Protein 8BIX (pdb70)

Structure (mmCIF, N/CA/C/O backbone):
data_8BIX
#
_entry.id   8BIX
#
_cell.length_a   158.427
_cell.length_b   158.427
_cell.length_c   93.828
_cell.angle_alpha   90.00
_cell.angle_beta   90.00
_cell.angle_gamma   120.00
#
_symmetry.space_group_name_H-M   'P 3 2 1'
#
loop_
_entity.id
_entity.type
_entity.pdbx_description
1 polymer 'Cystathionine beta-lyase, putative'
2 non-polymer "PYRIDOXAL-5'-PHOSPHATE"
3 non-polymer '2-AMINO-4-MERCAPTO-BUTYRIC ACID'
4 water water
#
loop_
_atom_site.group_PDB
_atom_site.id
_atom_site.type_symbol
_atom_site.label_atom_id
_atom_site.label_alt_id
_atom_site.label_comp_id
_atom_site.label_asym_id
_atom_site.label_entity_id
_atom_site.label_seq_id
_atom_site.pdbx_PDB_ins_code
_atom_site.Cartn_x
_atom_site.Cartn_y
_atom_site.Cartn_z
_atom_site.occupancy
_atom_site.B_iso_or_equiv
_atom_site.auth_seq_id
_atom_site.auth_comp_id
_atom_site.auth_asym_id
_atom_site.auth_atom_id
_atom_site.pdbx_PDB_model_num
ATOM 1 N N . VAL A 1 22 ? 71.607 -82.692 -0.660 1.00 64.06 22 VAL C N 1
ATOM 2 C CA . VAL A 1 22 ? 70.243 -82.170 -0.667 1.00 64.70 22 VAL C CA 1
ATOM 3 C C . VAL A 1 22 ? 69.914 -81.335 -1.922 1.00 62.14 22 VAL C C 1
ATOM 4 O O . VAL A 1 22 ? 70.812 -80.836 -2.654 1.00 41.92 22 VAL C O 1
ATOM 8 N N . LYS A 1 23 ? 68.604 -81.140 -2.102 1.00 46.43 23 LYS C N 1
ATOM 9 C CA . LYS A 1 23 ? 67.936 -81.078 -3.398 1.00 50.93 23 LYS C CA 1
ATOM 10 C C . LYS A 1 23 ? 67.015 -79.857 -3.383 1.00 42.08 23 LYS C C 1
ATOM 11 O O . LYS A 1 23 ? 66.629 -79.381 -2.313 1.00 40.99 23 LYS C O 1
ATOM 17 N N . ALA A 1 24 ? 66.640 -79.358 -4.569 1.00 33.48 24 ALA C N 1
ATOM 18 C CA . ALA A 1 24 ? 65.547 -78.385 -4.689 1.00 35.69 24 ALA C CA 1
ATOM 19 C C . ALA A 1 24 ? 64.384 -78.736 -3.755 1.00 34.61 24 ALA C C 1
ATOM 20 O O . ALA A 1 24 ? 64.004 -79.900 -3.626 1.00 34.85 24 ALA C O 1
ATOM 22 N N . GLY A 1 25 ? 63.833 -77.718 -3.080 1.00 30.27 25 GLY C N 1
ATOM 23 C CA . GLY A 1 25 ? 62.727 -77.904 -2.152 1.00 30.79 25 GLY C CA 1
ATOM 24 C C . GLY A 1 25 ? 63.118 -78.190 -0.720 1.00 30.79 25 GLY C C 1
ATOM 25 O O . GLY A 1 25 ? 62.238 -78.207 0.152 1.00 33.49 25 GLY C O 1
ATOM 26 N N . ASP A 1 26 ? 64.399 -78.441 -0.438 1.00 29.15 26 ASP C N 1
ATOM 27 C CA . ASP A 1 26 ? 64.888 -78.639 0.922 1.00 33.01 26 ASP C CA 1
ATOM 28 C C . ASP A 1 26 ? 65.614 -77.388 1.378 1.00 25.68 26 ASP C C 1
ATOM 29 O O . ASP A 1 26 ? 66.353 -76.796 0.588 1.00 25.95 26 ASP C O 1
ATOM 34 N N . TRP A 1 27 ? 65.468 -77.038 2.659 1.00 24.76 27 TRP C N 1
ATOM 35 C CA . TRP A 1 27 ? 66.444 -76.168 3.323 1.00 23.02 27 TRP C CA 1
ATOM 36 C C . TRP A 1 27 ? 67.754 -76.933 3.500 1.00 26.49 27 TRP C C 1
ATOM 37 O O . TRP A 1 27 ? 67.749 -78.140 3.709 1.00 31.05 27 TRP C O 1
ATOM 48 N N . LEU A 1 28 ? 68.883 -76.236 3.460 1.00 27.21 28 LEU C N 1
ATOM 49 C CA . LEU A 1 28 ? 70.128 -76.952 3.778 1.00 29.01 28 LEU C CA 1
ATOM 50 C C . LEU A 1 28 ? 70.158 -77.303 5.268 1.00 26.46 28 LEU C C 1
ATOM 51 O O . LEU A 1 28 ? 69.960 -76.415 6.123 1.00 26.64 28 LEU C O 1
ATOM 56 N N . PRO A 1 29 ? 70.424 -78.567 5.627 1.00 28.14 29 PRO C N 1
ATOM 57 C CA . PRO A 1 29 ? 70.451 -78.938 7.047 1.00 27.97 29 PRO C CA 1
ATOM 58 C C . PRO A 1 29 ? 71.581 -78.225 7.770 1.00 27.02 29 PRO C C 1
ATOM 59 O O . PRO A 1 29 ? 72.666 -78.045 7.207 1.00 28.36 29 PRO C O 1
ATOM 63 N N . GLY A 1 30 ? 71.305 -77.801 9.014 1.00 26.78 30 GLY C N 1
ATOM 64 C CA . GLY A 1 30 ? 72.287 -77.133 9.857 1.00 24.05 30 GLY C CA 1
ATOM 65 C C . GLY A 1 30 ? 72.336 -75.628 9.699 1.00 23.86 30 GLY C C 1
ATOM 66 O O . GLY A 1 30 ? 73.090 -74.966 10.420 1.00 30.13 30 GLY C O 1
ATOM 67 N N . PHE A 1 31 ? 71.541 -75.052 8.803 1.00 26.34 31 PHE C N 1
ATOM 68 C CA . PHE A 1 31 ? 71.507 -73.610 8.638 1.00 26.10 31 PHE C CA 1
ATOM 69 C C . PHE A 1 31 ? 70.192 -73.063 9.162 1.00 27.15 31 PHE C C 1
ATOM 70 O O . PHE A 1 31 ? 69.172 -73.751 9.126 1.00 34.24 31 PHE C O 1
ATOM 78 N N . THR A 1 32 ? 70.237 -71.863 9.665 1.00 25.30 32 THR C N 1
ATOM 79 C CA . THR A 1 32 ? 69.025 -71.160 10.097 1.00 26.90 32 THR C CA 1
ATOM 80 C C . THR A 1 32 ? 68.808 -69.991 9.163 1.00 27.25 32 THR C C 1
ATOM 81 O O . THR A 1 32 ? 69.714 -69.164 9.014 1.00 26.08 32 THR C O 1
ATOM 85 N N . PRO A 1 33 ? 67.633 -69.866 8.539 1.00 26.94 33 PRO C N 1
ATOM 86 C CA . PRO A 1 33 ? 67.378 -68.694 7.687 1.00 26.75 33 PRO C CA 1
ATOM 87 C C . PRO A 1 33 ? 67.502 -67.408 8.467 1.00 24.59 33 PRO C C 1
ATOM 88 O O . PRO A 1 33 ? 67.214 -67.344 9.667 1.00 24.96 33 PRO C O 1
ATOM 92 N N . ARG A 1 34 ? 67.949 -66.364 7.767 1.00 20.71 34 ARG C N 1
ATOM 93 C CA . ARG A 1 34 ? 68.057 -65.047 8.357 1.00 18.76 34 ARG C CA 1
ATOM 94 C C . ARG A 1 34 ? 66.670 -64.386 8.459 1.00 20.22 34 ARG C C 1
ATOM 95 O O . ARG A 1 34 ? 65.677 -64.851 7.879 1.00 21.73 34 ARG C O 1
ATOM 103 N N . GLU A 1 35 ? 66.631 -63.275 9.184 1.00 24.54 35 GLU C N 1
ATOM 104 C CA . GLU A 1 35 ? 65.376 -62.668 9.644 1.00 23.27 35 GLU C CA 1
ATOM 105 C C . GLU A 1 35 ? 64.339 -62.462 8.523 1.00 27.03 35 GLU C C 1
ATOM 106 O O . GLU A 1 35 ? 63.196 -62.959 8.598 1.00 22.37 35 GLU C O 1
ATOM 112 N N . GLU A 1 36 ? 64.706 -61.718 7.470 1.00 21.51 36 GLU C N 1
ATOM 113 C CA . GLU A 1 36 ? 63.710 -61.419 6.424 1.00 18.69 36 GLU C CA 1
ATOM 114 C C . GLU A 1 36 ? 63.220 -62.671 5.693 1.00 20.66 36 GLU C C 1
ATOM 115 O O . GLU A 1 36 ? 62.067 -62.730 5.195 1.00 21.40 36 GLU C O 1
ATOM 121 N N . THR A 1 37 ? 64.079 -63.685 5.590 1.00 18.02 37 THR C N 1
ATOM 122 C CA . THR A 1 37 ? 63.694 -64.916 4.943 1.00 17.82 37 THR C CA 1
ATOM 123 C C . THR A 1 37 ? 62.579 -65.599 5.720 1.00 17.70 37 THR C C 1
ATOM 124 O O . THR A 1 37 ? 61.664 -66.192 5.110 1.00 20.01 37 THR C O 1
ATOM 128 N N . VAL A 1 38 ? 62.656 -65.533 7.051 1.00 20.69 38 VAL C N 1
ATOM 129 C CA . VAL A 1 38 ? 61.617 -66.138 7.914 1.00 19.05 38 VAL C CA 1
ATOM 130 C C . VAL A 1 38 ? 60.275 -65.439 7.712 1.00 20.59 38 VAL C C 1
ATOM 131 O O . VAL A 1 38 ? 59.210 -66.095 7.704 1.00 20.48 38 VAL C O 1
ATOM 135 N N . TYR A 1 39 ? 60.280 -64.112 7.540 1.00 18.43 39 TYR C N 1
ATOM 136 C CA . TYR A 1 39 ? 58.995 -63.457 7.254 1.00 17.26 39 TYR C CA 1
ATOM 137 C C . TYR A 1 39 ? 58.389 -63.951 5.945 1.00 19.31 39 TYR C C 1
ATOM 138 O O . TYR A 1 39 ? 57.150 -64.066 5.827 1.00 20.85 39 TYR C O 1
ATOM 147 N N . VAL A 1 40 ? 59.233 -64.212 4.936 1.00 17.64 40 VAL C N 1
ATOM 148 C CA . VAL A 1 40 ? 58.687 -64.661 3.655 1.00 18.72 40 VAL C CA 1
ATOM 149 C C . VAL A 1 40 ? 58.233 -66.105 3.708 1.00 18.03 40 VAL C C 1
ATOM 150 O O . VAL A 1 40 ? 57.150 -66.441 3.173 1.00 20.73 40 VAL C O 1
ATOM 154 N N . HIS A 1 41 ? 59.018 -66.991 4.373 1.00 17.67 41 HIS C N 1
ATOM 155 C CA . HIS A 1 41 ? 58.868 -68.444 4.218 1.00 18.57 41 HIS C CA 1
ATOM 156 C C . HIS A 1 41 ? 58.563 -69.217 5.486 1.00 26.10 41 HIS C C 1
ATOM 157 O O . HIS A 1 41 ? 58.308 -70.428 5.397 1.00 27.45 41 HIS C O 1
ATOM 164 N N . GLY A 1 42 ? 58.713 -68.614 6.647 1.00 25.27 42 GLY C N 1
ATOM 165 C CA . GLY A 1 42 ? 58.497 -69.352 7.890 1.00 28.45 42 GLY C CA 1
ATOM 166 C C . GLY A 1 42 ? 57.105 -69.958 7.955 1.00 25.14 42 GLY C C 1
ATOM 167 O O . GLY A 1 42 ? 56.130 -69.456 7.373 1.00 29.44 42 GLY C O 1
ATOM 168 N N . GLY A 1 43 ? 57.042 -71.150 8.554 1.00 33.07 43 GLY C N 1
ATOM 169 C CA . GLY A 1 43 ? 55.798 -71.908 8.676 1.00 40.73 43 GLY C CA 1
ATOM 170 C C . GLY A 1 43 ? 55.189 -72.463 7.396 1.00 46.39 43 GLY C C 1
ATOM 171 O O . GLY A 1 43 ? 54.105 -73.063 7.448 1.00 40.10 43 GLY C O 1
ATOM 172 N N . VAL A 1 44 ? 55.800 -72.291 6.232 1.00 29.71 44 VAL C N 1
ATOM 173 C CA . VAL A 1 44 ? 55.116 -72.688 5.016 1.00 29.93 44 VAL C CA 1
ATOM 174 C C . VAL A 1 44 ? 56.114 -73.413 4.139 1.00 28.91 44 VAL C C 1
ATOM 175 O O . VAL A 1 44 ? 57.279 -73.027 4.065 1.00 33.70 44 VAL C O 1
ATOM 179 N N . GLU A 1 45 ? 55.682 -74.496 3.537 1.00 25.48 45 GLU C N 1
ATOM 180 C CA . GLU A 1 45 ? 56.421 -75.136 2.463 1.00 23.14 45 GLU C CA 1
ATOM 181 C C . GLU A 1 45 ? 55.414 -75.337 1.349 1.00 25.33 45 GLU C C 1
ATOM 182 O O . GLU A 1 45 ? 54.210 -75.229 1.590 1.00 28.59 45 GLU C O 1
ATOM 188 N N . PRO A 1 46 ? 55.874 -75.561 0.124 1.00 26.62 46 PRO C N 1
ATOM 189 C CA . PRO A 1 46 ? 54.926 -75.842 -0.979 1.00 26.36 46 PRO C CA 1
ATOM 190 C C . PRO A 1 46 ? 53.974 -76.971 -0.589 1.00 29.34 46 PRO C C 1
ATOM 191 O O . PRO A 1 46 ? 54.361 -77.917 0.099 1.00 27.16 46 PRO C O 1
ATOM 195 N N . ASP A 1 47 ? 52.702 -76.843 -0.985 1.00 27.59 47 ASP C N 1
ATOM 196 C CA . ASP A 1 47 ? 51.735 -77.924 -0.751 1.00 24.63 47 ASP C CA 1
ATOM 197 C C . ASP A 1 47 ? 52.306 -79.271 -1.214 1.00 24.61 47 ASP C C 1
ATOM 198 O O . ASP A 1 47 ? 52.688 -79.413 -2.391 1.00 23.77 47 ASP C O 1
ATOM 203 N N . PRO A 1 48 ? 52.374 -80.280 -0.338 1.00 24.45 48 PRO C N 1
ATOM 204 C CA . PRO A 1 48 ? 52.893 -81.600 -0.784 1.00 24.79 48 PRO C CA 1
ATOM 205 C C . PRO A 1 48 ? 52.108 -82.236 -1.924 1.00 24.63 48 PRO C C 1
ATOM 206 O O . PRO A 1 48 ? 52.674 -82.947 -2.782 1.00 26.23 48 PRO C O 1
ATOM 210 N N . LEU A 1 49 ? 50.789 -82.011 -1.967 1.00 23.87 49 LEU C N 1
ATOM 211 C CA . LEU A 1 49 ? 49.986 -82.700 -2.956 1.00 24.60 49 LEU C CA 1
ATOM 212 C C . LEU A 1 49 ? 50.204 -82.132 -4.357 1.00 25.88 49 LEU C C 1
ATOM 213 O O . LEU A 1 49 ? 50.301 -82.886 -5.328 1.00 26.33 49 LEU C O 1
ATOM 218 N N . THR A 1 50 ? 50.269 -80.779 -4.492 1.00 21.72 50 THR C N 1
ATOM 219 C CA . THR A 1 50 ? 50.263 -80.130 -5.799 1.00 21.31 50 THR C CA 1
ATOM 220 C C . THR A 1 50 ? 51.508 -79.304 -6.080 1.00 21.54 50 THR C C 1
ATOM 221 O O . THR A 1 50 ? 51.681 -78.859 -7.232 1.00 21.16 50 THR C O 1
ATOM 225 N N . GLY A 1 51 ? 52.318 -79.045 -5.052 1.00 21.34 51 GLY C N 1
ATOM 226 C CA . GLY A 1 51 ? 53.405 -78.071 -5.123 1.00 22.11 51 GLY C CA 1
ATOM 227 C C . GLY A 1 51 ? 52.994 -76.613 -5.004 1.00 22.13 51 GLY C C 1
ATOM 228 O O . GLY A 1 51 ? 53.853 -75.735 -5.132 1.00 19.15 51 GLY C O 1
ATOM 229 N N . ALA A 1 52 ? 51.726 -76.302 -4.742 1.00 19.90 52 ALA C N 1
ATOM 230 C CA . ALA A 1 52 ? 51.313 -74.893 -4.653 1.00 20.19 52 ALA C CA 1
ATOM 231 C C . ALA A 1 52 ? 52.258 -74.117 -3.737 1.00 19.92 52 ALA C C 1
ATOM 232 O O . ALA A 1 52 ? 52.504 -74.518 -2.601 1.00 19.27 52 ALA C O 1
ATOM 234 N N . ILE A 1 53 ? 52.769 -72.980 -4.239 1.00 19.39 53 ILE C N 1
ATOM 235 C CA . ILE A 1 53 ? 53.800 -72.258 -3.474 1.00 18.10 53 ILE C CA 1
ATOM 236 C C . ILE A 1 53 ? 53.233 -71.610 -2.219 1.00 20.80 53 ILE C C 1
ATOM 237 O O . ILE A 1 53 ? 53.940 -71.459 -1.219 1.00 22.13 53 ILE C O 1
ATOM 242 N N . LEU A 1 54 ? 51.895 -71.210 -2.227 1.00 17.43 54 LEU C N 1
ATOM 243 C CA . LEU A 1 54 ? 51.190 -70.783 -1.020 1.00 17.24 54 LEU C CA 1
ATOM 244 C C . LEU A 1 54 ? 50.343 -71.947 -0.496 1.00 25.67 54 LEU C C 1
ATOM 245 O O . LEU A 1 54 ? 49.778 -72.690 -1.292 1.00 29.22 54 LEU C O 1
ATOM 250 N N . PRO A 1 55 ? 50.187 -72.028 0.811 1.00 45.72 55 PRO C N 1
ATOM 251 C CA . PRO A 1 55 ? 49.239 -72.995 1.387 1.00 62.75 55 PRO C CA 1
ATOM 252 C C . PRO A 1 55 ? 47.823 -72.713 0.906 1.00 24.54 55 PRO C C 1
ATOM 253 O O . PRO A 1 55 ? 47.409 -71.552 0.926 1.00 28.39 55 PRO C O 1
ATOM 257 N N . PRO A 1 56 ? 47.057 -73.736 0.501 1.00 34.18 56 PRO C N 1
ATOM 258 C CA . PRO A 1 56 ? 45.654 -73.472 0.164 1.00 27.37 56 PRO C CA 1
ATOM 259 C C . PRO A 1 56 ? 44.874 -73.103 1.417 1.00 21.22 56 PRO C C 1
ATOM 260 O O . PRO A 1 56 ? 45.292 -73.323 2.559 1.00 23.01 56 PRO C O 1
ATOM 264 N N . ILE A 1 57 ? 43.713 -72.491 1.167 1.00 17.46 57 ILE C N 1
ATOM 265 C CA . ILE A 1 57 ? 42.838 -72.038 2.229 1.00 15.22 57 ILE C CA 1
ATOM 266 C C . ILE A 1 57 ? 41.922 -73.191 2.578 1.00 17.96 57 ILE C C 1
ATOM 267 O O . ILE A 1 57 ? 41.146 -73.626 1.725 1.00 18.87 57 ILE C O 1
ATOM 272 N N . TYR A 1 58 ? 42.011 -73.670 3.812 1.00 17.25 58 TYR C N 1
ATOM 273 C CA . TYR A 1 58 ? 41.166 -74.792 4.225 1.00 17.17 58 TYR C CA 1
ATOM 274 C C . TYR A 1 58 ? 39.863 -74.201 4.753 1.00 18.10 58 TYR C C 1
ATOM 275 O O . TYR A 1 58 ? 39.617 -74.069 5.969 1.00 17.48 58 TYR C O 1
ATOM 284 N N . GLN A 1 59 ? 39.020 -73.789 3.806 1.00 18.21 59 GLN C N 1
ATOM 285 C CA . GLN A 1 59 ? 37.739 -73.173 4.142 1.00 15.47 59 GLN C CA 1
ATOM 286 C C . GLN A 1 59 ? 36.753 -74.318 4.323 1.00 19.57 59 GLN C C 1
ATOM 287 O O . GLN A 1 59 ? 35.989 -74.667 3.421 1.00 21.10 59 GLN C O 1
ATOM 293 N N . ASN A 1 60 ? 36.830 -74.955 5.484 1.00 17.30 60 ASN C N 1
ATOM 294 C CA . ASN A 1 60 ? 36.081 -76.185 5.708 1.00 19.40 60 ASN C CA 1
ATOM 295 C C . ASN A 1 60 ? 36.061 -76.466 7.189 1.00 19.79 60 ASN C C 1
ATOM 296 O O . ASN A 1 60 ? 37.026 -76.169 7.895 1.00 20.50 60 ASN C O 1
ATOM 301 N N . THR A 1 61 ? 34.900 -76.965 7.650 1.00 16.96 61 THR C N 1
ATOM 302 C CA . THR A 1 61 ? 34.659 -77.184 9.067 1.00 18.51 61 THR C CA 1
ATOM 303 C C . THR A 1 61 ? 35.236 -78.480 9.584 1.00 18.19 61 THR C C 1
ATOM 304 O O . THR A 1 61 ? 35.768 -78.518 10.693 1.00 20.55 61 THR C O 1
ATOM 308 N N . THR A 1 62 ? 35.092 -79.577 8.836 1.00 17.02 62 THR C N 1
ATOM 309 C CA . THR A 1 62 ? 35.367 -80.893 9.393 1.00 17.92 62 THR C CA 1
ATOM 310 C C . THR A 1 62 ? 36.237 -81.730 8.468 1.00 18.88 62 THR C C 1
ATOM 311 O O . THR A 1 62 ? 36.409 -81.454 7.266 1.00 21.03 62 THR C O 1
ATOM 315 N N . PHE A 1 63 ? 36.864 -82.746 9.055 1.00 16.64 63 PHE C N 1
ATOM 316 C CA . PHE A 1 63 ? 37.895 -83.508 8.353 1.00 17.96 63 PHE C CA 1
ATOM 317 C C . PHE A 1 63 ? 37.567 -84.987 8.486 1.00 18.53 63 PHE C C 1
ATOM 318 O O . PHE A 1 63 ? 37.322 -85.469 9.598 1.00 19.96 63 PHE C O 1
ATOM 326 N N . VAL A 1 64 ? 37.589 -85.686 7.355 1.00 19.04 64 VAL C N 1
ATOM 327 C CA . VAL A 1 64 ? 37.178 -87.086 7.323 1.00 20.22 64 VAL C CA 1
ATOM 328 C C . VAL A 1 64 ? 38.305 -87.920 7.904 1.00 24.13 64 VAL C C 1
ATOM 329 O O . VAL A 1 64 ? 39.494 -87.693 7.601 1.00 23.43 64 VAL C O 1
ATOM 333 N N . GLN A 1 65 ? 37.920 -88.943 8.664 1.00 20.87 65 GLN C N 1
ATOM 334 C CA . GLN A 1 65 ? 38.846 -89.849 9.335 1.00 20.70 65 GLN C CA 1
ATOM 335 C C . GLN A 1 65 ? 38.901 -91.188 8.602 1.00 27.35 65 GLN C C 1
ATOM 336 O O . GLN A 1 65 ? 37.898 -91.663 8.048 1.00 26.12 65 GLN C O 1
ATOM 342 N N . GLU A 1 66 ? 40.089 -91.801 8.582 1.00 26.14 66 GLU C N 1
ATOM 343 C CA . GLU A 1 66 ? 40.243 -93.025 7.796 1.00 28.67 66 GLU C CA 1
ATOM 344 C C . GLU A 1 66 ? 39.556 -94.227 8.448 1.00 25.57 66 GLU C C 1
ATOM 345 O O . GLU A 1 66 ? 39.068 -95.113 7.743 1.00 33.02 66 GLU C O 1
ATOM 351 N N . SER A 1 67 ? 39.485 -94.255 9.763 1.00 33.03 67 SER C N 1
ATOM 352 C CA . SER A 1 67 ? 38.888 -95.366 10.486 1.00 40.45 67 SER C CA 1
ATOM 353 C C . SER A 1 67 ? 38.705 -94.876 11.904 1.00 44.96 67 SER C C 1
ATOM 354 O O . SER A 1 67 ? 39.287 -93.865 12.295 1.00 37.14 67 SER C O 1
ATOM 357 N N . VAL A 1 68 ? 37.890 -95.599 12.674 1.00 37.29 68 VAL C N 1
ATOM 358 C CA . VAL A 1 68 ? 37.726 -95.272 14.083 1.00 45.33 68 VAL C CA 1
ATOM 359 C C . VAL A 1 68 ? 39.069 -95.374 14.791 1.00 47.30 68 VAL C C 1
ATOM 360 O O . VAL A 1 68 ? 39.359 -94.589 15.703 1.00 52.59 68 VAL C O 1
ATOM 364 N N . GLU A 1 69 ? 39.922 -96.305 14.343 1.00 49.96 69 GLU C N 1
ATOM 365 C CA . GLU A 1 69 ? 41.240 -96.512 14.939 1.00 59.55 69 GLU C CA 1
ATOM 366 C C . GLU A 1 69 ? 42.193 -95.385 14.579 1.00 63.14 69 GLU C C 1
ATOM 367 O O . GLU A 1 69 ? 42.855 -94.821 15.459 1.00 57.42 69 GLU C O 1
ATOM 373 N N . ASN A 1 70 ? 42.310 -95.080 13.280 1.00 51.60 70 ASN C N 1
ATOM 374 C CA . ASN A 1 70 ? 43.217 -94.053 12.781 1.00 42.79 70 ASN C CA 1
ATOM 375 C C . ASN A 1 70 ? 42.693 -92.642 12.995 1.00 40.63 70 ASN C C 1
ATOM 376 O O . ASN A 1 70 ? 43.038 -91.730 12.235 1.00 44.38 70 ASN C O 1
ATOM 381 N N . TYR A 1 71 ? 41.878 -92.449 14.020 1.00 35.36 71 TYR C N 1
ATOM 382 C CA . TYR A 1 71 ? 41.341 -91.134 14.325 1.00 38.24 71 TYR C CA 1
ATOM 383 C C . TYR A 1 71 ? 42.496 -90.166 14.527 1.00 44.85 71 TYR C C 1
ATOM 384 O O . TYR A 1 71 ? 43.467 -90.507 15.204 1.00 38.13 71 TYR C O 1
ATOM 393 N N . LEU A 1 72 ? 42.413 -88.980 13.909 1.00 31.50 72 LEU C N 1
ATOM 394 C CA . LEU A 1 72 ? 43.416 -87.912 14.017 1.00 32.42 72 LEU C CA 1
ATOM 395 C C . LEU A 1 72 ? 44.758 -88.290 13.402 1.00 34.86 72 LEU C C 1
ATOM 396 O O . LEU A 1 72 ? 45.754 -87.572 13.589 1.00 32.29 72 LEU C O 1
ATOM 401 N N . SER A 1 73 ? 44.818 -89.383 12.642 1.00 31.18 73 SER C N 1
ATOM 402 C CA . SER A 1 73 ? 46.077 -89.769 12.027 1.00 32.69 73 SER C CA 1
ATOM 403 C C . SER A 1 73 ? 46.593 -88.724 11.044 1.00 42.05 73 SER C C 1
ATOM 404 O O . SER A 1 73 ? 47.806 -88.641 10.859 1.00 32.80 73 SER C O 1
ATOM 407 N N . LYS A 1 74 ? 45.732 -87.888 10.443 1.00 27.23 74 LYS C N 1
ATOM 408 C CA . LYS A 1 74 ? 46.221 -86.834 9.555 1.00 25.27 74 LYS C CA 1
ATOM 409 C C . LYS A 1 74 ? 46.268 -85.465 10.237 1.00 24.95 74 LYS C C 1
ATOM 410 O O . LYS A 1 74 ? 46.525 -84.455 9.560 1.00 29.68 74 LYS C O 1
ATOM 416 N N . GLY A 1 75 ? 46.029 -85.418 11.529 1.00 24.28 75 GLY C N 1
ATOM 417 C CA . GLY A 1 75 ? 46.284 -84.243 12.343 1.00 25.58 75 GLY C CA 1
ATOM 418 C C . GLY A 1 75 ? 45.109 -83.338 12.619 1.00 23.79 75 GLY C C 1
ATOM 419 O O . GLY A 1 75 ? 45.258 -82.398 13.405 1.00 25.32 75 GLY C O 1
ATOM 420 N N . PHE A 1 76 ? 43.962 -83.548 11.971 1.00 21.37 76 PHE C N 1
ATOM 421 C CA . PHE A 1 76 ? 42.873 -82.572 12.061 1.00 18.65 76 PHE C CA 1
ATOM 422 C C . PHE A 1 76 ? 41.547 -83.299 12.249 1.00 19.85 76 PHE C C 1
ATOM 423 O O . PHE A 1 76 ? 41.358 -84.440 11.777 1.00 23.10 76 PHE C O 1
ATOM 431 N N . SER A 1 77 ? 40.636 -82.609 12.916 1.00 20.21 77 SER C N 1
ATOM 432 C CA . SER A 1 77 ? 39.301 -83.181 13.098 1.00 20.95 77 SER C CA 1
ATOM 433 C C . SER A 1 77 ? 38.223 -82.127 12.924 1.00 18.32 77 SER C C 1
ATOM 434 O O . SER A 1 77 ? 37.179 -82.422 12.342 1.00 20.64 77 SER C O 1
ATOM 437 N N . TYR A 1 78 ? 38.444 -80.911 13.429 1.00 18.50 78 TYR C N 1
ATOM 438 C CA . TYR A 1 78 ? 37.383 -79.917 13.438 1.00 16.57 78 TYR C CA 1
ATOM 439 C C . TYR A 1 78 ? 37.999 -78.524 13.554 1.00 16.80 78 TYR C C 1
ATOM 440 O O . TYR A 1 78 ? 38.878 -78.305 14.408 1.00 17.54 78 TYR C O 1
ATOM 449 N N . SER A 1 79 ? 37.569 -77.581 12.696 1.00 15.92 79 SER C N 1
ATOM 450 C CA . SER A 1 79 ? 38.365 -76.336 12.607 1.00 15.27 79 SER C CA 1
ATOM 451 C C . SER A 1 79 ? 38.247 -75.392 13.800 1.00 16.80 79 SER C C 1
ATOM 452 O O . SER A 1 79 ? 39.069 -74.470 13.880 1.00 18.63 79 SER C O 1
ATOM 455 N N . ARG A 1 80 ? 37.313 -75.582 14.736 1.00 16.70 80 ARG C N 1
ATOM 456 C CA . ARG A 1 80 ? 37.359 -74.780 15.965 1.00 15.97 80 ARG C CA 1
ATOM 457 C C . ARG A 1 80 ? 38.576 -75.153 16.804 1.00 17.34 80 ARG C C 1
ATOM 458 O O . ARG A 1 80 ? 39.100 -74.311 17.555 1.00 19.93 80 ARG C O 1
ATOM 466 N N . THR A 1 81 ? 39.010 -76.417 16.706 1.00 16.95 81 THR C N 1
ATOM 467 C CA . THR A 1 81 ? 40.142 -76.930 17.492 1.00 17.90 81 THR C CA 1
ATOM 468 C C . THR A 1 81 ? 41.473 -76.589 16.833 1.00 19.64 81 THR C C 1
ATOM 469 O O . THR A 1 81 ? 42.400 -76.078 17.487 1.00 19.61 81 THR C O 1
ATOM 473 N N . SER A 1 82 ? 41.584 -76.887 15.538 1.00 17.90 82 SER C N 1
ATOM 474 C CA . SER A 1 82 ? 42.764 -76.520 14.778 1.00 17.66 82 SER C CA 1
ATOM 475 C C . SER A 1 82 ? 42.392 -76.602 13.306 1.00 20.22 82 SER C C 1
ATOM 476 O O . SER A 1 82 ? 41.568 -77.427 12.919 1.00 18.46 82 SER C O 1
ATOM 479 N N . ASN A 1 83 ? 43.057 -75.808 12.476 1.00 18.08 83 ASN C N 1
ATOM 480 C CA . ASN A 1 83 ? 42.800 -75.813 11.030 1.00 16.41 83 ASN C CA 1
ATOM 481 C C . ASN A 1 83 ? 44.168 -75.696 10.340 1.00 16.51 83 ASN C C 1
ATOM 482 O O . ASN A 1 83 ? 45.059 -75.006 10.873 1.00 18.60 83 ASN C O 1
ATOM 487 N N . PRO A 1 84 ? 44.380 -76.356 9.192 1.00 17.27 84 PRO C N 1
ATOM 488 C CA . PRO A 1 84 ? 45.737 -76.385 8.593 1.00 18.92 84 PRO C CA 1
ATOM 489 C C . PRO A 1 84 ? 46.275 -75.009 8.199 1.00 19.61 84 PRO C C 1
ATOM 490 O O . PRO A 1 84 ? 47.494 -74.752 8.336 1.00 18.91 84 PRO C O 1
ATOM 494 N N . THR A 1 85 ? 45.410 -74.136 7.667 1.00 17.56 85 THR C N 1
ATOM 495 C CA . THR A 1 85 ? 45.890 -72.791 7.271 1.00 16.72 85 THR C CA 1
ATOM 496 C C . THR A 1 85 ? 46.291 -72.000 8.502 1.00 17.52 85 THR C C 1
ATOM 497 O O . THR A 1 85 ? 47.354 -71.339 8.547 1.00 17.36 85 THR C O 1
ATOM 501 N N . VAL A 1 86 ? 45.463 -72.108 9.553 1.00 17.26 86 VAL C N 1
ATOM 502 C CA . VAL A 1 86 ? 45.772 -71.423 10.800 1.00 18.39 86 VAL C CA 1
ATOM 503 C C . VAL A 1 86 ? 47.069 -71.962 11.388 1.00 18.58 86 VAL C C 1
ATOM 504 O O . VAL A 1 86 ? 47.914 -71.188 11.860 1.00 19.33 86 VAL C O 1
ATOM 508 N N . LEU A 1 87 ? 47.252 -73.288 11.371 1.00 18.08 87 LEU C N 1
ATOM 509 C CA . LEU A 1 87 ? 48.465 -73.873 11.927 1.00 20.68 87 LEU C CA 1
ATOM 510 C C . LEU A 1 87 ? 49.692 -73.405 11.152 1.00 20.70 87 LEU C C 1
ATOM 511 O O . LEU A 1 87 ? 50.749 -73.175 11.763 1.00 19.94 87 LEU C O 1
ATOM 516 N N . SER A 1 88 ? 49.589 -73.238 9.818 1.00 17.85 88 SER C N 1
ATOM 517 C CA . SER A 1 88 ? 50.763 -72.706 9.076 1.00 16.94 88 SER C CA 1
ATOM 518 C C . SER A 1 88 ? 51.131 -71.309 9.567 1.00 18.86 88 SER C C 1
ATOM 519 O O . SER A 1 88 ? 52.330 -70.988 9.761 1.00 20.23 88 SER C O 1
ATOM 522 N N . LEU A 1 89 ? 50.114 -70.454 9.766 1.00 17.63 89 LEU C N 1
ATOM 523 C CA . LEU A 1 89 ? 50.411 -69.129 10.299 1.00 17.95 89 LEU C CA 1
ATOM 524 C C . LEU A 1 89 ? 51.019 -69.212 11.698 1.00 18.56 89 LEU C C 1
ATOM 525 O O . LEU A 1 89 ? 51.919 -68.425 12.047 1.00 20.01 89 LEU C O 1
ATOM 530 N N . GLU A 1 90 ? 50.503 -70.114 12.534 1.00 16.97 90 GLU C N 1
ATOM 531 C CA . GLU A 1 90 ? 51.012 -70.236 13.902 1.00 18.20 90 GLU C CA 1
ATOM 532 C C . GLU A 1 90 ? 52.480 -70.635 13.893 1.00 17.91 90 GLU C C 1
ATOM 533 O O . GLU A 1 90 ? 53.273 -70.136 14.708 1.00 19.66 90 GLU C O 1
ATOM 539 N N . LYS A 1 91 ? 52.849 -71.526 12.979 1.00 19.04 91 LYS C N 1
ATOM 540 C CA . LYS A 1 91 ? 54.264 -71.927 12.903 1.00 21.19 91 LYS C CA 1
ATOM 541 C C . LYS A 1 91 ? 55.137 -70.756 12.476 1.00 21.70 91 LYS C C 1
ATOM 542 O O . LYS A 1 91 ? 56.241 -70.548 13.041 1.00 21.83 91 LYS C O 1
ATOM 548 N N . LYS A 1 92 ? 54.644 -69.952 11.514 1.00 18.99 92 LYS C N 1
ATOM 549 C CA . LYS A 1 92 ? 55.387 -68.768 11.100 1.00 17.76 92 LYS C CA 1
ATOM 550 C C . LYS A 1 92 ? 55.561 -67.798 12.269 1.00 22.18 92 LYS C C 1
ATOM 551 O O . LYS A 1 92 ? 56.657 -67.249 12.508 1.00 18.82 92 LYS C O 1
ATOM 557 N N . ILE A 1 93 ? 54.478 -67.540 12.984 1.00 18.33 93 ILE C N 1
ATOM 558 C CA . ILE A 1 93 ? 54.523 -66.543 14.055 1.00 18.17 93 ILE C CA 1
ATOM 559 C C . ILE A 1 93 ? 55.448 -67.029 15.163 1.00 18.44 93 ILE C C 1
ATOM 560 O O . ILE A 1 93 ? 56.216 -66.233 15.731 1.00 18.89 93 ILE C O 1
ATOM 565 N N . ALA A 1 94 ? 55.398 -68.314 15.487 1.00 17.31 94 ALA C N 1
ATOM 566 C CA . ALA A 1 94 ? 56.295 -68.817 16.533 1.00 21.50 94 ALA C CA 1
ATOM 567 C C . ALA A 1 94 ? 57.754 -68.645 16.118 1.00 23.00 94 ALA C C 1
ATOM 568 O O . ALA A 1 94 ? 58.607 -68.307 16.958 1.00 22.18 94 ALA C O 1
ATOM 570 N N . GLU A 1 95 ? 58.049 -68.851 14.833 1.00 20.17 95 GLU C N 1
ATOM 571 C CA . GLU A 1 95 ? 59.424 -68.649 14.350 1.00 22.66 95 GLU C CA 1
ATOM 572 C C . GLU A 1 95 ? 59.839 -67.192 14.427 1.00 24.34 95 GLU C C 1
ATOM 573 O O . GLU A 1 95 ? 60.950 -66.866 14.882 1.00 22.97 95 GLU C O 1
ATOM 579 N N . ILE A 1 96 ? 58.977 -66.291 13.965 1.00 21.45 96 ILE C N 1
ATOM 580 C CA . ILE A 1 96 ? 59.319 -64.879 13.957 1.00 18.19 96 ILE C CA 1
ATOM 581 C C . ILE A 1 96 ? 59.524 -64.352 15.374 1.00 22.95 96 ILE C C 1
ATOM 582 O O . ILE A 1 96 ? 60.384 -63.476 15.612 1.00 24.51 96 ILE C O 1
ATOM 587 N N . GLU A 1 97 ? 58.712 -64.827 16.332 1.00 19.03 97 GLU C N 1
ATOM 588 C CA . GLU A 1 97 ? 58.795 -64.276 17.699 1.00 18.56 97 GLU C CA 1
ATOM 589 C C . GLU A 1 97 ? 59.766 -65.039 18.573 1.00 20.26 97 GLU C C 1
ATOM 590 O O . GLU A 1 97 ? 60.075 -64.570 19.685 1.00 24.38 97 GLU C O 1
ATOM 596 N N . GLY A 1 98 ? 60.241 -66.190 18.119 1.00 21.49 98 GLY C N 1
ATOM 597 C CA . GLY A 1 98 ? 61.219 -66.941 18.905 1.00 21.89 98 GLY C CA 1
ATOM 598 C C . GLY A 1 98 ? 60.586 -67.771 20.001 1.00 26.84 98 GLY C C 1
ATOM 599 O O . GLY A 1 98 ? 61.120 -67.848 21.128 1.00 25.17 98 GLY C O 1
ATOM 600 N N . GLY A 1 99 ? 59.432 -68.382 19.731 1.00 21.77 99 GLY C N 1
ATOM 601 C CA . GLY A 1 99 ? 58.722 -69.135 20.739 1.00 21.07 99 GLY C CA 1
ATOM 602 C C . GLY A 1 99 ? 58.605 -70.602 20.407 1.00 24.91 99 GLY C C 1
ATOM 603 O O . GLY A 1 99 ? 58.925 -71.050 19.301 1.00 26.12 99 GLY C O 1
ATOM 604 N N . PHE A 1 100 ? 58.137 -71.355 21.406 1.00 21.69 100 PHE C N 1
ATOM 605 C CA . PHE A 1 100 ? 57.910 -72.778 21.209 1.00 23.30 100 PHE C CA 1
ATOM 606 C C . PHE A 1 100 ? 56.748 -72.991 20.241 1.00 21.78 100 PHE C C 1
ATOM 607 O O . PHE A 1 100 ? 56.810 -73.834 19.334 1.00 23.50 100 PHE C O 1
ATOM 615 N N . GLY A 1 101 ? 55.683 -72.247 20.451 1.00 23.85 101 GLY C N 1
ATOM 616 C CA . GLY A 1 101 ? 54.498 -72.405 19.618 1.00 21.54 101 GLY C CA 1
ATOM 617 C C . GLY A 1 101 ? 53.635 -71.184 19.749 1.00 20.31 101 GLY C C 1
ATOM 618 O O . GLY A 1 101 ? 53.817 -70.337 20.625 1.00 22.60 101 GLY C O 1
ATOM 619 N N . ALA A 1 102 ? 52.668 -71.083 18.834 1.00 18.99 102 ALA C N 1
ATOM 620 C CA . ALA A 1 102 ? 51.768 -69.944 18.855 1.00 17.11 102 ALA C CA 1
ATOM 621 C C . ALA A 1 102 ? 50.348 -70.463 18.654 1.00 18.69 102 ALA C C 1
ATOM 622 O O . ALA A 1 102 ? 50.158 -71.522 18.033 1.00 19.48 102 ALA C O 1
ATOM 624 N N . CYS A 1 103 ? 49.381 -69.738 19.221 1.00 20.15 103 CYS C N 1
ATOM 625 C CA . CYS A 1 103 ? 47.959 -69.934 18.928 1.00 19.12 103 CYS C CA 1
ATOM 626 C C . CYS A 1 103 ? 47.394 -68.647 18.356 1.00 15.75 103 CYS C C 1
ATOM 627 O O . CYS A 1 103 ? 47.623 -67.554 18.897 1.00 18.02 103 CYS C O 1
ATOM 630 N N . CYS A 1 104 ? 46.565 -68.770 17.314 1.00 19.07 104 CYS C N 1
ATOM 631 C CA . CYS A 1 104 ? 45.957 -67.608 16.668 1.00 17.69 104 CYS C CA 1
ATOM 632 C C . CYS A 1 104 ? 44.457 -67.528 16.975 1.00 17.27 104 CYS C C 1
ATOM 633 O O . CYS A 1 104 ? 43.760 -68.557 17.069 1.00 18.07 104 CYS C O 1
ATOM 636 N N . PHE A 1 105 ? 43.991 -66.298 17.125 1.00 17.29 105 PHE C N 1
ATOM 637 C CA . PHE A 1 105 ? 42.680 -65.952 17.654 1.00 16.33 105 PHE C CA 1
ATOM 638 C C . PHE A 1 105 ? 41.941 -65.012 16.695 1.00 16.73 105 PHE C C 1
ATOM 639 O O . PHE A 1 105 ? 42.532 -64.310 15.859 1.00 17.35 105 PHE C O 1
ATOM 647 N N . ALA A 1 106 ? 40.624 -64.887 16.930 1.00 14.49 106 ALA C N 1
ATOM 648 C CA . ALA A 1 106 ? 39.809 -64.014 16.094 1.00 17.60 106 ALA C CA 1
ATOM 649 C C . ALA A 1 106 ? 40.220 -62.535 16.168 1.00 17.18 106 ALA C C 1
ATOM 650 O O . ALA A 1 106 ? 40.053 -61.782 15.182 1.00 18.67 106 ALA C O 1
ATOM 652 N N . THR A 1 107 ? 40.744 -62.092 17.325 1.00 17.08 107 THR C N 1
ATOM 653 C CA . THR A 1 107 ? 41.161 -60.721 17.548 1.00 15.23 107 THR C CA 1
ATOM 654 C C . THR A 1 107 ? 42.278 -60.711 18.588 1.00 15.40 107 THR C C 1
ATOM 655 O O . THR A 1 107 ? 42.505 -61.691 19.318 1.00 17.37 107 THR C O 1
ATOM 659 N N . GLY A 1 108 ? 42.936 -59.536 18.687 1.00 17.35 108 GLY C N 1
ATOM 660 C CA . GLY A 1 108 ? 43.907 -59.351 19.761 1.00 17.93 108 GLY C CA 1
ATOM 661 C C . GLY A 1 108 ? 43.259 -59.398 21.140 1.00 18.08 108 GLY C C 1
ATOM 662 O O . GLY A 1 108 ? 43.847 -59.954 22.079 1.00 18.32 108 GLY C O 1
ATOM 663 N N . MET A 1 109 ? 42.052 -58.846 21.264 1.00 18.51 109 MET C N 1
ATOM 664 C CA . MET A 1 109 ? 41.366 -58.935 22.559 1.00 17.12 109 MET C CA 1
ATOM 665 C C . MET A 1 109 ? 41.075 -60.376 22.921 1.00 17.95 109 MET C C 1
ATOM 666 O O . MET A 1 109 ? 41.122 -60.747 24.102 1.00 19.54 109 MET C O 1
ATOM 671 N N . ALA A 1 110 ? 40.730 -61.214 21.937 1.00 16.60 110 ALA C N 1
ATOM 672 C CA . ALA A 1 110 ? 40.486 -62.632 22.276 1.00 16.21 110 ALA C CA 1
ATOM 673 C C . ALA A 1 110 ? 41.754 -63.310 22.795 1.00 18.50 110 ALA C C 1
ATOM 674 O O . ALA A 1 110 ? 41.702 -64.129 23.724 1.00 19.07 110 ALA C O 1
ATOM 676 N N . ALA A 1 111 ? 42.903 -62.965 22.215 1.00 16.02 111 ALA C N 1
ATOM 677 C CA . ALA A 1 111 ? 44.181 -63.495 22.716 1.00 16.12 111 ALA C CA 1
ATOM 678 C C . ALA A 1 111 ? 44.420 -63.070 24.175 1.00 20.08 111 ALA C C 1
ATOM 679 O O . ALA A 1 111 ? 44.778 -63.900 25.039 1.00 19.46 111 ALA C O 1
ATOM 681 N N . THR A 1 112 ? 44.192 -61.784 24.458 1.00 19.22 112 THR C N 1
ATOM 682 C CA . THR A 1 112 ? 44.401 -61.239 25.810 1.00 18.45 112 THR C CA 1
ATOM 683 C C . THR A 1 112 ? 43.457 -61.884 26.813 1.00 20.56 112 THR C C 1
ATOM 684 O O . THR A 1 112 ? 43.864 -62.299 27.915 1.00 21.20 112 THR C O 1
ATOM 688 N N . VAL A 1 113 ? 42.183 -61.966 26.442 1.00 20.30 113 VAL C N 1
ATOM 689 C CA . VAL A 1 113 ? 41.176 -62.552 27.333 1.00 24.25 113 VAL C CA 1
ATOM 690 C C . VAL A 1 113 ? 41.443 -64.031 27.571 1.00 25.16 113 VAL C C 1
ATOM 691 O O . VAL A 1 113 ? 41.188 -64.541 28.681 1.00 21.47 113 VAL C O 1
ATOM 695 N N . THR A 1 114 ? 42.031 -64.747 26.598 1.00 19.82 114 THR C N 1
ATOM 696 C CA . THR A 1 114 ? 42.377 -66.147 26.834 1.00 18.42 114 THR C CA 1
ATOM 697 C C . THR A 1 114 ? 43.514 -66.272 27.852 1.00 22.64 114 THR C C 1
ATOM 698 O O . THR A 1 114 ? 43.514 -67.195 28.671 1.00 22.17 114 THR C O 1
ATOM 702 N N . ILE A 1 115 ? 44.479 -65.341 27.818 1.00 21.64 115 ILE C N 1
ATOM 703 C CA . ILE A 1 115 ? 45.512 -65.342 28.870 1.00 19.26 115 ILE C CA 1
ATOM 704 C C . ILE A 1 115 ? 44.865 -65.148 30.243 1.00 18.11 115 ILE C C 1
ATOM 705 O O . ILE A 1 115 ? 45.157 -65.901 31.196 1.00 22.13 115 ILE C O 1
ATOM 710 N N . PHE A 1 116 ? 44.016 -64.123 30.375 1.00 18.70 116 PHE C N 1
ATOM 711 C CA . PHE A 1 116 ? 43.381 -63.865 31.684 1.00 21.60 116 PHE C CA 1
ATOM 712 C C . PHE A 1 116 ? 42.508 -65.058 32.105 1.00 24.82 116 PHE C C 1
ATOM 713 O O . PHE A 1 116 ? 42.470 -65.441 33.284 1.00 22.25 116 PHE C O 1
ATOM 721 N N . SER A 1 117 ? 41.830 -65.684 31.151 1.00 20.25 117 SER C N 1
ATOM 722 C CA . SER A 1 117 ? 40.969 -66.825 31.469 1.00 19.72 117 SER C CA 1
ATOM 723 C C . SER A 1 117 ? 41.758 -68.054 31.903 1.00 22.95 117 SER C C 1
ATOM 724 O O . SER A 1 117 ? 41.315 -68.802 32.789 1.00 24.41 117 SER C O 1
ATOM 727 N N . ALA A 1 118 ? 42.920 -68.299 31.301 1.00 20.10 118 ALA C N 1
ATOM 728 C CA . ALA A 1 118 ? 43.701 -69.503 31.545 1.00 20.72 118 ALA C CA 1
ATOM 729 C C . ALA A 1 118 ? 44.508 -69.405 32.814 1.00 26.15 118 ALA C C 1
ATOM 730 O O . ALA A 1 118 ? 44.689 -70.418 33.513 1.00 25.38 118 ALA C O 1
ATOM 732 N N . PHE A 1 119 ? 45.026 -68.213 33.102 1.00 22.01 119 PHE C N 1
ATOM 733 C CA . PHE A 1 119 ? 46.062 -68.141 34.124 1.00 26.57 119 PHE C CA 1
ATOM 734 C C . PHE A 1 119 ? 45.640 -67.457 35.402 1.00 26.84 119 PHE C C 1
ATOM 735 O O . PHE A 1 119 ? 46.476 -67.354 36.313 1.00 29.21 119 PHE C O 1
ATOM 743 N N . LEU A 1 120 ? 44.372 -67.069 35.546 1.00 21.75 120 LEU C N 1
ATOM 744 C CA . LEU A 1 120 ? 43.905 -66.388 36.760 1.00 25.14 120 LEU C CA 1
ATOM 745 C C . LEU A 1 120 ? 42.666 -67.110 37.280 1.00 27.93 120 LEU C C 1
ATOM 746 O O . LEU A 1 120 ? 41.816 -67.576 36.511 1.00 27.99 120 LEU C O 1
ATOM 751 N N . ALA A 1 121 ? 42.551 -67.189 38.600 1.00 23.70 121 ALA C N 1
ATOM 752 C CA . ALA A 1 121 ? 41.401 -67.793 39.256 1.00 23.24 121 ALA C CA 1
ATOM 753 C C . ALA A 1 121 ? 41.034 -66.936 40.465 1.00 25.43 121 ALA C C 1
ATOM 754 O O . ALA A 1 121 ? 41.846 -66.089 40.859 1.00 27.77 121 ALA C O 1
ATOM 756 N N . PRO A 1 122 ? 39.861 -67.127 41.086 1.00 26.39 122 PRO C N 1
ATOM 757 C CA . PRO A 1 122 ? 39.461 -66.264 42.214 1.00 25.56 122 PRO C CA 1
ATOM 758 C C . PRO A 1 122 ? 40.519 -66.255 43.306 1.00 21.69 122 PRO C C 1
ATOM 759 O O . PRO A 1 122 ? 41.112 -67.291 43.640 1.00 25.79 122 PRO C O 1
ATOM 763 N N . GLY A 1 123 ? 40.782 -65.047 43.817 1.00 29.62 123 GLY C N 1
ATOM 764 C CA . GLY A 1 123 ? 41.819 -64.845 44.812 1.00 28.00 123 GLY C CA 1
ATOM 765 C C . GLY A 1 123 ? 43.161 -64.472 44.223 1.00 35.78 123 GLY C C 1
ATOM 766 O O . GLY A 1 123 ? 44.047 -64.005 44.958 1.00 30.03 123 GLY C O 1
ATOM 767 N N . ASP A 1 124 ? 43.345 -64.656 42.919 1.00 26.36 124 ASP C N 1
ATOM 768 C CA . ASP A 1 124 ? 44.632 -64.321 42.331 1.00 24.15 124 ASP C CA 1
ATOM 769 C C . ASP A 1 124 ? 44.736 -62.812 42.106 1.00 24.28 124 ASP C C 1
ATOM 770 O O . ASP A 1 124 ? 43.743 -62.058 42.065 1.00 27.14 124 ASP C O 1
ATOM 775 N N . HIS A 1 125 ? 45.976 -62.396 41.929 1.00 26.28 125 HIS C N 1
ATOM 776 C CA . HIS A 1 125 ? 46.351 -61.011 41.679 1.00 24.03 125 HIS C CA 1
ATOM 777 C C . HIS A 1 125 ? 47.083 -60.884 40.346 1.00 20.36 125 HIS C C 1
ATOM 778 O O . HIS A 1 125 ? 47.863 -61.758 39.966 1.00 23.90 125 HIS C O 1
ATOM 785 N N . CYS A 1 126 ? 46.853 -59.770 39.664 1.00 23.16 126 CYS C N 1
ATOM 786 C CA . CYS A 1 126 ? 47.513 -59.563 38.375 1.00 25.12 126 CYS C CA 1
ATOM 787 C C . CYS A 1 126 ? 47.962 -58.110 38.308 1.00 20.32 126 CYS C C 1
ATOM 788 O O . CYS A 1 126 ? 47.161 -57.215 38.579 1.00 24.50 126 CYS C O 1
ATOM 791 N N . LEU A 1 127 ? 49.237 -57.883 37.944 1.00 22.39 127 LEU C N 1
ATOM 792 C CA . LEU A 1 127 ? 49.760 -56.526 37.771 1.00 25.50 127 LEU C CA 1
ATOM 793 C C . LEU A 1 127 ? 49.701 -56.172 36.301 1.00 23.97 127 LEU C C 1
ATOM 794 O O . LEU A 1 127 ? 50.215 -56.936 35.485 1.00 27.02 127 LEU C O 1
ATOM 799 N N . VAL A 1 128 ? 49.087 -55.035 35.986 1.00 23.42 128 VAL C N 1
ATOM 800 C CA . VAL A 1 128 ? 48.935 -54.580 34.615 1.00 24.21 128 VAL C CA 1
ATOM 801 C C . VAL A 1 128 ? 49.506 -53.169 34.499 1.00 34.42 128 VAL C C 1
ATOM 802 O O . VAL A 1 128 ? 49.346 -52.335 35.394 1.00 25.81 128 VAL C O 1
ATOM 806 N N . THR A 1 129 ? 50.222 -52.918 33.411 1.00 33.08 129 THR C N 1
ATOM 807 C CA . THR A 1 129 ? 50.736 -51.573 33.196 1.00 33.82 129 THR C CA 1
ATOM 808 C C . THR A 1 129 ? 49.575 -50.582 33.166 1.00 31.20 129 THR C C 1
ATOM 809 O O . THR A 1 129 ? 48.518 -50.867 32.605 1.00 37.59 129 THR C O 1
ATOM 813 N N . ASN A 1 130 ? 49.735 -49.419 33.858 1.00 32.32 130 ASN C N 1
ATOM 814 C CA . ASN A 1 130 ? 48.591 -48.531 34.024 1.00 31.96 130 ASN C CA 1
ATOM 815 C C . ASN A 1 130 ? 48.293 -47.736 32.766 1.00 44.68 130 ASN C C 1
ATOM 816 O O . ASN A 1 130 ? 47.195 -47.189 32.643 1.00 43.35 130 ASN C O 1
ATOM 821 N N . CYS A 1 131 ? 49.240 -47.675 31.833 1.00 45.85 131 CYS C N 1
ATOM 822 C CA . CYS A 1 131 ? 48.995 -47.153 30.491 1.00 54.28 131 CYS C CA 1
ATOM 823 C C . CYS A 1 131 ? 48.816 -48.279 29.488 1.00 45.91 131 CYS C C 1
ATOM 824 O O . CYS A 1 131 ? 49.346 -48.207 28.384 1.00 51.40 131 CYS C O 1
ATOM 827 N N . SER A 1 132 ? 48.088 -49.337 29.861 1.00 62.77 132 SER C N 1
ATOM 828 C CA . SER A 1 132 ? 47.730 -50.394 28.917 1.00 49.60 132 SER C CA 1
ATOM 829 C C . SER A 1 132 ? 46.842 -49.826 27.805 1.00 51.15 132 SER C C 1
ATOM 830 O O . SER A 1 132 ? 46.238 -48.754 27.939 1.00 63.21 132 SER C O 1
ATOM 833 N N . TYR A 1 133 ? 46.789 -50.546 26.681 1.00 48.45 133 TYR C N 1
ATOM 834 C CA . TYR A 1 133 ? 45.706 -50.349 25.726 1.00 42.90 133 TYR C CA 1
ATOM 835 C C . TYR A 1 133 ? 44.373 -50.389 26.471 1.00 45.60 133 TYR C C 1
ATOM 836 O O . TYR A 1 133 ? 44.166 -51.237 27.352 1.00 42.30 133 TYR C O 1
ATOM 845 N N . GLY A 1 134 ? 43.475 -49.461 26.118 1.00 45.72 134 GLY C N 1
ATOM 846 C CA . GLY A 1 134 ? 42.221 -49.316 26.856 1.00 54.69 134 GLY C CA 1
ATOM 847 C C . GLY A 1 134 ? 41.404 -50.593 26.937 1.00 46.59 134 GLY C C 1
ATOM 848 O O . GLY A 1 134 ? 40.742 -50.861 27.953 1.00 41.11 134 GLY C O 1
ATOM 849 N N . GLY A 1 135 ? 41.437 -51.409 25.884 1.00 43.10 135 GLY C N 1
ATOM 850 C CA . GLY A 1 135 ? 40.689 -52.656 25.926 1.00 37.11 135 GLY C CA 1
ATOM 851 C C . GLY A 1 135 ? 41.202 -53.632 26.965 1.00 37.01 135 GLY C C 1
ATOM 852 O O . GLY A 1 135 ? 40.412 -54.324 27.615 1.00 43.70 135 GLY C O 1
ATOM 853 N N . THR A 1 136 ? 42.533 -53.752 27.102 1.00 37.38 136 THR C N 1
ATOM 854 C CA . THR A 1 136 ? 43.076 -54.609 28.153 1.00 37.76 136 THR C CA 1
ATOM 855 C C . THR A 1 136 ? 42.581 -54.144 29.527 1.00 46.11 136 THR C C 1
ATOM 856 O O . THR A 1 136 ? 42.018 -54.926 30.317 1.00 44.85 136 THR C O 1
ATOM 860 N N . ASN A 1 137 ? 42.736 -52.842 29.786 1.00 37.88 137 ASN C N 1
ATOM 861 C CA . ASN A 1 137 ? 42.281 -52.191 31.018 1.00 46.35 137 ASN C CA 1
ATOM 862 C C . ASN A 1 137 ? 40.792 -52.496 31.303 1.00 52.81 137 ASN C C 1
ATOM 863 O O . ASN A 1 137 ? 40.452 -52.951 32.403 1.00 45.92 137 ASN C O 1
ATOM 868 N N . ARG A 1 138 ? 39.901 -52.324 30.306 1.00 38.17 138 ARG C N 1
ATOM 869 C CA . ARG A 1 138 ? 38.440 -52.544 30.516 1.00 33.16 138 ARG C CA 1
ATOM 870 C C . ARG A 1 138 ? 37.985 -54.015 30.575 1.00 50.27 138 ARG C C 1
ATOM 871 O O . ARG A 1 138 ? 36.934 -54.320 31.161 1.00 49.53 138 ARG C O 1
ATOM 879 N N . CYS A 1 139 ? 38.676 -54.939 29.919 1.00 36.23 139 CYS C N 1
ATOM 880 C CA . CYS A 1 139 ? 38.340 -56.341 30.134 1.00 28.06 139 CYS C CA 1
ATOM 881 C C . CYS A 1 139 ? 38.758 -56.775 31.539 1.00 31.15 139 CYS C C 1
ATOM 882 O O . CYS A 1 139 ? 38.103 -57.615 32.172 1.00 27.43 139 CYS C O 1
ATOM 885 N N . ALA A 1 140 ? 39.826 -56.174 32.068 1.00 29.23 140 ALA C N 1
ATOM 886 C CA . ALA A 1 140 ? 40.216 -56.492 33.436 1.00 32.80 140 ALA C CA 1
ATOM 887 C C . ALA A 1 140 ? 39.209 -55.910 34.416 1.00 33.23 140 ALA C C 1
ATOM 888 O O . ALA A 1 140 ? 38.644 -56.629 35.267 1.00 34.48 140 ALA C O 1
ATOM 890 N N . ARG A 1 141 ? 38.953 -54.603 34.276 1.00 49.51 141 ARG C N 1
ATOM 891 C CA . ARG A 1 141 ? 38.306 -53.816 35.323 1.00 57.33 141 ARG C CA 1
ATOM 892 C C . ARG A 1 141 ? 36.824 -54.110 35.394 1.00 54.56 141 ARG C C 1
ATOM 893 O O . ARG A 1 141 ? 36.253 -54.220 36.480 1.00 54.85 141 ARG C O 1
ATOM 901 N N . LEU A 1 142 ? 36.166 -54.139 34.255 1.00 39.61 142 LEU C N 1
ATOM 902 C CA . LEU A 1 142 ? 34.803 -54.613 34.249 1.00 54.97 142 LEU C CA 1
ATOM 903 C C . LEU A 1 142 ? 34.887 -56.099 34.565 1.00 61.06 142 LEU C C 1
ATOM 904 O O . LEU A 1 142 ? 34.705 -56.530 35.715 1.00 46.16 142 LEU C O 1
ATOM 906 N N . HIS A 1 143 ? 35.321 -56.874 33.584 1.00 27.71 143 HIS C N 1
ATOM 907 C CA . HIS A 1 143 ? 34.793 -58.230 33.504 1.00 27.75 143 HIS C CA 1
ATOM 908 C C . HIS A 1 143 ? 35.473 -59.199 34.466 1.00 28.50 143 HIS C C 1
ATOM 909 O O . HIS A 1 143 ? 34.804 -59.828 35.299 1.00 26.83 143 HIS C O 1
ATOM 916 N N . PHE A 1 144 ? 36.791 -59.392 34.348 1.00 24.26 144 PHE C N 1
ATOM 917 C CA . PHE A 1 144 ? 37.399 -60.438 35.152 1.00 24.19 144 PHE C CA 1
ATOM 918 C C . PHE A 1 144 ? 37.378 -60.104 36.647 1.00 23.92 144 PHE C C 1
ATOM 919 O O . PHE A 1 144 ? 37.470 -61.016 37.473 1.00 25.41 144 PHE C O 1
ATOM 927 N N . SER A 1 145 ? 37.250 -58.834 36.992 1.00 27.20 145 SER C N 1
ATOM 928 C CA . SER A 1 145 ? 37.221 -58.500 38.410 1.00 28.01 145 SER C CA 1
ATOM 929 C C . SER A 1 145 ? 35.994 -59.089 39.088 1.00 29.36 145 SER C C 1
ATOM 930 O O . SER A 1 145 ? 36.022 -59.299 40.307 1.00 30.84 145 SER C O 1
ATOM 933 N N . LYS A 1 146 ? 34.941 -59.394 38.331 1.00 28.71 146 LYS C N 1
ATOM 934 C CA . LYS A 1 146 ? 33.770 -59.984 38.971 1.00 27.39 146 LYS C CA 1
ATOM 935 C C . LYS A 1 146 ? 34.041 -61.399 39.483 1.00 29.58 146 LYS C C 1
ATOM 936 O O . LYS A 1 146 ? 33.257 -61.909 40.296 1.00 31.83 146 LYS C O 1
ATOM 942 N N . TYR A 1 147 ? 35.131 -62.036 39.072 1.00 25.87 147 TYR C N 1
ATOM 943 C CA . TYR A 1 147 ? 35.501 -63.354 39.557 1.00 26.54 147 TYR C CA 1
ATOM 944 C C . TYR A 1 147 ? 36.417 -63.280 40.777 1.00 25.27 147 TYR C C 1
ATOM 945 O O . TYR A 1 147 ? 37.083 -64.270 41.092 1.00 27.02 147 TYR C O 1
ATOM 954 N N . ASN A 1 148 ? 36.460 -62.130 41.446 1.00 26.41 148 ASN C N 1
ATOM 955 C CA . ASN A 1 148 ? 37.309 -61.912 42.631 1.00 29.08 148 ASN C CA 1
ATOM 956 C C . ASN A 1 148 ? 38.788 -62.080 42.289 1.00 28.65 148 ASN C C 1
ATOM 957 O O . ASN A 1 148 ? 39.578 -62.655 43.042 1.00 27.40 148 ASN C O 1
ATOM 962 N N . ILE A 1 149 ? 39.142 -61.621 41.109 1.00 26.00 149 ILE C N 1
ATOM 963 C CA . ILE A 1 149 ? 40.529 -61.498 40.680 1.00 26.57 149 ILE C CA 1
ATOM 964 C C . ILE A 1 149 ? 40.910 -60.037 40.870 1.00 24.81 149 ILE C C 1
ATOM 965 O O . ILE A 1 149 ? 40.139 -59.140 40.494 1.00 25.56 149 ILE C O 1
ATOM 970 N N . ASP A 1 150 ? 42.070 -59.793 41.507 1.00 26.62 150 ASP C N 1
ATOM 971 C CA . ASP A 1 150 ? 42.522 -58.446 41.850 1.00 27.06 150 ASP C CA 1
ATOM 972 C C . ASP A 1 150 ? 43.519 -57.942 40.808 1.00 24.57 150 ASP C C 1
ATOM 973 O O . ASP A 1 150 ? 44.652 -58.425 40.751 1.00 27.05 150 ASP C O 1
ATOM 978 N N . PHE A 1 151 ? 43.085 -56.988 40.001 1.00 25.06 151 PHE C N 1
ATOM 979 C CA . PHE A 1 151 ? 43.966 -56.321 39.045 1.00 25.98 151 PHE C CA 1
ATOM 980 C C . PHE A 1 151 ? 44.485 -55.036 39.657 1.00 27.75 151 PHE C C 1
ATOM 981 O O . PHE A 1 151 ? 43.704 -54.242 40.186 1.00 32.11 151 PHE C O 1
ATOM 989 N N . GLU A 1 152 ? 45.792 -54.828 39.560 1.00 24.43 152 GLU C N 1
ATOM 990 C CA . GLU A 1 152 ? 46.438 -53.626 40.080 1.00 26.05 152 GLU C CA 1
ATOM 991 C C . GLU A 1 152 ? 47.219 -52.963 38.963 1.00 26.93 152 GLU C C 1
ATOM 992 O O . GLU A 1 152 ? 48.053 -53.610 38.327 1.00 26.08 152 GLU C O 1
ATOM 998 N N . PHE A 1 153 ? 46.943 -51.696 38.733 1.00 27.60 153 PHE C N 1
ATOM 999 C CA . PHE A 1 153 ? 47.521 -50.941 37.625 1.00 26.42 153 PHE C CA 1
ATOM 1000 C C . PHE A 1 153 ? 48.658 -50.089 38.159 1.00 32.28 153 PHE C C 1
ATOM 1001 O O . PHE A 1 153 ? 48.448 -49.275 39.057 1.00 33.26 153 PHE C O 1
ATOM 1009 N N . ILE A 1 154 ? 49.860 -50.277 37.621 1.00 29.88 154 ILE C N 1
ATOM 1010 C CA . ILE A 1 154 ? 51.043 -49.600 38.141 1.00 29.54 154 ILE C CA 1
ATOM 1011 C C . ILE A 1 154 ? 51.899 -49.102 36.987 1.00 34.42 154 ILE C C 1
ATOM 1012 O O . ILE A 1 154 ? 51.702 -49.462 35.824 1.00 29.26 154 ILE C O 1
ATOM 1017 N N . ASP A 1 155 ? 52.892 -48.276 37.338 1.00 31.27 155 ASP C N 1
ATOM 1018 C CA . ASP A 1 155 ? 53.777 -47.643 36.358 1.00 28.43 155 ASP C CA 1
ATOM 1019 C C . ASP A 1 155 ? 54.968 -48.567 36.096 1.00 30.76 155 ASP C C 1
ATOM 1020 O O . ASP A 1 155 ? 55.840 -48.749 36.953 1.00 34.21 155 ASP C O 1
ATOM 1025 N N . PHE A 1 156 ? 54.983 -49.204 34.914 1.00 26.32 156 PHE C N 1
ATOM 1026 C CA . PHE A 1 156 ? 56.029 -50.145 34.568 1.00 25.38 156 PHE C CA 1
ATOM 1027 C C . PHE A 1 156 ? 57.335 -49.470 34.104 1.00 26.26 156 PHE C C 1
ATOM 1028 O O . PHE A 1 156 ? 58.293 -50.177 33.785 1.00 30.90 156 PHE C O 1
ATOM 1036 N N . ARG A 1 157 ? 57.399 -48.141 34.056 1.00 25.98 157 ARG C N 1
ATOM 1037 C CA . ARG A 1 157 ? 58.641 -47.517 33.619 1.00 27.84 157 ARG C CA 1
ATOM 1038 C C . ARG A 1 157 ? 59.786 -47.761 34.591 1.00 38.49 157 ARG C C 1
ATOM 1039 O O . ARG A 1 157 ? 60.950 -47.642 34.197 1.00 35.04 157 ARG C O 1
ATOM 1047 N N . ASP A 1 158 ? 59.491 -48.092 35.849 1.00 31.99 158 ASP C N 1
ATOM 1048 C CA . ASP A 1 158 ? 60.537 -48.487 36.789 1.00 30.73 158 ASP C CA 1
ATOM 1049 C C . ASP A 1 158 ? 60.322 -49.934 37.191 1.00 26.43 158 ASP C C 1
ATOM 1050 O O . ASP A 1 158 ? 59.316 -50.236 37.860 1.00 34.19 158 ASP C O 1
ATOM 1055 N N . PRO A 1 159 ? 61.219 -50.851 36.848 1.00 32.93 159 PRO C N 1
ATOM 1056 C CA . PRO A 1 159 ? 60.973 -52.260 37.190 1.00 33.70 159 PRO C CA 1
ATOM 1057 C C . PRO A 1 159 ? 60.829 -52.496 38.685 1.00 35.45 159 PRO C C 1
ATOM 1058 O O . PRO A 1 159 ? 60.163 -53.459 39.094 1.00 30.78 159 PRO C O 1
ATOM 1062 N N . THR A 1 160 ? 61.419 -51.635 39.523 1.00 36.20 160 THR C N 1
ATOM 1063 C CA . THR A 1 160 ? 61.276 -51.886 40.951 1.00 34.48 160 THR C CA 1
ATOM 1064 C C . THR A 1 160 ? 59.835 -51.691 41.420 1.00 35.17 160 THR C C 1
ATOM 1065 O O . THR A 1 160 ? 59.441 -52.299 42.418 1.00 36.58 160 THR C O 1
ATOM 1069 N N . ASN A 1 161 ? 59.021 -50.900 40.712 1.00 31.99 161 ASN C N 1
ATOM 1070 C CA . ASN A 1 161 ? 57.594 -50.859 41.022 1.00 32.49 161 ASN C CA 1
ATOM 1071 C C . ASN A 1 161 ? 56.971 -52.240 40.874 1.00 31.65 161 ASN C C 1
ATOM 1072 O O . ASN A 1 161 ? 56.121 -52.642 41.684 1.00 32.11 161 ASN C O 1
ATOM 1077 N N . VAL A 1 162 ? 57.370 -52.976 39.830 1.00 31.68 162 VAL C N 1
ATOM 1078 C CA . VAL A 1 162 ? 56.841 -54.329 39.661 1.00 25.68 162 VAL C CA 1
ATOM 1079 C C . VAL A 1 162 ? 57.294 -55.211 40.801 1.00 31.04 162 VAL C C 1
ATOM 1080 O O . VAL A 1 162 ? 56.489 -55.926 41.420 1.00 30.91 162 VAL C O 1
ATOM 1084 N N . GLU A 1 163 ? 58.596 -55.162 41.105 1.00 32.32 163 GLU C N 1
ATOM 1085 C CA . GLU A 1 163 ? 59.138 -55.999 42.165 1.00 32.02 163 GLU C CA 1
ATOM 1086 C C . GLU A 1 163 ? 58.427 -55.749 43.491 1.00 32.02 163 GLU C C 1
ATOM 1087 O O . GLU A 1 163 ? 58.104 -56.697 44.214 1.00 32.13 163 GLU C O 1
ATOM 1093 N N . LYS A 1 164 ? 58.136 -54.483 43.805 1.00 32.71 164 LYS C N 1
ATOM 1094 C CA . LYS A 1 164 ? 57.535 -54.141 45.086 1.00 32.91 164 LYS C CA 1
ATOM 1095 C C . LYS A 1 164 ? 56.068 -54.498 45.162 1.00 36.80 164 LYS C C 1
ATOM 1096 O O . LYS A 1 164 ? 55.543 -54.613 46.274 1.00 33.45 164 LYS C O 1
ATOM 1102 N N . ALA A 1 165 ? 55.384 -54.640 44.014 1.00 27.35 165 ALA C N 1
ATOM 1103 C CA . ALA A 1 165 ? 53.934 -54.818 44.028 1.00 28.48 165 ALA C CA 1
ATOM 1104 C C . ALA A 1 165 ? 53.511 -56.276 43.876 1.00 26.86 165 ALA C C 1
ATOM 1105 O O . ALA A 1 165 ? 52.316 -56.577 44.008 1.00 27.82 165 ALA C O 1
ATOM 1107 N N . ILE A 1 166 ? 54.454 -57.173 43.644 1.00 27.83 166 ILE C N 1
ATOM 1108 C CA . ILE A 1 166 ? 54.139 -58.594 43.529 1.00 26.34 166 ILE C CA 1
ATOM 1109 C C . ILE A 1 166 ? 53.743 -59.120 44.904 1.00 35.37 166 ILE C C 1
ATOM 1110 O O . ILE A 1 166 ? 54.357 -58.774 45.922 1.00 33.80 166 ILE C O 1
ATOM 1115 N N . ARG A 1 167 ? 52.672 -59.887 44.949 1.00 28.22 167 ARG C N 1
ATOM 1116 C CA . ARG A 1 167 ? 52.127 -60.489 46.166 1.00 28.35 167 ARG C CA 1
ATOM 1117 C C . ARG A 1 167 ? 52.287 -61.989 46.081 1.00 28.94 167 ARG C C 1
ATOM 1118 O O . ARG A 1 167 ? 52.564 -62.539 45.007 1.00 29.02 167 ARG C O 1
ATOM 1126 N N . PRO A 1 168 ? 52.087 -62.713 47.188 1.00 30.16 168 PRO C N 1
ATOM 1127 C CA . PRO A 1 168 ? 52.023 -64.170 47.071 1.00 28.21 168 PRO C CA 1
ATOM 1128 C C . PRO A 1 168 ? 50.940 -64.629 46.107 1.00 26.91 168 PRO C C 1
ATOM 1129 O O . PRO A 1 168 ? 51.065 -65.723 45.547 1.00 31.68 168 PRO C O 1
ATOM 1133 N N . GLN A 1 169 ? 49.890 -63.832 45.923 1.00 23.60 169 GLN C N 1
ATOM 1134 C CA . GLN A 1 169 ? 48.778 -64.230 45.064 1.00 25.22 169 GLN C CA 1
ATOM 1135 C C . GLN A 1 169 ? 49.027 -63.822 43.610 1.00 27.79 169 GLN C C 1
ATOM 1136 O O . GLN A 1 169 ? 48.178 -64.115 42.760 1.00 27.22 169 GLN C O 1
ATOM 1142 N N . THR A 1 170 ? 50.149 -63.135 43.313 1.00 25.37 170 THR C N 1
ATOM 1143 C CA . THR A 1 170 ? 50.359 -62.658 41.931 1.00 26.24 170 THR C CA 1
ATOM 1144 C C . THR A 1 170 ? 50.683 -63.827 41.009 1.00 26.08 170 THR C C 1
ATOM 1145 O O . THR A 1 170 ? 51.610 -64.594 41.266 1.00 26.30 170 THR C O 1
ATOM 1149 N N . LYS A 1 171 ? 49.896 -63.976 39.931 1.00 25.24 171 LYS C N 1
ATOM 1150 C CA . LYS A 1 171 ? 50.119 -65.045 38.957 1.00 27.41 171 LYS C CA 1
ATOM 1151 C C . LYS A 1 171 ? 50.599 -64.522 37.607 1.00 21.02 171 LYS C C 1
ATOM 1152 O O . LYS A 1 171 ? 51.315 -65.246 36.891 1.00 27.10 171 LYS C O 1
ATOM 1158 N N . VAL A 1 172 ? 50.270 -63.275 37.298 1.00 22.74 172 VAL C N 1
ATOM 1159 C CA . VAL A 1 172 ? 50.572 -62.682 35.984 1.00 23.79 172 VAL C CA 1
ATOM 1160 C C . VAL A 1 172 ? 51.026 -61.246 36.187 1.00 23.47 172 VAL C C 1
ATOM 1161 O O . VAL A 1 172 ? 50.362 -60.480 36.892 1.00 24.31 172 VAL C O 1
ATOM 1165 N N . VAL A 1 173 ? 52.127 -60.878 35.522 1.00 21.70 173 VAL C N 1
ATOM 1166 C CA . VAL A 1 173 ? 52.575 -59.507 35.311 1.00 19.60 173 VAL C CA 1
ATOM 1167 C C . VAL A 1 173 ? 52.427 -59.248 33.817 1.00 19.11 173 VAL C C 1
ATOM 1168 O O . VAL A 1 173 ? 53.026 -59.981 33.022 1.00 24.01 173 VAL C O 1
ATOM 1172 N N . PHE A 1 174 ? 51.626 -58.245 33.460 1.00 20.82 174 PHE C N 1
ATOM 1173 C CA . PHE A 1 174 ? 51.228 -58.005 32.064 1.00 24.17 174 PHE C CA 1
ATOM 1174 C C . PHE A 1 174 ? 51.781 -56.645 31.641 1.00 21.96 174 PHE C C 1
ATOM 1175 O O . PHE A 1 174 ? 51.216 -55.606 31.990 1.00 23.84 174 PHE C O 1
ATOM 1183 N N . SER A 1 175 ? 52.872 -56.661 30.870 1.00 23.23 175 SER C N 1
ATOM 1184 C CA . SER A 1 175 ? 53.499 -55.446 30.369 1.00 22.88 175 SER C CA 1
ATOM 1185 C C . SER A 1 175 ? 53.056 -55.170 28.930 1.00 23.14 175 SER C C 1
ATOM 1186 O O . SER A 1 175 ? 52.511 -56.037 28.261 1.00 23.86 175 SER C O 1
ATOM 1189 N N . GLU A 1 176 ? 53.331 -53.955 28.474 1.00 25.16 176 GLU C N 1
ATOM 1190 C CA . GLU A 1 176 ? 53.052 -53.503 27.115 1.00 22.29 176 GLU C CA 1
ATOM 1191 C C . GLU A 1 176 ? 54.192 -52.560 26.774 1.00 29.90 176 GLU C C 1
ATOM 1192 O O . GLU A 1 176 ? 54.528 -51.694 27.590 1.00 27.79 176 GLU C O 1
ATOM 1198 N N . SER A 1 177 ? 54.796 -52.723 25.621 1.00 26.04 177 SER C N 1
ATOM 1199 C CA . SER A 1 177 ? 55.894 -51.798 25.311 1.00 21.96 177 SER C CA 1
ATOM 1200 C C . SER A 1 177 ? 56.114 -51.726 23.808 1.00 24.62 177 SER C C 1
ATOM 1201 O O . SER A 1 177 ? 56.201 -52.780 23.177 1.00 27.04 177 SER C O 1
ATOM 1204 N N . PRO A 1 178 ? 56.148 -50.533 23.202 1.00 26.15 178 PRO C N 1
ATOM 1205 C CA . PRO A 1 178 ? 55.686 -49.258 23.742 1.00 24.35 178 PRO C CA 1
ATOM 1206 C C . PRO A 1 178 ? 54.210 -49.345 24.136 1.00 27.33 178 PRO C C 1
ATOM 1207 O O . PRO A 1 178 ? 53.440 -50.165 23.563 1.00 25.91 178 PRO C O 1
ATOM 1211 N N . CYS A 1 179 ? 53.823 -48.513 25.098 1.00 26.07 179 CYS C N 1
ATOM 1212 C CA . CYS A 1 179 ? 52.435 -48.463 25.576 1.00 26.39 179 CYS C CA 1
ATOM 1213 C C . CYS A 1 179 ? 51.506 -47.711 24.630 1.00 28.93 179 CYS C C 1
ATOM 1214 O O . CYS A 1 179 ? 51.869 -46.696 24.031 1.00 26.13 179 CYS C O 1
ATOM 1217 N N . ASN A 1 180 ? 50.260 -48.179 24.573 1.00 29.11 180 ASN C N 1
ATOM 1218 C CA . ASN A 1 180 ? 49.185 -47.494 23.851 1.00 33.24 180 ASN C CA 1
ATOM 1219 C C . ASN A 1 180 ? 48.444 -46.543 24.786 1.00 45.12 180 ASN C C 1
ATOM 1220 O O . ASN A 1 180 ? 47.783 -47.023 25.721 1.00 47.66 180 ASN C O 1
ATOM 1225 N N . PRO A 1 181 ? 48.444 -45.198 24.545 1.00 33.94 181 PRO C N 1
ATOM 1226 C CA . PRO A 1 181 ? 48.955 -44.379 23.434 1.00 35.47 181 PRO C CA 1
ATOM 1227 C C . PRO A 1 181 ? 50.187 -43.542 23.747 1.00 34.58 181 PRO C C 1
ATOM 1228 O O . PRO A 1 181 ? 50.705 -42.889 22.838 1.00 32.20 181 PRO C O 1
ATOM 1232 N N . THR A 1 182 ? 50.658 -43.589 25.000 1.00 32.24 182 THR C N 1
ATOM 1233 C CA . THR A 1 182 ? 51.715 -42.699 25.493 1.00 31.42 182 THR C CA 1
ATOM 1234 C C . THR A 1 182 ? 53.117 -43.055 25.008 1.00 28.33 182 THR C C 1
ATOM 1235 O O . THR A 1 182 ? 54.036 -42.230 25.134 1.00 28.40 182 THR C O 1
ATOM 1239 N N . LEU A 1 183 ? 53.328 -44.280 24.505 1.00 26.46 183 LEU C N 1
ATOM 1240 C CA . LEU A 1 183 ? 54.609 -44.800 24.035 1.00 24.01 183 LEU C CA 1
ATOM 1241 C C . LEU A 1 183 ? 55.646 -44.926 25.156 1.00 26.68 183 LEU C C 1
ATOM 1242 O O . LEU A 1 183 ? 56.849 -44.992 24.892 1.00 28.28 183 LEU C O 1
ATOM 1247 N N . TYR A 1 184 ? 55.205 -44.997 26.421 1.00 27.25 184 TYR C N 1
ATOM 1248 C CA . TYR A 1 184 ? 56.129 -45.388 27.473 1.00 28.94 184 TYR C CA 1
ATOM 1249 C C . TYR A 1 184 ? 56.715 -46.763 27.180 1.00 29.60 184 TYR C C 1
ATOM 1250 O O . TYR A 1 184 ? 56.031 -47.663 26.667 1.00 28.77 184 TYR C O 1
ATOM 1259 N N . LEU A 1 185 ? 57.977 -46.953 27.570 1.00 25.59 185 LEU C N 1
ATOM 1260 C CA . LEU A 1 185 ? 58.649 -48.237 27.453 1.00 25.01 185 LEU C CA 1
ATOM 1261 C C . LEU A 1 185 ? 58.669 -48.950 28.794 1.00 30.61 185 LEU C C 1
ATOM 1262 O O . LEU A 1 185 ? 58.685 -48.329 29.864 1.00 30.30 185 LEU C O 1
ATOM 1267 N N . ALA A 1 186 ? 58.688 -50.267 28.730 1.00 24.82 186 ALA C N 1
ATOM 1268 C CA . ALA A 1 186 ? 58.916 -51.119 29.876 1.00 24.79 186 ALA C CA 1
ATOM 1269 C C . ALA A 1 186 ? 60.181 -51.891 29.608 1.00 29.58 186 ALA C C 1
ATOM 1270 O O . ALA A 1 186 ? 60.376 -52.392 28.502 1.00 25.78 186 ALA C O 1
ATOM 1272 N N . ASP A 1 187 ? 61.029 -52.037 30.632 1.00 26.78 187 ASP C N 1
ATOM 1273 C CA . ASP A 1 187 ? 62.289 -52.754 30.450 1.00 26.70 187 ASP C CA 1
ATOM 1274 C C . ASP A 1 187 ? 62.042 -54.260 30.547 1.00 27.46 187 ASP C C 1
ATOM 1275 O O . ASP A 1 187 ? 61.976 -54.851 31.629 1.00 26.19 187 ASP C O 1
ATOM 1280 N N . ILE A 1 188 ? 61.812 -54.898 29.388 1.00 25.87 188 ILE C N 1
ATOM 1281 C CA . ILE A 1 188 ? 61.311 -56.268 29.385 1.00 25.10 188 ILE C CA 1
ATOM 1282 C C . ILE A 1 188 ? 62.307 -57.237 30.013 1.00 26.32 188 ILE C C 1
ATOM 1283 O O . ILE A 1 188 ? 61.924 -58.141 30.767 1.00 26.98 188 ILE C O 1
ATOM 1288 N N . GLU A 1 189 ? 63.605 -57.074 29.722 1.00 25.20 189 GLU C N 1
ATOM 1289 C CA . GLU A 1 189 ? 64.607 -57.939 30.330 1.00 28.15 189 GLU C CA 1
ATOM 1290 C C . GLU A 1 189 ? 64.624 -57.813 31.858 1.00 28.27 189 GLU C C 1
ATOM 1291 O O . GLU A 1 189 ? 64.668 -58.826 32.573 1.00 29.35 189 GLU C O 1
ATOM 1297 N N . ALA A 1 190 ? 64.558 -56.589 32.379 1.00 27.54 190 ALA C N 1
ATOM 1298 C CA . ALA A 1 190 ? 64.616 -56.436 33.838 1.00 31.30 190 ALA C CA 1
ATOM 1299 C C . ALA A 1 190 ? 63.369 -57.002 34.502 1.00 28.02 190 ALA C C 1
ATOM 1300 O O . ALA A 1 190 ? 63.444 -57.660 35.556 1.00 32.93 190 ALA C O 1
ATOM 1302 N N . ILE A 1 191 ? 62.206 -56.725 33.912 1.00 26.30 191 ILE C N 1
ATOM 1303 C CA . ILE A 1 191 ? 60.957 -57.228 34.473 1.00 28.77 191 ILE C CA 1
ATOM 1304 C C . ILE A 1 191 ? 60.943 -58.753 34.425 1.00 26.84 191 ILE C C 1
ATOM 1305 O O . ILE A 1 191 ? 60.470 -59.419 35.361 1.00 28.34 191 ILE C O 1
ATOM 1310 N N . SER A 1 192 ? 61.436 -59.345 33.331 1.00 26.15 192 SER C N 1
ATOM 1311 C CA . SER A 1 192 ? 61.517 -60.797 33.283 1.00 26.01 192 SER C CA 1
ATOM 1312 C C . SER A 1 192 ? 62.397 -61.339 34.412 1.00 29.93 192 SER C C 1
ATOM 1313 O O . SER A 1 192 ? 62.076 -62.371 35.009 1.00 32.72 192 SER C O 1
ATOM 1316 N N . GLN A 1 193 ? 63.538 -60.694 34.673 1.00 32.21 193 GLN C N 1
ATOM 1317 C CA . GLN A 1 193 ? 64.384 -61.170 35.778 1.00 30.92 193 GLN C CA 1
ATOM 1318 C C . GLN A 1 193 ? 63.620 -61.168 37.101 1.00 29.74 193 GLN C C 1
ATOM 1319 O O . GLN A 1 193 ? 63.662 -62.151 37.862 1.00 33.44 193 GLN C O 1
ATOM 1325 N N . ILE A 1 194 ? 62.903 -60.080 37.376 1.00 28.57 194 ILE C N 1
ATOM 1326 C CA . ILE A 1 194 ? 62.057 -60.020 38.569 1.00 24.22 194 ILE C CA 1
ATOM 1327 C C . ILE A 1 194 ? 61.033 -61.159 38.565 1.00 38.11 194 ILE C C 1
ATOM 1328 O O . ILE A 1 194 ? 60.847 -61.864 39.561 1.00 32.85 194 ILE C O 1
ATOM 1333 N N . CYS A 1 195 ? 60.369 -61.373 37.435 1.00 30.37 195 CYS C N 1
ATOM 1334 C CA . CYS A 1 195 ? 59.278 -62.338 37.414 1.00 31.21 195 CYS C CA 1
ATOM 1335 C C . CYS A 1 195 ? 59.811 -63.755 37.580 1.00 28.72 195 CYS C C 1
ATOM 1336 O O . CYS A 1 195 ? 59.172 -64.587 38.232 1.00 32.26 195 CYS C O 1
ATOM 1339 N N . LYS A 1 196 ? 60.990 -64.035 37.026 1.00 29.39 196 LYS C N 1
ATOM 1340 C CA . LYS A 1 196 ? 61.639 -65.330 37.170 1.00 29.03 196 LYS C CA 1
ATOM 1341 C C . LYS A 1 196 ? 61.964 -65.579 38.638 1.00 36.24 196 LYS C C 1
ATOM 1342 O O . LYS A 1 196 ? 61.730 -66.677 39.152 1.00 34.68 196 LYS C O 1
ATOM 1348 N N . GLU A 1 197 ? 62.477 -64.556 39.330 1.00 38.41 197 GLU C N 1
ATOM 1349 C CA . GLU A 1 197 ? 62.804 -64.737 40.754 1.00 37.83 197 GLU C CA 1
ATOM 1350 C C . GLU A 1 197 ? 61.564 -65.061 41.584 1.00 37.61 197 GLU C C 1
ATOM 1351 O O . GLU A 1 197 ? 61.612 -65.911 42.486 1.00 40.90 197 GLU C O 1
ATOM 1357 N N . LYS A 1 198 ? 60.444 -64.405 41.304 1.00 33.50 198 LYS C N 1
ATOM 1358 C CA . LYS A 1 198 ? 59.231 -64.574 42.083 1.00 34.86 198 LYS C CA 1
ATOM 1359 C C . LYS A 1 198 ? 58.351 -65.695 41.555 1.00 35.83 198 LYS C C 1
ATOM 1360 O O . LYS A 1 198 ? 57.269 -65.922 42.105 1.00 40.31 198 LYS C O 1
ATOM 1366 N N . LYS A 1 199 ? 58.790 -66.378 40.497 1.00 32.24 199 LYS C N 1
ATOM 1367 C CA . LYS A 1 199 ? 58.020 -67.418 39.810 1.00 33.12 199 LYS C CA 1
ATOM 1368 C C . LYS A 1 199 ? 56.606 -66.940 39.470 1.00 36.03 199 LYS C C 1
ATOM 1369 O O . LYS A 1 199 ? 55.595 -67.541 39.844 1.00 36.87 199 LYS C O 1
ATOM 1375 N N . VAL A 1 200 ? 56.552 -65.822 38.729 1.00 30.11 200 VAL C N 1
ATOM 1376 C CA . VAL A 1 200 ? 55.320 -65.233 38.223 1.00 28.45 200 VAL C CA 1
ATOM 1377 C C . VAL A 1 200 ? 55.424 -65.211 36.694 1.00 27.95 200 VAL C C 1
ATOM 1378 O O . VAL A 1 200 ? 56.518 -65.076 36.131 1.00 27.86 200 VAL C O 1
ATOM 1382 N N . LEU A 1 201 ? 54.290 -65.407 36.022 1.00 24.46 201 LEU C N 1
ATOM 1383 C CA . LEU A 1 201 ? 54.285 -65.344 34.562 1.00 25.32 201 LEU C CA 1
ATOM 1384 C C . LEU A 1 201 ? 54.403 -63.912 34.089 1.00 21.62 201 LEU C C 1
ATOM 1385 O O . LEU A 1 201 ? 53.619 -63.059 34.498 1.00 25.58 201 LEU C O 1
ATOM 1390 N N . HIS A 1 202 ? 55.363 -63.647 33.165 1.00 21.05 202 HIS C N 1
ATOM 1391 C CA . HIS A 1 202 ? 55.494 -62.332 32.543 1.00 22.24 202 HIS C CA 1
ATOM 1392 C C . HIS A 1 202 ? 54.920 -62.433 31.124 1.00 21.08 202 HIS C C 1
ATOM 1393 O O . HIS A 1 202 ? 55.445 -63.175 30.286 1.00 21.27 202 HIS C O 1
ATOM 1400 N N . VAL A 1 203 ? 53.833 -61.718 30.902 1.00 21.31 203 VAL C N 1
ATOM 1401 C CA . VAL A 1 203 ? 53.135 -61.657 29.608 1.00 22.15 203 VAL C CA 1
ATOM 1402 C C . VAL A 1 203 ? 53.415 -60.280 29.054 1.00 20.33 203 VAL C C 1
ATOM 1403 O O . VAL A 1 203 ? 53.198 -59.292 29.752 1.00 21.12 203 VAL C O 1
ATOM 1407 N N . CYS A 1 204 ? 53.865 -60.185 27.794 1.00 19.50 204 CYS C N 1
ATOM 1408 C CA . CYS A 1 204 ? 54.144 -58.882 27.201 1.00 21.87 204 CYS C CA 1
ATOM 1409 C C . CYS A 1 204 ? 53.356 -58.684 25.905 1.00 19.78 204 CYS C C 1
ATOM 1410 O O . CYS A 1 204 ? 53.428 -59.536 25.003 1.00 20.81 204 CYS C O 1
ATOM 1413 N N . ASP A 1 205 ? 52.602 -57.588 25.850 1.00 20.14 205 ASP C N 1
ATOM 1414 C CA . ASP A 1 205 ? 51.900 -57.148 24.629 1.00 20.10 205 ASP C CA 1
ATOM 1415 C C . ASP A 1 205 ? 52.833 -56.228 23.847 1.00 20.48 205 ASP C C 1
ATOM 1416 O O . ASP A 1 205 ? 53.003 -55.047 24.179 1.00 21.48 205 ASP C O 1
ATOM 1421 N N . SER A 1 206 ? 53.458 -56.778 22.806 1.00 20.73 206 SER C N 1
ATOM 1422 C CA . SER A 1 206 ? 54.403 -56.029 21.996 1.00 19.07 206 SER C CA 1
ATOM 1423 C C . SER A 1 206 ? 53.815 -55.647 20.626 1.00 20.91 206 SER C C 1
ATOM 1424 O O . SER A 1 206 ? 54.571 -55.473 19.645 1.00 20.53 206 SER C O 1
ATOM 1427 N N . THR A 1 207 ? 52.491 -55.481 20.557 1.00 19.28 207 THR C N 1
ATOM 1428 C CA . THR A 1 207 ? 51.820 -55.051 19.325 1.00 18.93 207 THR C CA 1
ATOM 1429 C C . THR A 1 207 ? 52.473 -53.818 18.700 1.00 18.92 207 THR C C 1
ATOM 1430 O O . THR A 1 207 ? 52.671 -53.754 17.471 1.00 19.51 207 THR C O 1
ATOM 1434 N N . PHE A 1 208 ? 52.719 -52.763 19.512 1.00 18.81 208 PHE C N 1
ATOM 1435 C CA . PHE A 1 208 ? 53.263 -51.536 18.927 1.00 19.14 208 PHE C CA 1
ATOM 1436 C C . PHE A 1 208 ? 54.705 -51.685 18.446 1.00 20.49 208 PHE C C 1
ATOM 1437 O O . PHE A 1 208 ? 55.146 -50.862 17.637 1.00 23.74 208 PHE C O 1
ATOM 1445 N N . ALA A 1 209 ? 55.461 -52.631 18.996 1.00 19.39 209 ALA C N 1
ATOM 1446 C CA . ALA A 1 209 ? 56.859 -52.786 18.608 1.00 20.81 209 ALA C CA 1
ATOM 1447 C C . ALA A 1 209 ? 57.004 -53.557 17.310 1.00 21.56 209 ALA C C 1
ATOM 1448 O O . ALA A 1 209 ? 57.812 -53.180 16.454 1.00 22.41 209 ALA C O 1
ATOM 1450 N N . THR A 1 210 ? 56.237 -54.674 17.179 1.00 19.16 210 THR C N 1
ATOM 1451 C CA . THR A 1 210 ? 56.443 -55.756 16.211 1.00 17.32 210 THR C CA 1
ATOM 1452 C C . THR A 1 210 ? 57.703 -56.523 16.544 1.00 19.95 210 THR C C 1
ATOM 1453 O O . THR A 1 210 ? 58.638 -55.940 17.143 1.00 21.07 210 THR C O 1
ATOM 1457 N N . PRO A 1 211 ? 57.804 -57.784 16.110 1.00 17.52 211 PRO C N 1
ATOM 1458 C CA . PRO A 1 211 ? 59.007 -58.574 16.386 1.00 17.99 211 PRO C CA 1
ATOM 1459 C C . PRO A 1 211 ? 60.214 -58.089 15.598 1.00 20.80 211 PRO C C 1
ATOM 1460 O O . PRO A 1 211 ? 61.340 -58.454 15.943 1.00 20.94 211 PRO C O 1
ATOM 1464 N N . TYR A 1 212 ? 60.010 -57.203 14.620 1.00 18.84 212 TYR C N 1
ATOM 1465 C CA . TYR A 1 212 ? 61.134 -56.681 13.868 1.00 18.63 212 TYR C CA 1
ATOM 1466 C C . TYR A 1 212 ? 61.899 -55.661 14.700 1.00 19.37 212 TYR C C 1
ATOM 1467 O O . TYR A 1 212 ? 63.098 -55.458 14.465 1.00 21.82 212 TYR C O 1
ATOM 1476 N N . MET A 1 213 ? 61.228 -55.038 15.660 1.00 20.53 213 MET C N 1
ATOM 1477 C CA . MET A 1 213 ? 61.872 -54.094 16.575 1.00 20.00 213 MET C CA 1
ATOM 1478 C C . MET A 1 213 ? 62.143 -54.693 17.956 1.00 26.84 213 MET C C 1
ATOM 1479 O O . MET A 1 213 ? 63.162 -54.380 18.573 1.00 21.18 213 MET C O 1
ATOM 1484 N N . MET A 1 214 ? 61.275 -55.548 18.490 1.00 19.94 214 MET C N 1
ATOM 1485 C CA . MET A 1 214 ? 61.518 -56.075 19.843 1.00 20.96 214 MET C CA 1
ATOM 1486 C C . MET A 1 214 ? 60.819 -57.427 19.967 1.00 22.73 214 MET C C 1
ATOM 1487 O O . MET A 1 214 ? 59.613 -57.525 19.709 1.00 21.70 214 MET C O 1
ATOM 1492 N N . ARG A 1 215 ? 61.574 -58.457 20.331 1.00 20.17 215 ARG C N 1
ATOM 1493 C CA . ARG A 1 215 ? 61.022 -59.780 20.613 1.00 19.60 215 ARG C CA 1
ATOM 1494 C C . ARG A 1 215 ? 61.039 -60.074 22.117 1.00 23.23 215 ARG C C 1
ATOM 1495 O O . ARG A 1 215 ? 62.095 -60.458 22.658 1.00 22.30 215 ARG C O 1
ATOM 1503 N N . PRO A 1 216 ? 59.921 -59.926 22.840 1.00 21.35 216 PRO C N 1
ATOM 1504 C CA . PRO A 1 216 ? 59.983 -60.109 24.312 1.00 19.35 216 PRO C CA 1
ATOM 1505 C C . PRO A 1 216 ? 60.418 -61.493 24.710 1.00 22.28 216 PRO C C 1
ATOM 1506 O O . PRO A 1 216 ? 61.037 -61.642 25.777 1.00 23.70 216 PRO C O 1
ATOM 1510 N N . LEU A 1 217 ? 60.148 -62.532 23.908 1.00 21.00 217 LEU C N 1
ATOM 1511 C CA . LEU A 1 217 ? 60.599 -63.868 24.300 1.00 20.96 217 LEU C CA 1
ATOM 1512 C C . LEU A 1 217 ? 62.111 -63.939 24.336 1.00 22.08 217 LEU C C 1
ATOM 1513 O O . LEU A 1 217 ? 62.656 -64.679 25.154 1.00 26.26 217 LEU C O 1
ATOM 1518 N N . ASP A 1 218 ? 62.794 -63.197 23.448 1.00 21.74 218 ASP C N 1
ATOM 1519 C CA . ASP A 1 218 ? 64.268 -63.121 23.506 1.00 24.27 218 ASP C CA 1
ATOM 1520 C C . ASP A 1 218 ? 64.748 -62.444 24.781 1.00 25.60 218 ASP C C 1
ATOM 1521 O O . ASP A 1 218 ? 65.906 -62.655 25.186 1.00 31.42 218 ASP C O 1
ATOM 1526 N N . LEU A 1 219 ? 63.930 -61.586 25.368 1.00 25.37 219 LEU C N 1
ATOM 1527 C CA . LEU A 1 219 ? 64.291 -60.831 26.566 1.00 23.72 219 LEU C CA 1
ATOM 1528 C C . LEU A 1 219 ? 63.730 -61.455 27.838 1.00 29.57 219 LEU C C 1
ATOM 1529 O O . LEU A 1 219 ? 63.748 -60.805 28.884 1.00 35.56 219 LEU C O 1
ATOM 1534 N N . GLY A 1 220 ? 63.237 -62.694 27.767 1.00 26.23 220 GLY C N 1
ATOM 1535 C CA . GLY A 1 220 ? 62.884 -63.478 28.934 1.00 23.58 220 GLY C CA 1
ATOM 1536 C C . GLY A 1 220 ? 61.411 -63.517 29.269 1.00 27.59 220 GLY C C 1
ATOM 1537 O O . GLY A 1 220 ? 61.042 -64.139 30.279 1.00 26.18 220 GLY C O 1
ATOM 1538 N N . ALA A 1 221 ? 60.557 -62.879 28.461 1.00 23.93 221 ALA C N 1
ATOM 1539 C CA . ALA A 1 221 ? 59.131 -62.960 28.760 1.00 23.10 221 ALA C CA 1
ATOM 1540 C C . ALA A 1 221 ? 58.668 -64.406 28.624 1.00 18.98 221 ALA C C 1
ATOM 1541 O O . ALA A 1 221 ? 59.205 -65.192 27.839 1.00 24.43 221 ALA C O 1
ATOM 1543 N N . ASP A 1 222 ? 57.596 -64.769 29.364 1.00 20.49 222 ASP C N 1
ATOM 1544 C CA . ASP A 1 222 ? 57.086 -66.129 29.241 1.00 22.40 222 ASP C CA 1
ATOM 1545 C C . ASP A 1 222 ? 56.055 -66.265 28.128 1.00 19.56 222 ASP C C 1
ATOM 1546 O O . ASP A 1 222 ? 55.933 -67.342 27.542 1.00 22.57 222 ASP C O 1
ATOM 1551 N N . ILE A 1 223 ? 55.343 -65.186 27.859 1.00 19.45 223 ILE C N 1
ATOM 1552 C CA . ILE A 1 223 ? 54.279 -65.206 26.841 1.00 20.20 223 ILE C CA 1
ATOM 1553 C C . ILE A 1 223 ? 54.314 -63.872 26.121 1.00 21.43 223 ILE C C 1
ATOM 1554 O O . ILE A 1 223 ? 54.499 -62.829 26.762 1.00 20.26 223 ILE C O 1
ATOM 1559 N N . VAL A 1 224 ? 54.022 -63.870 24.813 1.00 19.33 224 VAL C N 1
ATOM 1560 C CA . VAL A 1 224 ? 53.813 -62.639 24.057 1.00 18.96 224 VAL C CA 1
ATOM 1561 C C . VAL A 1 224 ? 52.387 -62.629 23.535 1.00 19.15 224 VAL C C 1
ATOM 1562 O O . VAL A 1 224 ? 51.913 -63.657 23.030 1.00 20.53 224 VAL C O 1
ATOM 1566 N N . VAL A 1 225 ? 51.715 -61.501 23.690 1.00 18.07 225 VAL C N 1
ATOM 1567 C CA . VAL A 1 225 ? 50.424 -61.261 23.052 1.00 18.30 225 VAL C CA 1
ATOM 1568 C C . VAL A 1 225 ? 50.602 -60.279 21.906 1.00 20.53 225 VAL C C 1
ATOM 1569 O O . VAL A 1 225 ? 51.287 -59.246 22.037 1.00 19.35 225 VAL C O 1
ATOM 1573 N N . GLN A 1 226 ? 50.000 -60.610 20.755 1.00 17.36 226 GLN C N 1
ATOM 1574 C CA . GLN A 1 226 ? 49.960 -59.689 19.623 1.00 18.16 226 GLN C CA 1
ATOM 1575 C C . GLN A 1 226 ? 48.542 -59.457 19.126 1.00 17.06 226 GLN C C 1
ATOM 1576 O O . GLN A 1 226 ? 47.774 -60.402 18.974 1.00 18.67 226 GLN C O 1
ATOM 1582 N N . SER A 1 227 ? 48.207 -58.210 18.854 1.00 17.31 227 SER C N 1
ATOM 1583 C CA . SER A 1 227 ? 47.092 -57.922 17.963 1.00 16.77 227 SER C CA 1
ATOM 1584 C C . SER A 1 227 ? 47.651 -57.988 16.544 1.00 17.28 227 SER C C 1
ATOM 1585 O O . SER A 1 227 ? 48.316 -57.033 16.103 1.00 18.91 227 SER C O 1
ATOM 1588 N N . THR A 1 228 ? 47.332 -59.076 15.820 1.00 18.42 228 THR C N 1
ATOM 1589 C CA . THR A 1 228 ? 47.825 -59.171 14.434 1.00 16.6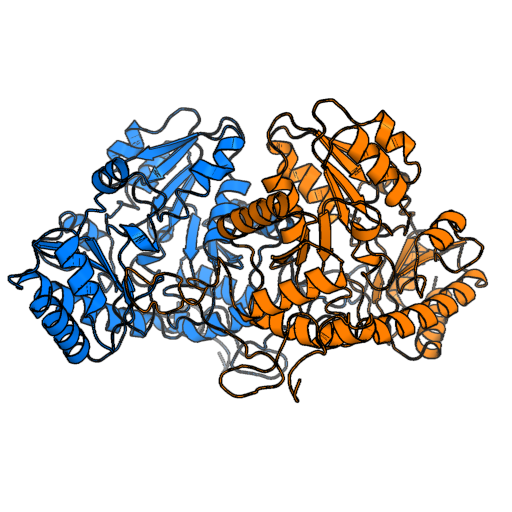2 228 THR C CA 1
ATOM 1590 C C . THR A 1 228 ? 47.071 -58.227 13.512 1.00 18.67 228 THR C C 1
ATOM 1591 O O . THR A 1 228 ? 47.556 -57.937 12.408 1.00 19.53 228 THR C O 1
ATOM 1595 N N . THR A 1 229 ? 45.937 -57.703 13.971 1.00 16.15 229 THR C N 1
ATOM 1596 C CA . THR A 1 229 ? 45.184 -56.667 13.268 1.00 16.90 229 THR C CA 1
ATOM 1597 C C . THR A 1 229 ? 46.083 -55.519 12.806 1.00 19.26 229 THR C C 1
ATOM 1598 O O . THR A 1 229 ? 45.868 -54.919 11.744 1.00 20.29 229 THR C O 1
ATOM 1602 N N . LYS A 1 230 ? 47.057 -55.158 13.642 1.00 15.88 230 LYS C N 1
ATOM 1603 C CA . LYS A 1 230 ? 47.725 -53.867 13.487 1.00 16.27 230 LYS C CA 1
ATOM 1604 C C . LYS A 1 230 ? 48.876 -53.939 12.485 1.00 19.37 230 LYS C C 1
ATOM 1605 O O . LYS A 1 230 ? 48.671 -53.629 11.316 1.00 22.82 230 LYS C O 1
ATOM 1611 N N . TYR A 1 231 ? 50.066 -54.368 12.893 1.00 17.82 231 TYR C N 1
ATOM 1612 C CA . TYR A 1 231 ? 51.206 -54.421 11.968 1.00 16.83 231 TYR C CA 1
ATOM 1613 C C . TYR A 1 231 ? 51.349 -55.743 11.234 1.00 17.38 231 TYR C C 1
ATOM 1614 O O . TYR A 1 231 ? 51.839 -55.753 10.102 1.00 17.99 231 TYR C O 1
ATOM 1623 N N . TYR A 1 232 ? 51.014 -56.892 11.859 1.00 16.34 232 TYR C N 1
ATOM 1624 C CA . TYR A 1 232 ? 51.202 -58.139 11.138 1.00 16.32 232 TYR C CA 1
ATOM 1625 C C . TYR A 1 232 ? 50.375 -58.093 9.863 1.00 19.06 232 TYR C C 1
ATOM 1626 O O . TYR A 1 232 ? 50.830 -58.548 8.797 1.00 19.79 232 TYR C O 1
ATOM 1635 N N . ASP A 1 233 ? 49.110 -57.653 10.006 1.00 17.85 233 ASP C N 1
ATOM 1636 C CA . ASP A 1 233 ? 48.253 -57.365 8.850 1.00 16.22 233 ASP C CA 1
ATOM 1637 C C . ASP A 1 233 ? 48.779 -56.122 8.144 1.00 19.14 233 ASP C C 1
ATOM 1638 O O . ASP A 1 233 ? 49.235 -56.209 6.998 1.00 22.98 233 ASP C O 1
ATOM 1643 N N . GLY A 1 234 ? 48.721 -54.962 8.794 1.00 18.24 234 GLY C N 1
ATOM 1644 C CA . GLY A 1 234 ? 49.339 -53.789 8.188 1.00 20.01 234 GLY C CA 1
ATOM 1645 C C . GLY A 1 234 ? 48.565 -53.211 7.021 1.00 20.63 234 GLY C C 1
ATOM 1646 O O . GLY A 1 234 ? 49.046 -52.288 6.361 1.00 19.54 234 GLY C O 1
ATOM 1647 N N . HIS A 1 235 ? 47.377 -53.741 6.721 1.00 18.13 235 HIS C N 1
ATOM 1648 C CA . HIS A 1 235 ? 46.662 -53.293 5.524 1.00 19.27 235 HIS C CA 1
ATOM 1649 C C . HIS A 1 235 ? 45.204 -52.939 5.835 1.00 19.16 235 HIS C C 1
ATOM 1650 O O . HIS A 1 235 ? 44.418 -52.670 4.898 1.00 19.47 235 HIS C O 1
ATOM 1657 N N . ASN A 1 236 ? 44.850 -52.834 7.108 1.00 18.64 236 ASN C N 1
ATOM 1658 C CA . ASN A 1 236 ? 43.481 -52.545 7.550 1.00 20.38 236 ASN C CA 1
ATOM 1659 C C . ASN A 1 236 ? 42.477 -53.580 7.034 1.00 22.26 236 ASN C C 1
ATOM 1660 O O . ASN A 1 236 ? 41.307 -53.261 6.848 1.00 21.53 236 ASN C O 1
ATOM 1665 N N . CYS A 1 237 ? 42.934 -54.805 6.785 1.00 18.06 237 CYS C N 1
ATOM 1666 C CA . CYS A 1 237 ? 42.141 -55.860 6.151 1.00 17.75 237 CYS C CA 1
ATOM 1667 C C . CYS A 1 237 ? 41.475 -56.795 7.161 1.00 21.56 237 CYS C C 1
ATOM 1668 O O . CYS A 1 237 ? 40.242 -56.925 7.128 1.00 23.72 237 CYS C O 1
ATOM 1671 N N . THR A 1 238 ? 42.223 -57.384 8.112 1.00 17.43 238 THR C N 1
ATOM 1672 C CA . THR A 1 238 ? 41.684 -58.412 8.992 1.00 17.55 238 THR C CA 1
ATOM 1673 C C . THR A 1 238 ? 41.768 -57.971 10.433 1.00 23.38 238 THR C C 1
ATOM 1674 O O . THR A 1 238 ? 42.562 -57.110 10.785 1.00 28.60 238 THR C O 1
ATOM 1678 N N . LEU A 1 239 ? 40.972 -58.615 11.269 1.00 18.29 239 LEU C N 1
ATOM 1679 C CA . LEU A 1 239 ? 41.191 -58.645 12.714 1.00 17.20 239 LEU C CA 1
ATOM 1680 C C . LEU A 1 239 ? 41.953 -59.921 13.047 1.00 17.83 239 LEU C C 1
ATOM 1681 O O . LEU A 1 239 ? 41.705 -60.973 12.437 1.00 18.61 239 LEU C O 1
ATOM 1686 N N . GLY A 1 240 ? 42.771 -59.891 14.089 1.00 16.51 240 GLY C N 1
ATOM 1687 C CA . GLY A 1 240 ? 43.350 -61.150 14.541 1.00 16.87 240 GLY C CA 1
ATOM 1688 C C . GLY A 1 240 ? 44.227 -60.946 15.770 1.00 17.13 240 GLY C C 1
ATOM 1689 O O . GLY A 1 240 ? 44.659 -59.818 16.092 1.00 17.70 240 GLY C O 1
ATOM 1690 N N . GLY A 1 241 ? 44.476 -62.068 16.445 1.00 16.82 241 GLY C N 1
ATOM 1691 C CA . GLY A 1 241 ? 45.334 -62.078 17.622 1.00 18.03 241 GLY C CA 1
ATOM 1692 C C . GLY A 1 241 ? 46.251 -63.288 17.612 1.00 17.40 241 GLY C C 1
ATOM 1693 O O . GLY A 1 241 ? 45.994 -64.321 16.955 1.00 16.32 241 GLY C O 1
ATOM 1694 N N . ALA A 1 242 ? 47.328 -63.177 18.412 1.00 16.49 242 ALA C N 1
ATOM 1695 C CA . ALA A 1 242 ? 48.189 -64.344 18.589 1.00 16.09 242 ALA C CA 1
ATOM 1696 C C . ALA A 1 242 ? 48.761 -64.357 19.998 1.00 16.93 242 ALA C C 1
ATOM 1697 O O . ALA A 1 242 ? 49.017 -63.310 20.586 1.00 18.98 242 ALA C O 1
ATOM 1699 N N . VAL A 1 243 ? 48.931 -65.564 20.509 1.00 17.67 243 VAL C N 1
ATOM 1700 C CA . VAL A 1 243 ? 49.595 -65.807 21.792 1.00 19.47 243 VAL C CA 1
ATOM 1701 C C . VAL A 1 243 ? 50.794 -66.677 21.459 1.00 20.59 243 VAL C C 1
ATOM 1702 O O . VAL A 1 243 ? 50.619 -67.787 20.926 1.00 18.17 243 VAL C O 1
ATOM 1706 N N . ILE A 1 244 ? 52.012 -66.192 21.759 1.00 19.03 244 ILE C N 1
ATOM 1707 C CA . ILE A 1 244 ? 53.216 -66.976 21.496 1.00 17.96 244 ILE C CA 1
ATOM 1708 C C . ILE A 1 244 ? 53.804 -67.374 22.847 1.00 18.03 244 ILE C C 1
ATOM 1709 O O . ILE A 1 244 ? 54.054 -66.500 23.696 1.00 20.57 244 ILE C O 1
ATOM 1714 N N . SER A 1 245 ? 53.912 -68.678 23.056 1.00 19.59 245 SER C N 1
ATOM 1715 C CA . SER A 1 245 ? 54.328 -69.274 24.333 1.00 20.11 245 SER C CA 1
ATOM 1716 C C . SER A 1 245 ? 55.800 -69.682 24.309 1.00 22.18 245 SER C C 1
ATOM 1717 O O . SER A 1 245 ? 56.290 -70.276 23.334 1.00 23.21 245 SER C O 1
ATOM 1720 N N . SER A 1 246 ? 56.473 -69.418 25.438 1.00 21.95 246 SER C N 1
ATOM 1721 C CA . SER A 1 246 ? 57.876 -69.814 25.599 1.00 22.50 246 SER C CA 1
ATOM 1722 C C . SER A 1 246 ? 58.054 -71.321 25.789 1.00 28.24 246 SER C C 1
ATOM 1723 O O . SER A 1 246 ? 59.138 -71.845 25.511 1.00 27.44 246 SER C O 1
ATOM 1726 N N . THR A 1 247 ? 57.054 -72.039 26.299 1.00 23.42 247 THR C N 1
ATOM 1727 C CA . THR A 1 247 ? 57.204 -73.466 26.576 1.00 27.54 247 THR C CA 1
ATOM 1728 C C . THR A 1 247 ? 56.004 -74.271 26.089 1.00 27.57 247 THR C C 1
ATOM 1729 O O . THR A 1 247 ? 54.904 -73.729 25.914 1.00 25.41 247 THR C O 1
ATOM 1733 N N . LYS A 1 248 ? 56.235 -75.586 25.965 1.00 27.43 248 LYS C N 1
ATOM 1734 C CA . LYS A 1 248 ? 55.157 -76.531 25.636 1.00 24.59 248 LYS C CA 1
ATOM 1735 C C . LYS A 1 248 ? 54.038 -76.513 26.673 1.00 28.97 248 LYS C C 1
ATOM 1736 O O . LYS A 1 248 ? 52.862 -76.573 26.309 1.00 27.04 248 LYS C O 1
ATOM 1742 N N . GLU A 1 249 ? 54.372 -76.463 27.964 1.00 27.06 249 GLU C N 1
ATOM 1743 C CA . GLU A 1 249 ? 53.348 -76.466 29.008 1.00 24.26 249 GLU C CA 1
ATOM 1744 C C . GLU A 1 249 ? 52.421 -75.256 28.901 1.00 26.53 249 GLU C C 1
ATOM 1745 O O . GLU A 1 249 ? 51.180 -75.384 28.964 1.00 28.27 249 GLU C O 1
ATOM 1751 N N . ILE A 1 250 ? 52.993 -74.072 28.657 1.00 24.47 250 ILE C N 1
ATOM 1752 C CA . ILE A 1 250 ? 52.150 -72.883 28.495 1.00 25.22 250 ILE C CA 1
ATOM 1753 C C . ILE A 1 250 ? 51.335 -72.995 27.205 1.00 21.39 250 ILE C C 1
ATOM 1754 O O . ILE A 1 250 ? 50.133 -72.678 27.188 1.00 22.35 250 ILE C O 1
ATOM 1759 N N . HIS A 1 251 ? 51.995 -73.415 26.114 1.00 20.27 251 HIS C N 1
ATOM 1760 C CA . HIS A 1 251 ? 51.315 -73.505 24.830 1.00 23.79 251 HIS C CA 1
ATOM 1761 C C . HIS A 1 251 ? 50.103 -74.423 24.935 1.00 24.99 251 HIS C C 1
ATOM 1762 O O . HIS A 1 251 ? 49.020 -74.119 24.407 1.00 21.66 251 HIS C O 1
ATOM 1769 N N . ASP A 1 252 ? 50.292 -75.591 25.545 1.00 22.76 252 ASP C N 1
ATOM 1770 C CA . ASP A 1 252 ? 49.201 -76.568 25.631 1.00 26.69 252 ASP C CA 1
ATOM 1771 C C . ASP A 1 252 ? 48.024 -76.027 26.440 1.00 24.57 252 ASP C C 1
ATOM 1772 O O . ASP A 1 252 ? 46.850 -76.300 26.097 1.00 23.37 252 ASP C O 1
ATOM 1777 N N . LYS A 1 253 ? 48.305 -75.223 27.471 1.00 21.09 253 LYS C N 1
ATOM 1778 C CA . LYS A 1 253 ? 47.229 -74.613 28.251 1.00 22.45 253 LYS C CA 1
ATOM 1779 C C . LYS A 1 253 ? 46.433 -73.607 27.412 1.00 24.46 253 LYS C C 1
ATOM 1780 O O . LYS A 1 253 ? 45.189 -73.567 27.481 1.00 22.89 253 LYS C O 1
ATOM 1786 N N . VAL A 1 254 ? 47.145 -72.786 26.627 1.00 21.03 254 VAL C N 1
ATOM 1787 C CA . VAL A 1 254 ? 46.481 -71.819 25.754 1.00 20.07 254 VAL C CA 1
ATOM 1788 C C . VAL A 1 254 ? 45.649 -72.550 24.691 1.00 19.61 254 VAL C C 1
ATOM 1789 O O . VAL A 1 254 ? 44.484 -72.171 24.420 1.00 19.85 254 VAL C O 1
ATOM 1793 N N . PHE A 1 255 ? 46.236 -73.558 24.039 1.00 21.10 255 PHE C N 1
ATOM 1794 C CA . PHE A 1 255 ? 45.534 -74.284 22.962 1.00 18.21 255 PHE C CA 1
ATOM 1795 C C . PHE A 1 255 ? 44.249 -74.938 23.485 1.00 22.67 255 PHE C C 1
ATOM 1796 O O . PHE A 1 255 ? 43.166 -74.845 22.850 1.00 21.95 255 PHE C O 1
ATOM 1804 N N . PHE A 1 256 ? 44.348 -75.584 24.661 1.00 23.28 256 PHE C N 1
ATOM 1805 C CA . PHE A 1 256 ? 43.167 -76.232 25.226 1.00 24.41 256 PHE C CA 1
ATOM 1806 C C . PHE A 1 256 ? 42.049 -75.221 25.464 1.00 22.99 256 PHE C C 1
ATOM 1807 O O . PHE A 1 256 ? 40.865 -75.458 25.100 1.00 23.02 256 PHE C O 1
ATOM 1815 N N . LEU A 1 257 ? 42.386 -74.074 26.067 1.00 20.84 257 LEU C N 1
ATOM 1816 C CA . LEU A 1 257 ? 41.328 -73.135 26.386 1.00 23.13 257 LEU C CA 1
ATOM 1817 C C . LEU A 1 257 ? 40.789 -72.461 25.135 1.00 23.35 257 LEU C C 1
ATOM 1818 O O . LEU A 1 257 ? 39.617 -72.095 25.105 1.00 23.31 257 LEU C O 1
ATOM 1823 N N . ARG A 1 258 ? 41.624 -72.256 24.119 1.00 18.42 258 ARG C N 1
ATOM 1824 C CA . ARG A 1 258 ? 41.084 -71.693 22.881 1.00 18.74 258 ARG C CA 1
ATOM 1825 C C . ARG A 1 258 ? 39.956 -72.568 22.341 1.00 18.89 258 ARG C C 1
ATOM 1826 O O . ARG A 1 258 ? 38.979 -72.043 21.785 1.00 18.83 258 ARG C O 1
ATOM 1834 N N . ASN A 1 259 ? 40.132 -73.880 22.397 1.00 20.14 259 ASN C N 1
ATOM 1835 C CA . ASN A 1 259 ? 39.095 -74.774 21.857 1.00 21.82 259 ASN C CA 1
ATOM 1836 C C . ASN A 1 259 ? 37.813 -74.629 22.663 1.00 21.64 259 ASN C C 1
ATOM 1837 O O . ASN A 1 259 ? 36.699 -74.680 22.117 1.00 23.64 259 ASN C O 1
ATOM 1842 N N . VAL A 1 260 ? 37.962 -74.476 23.975 1.00 21.36 260 VAL C N 1
ATOM 1843 C CA . VAL A 1 260 ? 36.810 -74.263 24.847 1.00 22.76 260 VAL C CA 1
ATOM 1844 C C . VAL A 1 260 ? 36.129 -72.913 24.606 1.00 24.07 260 VAL C C 1
ATOM 1845 O O . VAL A 1 260 ? 34.886 -72.815 24.594 1.00 25.17 260 VAL C O 1
ATOM 1849 N N . MET A 1 261 ? 36.903 -71.836 24.444 1.00 18.69 261 MET C N 1
ATOM 1850 C CA . MET A 1 261 ? 36.297 -70.524 24.299 1.00 19.13 261 MET C CA 1
ATOM 1851 C C . MET A 1 261 ? 35.804 -70.260 22.868 1.00 18.78 261 MET C C 1
ATOM 1852 O O . MET A 1 261 ? 35.099 -69.266 22.648 1.00 20.24 261 MET C O 1
ATOM 1857 N N . GLY A 1 262 ? 36.203 -71.096 21.925 1.00 17.86 262 GLY C N 1
ATOM 1858 C CA . GLY A 1 262 ? 35.705 -70.968 20.557 1.00 18.20 262 GLY C CA 1
ATOM 1859 C C . GLY A 1 262 ? 36.134 -69.692 19.852 1.00 18.34 262 GLY C C 1
ATOM 1860 O O . GLY A 1 262 ? 35.387 -69.120 19.013 1.00 17.42 262 GLY C O 1
ATOM 1861 N N . ASN A 1 263 ? 37.354 -69.214 20.146 1.00 18.13 263 ASN C N 1
ATOM 1862 C CA . ASN A 1 263 ? 37.785 -67.914 19.622 1.00 16.47 263 ASN C CA 1
ATOM 1863 C C . ASN A 1 263 ? 38.994 -68.044 18.694 1.00 16.61 263 ASN C C 1
ATOM 1864 O O . ASN A 1 263 ? 39.734 -67.061 18.502 1.00 17.40 263 ASN C O 1
ATOM 1869 N N . ILE A 1 264 ? 39.150 -69.208 18.052 1.00 16.00 264 ILE C N 1
ATOM 1870 C CA . ILE A 1 264 ? 40.224 -69.389 17.055 1.00 17.52 264 ILE C CA 1
ATOM 1871 C C . ILE A 1 264 ? 40.044 -68.421 15.864 1.00 18.06 264 ILE C C 1
ATOM 1872 O O . ILE A 1 264 ? 38.937 -67.980 15.524 1.00 17.57 264 ILE C O 1
ATOM 1877 N N . MET A 1 265 ? 41.177 -68.077 15.233 1.00 15.40 265 MET C N 1
ATOM 1878 C CA . MET A 1 265 ? 41.203 -67.398 13.942 1.00 16.57 265 MET C CA 1
ATOM 1879 C C . MET A 1 265 ? 40.606 -68.276 12.832 1.00 17.15 265 MET C C 1
ATOM 1880 O O . MET A 1 265 ? 40.706 -69.492 12.867 1.00 16.86 265 MET C O 1
ATOM 1885 N N . SER A 1 266 ? 39.997 -67.622 11.833 1.00 17.37 266 SER C N 1
ATOM 1886 C CA . SER A 1 266 ? 39.499 -68.361 10.659 1.00 17.04 266 SER C CA 1
ATOM 1887 C C . SER A 1 266 ? 40.600 -68.611 9.636 1.00 19.73 266 SER C C 1
ATOM 1888 O O . SER A 1 266 ? 41.597 -67.900 9.569 1.00 16.51 266 SER C O 1
ATOM 1891 N N . ALA A 1 267 ? 40.387 -69.637 8.810 1.00 16.97 267 ALA C N 1
ATOM 1892 C CA . ALA A 1 267 ? 41.367 -69.931 7.763 1.00 17.55 267 ALA C CA 1
ATOM 1893 C C . ALA A 1 267 ? 41.555 -68.759 6.796 1.00 17.54 267 ALA C C 1
ATOM 1894 O O . ALA A 1 267 ? 42.670 -68.537 6.292 1.00 16.72 267 ALA C O 1
ATOM 1896 N N . GLN A 1 268 ? 40.463 -68.046 6.460 1.00 16.61 268 GLN C N 1
ATOM 1897 C CA . GLN A 1 268 ? 40.618 -66.958 5.481 1.00 17.10 268 GLN C CA 1
ATOM 1898 C C . GLN A 1 268 ? 41.438 -65.819 6.083 1.00 16.21 268 GLN C C 1
ATOM 1899 O O . GLN A 1 268 ? 42.306 -65.241 5.402 1.00 17.48 268 GLN C O 1
ATOM 1905 N N . THR A 1 269 ? 41.225 -65.529 7.365 1.00 17.12 269 THR C N 1
ATOM 1906 C CA . THR A 1 269 ? 42.053 -64.504 8.016 1.00 16.14 269 THR C CA 1
ATOM 1907 C C . THR A 1 269 ? 43.499 -64.951 8.070 1.00 16.44 269 THR C C 1
ATOM 1908 O O . THR A 1 269 ? 44.428 -64.146 7.819 1.00 17.52 269 THR C O 1
ATOM 1912 N N . ALA A 1 270 ? 43.716 -66.233 8.390 1.00 16.49 270 ALA C N 1
ATOM 1913 C CA . ALA A 1 270 ? 45.093 -66.726 8.466 1.00 16.60 270 ALA C CA 1
ATOM 1914 C C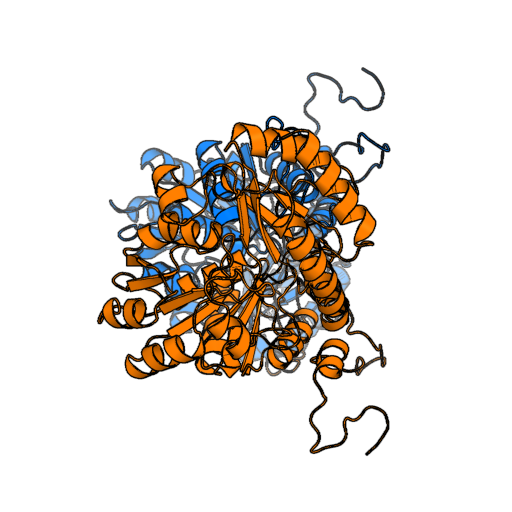 . ALA A 1 270 ? 45.766 -66.617 7.099 1.00 17.88 270 ALA C C 1
ATOM 1915 O O . ALA A 1 270 ? 46.962 -66.319 7.023 1.00 18.37 270 ALA C O 1
ATOM 1917 N N . PHE A 1 271 ? 45.021 -66.874 6.007 1.00 15.41 271 PHE C N 1
ATOM 1918 C CA . PHE A 1 271 ? 45.635 -66.722 4.675 1.00 17.55 271 PHE C CA 1
ATOM 1919 C C . PHE A 1 271 ? 46.041 -65.280 4.400 1.00 18.96 271 PHE C C 1
ATOM 1920 O O . PHE A 1 271 ? 47.171 -65.030 3.911 1.00 18.67 271 PHE C O 1
ATOM 1928 N N . TYR A 1 272 ? 45.142 -64.323 4.694 1.00 17.71 272 TYR C N 1
ATOM 1929 C CA . TYR A 1 272 ? 45.495 -62.908 4.515 1.00 17.27 272 TYR C CA 1
ATOM 1930 C C . TYR A 1 272 ? 46.766 -62.585 5.312 1.00 21.57 272 TYR C C 1
ATOM 1931 O O . TYR A 1 272 ? 47.672 -61.906 4.814 1.00 19.94 272 TYR C O 1
ATOM 1940 N N . THR A 1 273 ? 46.843 -63.046 6.563 1.00 18.32 273 THR C N 1
ATOM 1941 C CA . THR A 1 273 ? 47.977 -62.655 7.403 1.00 18.23 273 THR C CA 1
ATOM 1942 C C . THR A 1 273 ? 49.263 -63.367 7.000 1.00 21.09 273 THR C C 1
ATOM 1943 O O . THR A 1 273 ? 50.363 -62.819 7.132 1.00 21.71 273 THR C O 1
ATOM 1947 N N . LEU A 1 274 ? 49.159 -64.613 6.513 1.00 18.18 274 LEU C N 1
ATOM 1948 C CA . LEU A 1 274 ? 50.314 -65.262 5.916 1.00 21.38 274 LEU C CA 1
ATOM 1949 C C . LEU A 1 274 ? 50.870 -64.424 4.777 1.00 22.35 274 LEU C C 1
ATOM 1950 O O . LEU A 1 274 ? 52.108 -64.346 4.622 1.00 25.32 274 LEU C O 1
ATOM 1955 N N . LEU A 1 275 ? 49.990 -63.808 3.986 1.00 18.19 275 LEU C N 1
ATOM 1956 C CA . LEU A 1 275 ? 50.431 -62.967 2.849 1.00 19.19 275 LEU C CA 1
ATOM 1957 C C . LEU A 1 275 ? 51.054 -61.651 3.366 1.00 23.00 275 LEU C C 1
ATOM 1958 O O . LEU A 1 275 ? 52.163 -61.266 2.962 1.00 20.95 275 LEU C O 1
ATOM 1963 N N . THR A 1 276 ? 50.353 -60.948 4.265 1.00 17.02 276 THR C N 1
ATOM 1964 C CA . THR A 1 276 ? 50.807 -59.605 4.656 1.00 18.21 276 THR C CA 1
ATOM 1965 C C . THR A 1 276 ? 52.065 -59.659 5.509 1.00 17.17 276 THR C C 1
ATOM 1966 O O . THR A 1 276 ? 52.887 -58.709 5.458 1.00 18.19 276 THR C O 1
ATOM 1970 N N . LEU A 1 277 ? 52.292 -60.741 6.260 1.00 17.28 277 LEU C N 1
ATOM 1971 C CA . LEU A 1 277 ? 53.477 -60.790 7.094 1.00 17.10 277 LEU C CA 1
ATOM 1972 C C . LEU A 1 277 ? 54.746 -60.779 6.260 1.00 17.18 277 LEU C C 1
ATOM 1973 O O . LEU A 1 277 ? 55.817 -60.397 6.766 1.00 18.81 277 LEU C O 1
ATOM 1978 N N A LYS A 1 278 ? 54.648 -61.264 5.004 0.54 18.18 278 LYS C N 1
ATOM 1979 N N B LYS A 1 278 ? 54.684 -61.248 5.009 0.46 18.22 278 LYS C N 1
ATOM 1980 C CA A LYS A 1 278 ? 55.808 -61.320 4.105 0.54 19.08 278 LYS C CA 1
ATOM 1981 C CA B LYS A 1 278 ? 55.925 -61.324 4.234 0.46 18.70 278 LYS C CA 1
ATOM 1982 C C A LYS A 1 278 ? 56.516 -59.974 4.008 0.54 19.40 278 LYS C C 1
ATOM 1983 C C B LYS A 1 278 ? 56.547 -59.950 3.998 0.46 19.41 278 LYS C C 1
ATOM 1984 O O A LYS A 1 278 ? 57.760 -59.923 3.940 0.54 19.83 278 LYS C O 1
ATOM 1985 O O B LYS A 1 278 ? 57.773 -59.861 3.810 0.46 19.72 278 LYS C O 1
ATOM 1996 N N . THR A 1 279 ? 55.744 -58.874 4.018 1.00 16.53 279 THR C N 1
ATOM 1997 C CA . THR A 1 279 ? 56.288 -57.526 3.837 1.00 15.23 279 THR C CA 1
ATOM 1998 C C . THR A 1 279 ? 56.441 -56.762 5.153 1.00 17.17 279 THR C C 1
ATOM 1999 O O . THR A 1 279 ? 56.711 -55.556 5.092 1.00 17.68 279 THR C O 1
ATOM 2003 N N . LEU A 1 280 ? 56.264 -57.394 6.329 1.00 17.03 280 LEU C N 1
ATOM 2004 C CA . LEU A 1 280 ? 56.367 -56.602 7.564 1.00 16.65 280 LEU C CA 1
ATOM 2005 C C . LEU A 1 280 ? 57.725 -55.881 7.665 1.00 16.94 280 LEU C C 1
ATOM 2006 O O . LEU A 1 280 ? 57.732 -54.668 7.966 1.00 16.56 280 LEU C O 1
ATOM 2011 N N . PRO A 1 281 ? 58.869 -56.529 7.441 1.00 17.85 281 PRO C N 1
ATOM 2012 C CA . PRO A 1 281 ? 60.141 -55.760 7.553 1.00 17.72 281 PRO C CA 1
ATOM 2013 C C . PRO A 1 281 ? 60.184 -54.542 6.659 1.00 18.51 281 PRO C C 1
ATOM 2014 O O . PRO A 1 281 ? 60.514 -53.431 7.161 1.00 18.17 281 PRO C O 1
ATOM 2018 N N . ILE A 1 282 ? 59.844 -54.669 5.356 1.00 17.40 282 ILE C N 1
ATOM 2019 C CA . ILE A 1 282 ? 59.979 -53.476 4.500 1.00 17.07 282 ILE C CA 1
ATOM 2020 C C . ILE A 1 282 ? 58.890 -52.418 4.797 1.00 16.28 282 ILE C C 1
ATOM 2021 O O . ILE A 1 282 ? 59.111 -51.207 4.662 1.00 17.63 282 ILE C O 1
ATOM 2026 N N . ARG A 1 283 ? 57.706 -52.854 5.269 1.00 16.85 283 ARG C N 1
ATOM 2027 C CA . ARG A 1 283 ? 56.718 -51.880 5.690 1.00 15.41 283 ARG C CA 1
ATOM 2028 C C . ARG A 1 283 ? 57.187 -51.108 6.917 1.00 15.61 283 ARG C C 1
ATOM 2029 O O . ARG A 1 283 ? 57.098 -49.872 6.947 1.00 18.26 283 ARG C O 1
ATOM 2037 N N . VAL A 1 284 ? 57.623 -51.832 7.952 1.00 16.56 284 VAL C N 1
ATOM 2038 C CA . VAL A 1 284 ? 58.026 -51.171 9.195 1.00 16.17 284 VAL C CA 1
ATOM 2039 C C . VAL A 1 284 ? 59.239 -50.274 8.961 1.00 18.29 284 VAL C C 1
ATOM 2040 O O . VAL A 1 284 ? 59.324 -49.192 9.541 1.00 19.12 284 VAL C O 1
ATOM 2044 N N . GLU A 1 285 ? 60.169 -50.684 8.095 1.00 17.63 285 GLU C N 1
ATOM 2045 C CA . GLU A 1 285 ? 61.292 -49.781 7.753 1.00 18.46 285 GLU C CA 1
ATOM 2046 C C . GLU A 1 285 ? 60.794 -48.477 7.140 1.00 18.80 285 GLU C C 1
ATOM 2047 O O . GLU A 1 285 ? 61.259 -47.371 7.508 1.00 19.33 285 GLU C O 1
ATOM 2053 N N . LYS A 1 286 ? 59.835 -48.556 6.205 1.00 16.16 286 LYS C N 1
ATOM 2054 C CA . LYS A 1 286 ? 59.344 -47.340 5.580 1.00 18.17 286 LYS C CA 1
ATOM 2055 C C . LYS A 1 286 ? 58.539 -46.484 6.567 1.00 1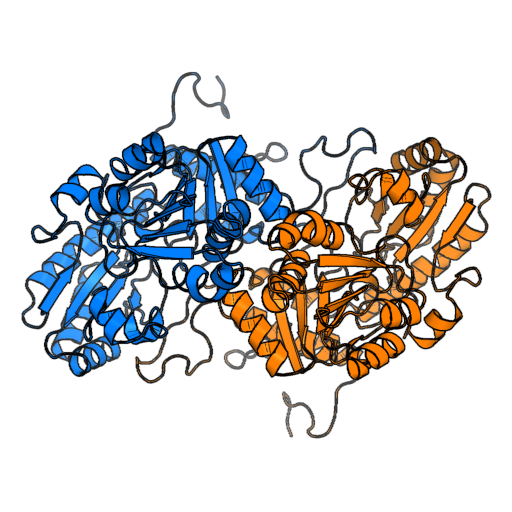8.80 286 LYS C C 1
ATOM 2056 O O . LYS A 1 286 ? 58.687 -45.248 6.607 1.00 17.92 286 LYS C O 1
ATOM 2062 N N . GLN A 1 287 ? 57.628 -47.119 7.330 1.00 18.15 287 GLN C N 1
ATOM 2063 C CA . GLN A 1 287 ? 56.842 -46.393 8.334 1.00 16.14 287 GLN C CA 1
ATOM 2064 C C . GLN A 1 287 ? 57.752 -45.692 9.336 1.00 15.98 287 GLN C C 1
ATOM 2065 O O . GLN A 1 287 ? 57.496 -44.539 9.697 1.00 19.19 287 GLN C O 1
ATOM 2071 N N . SER A 1 288 ? 58.815 -46.367 9.752 1.00 18.95 288 SER C N 1
ATOM 2072 C CA . SER A 1 288 ? 59.691 -45.812 10.788 1.00 18.40 288 SER C CA 1
ATOM 2073 C C . SER A 1 288 ? 60.528 -44.668 10.217 1.00 20.15 288 SER C C 1
ATOM 2074 O O . SER A 1 288 ? 60.798 -43.677 10.931 1.00 20.31 288 SER C O 1
ATOM 2077 N N . ALA A 1 289 ? 60.986 -44.797 8.956 1.00 19.94 289 ALA C N 1
ATOM 2078 C CA . ALA A 1 289 ? 61.709 -43.669 8.357 1.00 22.84 289 ALA C CA 1
ATOM 2079 C C . ALA A 1 289 ? 60.811 -42.451 8.242 1.00 22.12 289 ALA C C 1
ATOM 2080 O O . ALA A 1 289 ? 61.211 -41.308 8.548 1.00 21.68 289 ALA C O 1
ATOM 2082 N N . ASN A 1 290 ? 59.554 -42.669 7.807 1.00 17.58 290 ASN C N 1
ATOM 2083 C CA . ASN A 1 290 ? 58.593 -41.580 7.735 1.00 16.18 290 ASN C CA 1
ATOM 2084 C C . ASN A 1 290 ? 58.337 -40.982 9.131 1.00 18.86 290 ASN C C 1
ATOM 2085 O O . ASN A 1 290 ? 58.206 -39.757 9.272 1.00 21.10 290 ASN C O 1
ATOM 2090 N N . ALA A 1 291 ? 58.187 -41.848 10.161 1.00 17.69 291 ALA C N 1
ATOM 2091 C CA . ALA A 1 291 ? 57.853 -41.388 11.511 1.00 18.60 291 ALA C CA 1
ATOM 2092 C C . ALA A 1 291 ? 58.979 -40.529 12.066 1.00 19.76 291 ALA C C 1
ATOM 2093 O O . ALA A 1 291 ? 58.713 -39.502 12.688 1.00 21.42 291 ALA C O 1
ATOM 2095 N N . GLN A 1 292 ? 60.224 -40.941 11.852 1.00 18.93 292 GLN C N 1
ATOM 2096 C CA . GLN A 1 292 ? 61.372 -40.133 12.311 1.00 21.04 292 GLN C CA 1
ATOM 2097 C C . GLN A 1 292 ? 61.303 -38.736 11.722 1.00 22.11 292 GLN C C 1
ATOM 2098 O O . GLN A 1 292 ? 61.469 -37.725 12.438 1.00 22.26 292 GLN C O 1
ATOM 2104 N N . LYS A 1 293 ? 61.037 -38.646 10.417 1.00 20.42 293 LYS C N 1
ATOM 2105 C CA . LYS A 1 293 ? 60.967 -37.321 9.777 1.00 19.04 293 LYS C CA 1
ATOM 2106 C C . LYS A 1 293 ? 59.803 -36.495 10.309 1.00 20.85 293 LYS C C 1
ATOM 2107 O O . LYS A 1 293 ? 59.926 -35.273 10.521 1.00 22.60 293 LYS C O 1
ATOM 2113 N N . ILE A 1 294 ? 58.633 -37.128 10.485 1.00 20.29 294 ILE C N 1
ATOM 2114 C CA . ILE A 1 294 ? 57.479 -36.394 11.001 1.00 19.45 294 ILE C CA 1
ATOM 2115 C C . ILE A 1 294 ? 57.751 -35.923 12.423 1.00 21.92 294 ILE C C 1
ATOM 2116 O O . ILE A 1 294 ? 57.373 -34.804 12.795 1.00 22.87 294 ILE C O 1
ATOM 2121 N N . ALA A 1 295 ? 58.365 -36.786 13.253 1.00 18.39 295 ALA C N 1
ATOM 2122 C CA . ALA A 1 295 ? 58.658 -36.407 14.645 1.00 20.67 295 ALA C CA 1
ATOM 2123 C C . ALA A 1 295 ? 59.601 -35.221 14.678 1.00 26.12 295 ALA C C 1
ATOM 2124 O O . ALA A 1 295 ? 59.418 -34.299 15.488 1.00 22.80 295 ALA C O 1
ATOM 2126 N N . GLU A 1 296 ? 60.618 -35.236 13.821 1.00 23.36 296 GLU C N 1
ATOM 2127 C CA . GLU A 1 296 ? 61.534 -34.079 13.764 1.00 24.73 296 GLU C CA 1
ATOM 2128 C C . GLU A 1 296 ? 60.810 -32.809 13.319 1.00 28.75 296 GLU C C 1
ATOM 2129 O O . GLU A 1 296 ? 61.038 -31.717 13.875 1.00 24.24 296 GLU C O 1
ATOM 2135 N N . PHE A 1 297 ? 59.941 -32.915 12.313 1.00 21.23 297 PHE C N 1
ATOM 2136 C CA . PHE A 1 297 ? 59.152 -31.765 11.885 1.00 20.43 297 PHE C CA 1
ATOM 2137 C C . PHE A 1 297 ? 58.297 -31.232 13.024 1.00 26.75 297 PHE C C 1
ATOM 2138 O O . PHE A 1 297 ? 58.233 -30.012 13.261 1.00 24.10 297 PHE C O 1
ATOM 2146 N N . LEU A 1 298 ? 57.606 -32.130 13.732 1.00 22.07 298 LEU C N 1
ATOM 2147 C CA . LEU A 1 298 ? 56.702 -31.675 14.781 1.00 23.09 298 LEU C CA 1
ATOM 2148 C C . LEU A 1 298 ? 57.478 -31.051 15.937 1.00 21.69 298 LEU C C 1
ATOM 2149 O O . LEU A 1 298 ? 56.974 -30.112 16.574 1.00 25.27 298 LEU C O 1
ATOM 2154 N N . SER A 1 299 ? 58.691 -31.528 16.180 1.00 23.86 299 SER C N 1
ATOM 2155 C CA . SER A 1 299 ? 59.470 -31.026 17.321 1.00 24.87 299 SER C CA 1
ATOM 2156 C C . SER A 1 299 ? 59.936 -29.595 17.108 1.00 30.55 299 SER C C 1
ATOM 2157 O O . SER A 1 299 ? 60.353 -28.955 18.083 1.00 31.19 299 SER C O 1
ATOM 2160 N N . LYS A 1 300 ? 59.825 -29.067 15.889 1.00 24.96 300 LYS C N 1
ATOM 2161 C CA . LYS A 1 300 ? 60.197 -27.677 15.602 1.00 27.07 300 LYS C CA 1
ATOM 2162 C C . LYS A 1 300 ? 59.000 -26.764 15.359 1.00 29.93 300 LYS C C 1
ATOM 2163 O O . LYS A 1 300 ? 59.182 -25.555 15.147 1.00 28.69 300 LYS C O 1
ATOM 2169 N N . HIS A 1 301 ? 57.772 -27.289 15.413 1.00 25.18 301 HIS C N 1
ATOM 2170 C CA . HIS A 1 301 ? 56.606 -26.531 15.020 1.00 27.14 301 HIS C CA 1
ATOM 2171 C C . HIS A 1 301 ? 56.077 -25.765 16.226 1.00 27.14 301 HIS C C 1
ATOM 2172 O O . HIS A 1 301 ? 55.917 -26.340 17.298 1.00 26.99 301 HIS C O 1
ATOM 2179 N N . HIS A 1 302 ? 55.790 -24.475 16.036 1.00 29.04 302 HIS C N 1
ATOM 2180 C CA . HIS A 1 302 ? 55.473 -23.622 17.185 1.00 30.36 302 HIS C CA 1
ATOM 2181 C C . HIS A 1 302 ? 54.104 -23.904 17.802 1.00 36.23 302 HIS C C 1
ATOM 2182 O O . HIS A 1 302 ? 53.850 -23.449 18.930 1.00 36.01 302 HIS C O 1
ATOM 2189 N N . LYS A 1 303 ? 53.200 -24.601 17.093 1.00 26.06 303 LYS C N 1
ATOM 2190 C CA . LYS A 1 303 ? 51.886 -24.958 17.621 1.00 28.12 303 LYS C CA 1
ATOM 2191 C C . LYS A 1 303 ? 51.910 -26.249 18.439 1.00 27.91 303 LYS C C 1
ATOM 2192 O O . LYS A 1 303 ? 50.872 -26.630 18.992 1.00 30.64 303 LYS C O 1
ATOM 2198 N N . VAL A 1 304 ? 53.055 -26.927 18.510 1.00 27.09 304 VAL C N 1
ATOM 2199 C CA . VAL A 1 304 ? 53.193 -28.241 19.114 1.00 28.59 304 VAL C CA 1
ATOM 2200 C C . VAL A 1 304 ? 53.933 -28.096 20.429 1.00 30.38 304 VAL C C 1
ATOM 2201 O O . VAL A 1 304 ? 55.062 -27.594 20.461 1.00 30.88 304 VAL C O 1
ATOM 2205 N N . GLU A 1 305 ? 53.326 -28.610 21.501 1.00 33.49 305 GLU C N 1
ATOM 2206 C CA . GLU A 1 305 ? 53.862 -28.439 22.847 1.00 31.70 305 GLU C CA 1
ATOM 2207 C C . GLU A 1 305 ? 54.903 -29.501 23.160 1.00 37.61 305 GLU C C 1
ATOM 2208 O O . GLU A 1 305 ? 55.959 -29.193 23.727 1.00 37.41 305 GLU C O 1
ATOM 2214 N N . HIS A 1 306 ? 54.646 -30.758 22.779 1.00 30.72 306 HIS C N 1
ATOM 2215 C CA . HIS A 1 306 ? 55.554 -31.858 23.088 1.00 28.40 306 HIS C CA 1
ATOM 2216 C C . HIS A 1 306 ? 55.395 -32.881 21.962 1.00 27.26 306 HIS C C 1
ATOM 2217 O O . HIS A 1 306 ? 54.295 -33.034 21.426 1.00 32.71 306 HIS C O 1
ATOM 2224 N N . VAL A 1 307 ? 56.480 -33.581 21.655 1.00 27.43 307 VAL C N 1
ATOM 2225 C CA . VAL A 1 307 ? 56.487 -34.687 20.685 1.00 25.40 307 VAL C CA 1
ATOM 2226 C C . VAL A 1 307 ? 57.086 -35.911 21.356 1.00 25.07 307 VAL C C 1
ATOM 2227 O O . VAL A 1 307 ? 58.130 -35.828 22.017 1.00 25.80 307 VAL C O 1
ATOM 2231 N N . ILE A 1 308 ? 56.439 -37.080 21.178 1.00 21.91 308 ILE C N 1
ATOM 2232 C CA . ILE A 1 308 ? 56.879 -38.323 21.783 1.00 22.50 308 ILE C CA 1
ATOM 2233 C C . ILE A 1 308 ? 57.219 -39.277 20.645 1.00 28.70 308 ILE C C 1
ATOM 2234 O O . ILE A 1 308 ? 56.313 -39.705 19.913 1.00 24.34 308 ILE C O 1
ATOM 2239 N N . TYR A 1 309 ? 58.499 -39.589 20.487 1.00 23.96 309 TYR C N 1
ATOM 2240 C CA . TYR A 1 309 ? 58.959 -40.597 19.495 1.00 21.18 309 TYR C CA 1
ATOM 2241 C C . TYR A 1 309 ? 60.281 -41.175 19.967 1.00 26.29 309 TYR C C 1
ATOM 2242 O O . TYR A 1 309 ? 61.207 -40.397 20.294 1.00 26.30 309 TYR C O 1
ATOM 2251 N N . PRO A 1 310 ? 60.426 -42.500 20.039 1.00 26.04 310 PRO C N 1
ATOM 2252 C CA . PRO A 1 310 ? 61.649 -43.055 20.639 1.00 26.35 310 PRO C CA 1
ATOM 2253 C C . PRO A 1 310 ? 62.916 -42.682 19.898 1.00 30.00 310 PRO C C 1
ATOM 2254 O O . PRO A 1 310 ? 64.004 -42.818 20.467 1.00 31.24 310 PRO C O 1
ATOM 2258 N N . GLY A 1 311 ? 62.817 -42.205 18.651 1.00 28.21 311 GLY C N 1
ATOM 2259 C CA . GLY A 1 311 ? 63.978 -41.861 17.857 1.00 26.11 311 GLY C CA 1
ATOM 2260 C C . GLY A 1 311 ? 64.448 -40.415 17.923 1.00 27.51 311 GLY C C 1
ATOM 2261 O O . GLY A 1 311 ? 65.437 -40.090 17.254 1.00 29.95 311 GLY C O 1
ATOM 2262 N N . ILE A 1 312 ? 63.801 -39.541 18.693 1.00 27.65 312 ILE C N 1
ATOM 2263 C CA . ILE A 1 312 ? 64.268 -38.150 18.775 1.00 26.71 312 ILE C CA 1
ATOM 2264 C C . ILE A 1 312 ? 64.897 -37.909 20.142 1.00 31.12 312 ILE C C 1
ATOM 2265 O O . ILE A 1 312 ? 64.569 -38.603 21.115 1.00 28.82 312 ILE C O 1
ATOM 2270 N N . PRO A 1 313 ? 65.820 -36.953 20.254 1.00 31.39 313 PRO C N 1
ATOM 2271 C CA . PRO A 1 313 ? 66.601 -36.840 21.500 1.00 33.97 313 PRO C CA 1
ATOM 2272 C C . PRO A 1 313 ? 65.778 -36.430 22.718 1.00 32.65 313 PRO C C 1
ATOM 2273 O O . PRO A 1 313 ? 66.203 -36.730 23.838 1.00 36.73 313 PRO C O 1
ATOM 2277 N N . SER A 1 314 ? 64.611 -35.802 22.555 1.00 29.51 314 SER C N 1
ATOM 2278 C CA . SER A 1 314 ? 63.730 -35.478 23.680 1.00 28.10 314 SER C CA 1
ATOM 2279 C C . SER A 1 314 ? 63.037 -36.684 24.301 1.00 29.49 314 SER C C 1
ATOM 2280 O O . SER A 1 314 ? 62.312 -36.498 25.286 1.00 33.16 314 SER C O 1
ATOM 2283 N N . PHE A 1 315 ? 63.174 -37.884 23.741 1.00 27.77 315 PHE C N 1
ATOM 2284 C CA . PHE A 1 315 ? 62.416 -39.020 24.281 1.00 29.15 315 PHE C CA 1
ATOM 2285 C C . PHE A 1 315 ? 62.875 -39.319 25.712 1.00 26.53 315 PHE C C 1
ATOM 2286 O O . PHE A 1 315 ? 64.072 -39.525 25.936 1.00 28.05 315 PHE C O 1
ATOM 2294 N N . PRO A 1 316 ? 61.960 -39.373 26.686 1.00 29.10 316 PRO C N 1
ATOM 2295 C CA . PRO A 1 316 ? 62.403 -39.519 28.088 1.00 33.73 316 PRO C CA 1
ATOM 2296 C C . PRO A 1 316 ? 63.110 -40.823 28.368 1.00 38.88 316 PRO C C 1
ATOM 2297 O O . PRO A 1 316 ? 64.020 -40.871 29.207 1.00 36.80 316 PRO C O 1
ATOM 2301 N N . GLN A 1 317 ? 62.743 -41.909 27.698 1.00 27.62 317 GLN C N 1
ATOM 2302 C CA . GLN A 1 317 ? 63.434 -43.176 27.905 1.00 27.09 317 GLN C CA 1
ATOM 2303 C C . GLN A 1 317 ? 64.397 -43.512 26.767 1.00 35.41 317 GLN C C 1
ATOM 2304 O O . GLN A 1 317 ? 64.482 -44.665 26.311 1.00 27.17 317 GLN C O 1
ATOM 2310 N N . LYS A 1 318 ? 65.182 -42.530 26.306 1.00 31.55 318 LYS C N 1
ATOM 2311 C CA . LYS A 1 318 ? 66.052 -42.783 25.157 1.00 33.40 318 LYS C CA 1
ATOM 2312 C C . LYS A 1 318 ? 67.085 -43.865 25.462 1.00 30.10 318 LYS C C 1
ATOM 2313 O O . LYS A 1 318 ? 67.416 -44.680 24.591 1.00 32.78 318 LYS C O 1
ATOM 2319 N N . GLU A 1 319 ? 67.572 -43.956 26.712 1.00 30.23 319 GLU C N 1
ATOM 2320 C CA . GLU A 1 319 ? 68.541 -45.007 27.016 1.00 27.68 319 GLU C CA 1
ATOM 2321 C C . GLU A 1 319 ? 67.953 -46.419 26.856 1.00 28.47 319 GLU C C 1
ATOM 2322 O O . GLU A 1 319 ? 68.593 -47.317 26.279 1.00 31.92 319 GLU C O 1
ATOM 2325 N N . LEU A 1 320 ? 66.741 -46.627 27.352 1.00 29.55 320 LEU C N 1
ATOM 2326 C CA . LEU A 1 320 ? 66.112 -47.938 27.197 1.00 28.75 320 LEU C CA 1
ATOM 2327 C C . LEU A 1 320 ? 65.753 -48.199 25.733 1.00 24.47 320 LEU C C 1
ATOM 2328 O O . LEU A 1 320 ? 65.871 -49.329 25.274 1.00 28.46 320 LEU C O 1
ATOM 2333 N N . ALA A 1 321 ? 65.345 -47.168 25.004 1.00 26.09 321 ALA C N 1
ATOM 2334 C CA . ALA A 1 321 ? 65.018 -47.353 23.581 1.00 23.98 321 ALA C CA 1
ATOM 2335 C C . ALA A 1 321 ? 66.232 -47.817 22.821 1.00 32.33 321 ALA C C 1
ATOM 2336 O O . ALA A 1 321 ? 66.146 -48.693 21.952 1.00 27.09 321 ALA C O 1
ATOM 2338 N N . LEU A 1 322 ? 67.406 -47.251 23.146 1.00 31.10 322 LEU C N 1
ATOM 2339 C CA . LEU A 1 322 ? 68.593 -47.712 22.444 1.00 26.57 322 LEU C CA 1
ATOM 2340 C C . LEU A 1 322 ? 68.959 -49.132 22.826 1.00 27.50 322 LEU C C 1
ATOM 2341 O O . LEU A 1 322 ? 69.473 -49.873 21.985 1.00 33.24 322 LEU C O 1
ATOM 2346 N N . LYS A 1 323 ? 68.664 -49.556 24.065 1.00 27.63 323 LYS C N 1
ATOM 2347 C CA . LYS A 1 323 ? 68.983 -50.927 24.473 1.00 29.96 323 LYS C CA 1
ATOM 2348 C C . LYS A 1 323 ? 68.001 -51.952 23.896 1.00 27.80 323 LYS C C 1
ATOM 2349 O O . LYS A 1 323 ? 68.391 -53.068 23.553 1.00 30.21 323 LYS C O 1
ATOM 2355 N N . GLN A 1 324 ? 66.730 -51.581 23.802 1.00 25.18 324 GLN C N 1
ATOM 2356 C CA . GLN A 1 324 ? 65.675 -52.563 23.594 1.00 24.91 324 GLN C CA 1
ATOM 2357 C C . GLN A 1 324 ? 65.134 -52.575 22.170 1.00 25.79 324 GLN C C 1
ATOM 2358 O O . GLN A 1 324 ? 64.478 -53.550 21.789 1.00 28.54 324 GLN C O 1
ATOM 2364 N N . HIS A 1 325 ? 65.388 -51.541 21.383 1.00 24.33 325 HIS C N 1
ATOM 2365 C CA . HIS A 1 325 ? 64.841 -51.453 20.027 1.00 24.12 325 HIS C CA 1
ATOM 2366 C C . HIS A 1 325 ? 65.881 -51.896 19.009 1.00 30.79 325 HIS C C 1
ATOM 2367 O O . HIS A 1 325 ? 67.021 -51.411 19.029 1.00 28.20 325 HIS C O 1
ATOM 2374 N N . LYS A 1 326 ? 65.509 -52.840 18.141 1.00 21.63 326 LYS C N 1
ATOM 2375 C CA . LYS A 1 326 ? 66.336 -53.255 17.012 1.00 23.82 326 LYS C CA 1
ATOM 2376 C C . LYS A 1 326 ? 65.828 -52.619 15.727 1.00 26.75 326 LYS C C 1
ATOM 2377 O O . LYS A 1 326 ? 64.622 -52.428 15.551 1.00 24.06 326 LYS C O 1
ATOM 2383 N N . ASN A 1 327 ? 66.776 -52.301 14.815 1.00 23.63 327 ASN C N 1
ATOM 2384 C CA . ASN A 1 327 ? 66.486 -51.855 13.438 1.00 23.07 327 ASN C CA 1
ATOM 2385 C C . ASN A 1 327 ? 65.898 -50.453 13.299 1.00 29.51 327 ASN C C 1
ATOM 2386 O O . ASN A 1 327 ? 66.369 -49.667 12.479 1.00 28.82 327 ASN C O 1
ATOM 2391 N N . VAL A 1 328 ? 64.838 -50.129 14.051 1.00 24.40 328 VAL C N 1
ATOM 2392 C CA . VAL A 1 328 ? 64.005 -48.962 13.839 1.00 21.62 328 VAL C CA 1
ATOM 2393 C C . VAL A 1 328 ? 63.507 -48.494 15.203 1.00 20.66 328 VAL C C 1
ATOM 2394 O O . VAL A 1 328 ? 63.721 -49.169 16.220 1.00 24.25 328 VAL C O 1
ATOM 2398 N N . HIS A 1 329 ? 62.831 -47.340 15.243 1.00 20.08 329 HIS C N 1
ATOM 2399 C CA . HIS A 1 329 ? 62.089 -46.936 16.434 1.00 22.69 329 HIS C CA 1
ATOM 2400 C C . HIS A 1 329 ? 60.582 -46.942 16.230 1.00 22.83 329 HIS C C 1
ATOM 2401 O O . HIS A 1 329 ? 59.854 -46.417 17.081 1.00 23.51 329 HIS C O 1
ATOM 2408 N N . GLY A 1 330 ? 60.097 -47.507 15.118 1.00 22.95 330 GLY C N 1
ATOM 2409 C CA . GLY A 1 330 ? 58.673 -47.805 15.000 1.00 22.48 330 GLY C CA 1
ATOM 2410 C C . GLY A 1 330 ? 57.876 -46.763 14.221 1.00 20.17 330 GLY C C 1
ATOM 2411 O O . GLY A 1 330 ? 58.330 -45.643 13.937 1.00 20.92 330 GLY C O 1
ATOM 2412 N N . GLY A 1 331 ? 56.624 -47.175 13.860 1.00 21.61 331 GLY C N 1
ATOM 2413 C CA . GLY A 1 331 ? 55.753 -46.269 13.131 1.00 18.48 331 GLY C CA 1
ATOM 2414 C C . GLY A 1 331 ? 54.827 -45.400 13.962 1.00 17.37 331 GLY C C 1
ATOM 2415 O O . GLY A 1 331 ? 54.042 -44.624 13.394 1.00 20.71 331 GLY C O 1
ATOM 2416 N N . MET A 1 332 ? 54.878 -45.528 15.296 1.00 20.78 332 MET C N 1
ATOM 2417 C CA . MET A 1 332 ? 53.942 -44.816 16.155 1.00 17.78 332 MET C CA 1
ATOM 2418 C C . MET A 1 332 ? 54.619 -43.608 16.787 1.00 19.41 332 MET C C 1
ATOM 2419 O O . MET A 1 332 ? 55.781 -43.695 17.182 1.00 20.56 332 MET C O 1
ATOM 2424 N N . LEU A 1 333 ? 53.890 -42.510 16.852 1.00 19.93 333 LEU C N 1
ATOM 2425 C CA . LEU A 1 333 ? 54.375 -41.328 17.578 1.00 23.07 333 LEU C CA 1
ATOM 2426 C C . LEU A 1 333 ? 53.180 -40.630 18.207 1.00 25.77 333 LEU C C 1
ATOM 2427 O O . LEU A 1 333 ? 52.014 -40.947 17.927 1.00 22.90 333 LEU C O 1
ATOM 2432 N N . ALA A 1 334 ? 53.458 -39.664 19.097 1.00 22.70 334 ALA C N 1
ATOM 2433 C CA . ALA A 1 334 ? 52.363 -38.907 19.664 1.00 24.96 334 ALA C CA 1
ATOM 2434 C C . ALA A 1 334 ? 52.829 -37.464 19.830 1.00 25.18 334 ALA C C 1
ATOM 2435 O O . ALA A 1 334 ? 54.029 -37.187 19.814 1.00 25.23 334 ALA C O 1
ATOM 2437 N N . PHE A 1 335 ? 51.862 -36.565 19.916 1.00 24.30 335 PHE C N 1
ATOM 2438 C CA . PHE A 1 335 ? 52.221 -35.167 20.227 1.00 25.60 335 PHE C CA 1
ATOM 2439 C C . PHE A 1 335 ? 51.059 -34.463 20.899 1.00 28.00 335 PHE C C 1
ATOM 2440 O O . PHE A 1 335 ? 49.917 -34.908 20.842 1.00 27.76 335 PHE C O 1
ATOM 2448 N N . GLU A 1 336 ? 51.359 -33.322 21.528 1.00 28.24 336 GLU C N 1
ATOM 2449 C CA . GLU A 1 336 ? 50.350 -32.499 22.184 1.00 30.89 336 GLU C CA 1
ATOM 2450 C C . GLU A 1 336 ? 50.298 -31.154 21.485 1.00 30.53 336 GLU C C 1
ATOM 2451 O O . GLU A 1 336 ? 51.345 -30.539 21.255 1.00 31.74 336 GLU C O 1
ATOM 2457 N N . VAL A 1 337 ? 49.108 -30.742 21.077 1.00 28.83 337 VAL C N 1
ATOM 2458 C CA . VAL A 1 337 ? 48.917 -29.460 20.408 1.00 28.68 337 VAL C CA 1
ATOM 2459 C C . VAL A 1 337 ? 48.718 -28.399 21.484 1.00 39.85 337 VAL C C 1
ATOM 2460 O O . VAL A 1 337 ? 48.027 -28.646 22.478 1.00 34.60 337 VAL C O 1
ATOM 2464 N N . LYS A 1 338 ? 49.343 -27.233 21.318 1.00 33.48 338 LYS C N 1
ATOM 2465 C CA . LYS A 1 338 ? 49.126 -26.142 22.282 1.00 40.71 338 LYS C CA 1
ATOM 2466 C C . LYS A 1 338 ? 47.682 -25.653 22.223 1.00 38.96 338 LYS C C 1
ATOM 2467 O O . LYS A 1 338 ? 47.080 -25.555 21.148 1.00 36.13 338 LYS C O 1
ATOM 2473 N N . GLY A 1 339 ? 47.115 -25.342 23.387 1.00 41.33 339 GLY C N 1
ATOM 2474 C CA . GLY A 1 339 ? 45.745 -24.879 23.437 1.00 41.48 339 GLY C CA 1
ATOM 2475 C C . GLY A 1 339 ? 44.725 -25.920 23.827 1.00 43.60 339 GLY C C 1
ATOM 2476 O O . GLY A 1 339 ? 43.520 -25.684 23.651 1.00 48.22 339 GLY C O 1
ATOM 2477 N N . GLY A 1 340 ? 45.166 -27.079 24.299 1.00 47.02 340 GLY C N 1
ATOM 2478 C CA . GLY A 1 340 ? 44.285 -28.063 24.902 1.00 50.63 340 GLY C CA 1
ATOM 2479 C C . GLY A 1 340 ? 43.264 -28.672 23.957 1.00 53.93 340 GLY C C 1
ATOM 2480 O O . GLY A 1 340 ? 43.465 -28.797 22.741 1.00 45.19 340 GLY C O 1
ATOM 2481 N N . THR A 1 341 ? 42.124 -29.025 24.545 1.00 46.04 341 THR C N 1
ATOM 2482 C CA . THR A 1 341 ? 41.159 -29.871 23.864 1.00 52.62 341 THR C CA 1
ATOM 2483 C C . THR A 1 341 ? 40.578 -29.200 22.632 1.00 45.88 341 THR C C 1
ATOM 2484 O O . THR A 1 341 ? 40.414 -29.844 21.590 1.00 40.81 341 THR C O 1
ATOM 2488 N N . GLU A 1 342 ? 40.226 -27.920 22.740 1.00 35.34 342 GLU C N 1
ATOM 2489 C CA . GLU A 1 342 ? 39.615 -27.234 21.612 1.00 37.55 342 GLU C CA 1
ATOM 2490 C C . GLU A 1 342 ? 40.573 -27.197 20.425 1.00 36.87 342 GLU C C 1
ATOM 2491 O O . GLU A 1 342 ? 40.157 -27.398 19.275 1.00 39.54 342 GLU C O 1
ATOM 2493 N N . ALA A 1 343 ? 41.854 -26.937 20.698 1.00 40.53 343 ALA C N 1
ATOM 2494 C CA . ALA A 1 343 ? 42.858 -26.885 19.639 1.00 37.03 343 ALA C CA 1
ATOM 2495 C C . ALA A 1 343 ? 43.061 -28.253 19.012 1.00 41.18 343 ALA C C 1
ATOM 2496 O O . ALA A 1 343 ? 43.154 -28.371 17.780 1.00 36.68 343 ALA C O 1
ATOM 2498 N N . GLY A 1 344 ? 43.113 -29.299 19.848 1.00 39.05 344 GLY C N 1
ATOM 2499 C CA . GLY A 1 344 ? 43.211 -30.649 19.321 1.00 43.84 344 GLY C CA 1
ATOM 2500 C C . GLY A 1 344 ? 42.055 -30.995 18.410 1.00 45.35 344 GLY C C 1
ATOM 2501 O O . GLY A 1 344 ? 42.241 -31.615 17.355 1.00 43.16 344 GLY C O 1
ATOM 2502 N N . ILE A 1 345 ? 40.847 -30.578 18.785 1.00 38.97 345 ILE C N 1
ATOM 2503 C CA . ILE A 1 345 ? 39.681 -30.896 17.975 1.00 33.30 345 ILE C CA 1
ATOM 2504 C C . ILE A 1 345 ? 39.706 -30.134 16.652 1.00 38.50 345 ILE C C 1
ATOM 2505 O O . ILE A 1 345 ? 39.376 -30.689 15.597 1.00 36.05 345 ILE C O 1
ATOM 2510 N N . ARG A 1 346 ? 40.060 -28.843 16.677 1.00 31.63 346 ARG C N 1
ATOM 2511 C CA . ARG A 1 346 ? 40.151 -28.100 15.425 1.00 33.01 346 ARG C CA 1
ATOM 2512 C C . ARG A 1 346 ? 41.162 -28.761 14.482 1.00 28.86 346 ARG C C 1
ATOM 2513 O O . ARG A 1 346 ? 40.929 -28.897 13.260 1.00 35.36 346 ARG C O 1
ATOM 2521 N N . MET A 1 347 ? 42.285 -29.187 15.056 1.00 31.79 347 MET C N 1
ATOM 2522 C CA . MET A 1 347 ? 43.320 -29.853 14.271 1.00 33.84 347 MET C CA 1
ATOM 2523 C C . MET A 1 347 ? 42.787 -31.141 13.638 1.00 34.29 347 MET C C 1
ATOM 2524 O O . MET A 1 347 ? 42.843 -31.313 12.411 1.00 31.69 347 MET C O 1
ATOM 2529 N N . MET A 1 348 ? 42.211 -32.034 14.462 1.00 36.14 348 MET C N 1
ATOM 2530 C CA . MET A 1 348 ? 41.668 -33.296 13.953 1.00 31.70 348 MET C CA 1
ATOM 2531 C C . MET A 1 348 ? 40.629 -33.070 12.874 1.00 34.93 348 MET C C 1
ATOM 2532 O O . MET A 1 348 ? 40.638 -33.753 11.840 1.00 34.37 348 MET C O 1
ATOM 2537 N N . ASN A 1 349 ? 39.732 -32.105 13.077 1.00 30.12 349 ASN C N 1
ATOM 2538 C CA . ASN A 1 349 ? 38.686 -31.872 12.107 1.00 27.24 349 ASN C CA 1
ATOM 2539 C C . ASN A 1 349 ? 39.222 -31.355 10.794 1.00 28.20 349 ASN C C 1
ATOM 2540 O O . ASN A 1 349 ? 38.475 -31.341 9.800 1.00 31.83 349 ASN C O 1
ATOM 2545 N N . HIS A 1 350 ? 40.484 -30.883 10.773 1.00 27.55 350 HIS C N 1
ATOM 2546 C CA . HIS A 1 350 ? 41.057 -30.356 9.541 1.00 30.24 350 HIS C CA 1
ATOM 2547 C C . HIS A 1 350 ? 42.286 -31.127 9.066 1.00 26.99 350 HIS C C 1
ATOM 2548 O O . HIS A 1 350 ? 43.091 -30.583 8.296 1.00 30.99 350 HIS C O 1
ATOM 2555 N N . VAL A 1 351 ? 42.462 -32.373 9.485 1.00 26.65 351 VAL C N 1
ATOM 2556 C CA . VAL A 1 351 ? 43.626 -33.088 8.951 1.00 24.69 351 VAL C CA 1
ATOM 2557 C C . VAL A 1 351 ? 43.230 -33.654 7.588 1.00 26.23 351 VAL C C 1
ATOM 2558 O O . VAL A 1 351 ? 42.282 -34.451 7.489 1.00 27.14 351 VAL C O 1
ATOM 2562 N N . PRO A 1 352 ? 43.887 -33.260 6.504 1.00 23.41 352 PRO C N 1
ATOM 2563 C CA . PRO A 1 352 ? 43.423 -33.636 5.166 1.00 22.73 352 PRO C CA 1
ATOM 2564 C C . PRO A 1 352 ? 43.944 -35.010 4.762 1.00 21.10 352 PRO C C 1
ATOM 2565 O O . PRO A 1 352 ? 44.874 -35.556 5.364 1.00 21.12 352 PRO C O 1
ATOM 2569 N N . ARG A 1 353 ? 43.332 -35.536 3.694 1.00 23.05 353 ARG C N 1
ATOM 2570 C CA . ARG A 1 353 ? 43.922 -36.715 3.053 1.00 21.55 353 ARG C CA 1
ATOM 2571 C C . ARG A 1 353 ? 45.348 -36.345 2.646 1.00 21.95 353 ARG C C 1
ATOM 2572 O O . ARG A 1 353 ? 45.600 -35.209 2.222 1.00 23.01 353 ARG C O 1
ATOM 2580 N N . PRO A 1 354 ? 46.304 -37.281 2.695 1.00 21.07 354 PRO C N 1
ATOM 2581 C CA . PRO A 1 354 ? 46.078 -38.738 2.779 1.00 21.26 354 PRO C CA 1
ATOM 2582 C C . PRO A 1 354 ? 45.833 -39.288 4.178 1.00 22.04 354 PRO C C 1
ATOM 2583 O O . PRO A 1 354 ? 45.633 -40.513 4.300 1.00 24.12 354 PRO C O 1
ATOM 2587 N N . TRP A 1 355 ? 45.832 -38.454 5.235 1.00 18.51 355 TRP C N 1
ATOM 2588 C CA . TRP A 1 355 ? 45.534 -38.950 6.571 1.00 18.67 355 TRP C CA 1
ATOM 2589 C C . TRP A 1 355 ? 44.100 -39.474 6.668 1.00 18.91 355 TRP C C 1
ATOM 2590 O O . TRP A 1 355 ? 43.181 -38.966 6.010 1.00 20.71 355 TRP C O 1
ATOM 2601 N N . SER A 1 356 ? 43.918 -40.458 7.535 1.00 19.69 356 SER C N 1
ATOM 2602 C CA . SER A 1 356 ? 42.578 -40.926 7.885 1.00 20.58 356 SER C CA 1
ATOM 2603 C C . SER A 1 356 ? 42.321 -40.699 9.365 1.00 18.99 356 SER C C 1
ATOM 2604 O O . SER A 1 356 ? 43.153 -41.061 10.212 1.00 20.99 356 SER C O 1
ATOM 2607 N N . LEU A 1 357 ? 41.141 -40.144 9.664 1.00 21.46 357 LEU C N 1
ATOM 2608 C CA . LEU A 1 357 ? 40.712 -39.862 11.031 1.00 22.49 357 LEU C CA 1
ATOM 2609 C C . LEU A 1 357 ? 39.903 -41.074 11.516 1.00 21.19 357 LEU C C 1
ATOM 2610 O O . LEU A 1 357 ? 38.747 -41.243 11.118 1.00 24.52 357 LEU C O 1
ATOM 2615 N N . CYS A 1 358 ? 40.516 -41.917 12.346 1.00 21.97 358 CYS C N 1
ATOM 2616 C CA . CYS A 1 358 ? 39.879 -43.184 12.737 1.00 21.75 358 CYS C CA 1
ATOM 2617 C C . CYS A 1 358 ? 40.674 -43.867 13.826 1.00 24.73 358 CYS C C 1
ATOM 2618 O O . CYS A 1 358 ? 41.756 -43.429 14.207 1.00 26.94 358 CYS C O 1
ATOM 2621 N N . GLU A 1 359 ? 40.090 -44.944 14.365 1.00 23.17 359 GLU C N 1
ATOM 2622 C CA . GLU A 1 359 ? 40.775 -45.836 15.280 1.00 23.58 359 GLU C CA 1
ATOM 2623 C C . GLU A 1 359 ? 41.717 -46.750 14.496 1.00 21.05 359 GLU C C 1
ATOM 2624 O O . GLU A 1 359 ? 41.758 -46.726 13.260 1.00 25.18 359 GLU C O 1
ATOM 2630 N N . SER A 1 360 ? 42.450 -47.560 15.247 1.00 22.33 360 SER C N 1
ATOM 2631 C CA . SER A 1 360 ? 43.412 -48.567 14.800 1.00 20.78 360 SER C CA 1
ATOM 2632 C C . SER A 1 360 ? 44.727 -47.895 14.411 1.00 20.48 360 SER C C 1
ATOM 2633 O O . SER A 1 360 ? 44.857 -46.664 14.520 1.00 24.18 360 SER C O 1
ATOM 2636 N N . LEU A 1 361 ? 45.685 -48.695 13.996 1.00 21.67 361 LEU C N 1
ATOM 2637 C CA . LEU A 1 361 ? 47.069 -48.262 13.812 1.00 20.22 361 LEU C CA 1
ATOM 2638 C C . LEU A 1 361 ? 47.794 -49.403 13.093 1.00 23.63 361 LEU C C 1
ATOM 2639 O O . LEU A 1 361 ? 47.270 -50.522 12.965 1.00 21.03 361 LEU C O 1
ATOM 2644 N N . GLY A 1 362 ? 49.023 -49.128 12.641 1.00 18.57 362 GLY C N 1
ATOM 2645 C CA . GLY A 1 362 ? 49.908 -50.156 12.099 1.00 17.99 362 GLY C CA 1
ATOM 2646 C C . GLY A 1 362 ? 49.855 -50.300 10.581 1.00 18.06 362 GLY C C 1
ATOM 2647 O O . GLY A 1 362 ? 50.597 -51.111 10.030 1.00 21.35 362 GLY C O 1
ATOM 2648 N N . ALA A 1 363 ? 48.963 -49.580 9.929 1.00 19.45 363 ALA C N 1
ATOM 2649 C CA . ALA A 1 363 ? 48.631 -49.848 8.536 1.00 17.94 363 ALA C CA 1
ATOM 2650 C C . ALA A 1 363 ? 49.468 -49.027 7.548 1.00 20.20 363 ALA C C 1
ATOM 2651 O O . ALA A 1 363 ? 50.043 -47.971 7.871 1.00 19.41 363 ALA C O 1
ATOM 2653 N N . CYS A 1 364 ? 49.404 -49.455 6.286 1.00 16.98 364 CYS C N 1
ATOM 2654 C CA . CYS A 1 364 ? 49.974 -48.703 5.167 1.00 18.62 364 CYS C CA 1
ATOM 2655 C C . CYS A 1 364 ? 49.377 -47.312 5.067 1.00 18.99 364 CYS C C 1
ATOM 2656 O O . CYS A 1 364 ? 50.039 -46.381 4.595 1.00 18.15 364 CYS C O 1
ATOM 2659 N N . GLU A 1 365 ? 48.084 -47.170 5.405 1.00 17.36 365 GLU C N 1
ATOM 2660 C CA . GLU A 1 365 ? 47.365 -45.892 5.417 1.00 15.32 365 GLU C CA 1
ATOM 2661 C C . GLU A 1 365 ? 47.635 -45.195 6.757 1.00 18.16 365 GLU C C 1
ATOM 2662 O O . GLU A 1 365 ? 47.363 -45.767 7.827 1.00 18.55 365 GLU C O 1
ATOM 2668 N N . SER A 1 366 ? 48.135 -43.962 6.706 1.00 16.83 366 SER C N 1
ATOM 2669 C CA . SER A 1 366 ? 48.427 -43.205 7.922 1.00 19.71 366 SER C CA 1
ATOM 2670 C C . SER A 1 366 ? 47.137 -42.827 8.649 1.00 20.71 366 SER C C 1
ATOM 2671 O O . SER A 1 366 ? 46.160 -42.428 8.027 1.00 19.13 366 SER C O 1
ATOM 2674 N N . ILE A 1 367 ? 47.157 -42.971 9.982 1.00 18.25 367 ILE C N 1
ATOM 2675 C CA . ILE A 1 367 ? 45.961 -42.800 10.799 1.00 18.77 367 ILE C CA 1
ATOM 2676 C C . ILE A 1 367 ? 46.268 -41.803 11.897 1.00 19.65 367 ILE C C 1
ATOM 2677 O O . ILE A 1 367 ? 47.342 -41.856 12.501 1.00 21.11 367 ILE C O 1
ATOM 2682 N N . ILE A 1 368 ? 45.309 -40.949 12.220 1.00 21.13 368 ILE C N 1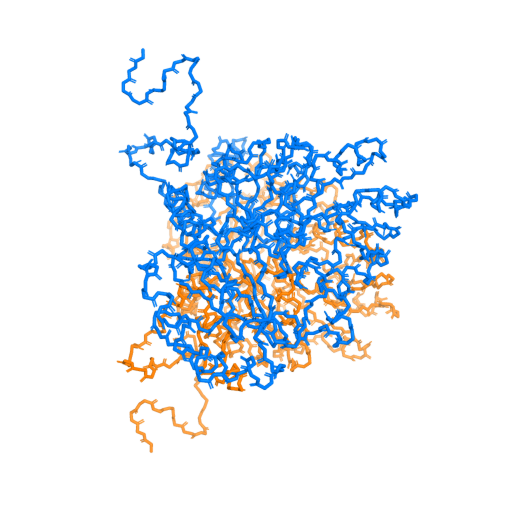
ATOM 2683 C CA . ILE A 1 368 ? 45.510 -40.045 13.347 1.00 20.61 368 ILE C CA 1
ATOM 2684 C C . ILE A 1 368 ? 44.262 -40.098 14.236 1.00 24.17 368 ILE C C 1
ATOM 2685 O O . ILE A 1 368 ? 43.134 -40.248 13.748 1.00 23.15 368 ILE C O 1
ATOM 2690 N N . THR A 1 369 ? 44.473 -40.029 15.552 1.00 28.06 369 THR C N 1
ATOM 2691 C CA . THR A 1 369 ? 43.306 -39.899 16.414 1.00 41.14 369 THR C CA 1
ATOM 2692 C C . THR A 1 369 ? 43.662 -39.150 17.691 1.00 40.40 369 THR C C 1
ATOM 2693 O O . THR A 1 369 ? 44.830 -38.949 18.009 1.00 38.15 369 THR C O 1
ATOM 2697 N N . CYS A 1 370 ? 42.621 -38.710 18.409 1.00 53.42 370 CYS C N 1
ATOM 2698 C CA . CYS A 1 370 ? 42.795 -38.047 19.699 1.00 54.75 370 CYS C CA 1
ATOM 2699 C C . CYS A 1 370 ? 42.228 -38.956 20.779 1.00 51.03 370 CYS C C 1
ATOM 2700 O O . CYS A 1 370 ? 41.003 -39.041 20.932 1.00 70.52 370 CYS C O 1
ATOM 2703 N N . PRO A 1 371 ? 43.075 -39.666 21.530 1.00 60.82 371 PRO C N 1
ATOM 2704 C CA . PRO A 1 371 ? 42.573 -40.710 22.441 1.00 67.68 371 PRO C CA 1
ATOM 2705 C C . PRO A 1 371 ? 41.652 -40.204 23.530 1.00 76.99 371 PRO C C 1
ATOM 2706 O O . PRO A 1 371 ? 40.881 -41.001 24.076 1.00 79.94 371 PRO C O 1
ATOM 2710 N N . ALA A 1 372 ? 41.719 -38.921 23.888 1.00 78.30 372 ALA C N 1
ATOM 2711 C CA . ALA A 1 372 ? 40.856 -38.422 24.953 1.00 87.08 372 ALA C CA 1
ATOM 2712 C C . ALA A 1 372 ? 39.399 -38.429 24.523 1.00 91.57 372 ALA C C 1
ATOM 2713 O O . ALA A 1 372 ? 38.503 -38.613 25.356 1.00 88.29 372 ALA C O 1
ATOM 2715 N N . VAL A 1 373 ? 39.150 -38.263 23.227 1.00 88.12 373 VAL C N 1
ATOM 2716 C CA . VAL A 1 373 ? 37.792 -38.151 22.712 1.00 97.56 373 VAL C CA 1
ATOM 2717 C C . VAL A 1 373 ? 37.290 -39.462 22.102 1.00 94.25 373 VAL C C 1
ATOM 2718 O O . VAL A 1 373 ? 36.076 -39.608 21.877 1.00 95.89 373 VAL C O 1
ATOM 2722 N N . PHE A 1 374 ? 38.169 -40.438 21.878 1.00 96.46 374 PHE C N 1
ATOM 2723 C CA . PHE A 1 374 ? 37.760 -41.680 21.229 1.00 97.17 374 PHE C CA 1
ATOM 2724 C C . PHE A 1 374 ? 38.204 -42.922 22.005 1.00 100.57 374 PHE C C 1
ATOM 2725 O O . PHE A 1 374 ? 37.403 -43.494 22.752 1.00 103.54 374 PHE C O 1
ATOM 2733 N N . THR A 1 375 ? 39.471 -43.341 21.846 1.00 95.90 375 THR C N 1
ATOM 2734 C CA . THR A 1 375 ? 39.918 -44.636 22.374 1.00 97.11 375 THR C CA 1
ATOM 2735 C C . THR A 1 375 ? 39.874 -44.676 23.903 1.00 98.39 375 THR C C 1
ATOM 2736 O O . THR A 1 375 ? 39.373 -45.639 24.497 1.00 95.06 375 THR C O 1
ATOM 2740 N N . HIS A 1 376 ? 40.413 -43.648 24.562 1.00 95.59 376 HIS C N 1
ATOM 2741 C CA . HIS A 1 376 ? 40.410 -43.603 26.020 1.00 90.33 376 HIS C CA 1
ATOM 2742 C C . HIS A 1 376 ? 39.486 -42.504 26.544 1.00 99.58 376 HIS C C 1
ATOM 2743 O O . HIS A 1 376 ? 39.849 -41.786 27.483 1.00 103.88 376 HIS C O 1
ATOM 2750 N N . ALA A 1 377 ? 38.296 -42.354 25.944 1.00 103.80 377 ALA C N 1
ATOM 2751 C CA . ALA A 1 377 ? 37.256 -41.469 26.465 1.00 102.92 377 ALA C CA 1
ATOM 2752 C C . ALA A 1 377 ? 36.382 -42.147 27.517 1.00 102.57 377 ALA C C 1
ATOM 2753 O O . ALA A 1 377 ? 35.586 -41.466 28.178 1.00 96.79 377 ALA C O 1
ATOM 2755 N N . ASN A 1 378 ? 36.510 -43.469 27.668 1.00 100.63 378 ASN C N 1
ATOM 2756 C CA . ASN A 1 378 ? 35.937 -44.245 28.761 1.00 93.20 378 ASN C CA 1
ATOM 2757 C C . ASN A 1 378 ? 36.714 -44.089 30.066 1.00 96.53 378 ASN C C 1
ATOM 2758 O O . ASN A 1 378 ? 36.285 -44.638 31.089 1.00 95.86 378 ASN C O 1
ATOM 2763 N N . MET A 1 379 ? 37.835 -43.359 30.052 1.00 89.63 379 MET C N 1
ATOM 2764 C CA . MET A 1 379 ? 38.652 -43.102 31.235 1.00 82.68 379 MET C CA 1
ATOM 2765 C C . MET A 1 379 ? 38.375 -41.696 31.763 1.00 85.89 379 MET C C 1
ATOM 2766 O O . MET A 1 379 ? 38.379 -40.729 30.991 1.00 82.56 379 MET C O 1
ATOM 2771 N N . LEU A 1 380 ? 38.138 -41.593 33.080 1.00 85.30 380 LEU C N 1
ATOM 2772 C CA . LEU A 1 380 ? 37.885 -40.309 33.736 1.00 77.70 380 LEU C CA 1
ATOM 2773 C C . LEU A 1 380 ? 38.990 -39.305 33.430 1.00 74.89 380 LEU C C 1
ATOM 2774 O O . LEU A 1 380 ? 40.177 -39.633 33.527 1.00 73.67 380 LEU C O 1
ATOM 2779 N N . ARG A 1 381 ? 38.595 -38.068 33.084 1.00 67.64 381 ARG C N 1
ATOM 2780 C CA . ARG A 1 381 ? 39.586 -37.054 32.715 1.00 72.66 381 ARG C CA 1
ATOM 2781 C C . ARG A 1 381 ? 40.685 -36.939 33.760 1.00 66.27 381 ARG C C 1
ATOM 2782 O O . ARG A 1 381 ? 41.867 -36.809 33.414 1.00 66.63 381 ARG C O 1
ATOM 2790 N N . GLU A 1 382 ? 40.316 -36.991 35.045 1.00 57.17 382 GLU C N 1
ATOM 2791 C CA . GLU A 1 382 ? 41.329 -36.989 36.094 1.00 66.33 382 GLU C CA 1
ATOM 2792 C C . GLU A 1 382 ? 42.271 -38.186 35.947 1.00 66.40 382 GLU C C 1
ATOM 2793 O O . GLU A 1 382 ? 43.496 -38.043 36.061 1.00 62.49 382 GLU C O 1
ATOM 2795 N N . ASP A 1 383 ? 41.723 -39.367 35.630 1.00 64.43 383 ASP C N 1
ATOM 2796 C CA . ASP A 1 383 ? 42.560 -40.557 35.445 1.00 70.41 383 ASP C CA 1
ATOM 2797 C C . ASP A 1 383 ? 43.295 -40.528 34.105 1.00 74.78 383 ASP C C 1
ATOM 2798 O O . ASP A 1 383 ? 44.446 -40.987 34.009 1.00 75.92 383 ASP C O 1
ATOM 2803 N N . ARG A 1 384 ? 42.631 -40.016 33.058 1.00 70.25 384 ARG C N 1
ATOM 2804 C CA . ARG A 1 384 ? 43.297 -39.735 31.787 1.00 68.39 384 ARG C CA 1
ATOM 2805 C C . ARG A 1 384 ? 44.594 -38.972 32.010 1.00 70.37 384 ARG C C 1
ATOM 2806 O O . ARG A 1 384 ? 45.660 -39.384 31.542 1.00 70.20 384 ARG C O 1
ATOM 2814 N N . LEU A 1 385 ? 44.518 -37.849 32.736 1.00 63.05 385 LEU C N 1
ATOM 2815 C CA . LEU A 1 385 ? 45.719 -37.076 33.047 1.00 71.56 385 LEU C CA 1
ATOM 2816 C C . LEU A 1 385 ? 46.669 -37.850 33.955 1.00 71.91 385 LEU C C 1
ATOM 2817 O O . LEU A 1 385 ? 47.892 -37.705 33.837 1.00 69.85 385 LEU C O 1
ATOM 2822 N N . LYS A 1 386 ? 46.132 -38.667 34.868 1.00 76.58 386 LYS C N 1
ATOM 2823 C CA . LYS A 1 386 ? 46.996 -39.488 35.713 1.00 78.37 386 LYS C CA 1
ATOM 2824 C C . LYS A 1 386 ? 47.880 -40.412 34.880 1.00 81.32 386 LYS C C 1
ATOM 2825 O O . LYS A 1 386 ? 49.008 -40.721 35.284 1.00 80.54 386 LYS C O 1
ATOM 2827 N N . VAL A 1 387 ? 47.401 -40.847 33.712 1.00 79.13 387 VAL C N 1
ATOM 2828 C CA . VAL A 1 387 ? 48.163 -41.761 32.861 1.00 81.27 387 VAL C CA 1
ATOM 2829 C C . VAL A 1 387 ? 48.828 -41.054 31.671 1.00 77.70 387 VAL C C 1
ATOM 2830 O O . VAL A 1 387 ? 49.387 -41.720 30.795 1.00 77.38 387 VAL C O 1
ATOM 2834 N N . GLY A 1 388 ? 48.798 -39.724 31.624 1.00 76.05 388 GLY C N 1
ATOM 2835 C CA . GLY A 1 388 ? 49.537 -39.001 30.606 1.00 63.83 388 GLY C CA 1
ATOM 2836 C C . GLY A 1 388 ? 48.784 -38.675 29.333 1.00 55.69 388 GLY C C 1
ATOM 2837 O O . GLY A 1 388 ? 49.367 -38.049 28.443 1.00 62.01 388 GLY C O 1
ATOM 2838 N N . ILE A 1 389 ? 47.521 -39.085 29.203 1.00 52.97 389 ILE C N 1
ATOM 2839 C CA . ILE A 1 389 ? 46.721 -38.690 28.047 1.00 51.01 389 ILE C CA 1
ATOM 2840 C C . ILE A 1 389 ? 46.203 -37.276 28.286 1.00 59.14 389 ILE C C 1
ATOM 2841 O O . ILE A 1 389 ? 45.081 -37.078 28.773 1.00 56.33 389 ILE C O 1
ATOM 2846 N N . THR A 1 390 ? 47.034 -36.287 27.969 1.00 52.91 390 THR C N 1
ATOM 2847 C CA . THR A 1 390 ? 46.680 -34.899 28.203 1.00 53.46 390 THR C CA 1
ATOM 2848 C C . THR A 1 390 ? 45.587 -34.456 27.231 1.00 48.56 390 THR C C 1
ATOM 2849 O O . THR A 1 390 ? 45.218 -35.173 26.292 1.00 45.79 390 THR C O 1
ATOM 2853 N N . ASP A 1 391 ? 45.064 -33.245 27.472 1.00 44.25 391 ASP C N 1
ATOM 2854 C CA . ASP A 1 391 ? 43.887 -32.776 26.737 1.00 56.06 391 ASP C CA 1
ATOM 2855 C C . ASP A 1 391 ? 44.174 -32.645 25.243 1.00 58.84 391 ASP C C 1
ATOM 2856 O O . ASP A 1 391 ? 43.327 -32.983 24.404 1.00 56.92 391 ASP C O 1
ATOM 2861 N N . GLY A 1 392 ? 45.364 -32.166 24.890 1.00 45.86 392 GLY C N 1
ATOM 2862 C CA . GLY A 1 392 ? 45.667 -31.967 23.484 1.00 52.00 392 GLY C CA 1
ATOM 2863 C C . GLY A 1 392 ? 46.474 -33.090 22.860 1.00 44.18 392 GLY C C 1
ATOM 2864 O O . GLY A 1 392 ? 47.162 -32.855 21.862 1.00 40.37 392 GLY C O 1
ATOM 2865 N N . PHE A 1 393 ? 46.393 -34.304 23.426 1.00 32.47 393 PHE C N 1
ATOM 2866 C CA . PHE A 1 393 ? 47.258 -35.417 23.038 1.00 33.49 393 PHE C CA 1
ATOM 2867 C C . PHE A 1 393 ? 46.716 -36.140 21.791 1.00 42.98 393 PHE C C 1
ATOM 2868 O O . PHE A 1 393 ? 45.528 -36.455 21.691 1.00 36.44 393 PHE C O 1
ATOM 2876 N N . ILE A 1 394 ? 47.597 -36.417 20.842 1.00 30.09 394 ILE C N 1
ATOM 2877 C CA . ILE A 1 394 ? 47.221 -36.933 19.525 1.00 30.68 394 ILE C CA 1
ATOM 2878 C C . ILE A 1 394 ? 48.091 -38.156 19.297 1.00 28.44 394 ILE C C 1
ATOM 2879 O O . ILE A 1 394 ? 49.306 -38.056 19.424 1.00 25.32 394 ILE C O 1
ATOM 2884 N N . ARG A 1 395 ? 47.482 -39.309 18.989 1.00 26.82 395 ARG C N 1
ATOM 2885 C CA . ARG A 1 395 ? 48.232 -40.515 18.656 1.00 25.89 395 ARG C CA 1
ATOM 2886 C C . ARG A 1 395 ? 48.306 -40.635 17.141 1.00 22.87 395 ARG C C 1
ATOM 2887 O O . ARG A 1 395 ? 47.290 -40.518 16.442 1.00 24.33 395 ARG C O 1
ATOM 2895 N N . VAL A 1 396 ? 49.513 -40.851 16.620 1.00 20.66 396 VAL C N 1
ATOM 2896 C CA . VAL A 1 396 ? 49.732 -40.851 15.184 1.00 22.10 396 VAL C CA 1
ATOM 2897 C C . VAL A 1 396 ? 50.308 -42.209 14.782 1.00 19.31 396 VAL C C 1
ATOM 2898 O O . VAL A 1 396 ? 51.318 -42.673 15.333 1.00 20.33 396 VAL C O 1
ATOM 2902 N N . SER A 1 397 ? 49.632 -42.877 13.815 1.00 17.96 397 SER C N 1
ATOM 2903 C CA . SER A 1 397 ? 50.161 -44.127 13.253 1.00 18.38 397 SER C CA 1
ATOM 2904 C C . SER A 1 397 ? 50.638 -43.802 11.830 1.00 17.44 397 SER C C 1
ATOM 2905 O O . SER A 1 397 ? 49.841 -43.444 10.941 1.00 18.92 397 SER C O 1
ATOM 2908 N N . VAL A 1 398 ? 51.954 -43.900 11.599 1.00 17.77 398 VAL C N 1
ATOM 2909 C CA . VAL A 1 398 ? 52.519 -43.453 10.331 1.00 18.57 398 VAL C CA 1
ATOM 2910 C C . VAL A 1 398 ? 52.477 -44.613 9.342 1.00 15.28 398 VAL C C 1
ATOM 2911 O O . VAL A 1 398 ? 52.943 -45.724 9.655 1.00 18.71 398 VAL C O 1
ATOM 2915 N N . GLY A 1 399 ? 51.945 -44.326 8.152 1.00 17.54 399 GLY C N 1
ATOM 2916 C CA . GLY A 1 399 ? 51.904 -45.272 7.042 1.00 16.59 399 GLY C CA 1
ATOM 2917 C C . GLY A 1 399 ? 53.054 -45.099 6.066 1.00 18.83 399 GLY C C 1
ATOM 2918 O O . GLY A 1 399 ? 54.127 -44.572 6.412 1.00 19.06 399 GLY C O 1
ATOM 2919 N N . ILE A 1 400 ? 52.863 -45.639 4.851 1.00 16.97 400 ILE C N 1
ATOM 2920 C CA . ILE A 1 400 ? 53.936 -45.717 3.845 1.00 17.46 400 ILE C CA 1
ATOM 2921 C C . ILE A 1 400 ? 53.731 -44.742 2.677 1.00 19.13 400 ILE C C 1
ATOM 2922 O O . ILE A 1 400 ? 54.412 -44.868 1.638 1.00 20.46 400 ILE C O 1
ATOM 2927 N N . GLU A 1 401 ? 52.852 -43.743 2.812 1.00 16.90 401 GLU C N 1
ATOM 2928 C CA . GLU A 1 401 ? 52.739 -42.676 1.842 1.00 17.61 401 GLU C CA 1
ATOM 2929 C C . GLU A 1 401 ? 54.026 -41.857 1.762 1.00 17.10 401 GLU C C 1
ATOM 2930 O O . GLU A 1 401 ? 54.960 -41.990 2.574 1.00 20.40 401 GLU C O 1
ATOM 2936 N N . ASP A 1 402 ? 54.051 -40.979 0.762 1.00 19.77 402 ASP C N 1
ATOM 2937 C CA . ASP A 1 402 ? 55.165 -40.038 0.678 1.00 19.03 402 ASP C CA 1
ATOM 2938 C C . ASP A 1 402 ? 55.133 -39.104 1.894 1.00 18.54 402 ASP C C 1
ATOM 2939 O O . ASP A 1 402 ? 54.097 -38.511 2.196 1.00 20.93 402 ASP C O 1
ATOM 2944 N N . VAL A 1 403 ? 56.278 -38.994 2.571 1.00 19.19 403 VAL C N 1
ATOM 2945 C CA . VAL A 1 403 ? 56.311 -38.239 3.829 1.00 19.39 403 VAL C CA 1
ATOM 2946 C C . VAL A 1 403 ? 55.981 -36.767 3.608 1.00 19.86 403 VAL C C 1
ATOM 2947 O O . VAL A 1 403 ? 55.507 -36.084 4.541 1.00 20.42 403 VAL C O 1
ATOM 2951 N N . ASN A 1 404 ? 56.225 -36.240 2.413 1.00 20.03 404 ASN C N 1
ATOM 2952 C CA . ASN A 1 404 ? 55.907 -34.814 2.202 1.00 20.45 404 ASN C CA 1
ATOM 2953 C C . ASN A 1 404 ? 54.414 -34.564 2.177 1.00 22.88 404 ASN C C 1
ATOM 2954 O O . ASN A 1 404 ? 53.958 -33.505 2.606 1.00 21.53 404 ASN C O 1
ATOM 2959 N N . ASP A 1 405 ? 53.620 -35.511 1.661 1.00 20.06 405 ASP C N 1
ATOM 2960 C CA . ASP A 1 405 ? 52.176 -35.372 1.769 1.00 20.21 405 ASP C CA 1
ATOM 2961 C C . ASP A 1 405 ? 51.724 -35.419 3.225 1.00 21.27 405 ASP C C 1
ATOM 2962 O O . ASP A 1 405 ? 50.819 -34.674 3.631 1.00 22.25 405 ASP C O 1
ATOM 2967 N N . LEU A 1 406 ? 52.312 -36.330 4.010 1.00 19.03 406 LEU C N 1
ATOM 2968 C CA . LEU A 1 406 ? 51.934 -36.481 5.416 1.00 17.26 406 LEU C CA 1
ATOM 2969 C C . LEU A 1 406 ? 52.278 -35.214 6.205 1.00 19.68 406 LEU C C 1
ATOM 2970 O O . LEU A 1 406 ? 51.461 -34.704 6.976 1.00 21.72 406 LEU C O 1
ATOM 2975 N N . ILE A 1 407 ? 53.487 -34.686 5.973 1.00 19.10 407 ILE C N 1
ATOM 2976 C CA . ILE A 1 407 ? 53.915 -33.472 6.686 1.00 18.69 407 ILE C CA 1
ATOM 2977 C C . ILE A 1 407 ? 53.126 -32.257 6.220 1.00 20.40 407 ILE C C 1
ATOM 2978 O O . ILE A 1 407 ? 52.673 -31.469 7.068 1.00 22.31 407 ILE C O 1
ATOM 2983 N N . ASP A 1 408 ? 52.909 -32.082 4.898 1.00 19.93 408 ASP C N 1
ATOM 2984 C CA . ASP A 1 408 ? 52.090 -30.971 4.436 1.00 20.33 408 ASP C CA 1
ATOM 2985 C C . ASP A 1 408 ? 50.697 -31.037 5.056 1.00 23.58 408 ASP C C 1
ATOM 2986 O O . ASP A 1 408 ? 50.140 -30.007 5.469 1.00 23.27 408 ASP C O 1
ATOM 2991 N N . GLY A 1 409 ? 50.129 -32.242 5.177 1.00 22.94 409 GLY C N 1
ATOM 2992 C CA . GLY A 1 409 ? 48.793 -32.331 5.763 1.00 21.43 409 GLY C CA 1
ATOM 2993 C C . GLY A 1 409 ? 48.778 -31.953 7.238 1.00 20.40 409 GLY C C 1
ATOM 2994 O O . GLY A 1 409 ? 47.848 -31.256 7.713 1.00 23.55 409 GLY C O 1
ATOM 2995 N N . LEU A 1 410 ? 49.765 -32.437 8.003 1.00 20.61 410 LEU C N 1
ATOM 2996 C CA . LEU A 1 410 ? 49.839 -32.038 9.411 1.00 20.46 410 LEU C CA 1
ATOM 2997 C C . LEU A 1 410 ? 50.040 -30.535 9.539 1.00 22.44 410 LEU C C 1
ATOM 2998 O O . LEU A 1 410 ? 49.454 -29.900 10.428 1.00 24.94 410 LEU C O 1
ATOM 3003 N N . ASP A 1 411 ? 50.895 -29.963 8.687 1.00 21.97 411 ASP C N 1
ATOM 3004 C CA . ASP A 1 411 ? 51.137 -28.521 8.772 1.00 23.22 411 ASP C CA 1
ATOM 3005 C C . ASP A 1 411 ? 49.865 -27.727 8.504 1.00 24.52 411 ASP C C 1
ATOM 3006 O O . ASP A 1 411 ? 49.582 -26.733 9.199 1.00 25.17 411 ASP C O 1
ATOM 3011 N N . TYR A 1 412 ? 49.068 -28.152 7.509 1.00 22.95 412 TYR C N 1
ATOM 3012 C CA . TYR A 1 412 ? 47.790 -27.506 7.253 1.00 24.20 412 TYR C CA 1
ATOM 3013 C C . TYR A 1 412 ? 46.870 -27.628 8.459 1.00 25.84 412 TYR C C 1
ATOM 3014 O O . TYR A 1 412 ? 46.224 -26.641 8.871 1.00 28.24 412 TYR C O 1
ATOM 3023 N N . ALA A 1 413 ? 46.727 -28.858 8.991 1.00 21.77 413 ALA C N 1
ATOM 3024 C CA . ALA A 1 413 ? 45.853 -29.046 10.160 1.00 24.00 413 ALA C CA 1
ATOM 3025 C C . ALA A 1 413 ? 46.291 -28.169 11.339 1.00 28.67 413 ALA C C 1
ATOM 3026 O O . ALA A 1 413 ? 45.446 -27.580 12.040 1.00 28.04 413 ALA C O 1
ATOM 3028 N N . LEU A 1 414 ? 47.603 -28.099 11.596 1.00 23.79 414 LEU C N 1
ATOM 3029 C CA . LEU A 1 414 ? 48.097 -27.303 12.725 1.00 26.01 414 LEU C CA 1
ATOM 3030 C C . LEU A 1 414 ? 47.810 -25.820 12.522 1.00 28.37 414 LEU C C 1
ATOM 3031 O O . LEU A 1 414 ? 47.677 -25.080 13.516 1.00 31.84 414 LEU C O 1
ATOM 3036 N N . SER A 1 415 ? 47.703 -25.364 11.257 1.00 25.63 415 SER C N 1
ATOM 3037 C CA . SER A 1 415 ? 47.372 -23.955 11.014 1.00 31.29 415 SER C CA 1
ATOM 3038 C C . SER A 1 415 ? 45.948 -23.609 11.444 1.00 38.71 415 SER C C 1
ATOM 3039 O O . SER A 1 415 ? 45.629 -22.424 11.587 1.00 35.11 415 SER C O 1
ATOM 3042 N N . LYS A 1 416 ? 45.088 -24.606 11.654 1.00 33.47 416 LYS C N 1
ATOM 3043 C CA . LYS A 1 416 ? 43.716 -24.407 12.126 1.00 35.93 416 LYS C CA 1
ATOM 3044 C C . LYS A 1 416 ? 43.578 -24.550 13.636 1.00 36.33 416 LYS C C 1
ATOM 3045 O O . LYS A 1 416 ? 42.544 -24.157 14.190 1.00 47.36 416 LYS C O 1
ATOM 3051 N N . ALA A 1 417 ? 44.580 -25.093 14.313 1.00 34.42 417 ALA C N 1
ATOM 3052 C CA . ALA A 1 417 ? 44.581 -25.231 15.764 1.00 41.49 417 ALA C CA 1
ATOM 3053 C C . ALA A 1 417 ? 44.701 -23.868 16.487 1.00 49.39 417 ALA C C 1
ATOM 3054 O O . ALA A 1 417 ? 45.464 -22.979 16.063 1.00 43.48 417 ALA C O 1
ATOM 3056 N N . VAL B 1 22 ? 3.619 -47.043 -3.764 1.00 52.28 22 VAL A N 1
ATOM 3057 C CA . VAL B 1 22 ? 4.604 -48.121 -3.679 1.00 37.31 22 VAL A CA 1
ATOM 3058 C C . VAL B 1 22 ? 5.278 -48.366 -5.022 1.00 34.42 22 VAL A C 1
ATOM 3059 O O . VAL B 1 22 ? 4.624 -48.649 -6.017 1.00 37.21 22 VAL A O 1
ATOM 3063 N N . LYS B 1 23 ? 6.601 -48.312 -5.031 1.00 30.96 23 LYS A N 1
ATOM 3064 C CA . LYS B 1 23 ? 7.366 -48.437 -6.257 1.00 34.26 23 LYS A CA 1
ATOM 3065 C C . LYS B 1 23 ? 8.359 -49.592 -6.106 1.00 32.13 23 LYS A C 1
ATOM 3066 O O . LYS B 1 23 ? 8.530 -50.140 -5.019 1.00 29.94 23 LYS A O 1
ATOM 3068 N N . ALA B 1 24 ? 8.961 -50.000 -7.228 1.00 28.97 24 ALA A N 1
ATOM 3069 C CA . ALA B 1 24 ? 10.054 -50.976 -7.195 1.00 26.84 24 ALA A CA 1
ATOM 3070 C C . ALA B 1 24 ? 11.030 -50.636 -6.079 1.00 28.29 24 ALA A C 1
ATOM 3071 O O . ALA B 1 24 ? 11.338 -49.463 -5.841 1.00 33.00 24 ALA A O 1
ATOM 3073 N N . GLY B 1 25 ? 11.517 -51.663 -5.380 1.00 27.42 25 GLY A N 1
ATOM 3074 C CA . GLY B 1 25 ? 12.384 -51.440 -4.222 1.00 29.25 25 GLY A CA 1
ATOM 3075 C C . GLY B 1 25 ? 11.685 -51.302 -2.880 1.00 26.99 25 GLY A C 1
ATOM 3076 O O . GLY B 1 25 ? 12.353 -51.349 -1.842 1.00 29.80 25 GLY A O 1
ATOM 3077 N N . ASP B 1 26 ? 10.362 -51.158 -2.853 1.00 26.49 26 ASP A N 1
ATOM 3078 C CA . ASP B 1 26 ? 9.592 -51.041 -1.620 1.00 25.61 26 ASP A CA 1
ATOM 3079 C C . ASP B 1 26 ? 8.824 -52.331 -1.372 1.00 25.91 26 ASP A C 1
ATOM 3080 O O . ASP B 1 26 ? 8.375 -52.972 -2.325 1.00 25.64 26 ASP A O 1
ATOM 3085 N N . TRP B 1 27 ? 8.665 -52.679 -0.097 1.00 27.24 27 TRP A N 1
ATOM 3086 C CA . TRP B 1 27 ? 7.705 -53.726 0.295 1.00 25.41 27 TRP A CA 1
ATOM 3087 C C . TRP B 1 27 ? 6.307 -53.134 0.308 1.00 26.60 27 TRP A C 1
ATOM 3088 O O . TRP B 1 27 ? 6.129 -51.941 0.549 1.00 28.71 27 TRP A O 1
ATOM 3099 N N . LEU B 1 28 ? 5.307 -53.978 0.075 1.00 25.58 28 LEU A N 1
ATOM 3100 C CA . LEU B 1 28 ? 3.924 -53.520 0.276 1.00 30.71 28 LEU A CA 1
ATOM 3101 C C . LEU B 1 28 ? 3.671 -53.171 1.744 1.00 31.39 28 LEU A C 1
ATOM 3102 O O . LEU B 1 28 ? 3.925 -53.997 2.643 1.00 26.40 28 LEU A O 1
ATOM 3107 N N . PRO B 1 29 ? 3.111 -51.991 2.032 1.00 30.23 29 PRO A N 1
ATOM 3108 C CA . PRO B 1 29 ? 2.889 -51.598 3.426 1.00 28.49 29 PRO A CA 1
ATOM 3109 C C . PRO B 1 29 ? 1.809 -52.449 4.069 1.00 26.77 29 PRO A C 1
ATOM 3110 O O . PRO B 1 29 ? 0.842 -52.847 3.416 1.00 31.09 29 PRO A O 1
ATOM 3114 N N . GLY B 1 30 ? 2.018 -52.762 5.343 1.00 29.24 30 GLY A N 1
ATOM 3115 C CA . GLY B 1 30 ? 1.065 -53.535 6.109 1.00 31.93 30 GLY A CA 1
ATOM 3116 C C . GLY B 1 30 ? 1.010 -55.020 5.813 1.00 30.88 30 GLY A C 1
ATOM 3117 O O . GLY B 1 30 ? 0.092 -55.687 6.305 1.00 35.73 30 GLY A O 1
ATOM 3118 N N . PHE B 1 31 ? 1.937 -55.551 5.020 1.00 26.55 31 PHE A N 1
ATOM 3119 C CA . PHE B 1 31 ? 2.061 -56.989 4.761 1.00 25.05 31 PHE A CA 1
ATOM 3120 C C . PHE B 1 31 ? 3.281 -57.521 5.497 1.00 30.25 31 PHE A C 1
ATOM 3121 O O . PHE B 1 31 ? 4.372 -56.960 5.352 1.00 32.68 31 PHE A O 1
ATOM 3129 N N . THR B 1 32 ? 3.112 -58.583 6.284 1.00 23.86 32 THR A N 1
ATOM 3130 C CA . THR B 1 32 ? 4.282 -59.333 6.805 1.00 21.32 32 THR A CA 1
ATOM 3131 C C . THR B 1 32 ? 4.742 -60.333 5.751 1.00 26.61 32 THR A C 1
ATOM 3132 O O . THR B 1 32 ? 3.964 -61.214 5.376 1.00 23.28 32 THR A O 1
ATOM 3136 N N . PRO B 1 33 ? 5.976 -60.257 5.247 1.00 24.39 33 PRO A N 1
ATOM 3137 C CA . PRO B 1 33 ? 6.416 -61.287 4.295 1.00 23.63 33 PRO A CA 1
ATOM 3138 C C . PRO B 1 33 ? 6.355 -62.662 4.930 1.00 23.57 33 PRO A C 1
ATOM 3139 O O . PRO B 1 33 ? 6.507 -62.823 6.156 1.00 24.03 33 PRO A O 1
ATOM 3143 N N . ARG B 1 34 ? 6.071 -63.648 4.081 1.00 20.33 34 ARG A N 1
ATOM 3144 C CA . ARG B 1 34 ? 5.961 -65.032 4.521 1.00 20.93 34 ARG A CA 1
ATOM 3145 C C . ARG B 1 34 ? 7.360 -65.582 4.827 1.00 22.39 34 ARG A C 1
ATOM 3146 O O . ARG B 1 34 ? 8.396 -65.016 4.432 1.00 21.32 34 ARG A O 1
ATOM 3154 N N . GLU B 1 35 ? 7.369 -66.727 5.503 1.00 19.80 35 GLU A N 1
ATOM 3155 C CA . GLU B 1 35 ? 8.588 -67.258 6.116 1.00 20.95 35 GLU A CA 1
ATOM 3156 C C . GLU B 1 35 ? 9.730 -67.489 5.104 1.00 20.53 35 GLU A C 1
ATOM 3157 O O . GLU B 1 35 ? 10.890 -67.089 5.357 1.00 21.41 35 GLU A O 1
ATOM 3163 N N . GLU B 1 36 ? 9.468 -68.214 3.990 1.00 19.13 36 GLU A N 1
ATOM 3164 C CA . GLU B 1 36 ? 10.583 -68.478 3.048 1.00 19.01 36 GLU A CA 1
ATOM 3165 C C . GLU B 1 36 ? 11.118 -67.184 2.425 1.00 18.93 36 GLU A C 1
ATOM 3166 O O . GLU B 1 36 ? 12.314 -67.086 2.082 1.00 20.93 36 GLU A O 1
ATOM 3172 N N . THR B 1 37 ? 10.258 -66.173 2.279 1.00 18.89 37 THR A N 1
ATOM 3173 C CA . THR B 1 37 ? 10.727 -64.892 1.778 1.00 17.57 37 THR A CA 1
ATOM 3174 C C . THR B 1 37 ? 11.732 -64.276 2.742 1.00 19.56 37 THR A C 1
ATOM 3175 O O . THR B 1 37 ? 12.692 -63.651 2.306 1.00 19.91 37 THR A O 1
ATOM 3179 N N . VAL B 1 38 ? 11.492 -64.416 4.049 1.00 18.92 38 VAL A N 1
ATOM 3180 C CA . VAL B 1 38 ? 12.413 -63.869 5.056 1.00 18.36 38 VAL A CA 1
ATOM 3181 C C . VAL B 1 38 ? 13.760 -64.587 5.014 1.00 17.26 38 VAL A C 1
ATOM 3182 O O . VAL B 1 38 ? 14.828 -63.950 5.119 1.00 19.46 38 VAL A O 1
ATOM 3186 N N . TYR B 1 39 ? 13.759 -65.906 4.780 1.00 17.79 39 TYR A N 1
ATOM 3187 C CA . TYR B 1 39 ? 15.074 -66.549 4.632 1.00 18.38 39 TYR A CA 1
ATOM 3188 C C . TYR B 1 39 ? 15.842 -65.989 3.437 1.00 20.23 39 TYR A C 1
ATOM 3189 O O . TYR B 1 39 ? 17.081 -65.842 3.490 1.00 21.38 39 TYR A O 1
ATOM 3198 N N . VAL B 1 40 ? 15.135 -65.684 2.340 1.00 17.12 40 VAL A N 1
ATOM 3199 C CA . VAL B 1 40 ? 15.869 -65.160 1.175 1.00 18.80 40 VAL A CA 1
ATOM 3200 C C . VAL B 1 40 ? 16.302 -63.700 1.371 1.00 20.32 40 VAL A C 1
ATOM 3201 O O . VAL B 1 40 ? 17.442 -63.315 1.002 1.00 20.76 40 VAL A O 1
ATOM 3205 N N . HIS B 1 41 ? 15.414 -62.863 1.942 1.00 17.79 41 HIS A N 1
ATOM 3206 C CA . HIS B 1 41 ? 15.611 -61.406 1.908 1.00 20.60 41 HIS A CA 1
ATOM 3207 C C . HIS B 1 41 ? 15.837 -60.765 3.265 1.00 24.85 41 HIS A C 1
ATOM 3208 O O . HIS B 1 41 ? 16.146 -59.559 3.315 1.00 30.08 41 HIS A O 1
ATOM 3215 N N . GLY B 1 42 ? 15.667 -61.500 4.357 1.00 26.55 42 GLY A N 1
ATOM 3216 C CA . GLY B 1 42 ? 15.754 -60.885 5.678 1.00 27.57 42 GLY A CA 1
ATOM 3217 C C . GLY B 1 42 ? 17.110 -60.227 5.898 1.00 26.66 42 GLY A C 1
ATOM 3218 O O . GLY B 1 42 ? 18.155 -60.739 5.477 1.00 28.27 42 GLY A O 1
ATOM 3219 N N . GLY B 1 43 ? 17.061 -59.040 6.508 1.00 35.67 43 GLY A N 1
ATOM 3220 C CA . GLY B 1 43 ? 18.198 -58.203 6.817 1.00 36.32 43 GLY A CA 1
ATOM 3221 C C . GLY B 1 43 ? 18.930 -57.582 5.651 1.00 48.62 43 GLY A C 1
ATOM 3222 O O . GLY B 1 43 ? 19.952 -56.922 5.882 1.00 36.50 43 GLY A O 1
ATOM 3223 N N . VAL B 1 44 ? 18.488 -57.765 4.402 1.00 28.07 44 VAL A N 1
ATOM 3224 C CA . VAL B 1 44 ? 19.308 -57.336 3.290 1.00 27.01 44 VAL A CA 1
ATOM 3225 C C . VAL B 1 44 ? 18.403 -56.588 2.327 1.00 29.39 44 VAL A C 1
ATOM 3226 O O . VAL B 1 44 ? 17.376 -57.123 1.914 1.00 33.07 44 VAL A O 1
ATOM 3230 N N . GLU B 1 45 ? 18.756 -55.356 2.007 1.00 24.83 45 GLU A N 1
ATOM 3231 C CA . GLU B 1 45 ? 18.182 -54.701 0.853 1.00 22.66 45 GLU A CA 1
ATOM 3232 C C . GLU B 1 45 ? 19.335 -54.478 -0.142 1.00 25.09 45 GLU A C 1
ATOM 3233 O O . GLU B 1 45 ? 20.514 -54.558 0.236 1.00 27.97 45 GLU A O 1
ATOM 3239 N N . PRO B 1 46 ? 19.030 -54.133 -1.389 1.00 27.81 46 PRO A N 1
ATOM 3240 C CA . PRO B 1 46 ? 20.115 -53.800 -2.338 1.00 27.21 46 PRO A CA 1
ATOM 3241 C C . PRO B 1 46 ? 20.955 -52.673 -1.770 1.00 25.98 46 PRO A C 1
ATOM 3242 O O . PRO B 1 46 ? 20.466 -51.795 -1.052 1.00 26.69 46 PRO A O 1
ATOM 3246 N N . ASP B 1 47 ? 22.249 -52.738 -2.056 1.00 23.96 47 ASP A N 1
ATOM 3247 C CA . ASP B 1 47 ? 23.176 -51.714 -1.589 1.00 22.95 47 ASP A CA 1
ATOM 3248 C C . ASP B 1 47 ? 22.683 -50.331 -2.012 1.00 24.47 47 ASP A C 1
ATOM 3249 O O . ASP B 1 47 ? 22.449 -50.109 -3.210 1.00 24.88 47 ASP A O 1
ATOM 3254 N N . PRO B 1 48 ? 22.528 -49.380 -1.081 1.00 23.74 48 PRO A N 1
ATOM 3255 C CA . PRO B 1 48 ? 22.089 -48.032 -1.490 1.00 26.94 48 PRO A CA 1
ATOM 3256 C C . PRO B 1 48 ? 23.032 -47.347 -2.479 1.00 26.60 48 PRO A C 1
ATOM 3257 O O . PRO B 1 48 ? 22.583 -46.569 -3.329 1.00 28.11 48 PRO A O 1
ATOM 3261 N N . LEU B 1 49 ? 24.338 -47.591 -2.388 1.00 24.61 49 LEU A N 1
ATOM 3262 C CA . LEU B 1 49 ? 25.269 -46.858 -3.250 1.00 23.50 49 LEU A CA 1
ATOM 3263 C C . LEU B 1 49 ? 25.216 -47.338 -4.708 1.00 27.27 49 LEU A C 1
ATOM 3264 O O . LEU B 1 49 ? 25.275 -46.530 -5.633 1.00 26.80 49 LEU A O 1
ATOM 3269 N N . THR B 1 50 ? 25.150 -48.662 -4.943 1.00 24.77 50 THR A N 1
ATOM 3270 C CA . THR B 1 50 ? 25.293 -49.240 -6.281 1.00 25.44 50 THR A CA 1
ATOM 3271 C C . THR B 1 50 ? 24.096 -50.046 -6.763 1.00 23.54 50 THR A C 1
ATOM 3272 O O . THR B 1 50 ? 24.044 -50.384 -7.955 1.00 24.07 50 THR A O 1
ATOM 3276 N N . GLY B 1 51 ? 23.166 -50.396 -5.868 1.00 22.64 51 GLY A N 1
ATOM 3277 C CA . GLY B 1 51 ? 22.101 -51.326 -6.198 1.00 22.08 51 GLY A CA 1
ATOM 3278 C C . GLY B 1 51 ? 22.491 -52.786 -6.124 1.00 23.15 51 GLY A C 1
ATOM 3279 O O . GLY B 1 51 ? 21.664 -53.649 -6.447 1.00 22.21 51 GLY A O 1
ATOM 3280 N N . ALA B 1 52 ? 23.738 -53.104 -5.734 1.00 20.49 52 ALA A N 1
ATOM 3281 C CA . ALA B 1 52 ? 24.135 -54.519 -5.647 1.00 21.02 52 ALA A CA 1
ATOM 3282 C C . ALA B 1 52 ? 23.080 -55.356 -4.911 1.00 18.37 52 ALA A C 1
ATOM 3283 O O . ALA B 1 52 ? 22.669 -55.034 -3.800 1.00 19.54 52 ALA A O 1
ATOM 3285 N N . ILE B 1 53 ? 22.737 -56.515 -5.488 1.00 19.58 53 ILE A N 1
ATOM 3286 C CA . ILE B 1 53 ? 21.612 -57.257 -4.919 1.00 20.33 53 ILE A CA 1
ATOM 3287 C C . ILE B 1 53 ? 22.017 -57.994 -3.646 1.00 21.50 53 ILE A C 1
ATOM 3288 O O . ILE B 1 53 ? 21.190 -58.187 -2.735 1.00 21.24 53 ILE A O 1
ATOM 3293 N N . LEU B 1 54 ? 23.324 -58.338 -3.503 1.00 19.99 54 LEU A N 1
ATOM 3294 C CA . LEU B 1 54 ? 23.842 -58.936 -2.270 1.00 19.46 54 LEU A CA 1
ATOM 3295 C C . LEU B 1 54 ? 24.555 -57.950 -1.394 1.00 31.22 54 LEU A C 1
ATOM 3296 O O . LEU B 1 54 ? 25.026 -56.942 -1.872 1.00 30.84 54 LEU A O 1
ATOM 3301 N N . PRO B 1 55 ? 24.725 -58.254 -0.107 1.00 39.31 55 PRO A N 1
ATOM 3302 C CA . PRO B 1 55 ? 25.564 -57.390 0.748 1.00 53.75 55 PRO A CA 1
ATOM 3303 C C . PRO B 1 55 ? 27.027 -57.413 0.319 1.00 22.87 55 PRO A C 1
ATOM 3304 O O . PRO B 1 55 ? 27.670 -58.468 0.398 1.00 29.61 55 PRO A O 1
ATOM 3308 N N . PRO B 1 56 ? 27.600 -56.255 -0.021 1.00 34.87 56 PRO A N 1
ATOM 3309 C CA . PRO B 1 56 ? 29.073 -56.144 -0.163 1.00 26.36 56 PRO A CA 1
ATOM 3310 C C . PRO B 1 56 ? 29.797 -56.604 1.101 1.00 24.78 56 PRO A C 1
ATOM 3311 O O . PRO B 1 56 ? 29.298 -56.437 2.217 1.00 25.44 56 PRO A O 1
ATOM 3315 N N . ILE B 1 57 ? 30.970 -57.239 0.917 1.00 19.50 57 ILE A N 1
ATOM 3316 C CA . ILE B 1 57 ? 31.728 -57.785 2.039 1.00 16.15 57 ILE A CA 1
ATOM 3317 C C . ILE B 1 57 ? 32.618 -56.668 2.570 1.00 18.73 57 ILE A C 1
ATOM 3318 O O . ILE B 1 57 ? 33.508 -56.184 1.843 1.00 18.98 57 ILE A O 1
ATOM 3323 N N . TYR B 1 58 ? 32.393 -56.253 3.813 1.00 19.94 58 TYR A N 1
ATOM 3324 C CA . TYR B 1 58 ? 33.205 -55.176 4.414 1.00 18.86 58 TYR A CA 1
ATOM 3325 C C . TYR B 1 58 ? 34.442 -55.792 5.065 1.00 16.64 58 TYR A C 1
ATOM 3326 O O . TYR B 1 58 ? 34.525 -56.011 6.268 1.00 18.71 58 TYR A O 1
ATOM 3335 N N . GLN B 1 59 ? 35.398 -56.175 4.213 1.00 17.84 59 GLN A N 1
ATOM 3336 C CA . GLN B 1 59 ? 36.646 -56.808 4.627 1.00 16.11 59 GLN A CA 1
ATOM 3337 C C . GLN B 1 59 ? 37.606 -55.687 5.023 1.00 19.26 59 GLN A C 1
ATOM 3338 O O . GLN B 1 59 ? 38.497 -55.313 4.275 1.00 22.61 59 GLN A O 1
ATOM 3344 N N . ASN B 1 60 ? 37.387 -55.126 6.198 1.00 17.52 60 ASN A N 1
ATOM 3345 C CA . ASN B 1 60 ? 38.121 -53.929 6.590 1.00 20.18 60 ASN A CA 1
ATOM 3346 C C . ASN B 1 60 ? 38.008 -53.774 8.102 1.00 21.02 60 ASN A C 1
ATOM 3347 O O . ASN B 1 60 ? 36.960 -54.074 8.686 1.00 20.27 60 ASN A O 1
ATOM 3352 N N . THR B 1 61 ? 39.090 -53.275 8.710 1.00 17.73 61 THR A N 1
ATOM 3353 C CA . THR B 1 61 ? 39.245 -53.167 10.156 1.00 18.09 61 THR A CA 1
ATOM 3354 C C . THR B 1 61 ? 38.558 -51.916 10.706 1.00 20.38 61 THR A C 1
ATOM 3355 O O . THR B 1 61 ? 37.856 -51.969 11.711 1.00 20.50 61 THR A O 1
ATOM 3359 N N . THR B 1 62 ? 38.784 -50.771 10.074 1.00 18.94 62 THR A N 1
ATOM 3360 C CA . THR B 1 62 ? 38.452 -49.506 10.713 1.00 18.07 62 THR A CA 1
ATOM 3361 C C . THR B 1 62 ? 37.673 -48.606 9.759 1.00 17.55 62 THR A C 1
ATOM 3362 O O . THR B 1 62 ? 37.701 -48.766 8.533 1.00 20.43 62 THR A O 1
ATOM 3366 N N . PHE B 1 63 ? 36.958 -47.630 10.345 1.00 17.90 63 PHE A N 1
ATOM 3367 C CA . PHE B 1 63 ? 36.019 -46.792 9.611 1.00 17.03 63 PHE A CA 1
ATOM 3368 C C . PHE B 1 63 ? 36.330 -45.328 9.873 1.00 17.79 63 PHE A C 1
ATOM 3369 O O . PHE B 1 63 ? 36.454 -44.933 11.027 1.00 20.91 63 PHE A O 1
ATOM 3377 N N . VAL B 1 64 ? 36.462 -44.576 8.823 1.00 19.38 64 VAL A N 1
ATOM 3378 C CA . VAL B 1 64 ? 36.868 -43.171 8.949 1.00 21.23 64 VAL A CA 1
ATOM 3379 C C . VAL B 1 64 ? 35.680 -42.363 9.452 1.00 27.38 64 VAL A C 1
ATOM 3380 O O . VAL B 1 64 ? 34.525 -42.590 9.035 1.00 25.94 64 VAL A O 1
ATOM 3384 N N . GLN B 1 65 ? 35.975 -41.420 10.352 1.00 23.87 65 GLN A N 1
ATOM 3385 C CA . GLN B 1 65 ? 34.985 -40.517 10.954 1.00 25.27 65 GLN A CA 1
ATOM 3386 C C . GLN B 1 65 ? 35.009 -39.134 10.291 1.00 28.88 65 GLN A C 1
ATOM 3387 O O . GLN B 1 65 ? 36.058 -38.661 9.836 1.00 28.43 65 GLN A O 1
ATOM 3393 N N . GLU B 1 66 ? 33.828 -38.508 10.177 1.00 27.54 66 GLU A N 1
ATOM 3394 C CA . GLU B 1 66 ? 33.717 -37.234 9.465 1.00 32.16 66 GLU A CA 1
ATOM 3395 C C . GLU B 1 66 ? 34.368 -36.106 10.260 1.00 30.40 66 GLU A C 1
ATOM 3396 O O . GLU B 1 66 ? 34.948 -35.171 9.679 1.00 31.21 66 GLU A O 1
ATOM 3402 N N . SER B 1 67 ? 34.257 -36.167 11.574 1.00 30.45 67 SER A N 1
ATOM 3403 C CA . SER B 1 67 ? 34.741 -35.121 12.472 1.00 32.42 67 SER A CA 1
ATOM 3404 C C . SER B 1 67 ? 34.671 -35.692 13.870 1.00 45.29 67 SER A C 1
ATOM 3405 O O . SER B 1 67 ? 34.082 -36.756 14.099 1.00 39.24 67 SER A O 1
ATOM 3408 N N . VAL B 1 68 ? 35.284 -34.975 14.810 1.00 40.08 68 VAL A N 1
ATOM 3409 C CA . VAL B 1 68 ? 35.243 -35.401 16.202 1.00 48.24 68 VAL A CA 1
ATOM 3410 C C . VAL B 1 68 ? 33.806 -35.400 16.704 1.00 48.86 68 VAL A C 1
ATOM 3411 O O . VAL B 1 68 ? 33.370 -36.328 17.394 1.00 60.61 68 VAL A O 1
ATOM 3415 N N . GLU B 1 69 ? 33.030 -34.390 16.309 1.00 47.21 69 GLU A N 1
ATOM 3416 C CA . GLU B 1 69 ? 31.666 -34.254 16.804 1.00 58.68 69 GLU A CA 1
ATOM 3417 C C . GLU B 1 69 ? 30.739 -35.305 16.199 1.00 58.17 69 GLU A C 1
ATOM 3418 O O . GLU B 1 69 ? 29.841 -35.808 16.882 1.00 62.32 69 GLU A O 1
ATOM 3424 N N . ASN B 1 70 ? 30.940 -35.650 14.926 1.00 46.55 70 ASN A N 1
ATOM 3425 C CA . ASN B 1 70 ? 30.124 -36.622 14.211 1.00 41.82 70 ASN A CA 1
ATOM 3426 C C . ASN B 1 70 ? 30.654 -38.037 14.323 1.00 38.59 70 ASN A C 1
ATOM 3427 O O . ASN B 1 70 ? 30.354 -38.865 13.450 1.00 39.78 70 ASN A O 1
ATOM 3432 N N . TYR B 1 71 ? 31.445 -38.315 15.353 1.00 36.30 71 TYR A N 1
ATOM 3433 C CA . TYR B 1 71 ? 31.884 -39.665 15.653 1.00 36.87 71 TYR A CA 1
ATOM 3434 C C . TYR B 1 71 ? 30.693 -40.613 15.655 1.00 48.64 71 TYR A C 1
ATOM 3435 O O . TYR B 1 71 ? 29.666 -40.330 16.282 1.00 38.60 71 TYR A O 1
ATOM 3444 N N . LEU B 1 72 ? 30.817 -41.712 14.902 1.00 33.65 72 LEU A N 1
ATOM 3445 C CA . LEU B 1 72 ? 29.845 -42.805 14.814 1.00 31.41 72 LEU A CA 1
ATOM 3446 C C . LEU B 1 72 ? 28.577 -42.410 14.072 1.00 39.48 72 LEU A C 1
ATOM 3447 O O . LEU B 1 72 ? 27.615 -43.181 14.056 1.00 35.33 72 LEU A O 1
ATOM 3452 N N . SER B 1 73 ? 28.565 -41.251 13.415 1.00 32.47 73 SER A N 1
ATOM 3453 C CA . SER B 1 73 ? 27.388 -40.820 12.666 1.00 38.86 73 SER A CA 1
ATOM 3454 C C . SER B 1 73 ? 27.021 -41.765 11.533 1.00 42.66 73 SER A C 1
ATOM 3455 O O . SER B 1 73 ? 25.848 -41.814 11.149 1.00 38.33 73 SER A O 1
ATOM 3458 N N . LYS B 1 74 ? 27.972 -42.542 10.998 1.00 32.51 74 LYS A N 1
ATOM 3459 C CA . LYS B 1 74 ? 27.637 -43.537 9.986 1.00 29.35 74 LYS A CA 1
ATOM 3460 C C . LYS B 1 74 ? 27.518 -44.947 10.555 1.00 26.91 74 LYS A C 1
ATOM 3461 O O . LYS B 1 74 ? 27.364 -45.900 9.772 1.00 31.57 74 LYS A O 1
ATOM 3467 N N . GLY B 1 75 ? 27.611 -45.105 11.870 1.00 25.11 75 GLY A N 1
ATOM 3468 C CA . GLY B 1 75 ? 27.239 -46.342 12.536 1.00 27.44 75 GLY A CA 1
ATOM 3469 C C . GLY B 1 75 ? 28.363 -47.282 12.898 1.00 28.97 75 GLY A C 1
ATOM 3470 O O . GLY B 1 75 ? 28.109 -48.276 13.603 1.00 27.71 75 GLY A O 1
ATOM 3471 N N . PHE B 1 76 ? 29.590 -47.017 12.437 1.00 21.94 76 PHE A N 1
ATOM 3472 C CA . PHE B 1 76 ? 30.672 -47.975 12.590 1.00 20.18 76 PHE A CA 1
ATOM 3473 C C . PHE B 1 76 ? 31.963 -47.255 12.943 1.00 23.93 76 PHE A C 1
ATOM 3474 O O . PHE B 1 76 ? 32.211 -46.127 12.510 1.00 24.84 76 PHE A O 1
ATOM 3482 N N . SER B 1 77 ? 32.799 -47.957 13.682 1.00 20.34 77 SER A N 1
ATOM 3483 C CA . SER B 1 77 ? 34.089 -47.429 14.095 1.00 19.43 77 SER A CA 1
ATOM 3484 C C . SER B 1 77 ? 35.199 -48.482 13.988 1.00 20.35 77 SER A C 1
ATOM 3485 O O . SER B 1 77 ? 36.293 -48.189 13.500 1.00 20.67 77 SER A O 1
ATOM 3488 N N . TYR B 1 78 ? 34.910 -49.722 14.371 1.00 18.98 78 TYR A N 1
ATOM 3489 C CA . TYR B 1 78 ? 35.965 -50.735 14.408 1.00 19.53 78 TYR A CA 1
ATOM 3490 C C . TYR B 1 78 ? 35.337 -52.122 14.345 1.00 18.91 78 TYR A C 1
ATOM 3491 O O . TYR B 1 78 ? 34.372 -52.379 15.073 1.00 18.28 78 TYR A O 1
ATOM 3500 N N . SER B 1 79 ? 35.848 -52.996 13.462 1.00 17.08 79 SER A N 1
ATOM 3501 C CA . SER B 1 79 ? 35.116 -54.266 13.188 1.00 16.95 79 SER A CA 1
ATOM 3502 C C . SER B 1 79 ? 35.096 -55.260 14.358 1.00 19.20 79 SER A C 1
ATOM 3503 O O . SER B 1 79 ? 34.278 -56.203 14.327 1.00 18.92 79 SER A O 1
ATOM 3506 N N . ARG B 1 80 ? 35.946 -55.124 15.405 1.00 17.69 80 ARG A N 1
ATOM 3507 C CA . ARG B 1 80 ? 35.778 -56.018 16.554 1.00 18.13 80 ARG A CA 1
ATOM 3508 C C . ARG B 1 80 ? 34.461 -55.703 17.266 1.00 18.86 80 ARG A C 1
ATOM 3509 O O . ARG B 1 80 ? 33.846 -56.580 17.913 1.00 19.95 80 ARG A O 1
ATOM 3517 N N . THR B 1 81 ? 34.021 -54.445 17.183 1.00 17.91 81 THR A N 1
ATOM 3518 C CA . THR B 1 81 ? 32.833 -53.980 17.889 1.00 16.70 81 THR A CA 1
ATOM 3519 C C . THR B 1 81 ? 31.563 -54.264 17.069 1.00 19.32 81 THR A C 1
ATOM 3520 O O . THR B 1 81 ? 30.577 -54.798 17.585 1.00 21.41 81 THR A O 1
ATOM 3524 N N . SER B 1 82 ? 31.580 -53.920 15.777 1.00 17.75 82 SER A N 1
ATOM 3525 C CA . SER B 1 82 ? 30.474 -54.205 14.867 1.00 20.45 82 SER A CA 1
ATOM 3526 C C . SER B 1 82 ? 30.989 -53.989 13.447 1.00 19.25 82 SER A C 1
ATOM 3527 O O . SER B 1 82 ? 31.909 -53.195 13.218 1.00 19.71 82 SER A O 1
ATOM 3530 N N . ASN B 1 83 ? 30.385 -54.688 12.503 1.00 18.37 83 ASN A N 1
ATOM 3531 C CA . ASN B 1 83 ? 30.828 -54.604 11.110 1.00 16.64 83 ASN A CA 1
ATOM 3532 C C . ASN B 1 83 ? 29.562 -54.662 10.266 1.00 17.65 83 ASN A C 1
ATOM 3533 O O . ASN B 1 83 ? 28.591 -55.357 10.650 1.00 18.94 83 ASN A O 1
ATOM 3538 N N . PRO B 1 84 ? 29.499 -53.943 9.142 1.00 16.54 84 PRO A N 1
ATOM 3539 C CA . PRO B 1 84 ? 28.210 -53.856 8.408 1.00 18.88 84 PRO A CA 1
ATOM 3540 C C . PRO B 1 84 ? 27.723 -55.186 7.858 1.00 17.48 84 PRO A C 1
ATOM 3541 O O . PRO B 1 84 ? 26.502 -55.440 7.819 1.00 19.28 84 PRO A O 1
ATOM 3545 N N . THR B 1 85 ? 28.640 -56.033 7.370 1.00 16.25 85 THR A N 1
ATOM 3546 C CA . THR B 1 85 ? 28.192 -57.317 6.826 1.00 18.02 85 THR A CA 1
ATOM 3547 C C . THR B 1 85 ? 27.663 -58.190 7.954 1.00 20.63 85 THR A C 1
ATOM 3548 O O . THR B 1 85 ? 26.617 -58.850 7.821 1.00 18.88 85 THR A O 1
ATOM 3552 N N . VAL B 1 86 ? 28.393 -58.194 9.083 1.00 17.59 86 VAL A N 1
ATOM 3553 C CA . VAL B 1 86 ? 27.955 -58.969 10.237 1.00 18.27 86 VAL A CA 1
ATOM 3554 C C . VAL B 1 86 ? 26.605 -58.463 10.716 1.00 20.70 86 VAL A C 1
ATOM 3555 O O . VAL B 1 86 ? 25.721 -59.256 11.063 1.00 19.39 86 VAL A O 1
ATOM 3559 N N . LEU B 1 87 ? 26.424 -57.137 10.756 1.00 17.39 87 LEU A N 1
ATOM 3560 C CA . LEU B 1 87 ? 25.155 -56.584 11.223 1.00 19.97 87 LEU A CA 1
ATOM 3561 C C . LEU B 1 87 ? 23.996 -56.984 10.303 1.00 20.76 87 LEU A C 1
ATOM 3562 O O . LEU B 1 87 ? 22.897 -57.280 10.801 1.00 20.90 87 LEU A O 1
ATOM 3567 N N . SER B 1 88 ? 24.220 -57.045 8.967 1.00 20.17 88 SER A N 1
ATOM 3568 C CA . SER B 1 88 ? 23.155 -57.517 8.062 1.00 17.27 88 SER A CA 1
ATOM 3569 C C . SER B 1 88 ? 22.729 -58.952 8.404 1.00 18.38 88 SER A C 1
ATOM 3570 O O . SER B 1 88 ? 21.525 -59.256 8.511 1.00 19.26 88 SER A O 1
ATOM 3573 N N . LEU B 1 89 ? 23.717 -59.812 8.693 1.00 18.12 89 LEU A N 1
ATOM 3574 C CA . LEU B 1 89 ? 23.356 -61.176 9.093 1.00 18.74 89 LEU A CA 1
ATOM 3575 C C . LEU B 1 89 ? 22.616 -61.194 10.435 1.00 19.39 89 LEU A C 1
ATOM 3576 O O . LEU B 1 89 ? 21.656 -61.963 10.608 1.00 19.97 89 LEU A O 1
ATOM 3581 N N . GLU B 1 90 ? 23.045 -60.372 11.401 1.00 17.49 90 GLU A N 1
ATOM 3582 C CA . GLU B 1 90 ? 22.389 -60.324 12.712 1.00 17.58 90 GLU A CA 1
ATOM 3583 C C . GLU B 1 90 ? 20.935 -59.916 12.566 1.00 19.80 90 GLU A C 1
ATOM 3584 O O . GLU B 1 90 ? 20.055 -60.476 13.237 1.00 18.59 90 GLU A O 1
ATOM 3590 N N . LYS B 1 91 ? 20.665 -58.920 11.738 1.00 18.93 91 LYS A N 1
ATOM 3591 C CA . LYS B 1 91 ? 19.259 -58.524 11.556 1.00 20.69 91 LYS A CA 1
ATOM 3592 C C . LYS B 1 91 ? 18.451 -59.679 10.954 1.00 21.29 91 LYS A C 1
ATOM 3593 O O . LYS B 1 91 ? 17.316 -59.953 11.396 1.00 24.64 91 LYS A O 1
ATOM 3599 N N . LYS B 1 92 ? 19.038 -60.398 9.997 1.00 17.80 92 LYS A N 1
ATOM 3600 C CA . LYS B 1 92 ? 18.329 -61.531 9.388 1.00 19.00 92 LYS A CA 1
ATOM 3601 C C . LYS B 1 92 ? 18.061 -62.639 10.415 1.00 22.09 92 LYS A C 1
ATOM 3602 O O . LYS B 1 92 ? 16.961 -63.201 10.476 1.00 19.56 92 LYS A O 1
ATOM 3608 N N . ILE B 1 93 ? 19.072 -62.969 11.228 1.00 17.95 93 ILE A N 1
ATOM 3609 C CA . ILE B 1 93 ? 18.913 -64.022 12.218 1.00 17.82 93 ILE A CA 1
ATOM 3610 C C . ILE B 1 93 ? 17.869 -63.630 13.262 1.00 19.74 93 ILE A C 1
ATOM 3611 O O . ILE B 1 93 ? 17.039 -64.455 13.666 1.00 19.12 93 ILE A O 1
ATOM 3616 N N . ALA B 1 94 ? 17.901 -62.383 13.736 1.00 17.74 94 ALA A N 1
ATOM 3617 C CA . ALA B 1 94 ? 16.881 -61.952 14.707 1.00 18.34 94 ALA A CA 1
ATOM 3618 C C . ALA B 1 94 ? 15.470 -62.069 14.105 1.00 21.93 94 ALA A C 1
ATOM 3619 O O . ALA B 1 94 ? 14.519 -62.475 14.801 1.00 21.87 94 ALA A O 1
ATOM 3621 N N . GLU B 1 95 ? 15.322 -61.735 12.819 1.00 20.61 95 GLU A N 1
ATOM 3622 C CA . GLU B 1 95 ? 14.003 -61.878 12.174 1.00 21.75 95 GLU A CA 1
ATOM 3623 C C . GLU B 1 95 ? 13.569 -63.325 12.109 1.00 22.91 95 GLU A C 1
ATOM 3624 O O . GLU B 1 95 ? 12.414 -63.670 12.436 1.00 24.75 95 GLU A O 1
ATOM 3630 N N . ILE B 1 96 ? 14.460 -64.195 11.665 1.00 18.66 96 ILE A N 1
ATOM 3631 C CA . ILE B 1 96 ? 14.112 -65.606 11.509 1.00 18.73 96 ILE A CA 1
ATOM 3632 C C . ILE B 1 96 ? 13.792 -66.259 12.861 1.00 24.86 96 ILE A C 1
ATOM 3633 O O . ILE B 1 96 ? 12.881 -67.096 12.960 1.00 25.03 96 ILE A O 1
ATOM 3638 N N . GLU B 1 97 ? 14.555 -65.933 13.919 1.00 19.39 97 GLU A N 1
ATOM 3639 C CA . GLU B 1 97 ? 14.347 -66.566 15.218 1.00 18.99 97 GLU A CA 1
ATOM 3640 C C . GLU B 1 97 ? 13.275 -65.866 16.038 1.00 18.46 97 GLU A C 1
ATOM 3641 O O . GLU B 1 97 ? 12.864 -66.404 17.068 1.00 22.14 97 GLU A O 1
ATOM 3647 N N . GLY B 1 98 ? 12.828 -64.684 15.620 1.00 20.34 98 GLY A N 1
ATOM 3648 C CA . GLY B 1 98 ? 11.787 -63.990 16.393 1.00 21.33 98 GLY A CA 1
ATOM 3649 C C . GLY B 1 98 ? 12.306 -63.265 17.611 1.00 28.04 98 GLY A C 1
ATOM 3650 O O . GLY B 1 98 ? 11.649 -63.263 18.656 1.00 27.03 98 GLY A O 1
ATOM 3651 N N . GLY B 1 99 ? 13.486 -62.650 17.521 1.00 23.37 99 GLY A N 1
ATOM 3652 C CA . GLY B 1 99 ? 14.085 -61.978 18.656 1.00 22.20 99 GLY A CA 1
ATOM 3653 C C . GLY B 1 99 ? 14.176 -60.479 18.432 1.00 23.15 99 GLY A C 1
ATOM 3654 O O . GLY B 1 99 ? 14.025 -59.966 17.318 1.00 24.25 99 GLY A O 1
ATOM 3655 N N . PHE B 1 100 ? 14.483 -59.781 19.540 1.00 23.14 100 PHE A N 1
ATOM 3656 C CA . PHE B 1 100 ? 14.769 -58.359 19.474 1.00 24.44 100 PHE A CA 1
ATOM 3657 C C . PHE B 1 100 ? 16.019 -58.082 18.650 1.00 27.31 100 PHE A C 1
ATOM 3658 O O . PHE B 1 100 ? 16.043 -57.161 17.813 1.00 26.41 100 PHE A O 1
ATOM 3666 N N . GLY B 1 101 ? 17.072 -58.861 18.885 1.00 23.68 101 GLY A N 1
ATOM 3667 C CA . GLY B 1 101 ? 18.355 -58.588 18.257 1.00 21.23 101 GLY A CA 1
ATOM 3668 C C . GLY B 1 101 ? 19.189 -59.842 18.312 1.00 19.31 101 GLY A C 1
ATOM 3669 O O . GLY B 1 101 ? 18.903 -60.765 19.077 1.00 21.51 101 GLY A O 1
ATOM 3670 N N . ALA B 1 102 ? 20.232 -59.872 17.477 1.00 19.48 102 ALA A N 1
ATOM 3671 C CA . ALA B 1 102 ? 21.150 -61.008 17.506 1.00 18.32 102 ALA A CA 1
ATOM 3672 C C . ALA B 1 102 ? 22.572 -60.482 17.461 1.00 18.29 102 ALA A C 1
ATOM 3673 O O . ALA B 1 102 ? 22.829 -59.369 16.970 1.00 21.24 102 ALA A O 1
ATOM 3675 N N . CYS B 1 103 ? 23.471 -61.263 18.054 1.00 18.53 103 CYS A N 1
ATOM 3676 C CA . CYS B 1 103 ? 24.916 -61.018 17.984 1.00 17.19 103 CYS A CA 1
ATOM 3677 C C . CYS B 1 103 ? 25.566 -62.244 17.373 1.00 19.00 103 CYS A C 1
ATOM 3678 O O . CYS B 1 103 ? 25.314 -63.356 17.833 1.00 19.45 103 CYS A O 1
ATOM 3681 N N . CYS B 1 104 ? 26.454 -62.050 16.382 1.00 18.35 104 CYS A N 1
ATOM 3682 C CA . CYS B 1 104 ? 27.158 -63.165 15.750 1.00 17.72 104 CYS A CA 1
ATOM 3683 C C . CYS B 1 104 ? 28.607 -63.272 16.237 1.00 15.79 104 CYS A C 1
ATOM 3684 O O . CYS B 1 104 ? 29.271 -62.258 16.510 1.00 18.80 104 CYS A O 1
ATOM 3687 N N . PHE B 1 105 ? 29.079 -64.511 16.344 1.00 15.55 105 PHE A N 1
ATOM 3688 C CA . PHE B 1 105 ? 30.331 -64.886 16.989 1.00 16.63 105 PHE A CA 1
ATOM 3689 C C . PHE B 1 105 ? 31.150 -65.766 16.061 1.00 16.34 105 PHE A C 1
ATOM 3690 O O . PHE B 1 105 ? 30.638 -66.382 15.097 1.00 16.99 105 PHE A O 1
ATOM 3698 N N . ALA B 1 106 ? 32.438 -65.902 16.425 1.00 14.34 106 ALA A N 1
ATOM 3699 C CA . ALA B 1 106 ? 33.366 -66.732 15.634 1.00 16.17 106 ALA A CA 1
ATOM 3700 C C . ALA B 1 106 ? 32.956 -68.212 15.559 1.00 16.20 106 ALA A C 1
ATOM 3701 O O . ALA B 1 106 ? 33.264 -68.893 14.557 1.00 18.44 106 ALA A O 1
ATOM 3703 N N . THR B 1 107 ? 32.305 -68.742 16.619 1.00 15.44 107 THR A N 1
ATOM 3704 C CA . THR B 1 107 ? 31.892 -70.137 16.698 1.00 15.57 107 THR A CA 1
ATOM 3705 C C . THR B 1 107 ? 30.650 -70.222 17.601 1.00 14.35 107 THR A C 1
ATOM 3706 O O . THR B 1 107 ? 30.357 -69.306 18.369 1.00 16.23 107 THR A O 1
ATOM 3710 N N . GLY B 1 108 ? 29.998 -71.382 17.556 1.00 16.90 108 GLY A N 1
ATOM 3711 C CA . GLY B 1 108 ? 28.920 -71.650 18.497 1.00 16.56 108 GLY A CA 1
ATOM 3712 C C . GLY B 1 108 ? 29.417 -71.698 19.942 1.00 17.71 108 GLY A C 1
ATOM 3713 O O . GLY B 1 108 ? 28.736 -71.202 20.859 1.00 18.03 108 GLY A O 1
ATOM 3714 N N . MET B 1 109 ? 30.593 -72.298 20.166 1.00 16.21 109 MET A N 1
ATOM 3715 C CA . MET B 1 109 ? 31.150 -72.282 21.528 1.00 17.97 109 MET A CA 1
ATOM 3716 C C . MET B 1 109 ? 31.377 -70.853 22.025 1.00 18.45 109 MET A C 1
ATOM 3717 O O . MET B 1 109 ? 31.136 -70.548 23.209 1.00 19.78 109 MET A O 1
ATOM 3722 N N . ALA B 1 110 ? 31.856 -69.947 21.149 1.00 15.20 110 ALA A N 1
ATOM 3723 C CA . ALA B 1 110 ? 32.028 -68.555 21.599 1.00 16.82 110 ALA A CA 1
ATOM 3724 C C . ALA B 1 110 ? 30.698 -67.932 22.033 1.00 17.72 110 ALA A C 1
ATOM 3725 O O . ALA B 1 110 ? 30.638 -67.160 22.981 1.00 18.48 110 ALA A O 1
ATOM 3727 N N . ALA B 1 111 ? 29.621 -68.200 21.284 1.00 17.47 111 ALA A N 1
ATOM 3728 C CA . ALA B 1 111 ? 28.301 -67.714 21.684 1.00 16.88 111 ALA A CA 1
ATOM 3729 C C . ALA B 1 111 ? 27.905 -68.238 23.072 1.00 18.76 111 ALA A C 1
ATOM 3730 O O . ALA B 1 111 ? 27.534 -67.452 23.971 1.00 19.56 111 ALA A O 1
ATOM 3732 N N . THR B 1 112 ? 28.081 -69.552 23.285 1.00 17.12 112 THR A N 1
ATOM 3733 C CA . THR B 1 112 ? 27.735 -70.191 24.567 1.00 16.81 112 THR A CA 1
ATOM 3734 C C . THR B 1 112 ? 28.555 -69.621 25.719 1.00 21.64 112 THR A C 1
ATOM 3735 O O . THR B 1 112 ? 28.016 -69.259 26.776 1.00 19.27 112 THR A O 1
ATOM 3739 N N . VAL B 1 113 ? 29.874 -69.531 25.519 1.00 19.44 113 VAL A N 1
ATOM 3740 C CA . VAL B 1 113 ? 30.770 -68.986 26.544 1.00 18.80 113 VAL A CA 1
ATOM 3741 C C . VAL B 1 113 ? 30.474 -67.521 26.842 1.00 22.44 113 VAL A C 1
ATOM 3742 O O . VAL B 1 113 ? 30.630 -67.061 27.998 1.00 22.83 113 VAL A O 1
ATOM 3746 N N . THR B 1 114 ? 29.993 -66.744 25.852 1.00 19.31 114 THR A N 1
ATOM 3747 C CA . THR B 1 114 ? 29.671 -65.351 26.162 1.00 18.06 114 THR A CA 1
ATOM 3748 C C . THR B 1 114 ? 28.436 -65.282 27.054 1.00 21.68 114 THR A C 1
ATOM 3749 O O . THR B 1 114 ? 28.345 -64.404 27.940 1.00 20.22 114 THR A O 1
ATOM 3753 N N . ILE B 1 115 ? 27.465 -66.185 26.820 1.00 20.91 115 ILE A N 1
ATOM 3754 C CA . ILE B 1 115 ? 26.300 -66.260 27.730 1.00 19.47 115 ILE A CA 1
ATOM 3755 C C . ILE B 1 115 ? 26.743 -66.577 29.156 1.00 20.37 115 ILE A C 1
ATOM 3756 O O . ILE B 1 115 ? 26.339 -65.882 30.113 1.00 23.32 115 ILE A O 1
ATOM 3761 N N . PHE B 1 116 ? 27.563 -67.636 29.317 1.00 19.68 116 PHE A N 1
ATOM 3762 C CA . PHE B 1 116 ? 28.030 -67.985 30.665 1.00 21.45 116 PHE A CA 1
ATOM 3763 C C . PHE B 1 116 ? 28.844 -66.842 31.275 1.00 24.70 116 PHE A C 1
ATOM 3764 O O . PHE B 1 116 ? 28.775 -66.582 32.488 1.00 23.75 116 PHE A O 1
ATOM 3772 N N . SER B 1 117 ? 29.629 -66.140 30.451 1.00 21.70 117 SER A N 1
ATOM 3773 C CA . SER B 1 117 ? 30.433 -65.018 30.951 1.00 23.59 117 SER A CA 1
ATOM 3774 C C . SER B 1 117 ? 29.585 -63.839 31.408 1.00 23.32 117 SER A C 1
ATOM 3775 O O . SER B 1 117 ? 29.924 -63.161 32.398 1.00 24.75 117 SER A O 1
ATOM 3778 N N . ALA B 1 118 ? 28.493 -63.538 30.695 1.00 20.40 118 ALA A N 1
ATOM 3779 C CA . ALA B 1 118 ? 27.712 -62.368 30.993 1.00 22.01 118 ALA A CA 1
ATOM 3780 C C . ALA B 1 118 ? 26.730 -62.587 32.128 1.00 24.93 118 ALA A C 1
ATOM 3781 O O . ALA B 1 118 ? 26.487 -61.654 32.898 1.00 25.98 118 ALA A O 1
ATOM 3783 N N . PHE B 1 119 ? 26.216 -63.795 32.290 1.00 22.80 119 PHE A N 1
ATOM 3784 C CA . PHE B 1 119 ? 25.046 -63.933 33.152 1.00 26.47 119 PHE A CA 1
ATOM 3785 C C . PHE B 1 119 ? 25.292 -64.777 34.389 1.00 28.93 119 PHE A C 1
ATOM 3786 O O . PHE B 1 119 ? 24.321 -65.060 35.124 1.00 28.45 119 PHE A O 1
ATOM 3794 N N . LEU B 1 120 ? 26.523 -65.216 34.633 1.00 25.79 120 LEU A N 1
ATOM 3795 C CA . LEU B 1 120 ? 26.869 -65.964 35.842 1.00 22.57 120 LEU A CA 1
ATOM 3796 C C . LEU B 1 120 ? 28.037 -65.275 36.539 1.00 31.31 120 LEU A C 1
ATOM 3797 O O . LEU B 1 120 ? 28.891 -64.661 35.898 1.00 25.59 120 LEU A O 1
ATOM 3802 N N . ALA B 1 121 ? 28.048 -65.357 37.867 1.00 27.43 121 ALA A N 1
ATOM 3803 C CA . ALA B 1 121 ? 29.102 -64.789 38.706 1.00 26.60 121 ALA A CA 1
ATOM 3804 C C . ALA B 1 121 ? 29.328 -65.758 39.854 1.00 30.01 121 ALA A C 1
ATOM 3805 O O . ALA B 1 121 ? 28.514 -66.666 40.069 1.00 26.35 121 ALA A O 1
ATOM 3807 N N . PRO B 1 122 ? 30.447 -65.648 40.598 1.00 29.21 122 PRO A N 1
ATOM 3808 C CA . PRO B 1 122 ? 30.699 -66.617 41.674 1.00 25.64 122 PRO A CA 1
ATOM 3809 C C . PRO B 1 122 ? 29.524 -66.698 42.643 1.00 24.45 122 PRO A C 1
ATOM 3810 O O . PRO B 1 122 ? 28.879 -65.690 42.940 1.00 25.65 122 PRO A O 1
ATOM 3814 N N . GLY B 1 123 ? 29.259 -67.924 43.076 1.00 26.87 123 GLY A N 1
ATOM 3815 C CA . GLY B 1 123 ? 28.127 -68.206 43.923 1.00 28.73 123 GLY A CA 1
ATOM 3816 C C . GLY B 1 123 ? 26.874 -68.573 43.175 1.00 37.37 123 GLY A C 1
ATOM 3817 O O . GLY B 1 123 ? 25.939 -69.100 43.798 1.00 28.44 123 GLY A O 1
ATOM 3818 N N . ASP B 1 124 ? 26.831 -68.343 41.855 1.00 29.18 124 ASP A N 1
ATOM 3819 C CA . ASP B 1 124 ? 25.621 -68.652 41.088 1.00 28.59 124 ASP A CA 1
ATOM 3820 C C . ASP B 1 124 ? 25.492 -70.137 40.784 1.00 27.63 124 ASP A C 1
ATOM 3821 O O . ASP B 1 124 ? 26.484 -70.878 40.663 1.00 27.35 124 ASP A O 1
ATOM 3826 N N . HIS B 1 125 ? 24.222 -70.574 40.592 1.00 25.49 125 HIS A N 1
ATOM 3827 C CA . HIS B 1 125 ? 23.860 -71.938 40.237 1.00 27.18 125 HIS A CA 1
ATOM 3828 C C . HIS B 1 125 ? 23.283 -71.903 38.814 1.00 20.75 125 HIS A C 1
ATOM 3829 O O . HIS B 1 125 ? 22.610 -70.941 38.438 1.00 25.95 125 HIS A O 1
ATOM 3836 N N . CYS B 1 126 ? 23.636 -72.916 38.042 1.00 27.43 126 CYS A N 1
ATOM 3837 C CA . CYS B 1 126 ? 23.194 -72.980 36.656 1.00 28.08 126 CYS A CA 1
ATOM 3838 C C . CYS B 1 126 ? 22.753 -74.420 36.412 1.00 24.45 126 CYS A C 1
ATOM 3839 O O . CYS B 1 126 ? 23.519 -75.368 36.623 1.00 25.16 126 CYS A O 1
ATOM 3842 N N . LEU B 1 127 ? 21.500 -74.597 35.938 1.00 27.34 127 LEU A N 1
ATOM 3843 C CA . LEU B 1 127 ? 20.985 -75.916 35.608 1.00 27.74 127 LEU A CA 1
ATOM 3844 C C . LEU B 1 127 ? 21.219 -76.182 34.132 1.00 21.72 127 LEU A C 1
ATOM 3845 O O . LEU B 1 127 ? 20.837 -75.353 33.299 1.00 29.78 127 LEU A O 1
ATOM 3850 N N . VAL B 1 128 ? 21.878 -77.294 33.826 1.00 21.97 128 VAL A N 1
ATOM 3851 C CA . VAL B 1 128 ? 22.212 -77.638 32.454 1.00 25.09 128 VAL A CA 1
ATOM 3852 C C . VAL B 1 128 ? 21.632 -79.004 32.155 1.00 37.03 128 VAL A C 1
ATOM 3853 O O . VAL B 1 128 ? 21.724 -79.937 32.969 1.00 28.13 128 VAL A O 1
ATOM 3857 N N . THR B 1 129 ? 20.997 -79.124 30.992 1.00 34.36 129 THR A N 1
ATOM 3858 C CA . THR B 1 129 ? 20.571 -80.450 30.578 1.00 32.79 129 THR A CA 1
ATOM 3859 C C . THR B 1 129 ? 21.767 -81.401 30.613 1.00 34.98 129 THR A C 1
ATOM 3860 O O . THR B 1 129 ? 22.874 -81.040 30.207 1.00 41.15 129 THR A O 1
ATOM 3864 N N . ASN B 1 130 ? 21.570 -82.605 31.199 1.00 39.92 130 ASN A N 1
ATOM 3865 C CA . ASN B 1 130 ? 22.703 -83.500 31.390 1.00 31.55 130 ASN A CA 1
ATOM 3866 C C . ASN B 1 130 ? 23.148 -84.117 30.088 1.00 57.39 130 ASN A C 1
ATOM 3867 O O . ASN B 1 130 ? 24.243 -84.687 30.025 1.00 48.72 130 ASN A O 1
ATOM 3872 N N . CYS B 1 131 ? 22.323 -83.992 29.052 1.00 41.27 131 CYS A N 1
ATOM 3873 C CA . CYS B 1 131 ? 22.651 -84.437 27.711 1.00 52.46 131 CYS A CA 1
ATOM 3874 C C . CYS B 1 131 ? 22.998 -83.272 26.811 1.00 36.84 131 CYS A C 1
ATOM 3875 O O . CYS B 1 131 ? 22.814 -83.359 25.598 1.00 48.47 131 CYS A O 1
ATOM 3878 N N . SER B 1 132 ? 23.478 -82.164 27.386 1.00 52.49 132 SER A N 1
ATOM 3879 C CA . SER B 1 132 ? 23.976 -81.071 26.556 1.00 39.23 132 SER A CA 1
ATOM 3880 C C . SER B 1 132 ? 25.092 -81.575 25.636 1.00 40.05 132 SER A C 1
ATOM 3881 O O . SER B 1 132 ? 25.736 -82.604 25.883 1.00 52.46 132 SER A O 1
ATOM 3884 N N . TYR B 1 133 ? 25.269 -80.856 24.529 1.00 47.05 133 TYR A N 1
ATOM 3885 C CA . TYR B 1 133 ? 26.477 -80.937 23.714 1.00 50.43 133 TYR A CA 1
ATOM 3886 C C . TYR B 1 133 ? 27.698 -81.030 24.624 1.00 37.90 133 TYR A C 1
ATOM 3887 O O . TYR B 1 133 ? 27.804 -80.278 25.594 1.00 41.39 133 TYR A O 1
ATOM 3896 N N . GLY B 1 134 ? 28.592 -81.984 24.323 1.00 41.55 134 GLY A N 1
ATOM 3897 C CA . GLY B 1 134 ? 29.780 -82.187 25.159 1.00 48.82 134 GLY A CA 1
ATOM 3898 C C . GLY B 1 134 ? 30.632 -80.938 25.356 1.00 46.75 134 GLY A C 1
ATOM 3899 O O . GLY B 1 134 ? 31.248 -80.755 26.419 1.00 40.62 134 GLY A O 1
ATOM 3900 N N . GLY B 1 135 ? 30.678 -80.056 24.350 1.00 52.63 135 GLY A N 1
ATOM 3901 C CA . GLY B 1 135 ? 31.406 -78.804 24.516 1.00 40.67 135 GLY A CA 1
ATOM 3902 C C . GLY B 1 135 ? 30.789 -77.894 25.557 1.00 35.02 135 GLY A C 1
ATOM 3903 O O . GLY B 1 135 ? 31.502 -77.259 26.339 1.00 42.91 135 GLY A O 1
ATOM 3904 N N . THR B 1 136 ? 29.452 -77.765 25.548 1.00 33.47 136 THR A N 1
ATOM 3905 C CA . THR B 1 136 ? 28.796 -76.967 26.581 1.00 39.42 136 THR A CA 1
ATOM 3906 C C . THR B 1 136 ? 29.109 -77.525 27.971 1.00 48.70 136 THR A C 1
ATOM 3907 O O . THR B 1 136 ? 29.553 -76.801 28.888 1.00 39.61 136 THR A O 1
ATOM 3911 N N . ASN B 1 137 ? 28.923 -78.838 28.114 1.00 34.35 137 ASN A N 1
ATOM 3912 C CA . ASN B 1 137 ? 29.227 -79.551 29.357 1.00 42.48 137 ASN A CA 1
ATOM 3913 C C . ASN B 1 137 ? 30.684 -79.298 29.821 1.00 46.74 137 ASN A C 1
ATOM 3914 O O . ASN B 1 137 ? 30.919 -78.981 30.999 1.00 42.81 137 ASN A O 1
ATOM 3919 N N . ARG B 1 138 ? 31.659 -79.354 28.891 1.00 35.14 138 ARG A N 1
ATOM 3920 C CA A ARG B 1 138 ? 33.084 -79.217 29.257 0.53 37.34 138 ARG A CA 1
ATOM 3921 C CA B ARG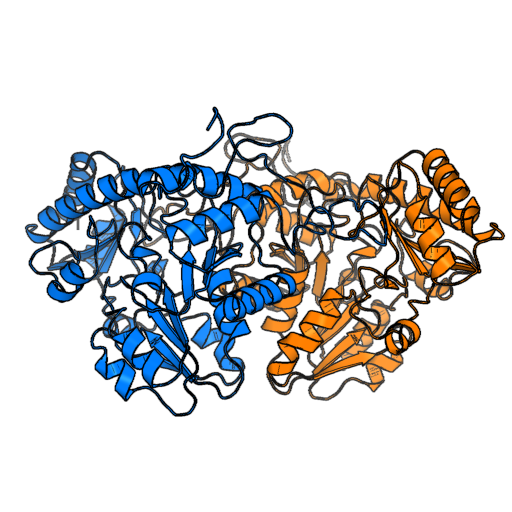 B 1 138 ? 33.077 -79.219 29.276 0.47 37.34 138 ARG A CA 1
ATOM 3922 C C . ARG B 1 138 ? 33.492 -77.779 29.575 1.00 52.06 138 ARG A C 1
ATOM 3923 O O . ARG B 1 138 ? 34.347 -77.547 30.435 1.00 48.97 138 ARG A O 1
ATOM 3938 N N . CYS B 1 139 ? 32.980 -76.793 28.836 1.00 37.76 139 CYS A N 1
ATOM 3939 C CA . CYS B 1 139 ? 33.315 -75.421 29.204 1.00 28.91 139 CYS A CA 1
ATOM 3940 C C . CYS B 1 139 ? 32.738 -75.077 30.580 1.00 33.42 139 CYS A C 1
ATOM 3941 O O . CYS B 1 139 ? 33.276 -74.229 31.309 1.00 27.57 139 CYS A O 1
ATOM 3944 N N . ALA B 1 140 ? 31.631 -75.712 30.958 1.00 28.85 140 ALA A N 1
ATOM 3945 C CA . ALA B 1 140 ? 31.097 -75.419 32.278 1.00 30.95 140 ALA A CA 1
ATOM 3946 C C . ALA B 1 140 ? 31.929 -76.109 33.360 1.00 35.21 140 ALA A C 1
ATOM 3947 O O . ALA B 1 140 ? 32.389 -75.466 34.325 1.00 33.10 140 ALA A O 1
ATOM 3949 N N . ARG B 1 141 ? 32.064 -77.432 33.243 1.00 43.82 141 ARG A N 1
ATOM 3950 C CA . ARG B 1 141 ? 32.734 -78.206 34.286 1.00 48.66 141 ARG A CA 1
ATOM 3951 C C . ARG B 1 141 ? 34.194 -77.795 34.392 1.00 41.40 141 ARG A C 1
ATOM 3952 O O . ARG B 1 141 ? 34.689 -77.478 35.475 1.00 54.18 141 ARG A O 1
ATOM 3960 N N . LEU B 1 142 ? 34.892 -77.813 33.278 1.00 41.41 142 LEU A N 1
ATOM 3961 C CA . LEU B 1 142 ? 36.331 -77.658 33.281 1.00 47.64 142 LEU A CA 1
ATOM 3962 C C . LEU B 1 142 ? 36.780 -76.201 33.310 1.00 48.01 142 LEU A C 1
ATOM 3963 O O . LEU B 1 142 ? 37.959 -75.954 33.586 1.00 51.07 142 LEU A O 1
ATOM 3968 N N . HIS B 1 143 ? 35.909 -75.224 33.026 1.00 28.96 143 HIS A N 1
ATOM 3969 C CA . HIS B 1 143 ? 36.382 -73.840 33.071 1.00 27.81 143 HIS A CA 1
ATOM 3970 C C . HIS B 1 143 ? 35.570 -72.936 33.994 1.00 25.44 143 HIS A C 1
ATOM 3971 O O . HIS B 1 143 ? 36.143 -72.382 34.942 1.00 26.13 143 HIS A O 1
ATOM 3978 N N . PHE B 1 144 ? 34.262 -72.713 33.770 1.00 22.54 144 PHE A N 1
ATOM 3979 C CA . PHE B 1 144 ? 33.582 -71.708 34.557 1.00 23.23 144 PHE A CA 1
ATOM 3980 C C . PHE B 1 144 ? 33.407 -72.140 36.023 1.00 20.89 144 PHE A C 1
ATOM 3981 O O . PHE B 1 144 ? 33.238 -71.271 36.890 1.00 26.74 144 PHE A O 1
ATOM 3989 N N . SER B 1 145 ? 33.489 -73.437 36.289 1.00 27.67 145 SER A N 1
ATOM 3990 C CA . SER B 1 145 ? 33.365 -73.881 37.668 1.00 26.62 145 SER A CA 1
ATOM 3991 C C . SER B 1 145 ? 34.547 -73.416 38.510 1.00 29.94 145 SER A C 1
ATOM 3992 O O . SER B 1 145 ? 34.410 -73.338 39.740 1.00 28.71 145 SER A O 1
ATOM 3995 N N . LYS B 1 146 ? 35.680 -73.058 37.881 1.00 27.50 146 LYS A N 1
ATOM 3996 C CA . LYS B 1 146 ? 36.776 -72.520 38.699 1.00 26.45 146 LYS A CA 1
ATOM 3997 C C . LYS B 1 146 ? 36.451 -71.158 39.285 1.00 29.13 146 LYS A C 1
ATOM 3998 O O . LYS B 1 146 ? 37.154 -70.703 40.202 1.00 29.05 146 LYS A O 1
ATOM 4004 N N . TYR B 1 147 ? 35.400 -70.494 38.808 1.00 24.59 147 TYR A N 1
ATOM 4005 C CA . TYR B 1 147 ? 34.961 -69.243 39.371 1.00 24.55 147 TYR A CA 1
ATOM 4006 C C . TYR B 1 147 ? 33.911 -69.451 40.462 1.00 21.82 147 TYR A C 1
ATOM 4007 O O . TYR B 1 147 ? 33.237 -68.492 40.819 1.00 27.04 147 TYR A O 1
ATOM 4016 N N . ASN B 1 148 ? 33.795 -70.686 40.974 1.00 27.67 148 ASN A N 1
ATOM 4017 C CA . ASN B 1 148 ? 32.827 -71.011 42.033 1.00 31.33 148 ASN A CA 1
ATOM 4018 C C . ASN B 1 148 ? 31.401 -70.817 41.541 1.00 31.81 148 ASN A C 1
ATOM 4019 O O . ASN B 1 148 ? 30.530 -70.319 42.262 1.00 29.52 148 ASN A O 1
ATOM 4024 N N . ILE B 1 149 ? 31.203 -71.103 40.256 1.00 27.22 149 ILE A N 1
ATOM 4025 C CA . ILE B 1 149 ? 29.866 -71.215 39.674 1.00 28.96 149 ILE A CA 1
ATOM 4026 C C . ILE B 1 149 ? 29.511 -72.689 39.707 1.00 23.93 149 ILE A C 1
ATOM 4027 O O . ILE B 1 149 ? 30.335 -73.545 39.374 1.00 27.59 149 ILE A O 1
ATOM 4032 N N . ASP B 1 150 ? 28.288 -73.029 40.194 1.00 27.70 150 ASP A N 1
ATOM 4033 C CA . ASP B 1 150 ? 27.904 -74.432 40.338 1.00 25.68 150 ASP A CA 1
ATOM 4034 C C . ASP B 1 150 ? 26.992 -74.811 39.168 1.00 23.49 150 ASP A C 1
ATOM 4035 O O . ASP B 1 150 ? 25.848 -74.331 39.100 1.00 30.43 150 ASP A O 1
ATOM 4040 N N . PHE B 1 151 ? 27.489 -75.672 38.301 1.00 29.48 151 PHE A N 1
ATOM 4041 C CA . PHE B 1 151 ? 26.700 -76.247 37.218 1.00 30.60 151 PHE A CA 1
ATOM 4042 C C . PHE B 1 151 ? 26.161 -77.595 37.681 1.00 31.78 151 PHE A C 1
ATOM 4043 O O . PHE B 1 151 ? 26.943 -78.517 37.989 1.00 32.25 151 PHE A O 1
ATOM 4051 N N . GLU B 1 152 ? 24.830 -77.736 37.661 1.00 30.07 152 GLU A N 1
ATOM 4052 C CA . GLU B 1 152 ? 24.174 -78.983 38.015 1.00 27.91 152 GLU A CA 1
ATOM 4053 C C . GLU B 1 152 ? 23.547 -79.571 36.764 1.00 27.23 152 GLU A C 1
ATOM 4054 O O . GLU B 1 152 ? 22.774 -78.886 36.106 1.00 31.14 152 GLU A O 1
ATOM 4060 N N . PHE B 1 153 ? 23.909 -80.791 36.448 1.00 30.38 153 PHE A N 1
ATOM 4061 C CA . PHE B 1 153 ? 23.474 -81.480 35.240 1.00 31.32 153 PHE A CA 1
ATOM 4062 C C . PHE B 1 153 ? 22.301 -82.395 35.574 1.00 42.33 153 PHE A C 1
ATOM 4063 O O . PHE B 1 153 ? 22.460 -83.339 36.353 1.00 37.57 153 PHE A O 1
ATOM 4071 N N . ILE B 1 154 ? 21.140 -82.148 34.964 1.00 36.41 154 ILE A N 1
ATOM 4072 C CA . ILE B 1 154 ? 19.920 -82.881 35.308 1.00 35.44 154 ILE A CA 1
ATOM 4073 C C . ILE B 1 154 ? 19.198 -83.314 34.036 1.00 39.98 154 ILE A C 1
ATOM 4074 O O . ILE B 1 154 ? 19.497 -82.859 32.932 1.00 32.56 154 ILE A O 1
ATOM 4079 N N . ASP B 1 155 ? 18.225 -84.203 34.223 1.00 36.76 155 ASP A N 1
ATOM 4080 C CA . ASP B 1 155 ? 17.369 -84.722 33.147 1.00 37.71 155 ASP A CA 1
ATOM 4081 C C . ASP B 1 155 ? 16.270 -83.700 32.832 1.00 29.25 155 ASP A C 1
ATOM 4082 O O . ASP B 1 155 ? 15.358 -83.472 33.634 1.00 35.88 155 ASP A O 1
ATOM 4087 N N . PHE B 1 156 ? 16.343 -83.058 31.639 1.00 29.14 156 PHE A N 1
ATOM 4088 C CA . PHE B 1 156 ? 15.368 -82.050 31.250 1.00 30.24 156 PHE A CA 1
ATOM 4089 C C . PHE B 1 156 ? 14.131 -82.649 30.569 1.00 26.81 156 PHE A C 1
ATOM 4090 O O . PHE B 1 156 ? 13.253 -81.890 30.142 1.00 32.18 156 PHE A O 1
ATOM 4098 N N . ARG B 1 157 ? 14.066 -83.967 30.431 1.00 28.42 157 ARG A N 1
ATOM 4099 C CA . ARG B 1 157 ? 12.923 -84.570 29.731 1.00 27.37 157 ARG A CA 1
ATOM 4100 C C . ARG B 1 157 ? 11.615 -84.340 30.483 1.00 33.59 157 ARG A C 1
ATOM 4101 O O . ARG B 1 157 ? 10.549 -84.265 29.874 1.00 37.77 157 ARG A O 1
ATOM 4109 N N . ASP B 1 158 ? 11.664 -84.188 31.791 1.00 32.72 158 ASP A N 1
ATOM 4110 C CA . ASP B 1 158 ? 10.464 -83.895 32.545 1.00 31.77 158 ASP A CA 1
ATOM 4111 C C . ASP B 1 158 ? 10.573 -82.491 33.119 1.00 31.29 158 ASP A C 1
ATOM 4112 O O . ASP B 1 158 ? 11.470 -82.242 33.938 1.00 35.33 158 ASP A O 1
ATOM 4117 N N . PRO B 1 159 ? 9.728 -81.533 32.728 1.00 26.72 159 PRO A N 1
ATOM 4118 C CA . PRO B 1 159 ? 9.935 -80.160 33.199 1.00 27.60 159 PRO A CA 1
ATOM 4119 C C . PRO B 1 159 ? 9.841 -80.036 34.702 1.00 40.19 159 PRO A C 1
ATOM 4120 O O . PRO B 1 159 ? 10.419 -79.102 35.285 1.00 31.56 159 PRO A O 1
ATOM 4124 N N . THR B 1 160 ? 9.107 -80.946 35.359 1.00 31.11 160 THR A N 1
ATOM 4125 C CA . THR B 1 160 ? 9.036 -80.820 36.808 1.00 38.03 160 THR A CA 1
ATOM 4126 C C . THR B 1 160 ? 10.393 -81.101 37.444 1.00 39.43 160 THR A C 1
ATOM 4127 O O . THR B 1 160 ? 10.676 -80.577 38.525 1.00 39.89 160 THR A O 1
ATOM 4131 N N . ASN B 1 161 ? 11.239 -81.914 36.803 1.00 37.03 161 ASN A N 1
ATOM 4132 C CA . ASN B 1 161 ? 12.625 -82.054 37.262 1.00 38.67 161 ASN A CA 1
ATOM 4133 C C . ASN B 1 161 ? 13.325 -80.699 37.357 1.00 41.51 161 ASN A C 1
ATOM 4134 O O . ASN B 1 161 ? 14.053 -80.419 38.319 1.00 41.72 161 ASN A O 1
ATOM 4139 N N . VAL B 1 162 ? 13.153 -79.854 36.333 1.00 33.87 162 VAL A N 1
ATOM 4140 C CA . VAL B 1 162 ? 13.746 -78.520 36.349 1.00 34.53 162 VAL A CA 1
ATOM 4141 C C . VAL B 1 162 ? 13.147 -77.685 37.457 1.00 42.58 162 VAL A C 1
ATOM 4142 O O . VAL B 1 162 ? 13.853 -76.948 38.160 1.00 36.93 162 VAL A O 1
ATOM 4146 N N . GLU B 1 163 ? 11.828 -77.751 37.617 1.00 33.23 163 GLU A N 1
ATOM 4147 C CA . GLU B 1 163 ? 11.216 -76.961 38.671 1.00 38.01 163 GLU A CA 1
ATOM 4148 C C . GLU B 1 163 ? 11.741 -77.392 40.048 1.00 30.77 163 GLU A C 1
ATOM 4149 O O . GLU B 1 163 ? 12.101 -76.543 40.873 1.00 40.30 163 GLU A O 1
ATOM 4155 N N . LYS B 1 164 ? 11.848 -78.705 40.285 1.00 36.23 164 LYS A N 1
ATOM 4156 C CA . LYS B 1 164 ? 12.272 -79.194 41.596 1.00 38.52 164 LYS A CA 1
ATOM 4157 C C . LYS B 1 164 ? 13.751 -78.922 41.838 1.00 46.97 164 LYS A C 1
ATOM 4158 O O . LYS B 1 164 ? 14.167 -78.764 42.993 1.00 41.08 164 LYS A O 1
ATOM 4164 N N . ALA B 1 165 ? 14.559 -78.875 40.769 1.00 35.83 165 ALA A N 1
ATOM 4165 C CA . ALA B 1 165 ? 16.004 -78.681 40.907 1.00 35.90 165 ALA A CA 1
ATOM 4166 C C . ALA B 1 165 ? 16.409 -77.225 41.027 1.00 32.03 165 ALA A C 1
ATOM 4167 O O . ALA B 1 165 ? 17.599 -76.949 41.210 1.00 37.95 165 ALA A O 1
ATOM 4169 N N . ILE B 1 166 ? 15.484 -76.292 40.924 1.00 30.38 166 ILE A N 1
ATOM 4170 C CA . ILE B 1 166 ? 15.836 -74.883 40.991 1.00 30.03 166 ILE A CA 1
ATOM 4171 C C . ILE B 1 166 ? 16.102 -74.529 42.453 1.00 48.78 166 ILE A C 1
ATOM 4172 O O . ILE B 1 166 ? 15.324 -74.902 43.341 1.00 38.35 166 ILE A O 1
ATOM 4177 N N . ARG B 1 167 ? 17.234 -73.874 42.717 1.00 36.75 167 ARG A N 1
ATOM 4178 C CA . ARG B 1 167 ? 17.739 -73.539 44.060 1.00 34.46 167 ARG A CA 1
ATOM 4179 C C . ARG B 1 167 ? 17.741 -72.032 44.246 1.00 32.95 167 ARG A C 1
ATOM 4180 O O . ARG B 1 167 ? 17.506 -71.278 43.296 1.00 33.60 167 ARG A O 1
ATOM 4188 N N . PRO B 1 168 ? 17.951 -71.538 45.470 1.00 29.43 168 PRO A N 1
ATOM 4189 C CA . PRO B 1 168 ? 17.961 -70.065 45.645 1.00 32.23 168 PRO A CA 1
ATOM 4190 C C . PRO B 1 168 ? 19.011 -69.349 44.766 1.00 30.19 168 PRO A C 1
ATOM 4191 O O . PRO B 1 168 ? 18.799 -68.216 44.298 1.00 30.15 168 PRO A O 1
ATOM 4195 N N . GLN B 1 169 ? 20.132 -69.992 44.512 1.00 33.07 169 GLN A N 1
ATOM 4196 C CA . GLN B 1 169 ? 21.154 -69.311 43.727 1.00 28.18 169 GLN A CA 1
ATOM 4197 C C . GLN B 1 169 ? 20.999 -69.529 42.225 1.00 31.94 169 GLN A C 1
ATOM 4198 O O . GLN B 1 169 ? 21.792 -68.983 41.461 1.00 31.90 169 GLN A O 1
ATOM 4204 N N . THR B 1 170 ? 19.979 -70.253 41.783 1.00 32.93 170 THR A N 1
ATOM 4205 C CA . THR B 1 170 ? 19.835 -70.507 40.343 1.00 33.54 170 THR A CA 1
ATOM 4206 C C . THR B 1 170 ? 19.660 -69.205 39.547 1.00 25.12 170 THR A C 1
ATOM 4207 O O . THR B 1 170 ? 18.731 -68.429 39.780 1.00 33.73 170 THR A O 1
ATOM 4211 N N . LYS B 1 171 ? 20.545 -68.944 38.551 1.00 28.53 171 LYS A N 1
ATOM 4212 C CA . LYS B 1 171 ? 20.433 -67.775 37.682 1.00 23.98 171 LYS A CA 1
ATOM 4213 C C . LYS B 1 171 ? 20.082 -68.113 36.225 1.00 25.85 171 LYS A C 1
ATOM 4214 O O . LYS B 1 171 ? 19.454 -67.296 35.523 1.00 27.04 171 LYS A O 1
ATOM 4220 N N . VAL B 1 172 ? 20.497 -69.285 35.788 1.00 24.30 172 VAL A N 1
ATOM 4221 C CA . VAL B 1 172 ? 20.347 -69.700 34.385 1.00 26.68 172 VAL A CA 1
ATOM 4222 C C . VAL B 1 172 ? 19.889 -71.143 34.330 1.00 25.19 172 VAL A C 1
ATOM 4223 O O . VAL B 1 172 ? 20.418 -72.016 35.025 1.00 26.62 172 VAL A O 1
ATOM 4227 N N . VAL B 1 173 ? 18.920 -71.413 33.451 1.00 23.75 173 VAL A N 1
ATOM 4228 C CA . VAL B 1 173 ? 18.498 -72.739 33.078 1.00 22.17 173 VAL A CA 1
ATOM 4229 C C . VAL B 1 173 ? 18.841 -72.836 31.595 1.00 20.21 173 VAL A C 1
ATOM 4230 O O . VAL B 1 173 ? 18.361 -72.018 30.809 1.00 23.20 173 VAL A O 1
ATOM 4234 N N . PHE B 1 174 ? 19.656 -73.792 31.250 1.00 21.98 174 PHE A N 1
ATOM 4235 C CA . PHE B 1 174 ? 20.236 -73.917 29.902 1.00 23.46 174 PHE A CA 1
ATOM 4236 C C . PHE B 1 174 ? 19.752 -75.231 29.302 1.00 22.36 174 PHE A C 1
ATOM 4237 O O . PHE B 1 174 ? 20.247 -76.306 29.654 1.00 23.93 174 PHE A O 1
ATOM 4245 N N . SER B 1 175 ? 18.754 -75.155 28.409 1.00 21.67 175 SER A N 1
ATOM 4246 C CA . SER B 1 175 ? 18.175 -76.326 27.761 1.00 19.75 175 SER A CA 1
ATOM 4247 C C . SER B 1 175 ? 18.802 -76.487 26.381 1.00 21.27 175 SER A C 1
ATOM 4248 O O . SER B 1 175 ? 19.405 -75.550 25.850 1.00 21.13 175 SER A O 1
ATOM 4251 N N . GLU B 1 176 ? 18.628 -77.668 25.813 1.00 21.65 176 GLU A N 1
ATOM 4252 C CA . GLU B 1 176 ? 19.041 -77.977 24.445 1.00 21.01 176 GLU A CA 1
ATOM 4253 C C . GLU B 1 176 ? 17.988 -78.923 23.892 1.00 29.05 176 GLU A C 1
ATOM 4254 O O . GLU B 1 176 ? 17.528 -79.814 24.610 1.00 24.94 176 GLU A O 1
ATOM 4260 N N . SER B 1 177 ? 17.584 -78.734 22.643 1.00 22.20 177 SER A N 1
ATOM 4261 C CA . SER B 1 177 ? 16.533 -79.639 22.148 1.00 20.09 177 SER A CA 1
ATOM 4262 C C . SER B 1 177 ? 16.497 -79.549 20.630 1.00 18.81 177 SER A C 1
ATOM 4263 O O . SER B 1 177 ? 16.432 -78.423 20.093 1.00 24.90 177 SER A O 1
ATOM 4266 N N . PRO B 1 178 ? 16.556 -80.684 19.924 1.00 22.60 178 PRO A N 1
ATOM 4267 C CA . PRO B 1 178 ? 16.961 -81.990 20.448 1.00 21.60 178 PRO A CA 1
ATOM 4268 C C . PRO B 1 178 ? 18.411 -81.955 20.982 1.00 20.31 178 PRO A C 1
ATOM 4269 O O . PRO B 1 178 ? 19.193 -81.058 20.534 1.00 21.60 178 PRO A O 1
ATOM 4273 N N . CYS B 1 179 ? 18.736 -82.874 21.883 1.00 21.69 179 CYS A N 1
ATOM 4274 C CA . CYS B 1 179 ? 20.056 -82.921 22.534 1.00 23.57 179 CYS A CA 1
ATOM 4275 C C . CYS B 1 179 ? 21.104 -83.620 21.680 1.00 27.38 179 CYS A C 1
ATOM 4276 O O . CYS B 1 179 ? 20.817 -84.583 20.970 1.00 24.60 179 CYS A O 1
ATOM 4279 N N . ASN B 1 180 ? 22.341 -83.095 21.749 1.00 23.61 180 ASN A N 1
ATOM 4280 C CA . ASN B 1 180 ? 23.492 -83.709 21.076 1.00 24.80 180 ASN A CA 1
ATOM 4281 C C . ASN B 1 180 ? 24.185 -84.670 22.043 1.00 35.47 180 ASN A C 1
ATOM 4282 O O . ASN B 1 180 ? 24.734 -84.212 23.054 1.00 35.07 180 ASN A O 1
ATOM 4287 N N . PRO B 1 181 ? 24.226 -85.993 21.774 1.00 27.75 181 PRO A N 1
ATOM 4288 C CA . PRO B 1 181 ? 23.874 -86.698 20.544 1.00 27.85 181 PRO A CA 1
ATOM 4289 C C . PRO B 1 181 ? 22.635 -87.596 20.687 1.00 30.92 181 PRO A C 1
ATOM 4290 O O . PRO B 1 181 ? 22.251 -88.293 19.746 1.00 28.12 181 PRO A O 1
ATOM 4294 N N . THR B 1 182 ? 21.989 -87.558 21.859 1.00 26.74 182 THR A N 1
ATOM 4295 C CA . THR B 1 182 ? 20.953 -88.537 22.173 1.00 27.94 182 THR A CA 1
ATOM 4296 C C . THR B 1 182 ? 19.581 -88.192 21.612 1.00 25.97 182 THR A C 1
ATOM 4297 O O . THR B 1 182 ? 18.691 -89.060 21.645 1.00 26.43 182 THR A O 1
ATOM 4301 N N . LEU B 1 183 ? 19.377 -86.950 21.164 1.00 22.16 183 LEU A N 1
ATOM 4302 C CA . LEU B 1 183 ? 18.115 -86.471 20.598 1.00 20.91 183 LEU A CA 1
ATOM 4303 C C . LEU B 1 183 ? 16.981 -86.470 21.613 1.00 23.47 183 LEU A C 1
ATOM 4304 O O . LEU B 1 183 ? 15.807 -86.353 21.232 1.00 24.53 183 LEU A O 1
ATOM 4309 N N . TYR B 1 184 ? 17.285 -86.494 22.911 1.00 22.76 184 TYR A N 1
ATOM 4310 C CA . TYR B 1 184 ? 16.245 -86.199 23.902 1.00 22.64 184 TYR A CA 1
ATOM 4311 C C . TYR B 1 184 ? 15.671 -84.804 23.673 1.00 23.98 184 TYR A C 1
ATOM 4312 O O . TYR B 1 184 ? 16.367 -83.879 23.226 1.00 22.32 184 TYR A O 1
ATOM 4321 N N . LEU B 1 185 ? 14.374 -84.645 23.948 1.00 22.21 185 LEU A N 1
ATOM 4322 C CA . LEU B 1 185 ? 13.729 -83.350 23.825 1.00 20.56 185 LEU A CA 1
ATOM 4323 C C . LEU B 1 185 ? 13.505 -82.743 25.195 1.00 22.64 185 LEU A C 1
ATOM 4324 O O . LEU B 1 185 ? 13.419 -83.451 26.208 1.00 24.34 185 LEU A O 1
ATOM 4329 N N . ALA B 1 186 ? 13.443 -81.435 25.219 1.00 21.82 186 ALA A N 1
ATOM 4330 C CA . ALA B 1 186 ? 13.015 -80.673 26.379 1.00 22.04 186 ALA A CA 1
ATOM 4331 C C . ALA B 1 186 ? 11.793 -79.861 26.015 1.00 23.76 186 ALA A C 1
ATOM 4332 O O . ALA B 1 186 ? 11.740 -79.246 24.950 1.00 23.86 186 ALA A O 1
ATOM 4334 N N . ASP B 1 187 ? 10.818 -79.792 26.928 1.00 22.71 187 ASP A N 1
ATOM 4335 C CA . ASP B 1 187 ? 9.602 -79.049 26.613 1.00 21.58 187 ASP A CA 1
ATOM 4336 C C . ASP B 1 187 ? 9.877 -77.571 26.843 1.00 23.06 187 ASP A C 1
ATOM 4337 O O . ASP B 1 187 ? 9.822 -77.068 27.985 1.00 21.89 187 ASP A O 1
ATOM 4342 N N . ILE B 1 188 ? 10.176 -76.841 25.757 1.00 21.47 188 ILE A N 1
ATOM 4343 C CA . ILE B 1 188 ? 10.674 -75.471 25.900 1.00 22.51 188 ILE A CA 1
ATOM 4344 C C . ILE B 1 188 ? 9.596 -74.553 26.477 1.00 25.75 188 ILE A C 1
ATOM 4345 O O . ILE B 1 188 ? 9.888 -73.692 27.311 1.00 23.86 188 ILE A O 1
ATOM 4350 N N A GLU B 1 189 ? 8.344 -74.708 26.026 0.53 23.69 189 GLU A N 1
ATOM 4351 N N B GLU B 1 189 ? 8.339 -74.703 26.046 0.47 23.70 189 GLU A N 1
ATOM 4352 C CA A GLU B 1 189 ? 7.242 -73.893 26.542 0.53 25.75 189 GLU A CA 1
ATOM 4353 C CA B GLU B 1 189 ? 7.294 -73.826 26.576 0.47 25.62 189 GLU A CA 1
ATOM 4354 C C A GLU B 1 189 ? 7.054 -74.112 28.050 0.53 25.96 189 GLU A C 1
ATOM 4355 C C B GLU B 1 189 ? 7.045 -74.101 28.068 0.47 25.96 189 GLU A C 1
ATOM 4356 O O A GLU B 1 189 ? 6.929 -73.148 28.826 0.53 27.26 189 GLU A O 1
ATOM 4357 O O B GLU B 1 189 ? 6.895 -73.154 28.860 0.47 27.29 189 GLU A O 1
ATOM 4368 N N . ALA B 1 190 ? 7.051 -75.379 28.476 1.00 23.73 190 ALA A N 1
ATOM 4369 C CA . ALA B 1 190 ? 6.830 -75.717 29.889 1.00 25.47 190 ALA A CA 1
ATOM 4370 C C . ALA B 1 190 ? 7.964 -75.183 30.748 1.00 28.10 190 ALA A C 1
ATOM 4371 O O . ALA B 1 190 ? 7.741 -74.615 31.839 1.00 27.30 190 ALA A O 1
ATOM 4373 N N . ILE B 1 191 ? 9.198 -75.366 30.261 1.00 24.05 191 ILE A N 1
ATOM 4374 C CA . ILE B 1 191 ? 10.349 -74.892 31.031 1.00 23.89 191 ILE A CA 1
ATOM 4375 C C . ILE B 1 191 ? 10.353 -73.378 31.100 1.00 23.71 191 ILE A C 1
ATOM 4376 O O . ILE B 1 191 ? 10.702 -72.794 32.140 1.00 25.01 191 ILE A O 1
ATOM 4381 N N . SER B 1 192 ? 9.934 -72.706 30.020 1.00 22.31 192 SER A N 1
ATOM 4382 C CA . SER B 1 192 ? 9.876 -71.252 30.060 1.00 23.45 192 SER A CA 1
ATOM 4383 C C . SER B 1 192 ? 8.849 -70.776 31.083 1.00 26.51 192 SER A C 1
ATOM 4384 O O . SER B 1 192 ? 9.052 -69.755 31.751 1.00 29.93 192 SER A O 1
ATOM 4387 N N . GLN B 1 193 ? 7.723 -71.490 31.200 1.00 26.47 193 GLN A N 1
ATOM 4388 C CA . GLN B 1 193 ? 6.751 -71.070 32.220 1.00 29.93 193 GLN A CA 1
ATOM 4389 C C . GLN B 1 193 ? 7.337 -71.191 33.623 1.00 27.65 193 GLN A C 1
ATOM 4390 O O . GLN B 1 193 ? 7.170 -70.278 34.444 1.00 33.63 193 GLN A O 1
ATOM 4396 N N . ILE B 1 194 ? 8.032 -72.296 33.901 1.00 27.08 194 ILE A N 1
ATOM 4397 C CA . ILE B 1 194 ? 8.725 -72.470 35.188 1.00 28.17 194 ILE A CA 1
ATOM 4398 C C . ILE B 1 194 ? 9.732 -71.327 35.417 1.00 35.33 194 ILE A C 1
ATOM 4399 O O . ILE B 1 194 ? 9.710 -70.649 36.458 1.00 32.57 194 ILE A O 1
ATOM 4404 N N . CYS B 1 195 ? 10.606 -71.060 34.429 1.00 30.54 195 CYS A N 1
ATOM 4405 C CA . CYS B 1 195 ? 11.629 -70.027 34.609 1.00 29.17 195 CYS A CA 1
ATOM 4406 C C . CYS B 1 195 ? 11.021 -68.639 34.780 1.00 30.91 195 CYS A C 1
ATOM 4407 O O . CYS B 1 195 ? 11.569 -67.805 35.517 1.00 32.40 195 CYS A O 1
ATOM 4410 N N . LYS B 1 196 ? 9.910 -68.347 34.090 1.00 30.87 196 LYS A N 1
ATOM 4411 C CA . LYS B 1 196 ? 9.254 -67.055 34.243 1.00 32.44 196 LYS A CA 1
ATOM 4412 C C . LYS B 1 196 ? 8.674 -66.904 35.643 1.00 35.05 196 LYS A C 1
ATOM 4413 O O . LYS B 1 196 ? 8.777 -65.826 36.242 1.00 38.49 196 LYS A O 1
ATOM 4419 N N . GLU B 1 197 ? 8.092 -67.982 36.187 1.00 34.36 197 GLU A N 1
ATOM 4420 C CA . GLU B 1 197 ? 7.552 -67.912 37.550 1.00 38.39 197 GLU A CA 1
ATOM 4421 C C . GLU B 1 197 ? 8.662 -67.710 38.574 1.00 40.57 197 GLU A C 1
ATOM 4422 O O . GLU B 1 197 ? 8.502 -66.937 39.527 1.00 42.22 197 GLU A O 1
ATOM 4428 N N . LYS B 1 198 ? 9.780 -68.415 38.407 1.00 33.76 198 LYS A N 1
ATOM 4429 C CA . LYS B 1 198 ? 10.886 -68.374 39.359 1.00 33.70 198 LYS A CA 1
ATOM 4430 C C . LYS B 1 198 ? 11.896 -67.270 39.080 1.00 34.91 198 LYS A C 1
ATOM 4431 O O . LYS B 1 198 ? 12.871 -67.144 39.838 1.00 42.08 198 LYS A O 1
ATOM 4437 N N . LYS B 1 199 ? 11.668 -66.451 38.054 1.00 31.80 199 LYS A N 1
ATOM 4438 C CA . LYS B 1 199 ? 12.516 -65.310 37.721 1.00 42.86 199 LYS A CA 1
ATOM 4439 C C . LYS B 1 199 ? 13.952 -65.750 37.450 1.00 39.65 199 LYS A C 1
ATOM 4440 O O . LYS B 1 199 ? 14.911 -65.207 37.999 1.00 37.82 199 LYS A O 1
ATOM 4446 N N . VAL B 1 200 ? 14.110 -66.754 36.592 1.00 31.34 200 VAL A N 1
ATOM 4447 C CA . VAL B 1 200 ? 15.449 -67.138 36.164 1.00 27.39 200 VAL A CA 1
ATOM 4448 C C . VAL B 1 200 ? 15.522 -67.105 34.640 1.00 37.41 200 VAL A C 1
ATOM 4449 O O . VAL B 1 200 ? 14.506 -67.189 33.947 1.00 28.36 200 VAL A O 1
ATOM 4453 N N . LEU B 1 201 ? 16.744 -66.934 34.121 1.00 28.16 201 LEU A N 1
ATOM 4454 C CA . LEU B 1 201 ? 16.929 -66.844 32.669 1.00 28.16 201 LEU A CA 1
ATOM 4455 C C . LEU B 1 201 ? 16.891 -68.223 32.028 1.00 22.32 201 LEU A C 1
ATOM 4456 O O . LEU B 1 201 ? 17.590 -69.147 32.472 1.00 26.84 201 LEU A O 1
ATOM 4461 N N . HIS B 1 202 ? 16.077 -68.373 30.947 1.00 20.77 202 HIS A N 1
ATOM 4462 C CA . HIS B 1 202 ? 16.008 -69.609 30.190 1.00 20.87 202 HIS A CA 1
ATOM 4463 C C . HIS B 1 202 ? 16.728 -69.389 28.843 1.00 19.11 202 HIS A C 1
ATOM 4464 O O . HIS B 1 202 ? 16.312 -68.510 28.047 1.00 20.01 202 HIS A O 1
ATOM 4471 N N . VAL B 1 203 ? 17.846 -70.107 28.686 1.00 19.46 203 VAL A N 1
ATOM 4472 C CA . VAL B 1 203 ? 18.689 -70.099 27.480 1.00 20.91 203 VAL A CA 1
ATOM 4473 C C . VAL B 1 203 ? 18.459 -71.436 26.806 1.00 18.40 203 VAL A C 1
ATOM 4474 O O . VAL B 1 203 ? 18.559 -72.474 27.456 1.00 21.94 203 VAL A O 1
ATOM 4478 N N . CYS B 1 204 ? 18.181 -71.435 25.501 1.00 18.13 204 CYS A N 1
ATOM 4479 C CA . CYS B 1 204 ? 17.975 -72.677 24.768 1.00 18.52 204 CYS A CA 1
ATOM 4480 C C . CYS B 1 204 ? 18.921 -72.762 23.573 1.00 18.13 204 CYS A C 1
ATOM 4481 O O . CYS B 1 204 ? 18.941 -71.853 22.728 1.00 18.06 204 CYS A O 1
ATOM 4484 N N . ASP B 1 205 ? 19.665 -73.865 23.512 1.00 19.27 205 ASP A N 1
ATOM 4485 C CA . ASP B 1 205 ? 20.497 -74.196 22.340 1.00 18.09 205 ASP A CA 1
ATOM 4486 C C . ASP B 1 205 ? 19.649 -75.044 21.394 1.00 17.16 205 ASP A C 1
ATOM 4487 O O . ASP B 1 205 ? 19.467 -76.250 21.616 1.00 19.64 205 ASP A O 1
ATOM 4492 N N . SER B 1 206 ? 19.145 -74.409 20.328 1.00 17.56 206 SER A N 1
ATOM 4493 C CA . SER B 1 206 ? 18.321 -75.115 19.347 1.00 17.32 206 SER A CA 1
ATOM 4494 C C . SER B 1 206 ? 19.070 -75.359 18.035 1.00 17.18 206 SER A C 1
ATOM 4495 O O . SER B 1 206 ? 18.457 -75.473 16.966 1.00 18.06 206 SER A O 1
ATOM 4498 N N . THR B 1 207 ? 20.390 -75.528 18.126 1.00 16.91 207 THR A N 1
ATOM 4499 C CA . THR B 1 207 ? 21.203 -75.881 16.940 1.00 16.64 207 THR A CA 1
ATOM 4500 C C . THR B 1 207 ? 20.630 -77.067 16.150 1.00 17.28 207 THR A C 1
ATOM 4501 O O . THR B 1 207 ? 20.522 -77.020 14.918 1.00 18.07 207 THR A O 1
ATOM 4505 N N . PHE B 1 208 ? 20.273 -78.165 16.831 1.00 17.73 208 PHE A N 1
ATOM 4506 C CA . PHE B 1 208 ? 19.841 -79.357 16.094 1.00 18.30 208 PHE A CA 1
ATOM 4507 C C . PHE B 1 208 ? 18.462 -79.184 15.470 1.00 19.75 208 PHE A C 1
ATOM 4508 O O . PHE B 1 208 ? 18.151 -79.891 14.513 1.00 23.75 208 PHE A O 1
ATOM 4516 N N . ALA B 1 209 ? 17.667 -78.256 15.997 1.00 17.84 209 ALA A N 1
ATOM 4517 C CA . ALA B 1 209 ? 16.296 -78.057 15.516 1.00 18.52 209 ALA A CA 1
ATOM 4518 C C . ALA B 1 209 ? 16.278 -77.187 14.274 1.00 17.20 209 ALA A C 1
ATOM 4519 O O . ALA B 1 209 ? 15.573 -77.510 13.292 1.00 18.79 209 ALA A O 1
ATOM 4521 N N . THR B 1 210 ? 17.047 -76.057 14.300 1.00 17.24 210 THR A N 1
ATOM 4522 C CA . THR B 1 210 ? 16.906 -74.909 13.373 1.00 17.44 210 THR A CA 1
ATOM 4523 C C . THR B 1 210 ? 15.601 -74.158 13.610 1.00 17.56 210 THR A C 1
ATOM 4524 O O . THR B 1 210 ? 14.596 -74.760 14.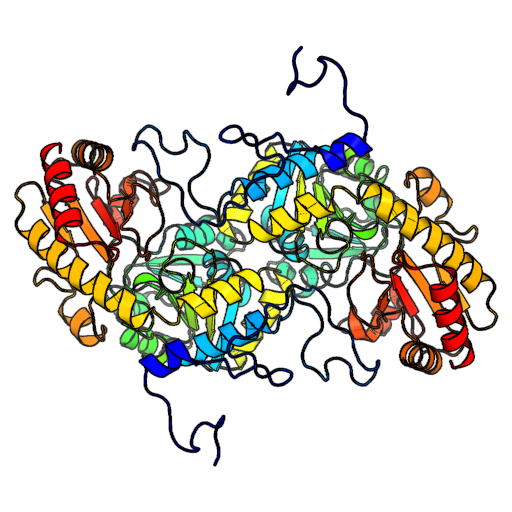031 1.00 17.87 210 THR A O 1
ATOM 4528 N N . PRO B 1 211 ? 15.551 -72.862 13.297 1.00 17.20 211 PRO A N 1
ATOM 4529 C CA . PRO B 1 211 ? 14.289 -72.107 13.498 1.00 16.51 211 PRO A CA 1
ATOM 4530 C C . PRO B 1 211 ? 13.197 -72.552 12.528 1.00 18.41 211 PRO A C 1
ATOM 4531 O O . PRO B 1 211 ? 12.048 -72.214 12.780 1.00 20.83 211 PRO A O 1
ATOM 4535 N N . TYR B 1 212 ? 13.507 -73.342 11.505 1.00 15.79 212 TYR A N 1
ATOM 4536 C CA . TYR B 1 212 ? 12.459 -73.838 10.615 1.00 14.99 212 TYR A CA 1
ATOM 4537 C C . TYR B 1 212 ? 11.623 -74.898 11.335 1.00 18.86 212 TYR A C 1
ATOM 4538 O O . TYR B 1 212 ? 10.435 -75.065 11.021 1.00 19.98 212 TYR A O 1
ATOM 4547 N N . MET B 1 213 ? 12.228 -75.626 12.290 1.00 15.80 213 MET A N 1
ATOM 4548 C CA . MET B 1 213 ? 11.491 -76.624 13.059 1.00 16.60 213 MET A CA 1
ATOM 4549 C C . MET B 1 213 ? 11.037 -76.116 14.444 1.00 20.00 213 MET A C 1
ATOM 4550 O O . MET B 1 213 ? 9.940 -76.462 14.888 1.00 20.61 213 MET A O 1
ATOM 4555 N N . MET B 1 214 ? 11.826 -75.297 15.150 1.00 16.97 214 MET A N 1
ATOM 4556 C CA . MET B 1 214 ? 11.433 -74.868 16.488 1.00 16.32 214 MET A CA 1
ATOM 4557 C C . MET B 1 214 ? 12.154 -73.565 16.805 1.00 21.81 214 MET A C 1
ATOM 4558 O O . MET B 1 214 ? 13.373 -73.485 16.631 1.00 19.87 214 MET A O 1
ATOM 4563 N N . ARG B 1 215 ? 11.398 -72.547 17.209 1.00 18.60 215 ARG A N 1
ATOM 4564 C CA . ARG B 1 215 ? 11.930 -71.231 17.601 1.00 17.96 215 ARG A CA 1
ATOM 4565 C C . ARG B 1 215 ? 11.729 -71.066 19.101 1.00 21.86 215 ARG A C 1
ATOM 4566 O O . ARG B 1 215 ? 10.609 -70.729 19.548 1.00 21.09 215 ARG A O 1
ATOM 4574 N N . PRO B 1 216 ? 12.748 -71.304 19.934 1.00 20.24 216 PRO A N 1
ATOM 4575 C CA . PRO B 1 216 ? 12.512 -71.213 21.388 1.00 17.70 216 PRO A CA 1
ATOM 4576 C C . PRO B 1 216 ? 12.015 -69.853 21.832 1.00 19.61 216 PRO A C 1
ATOM 4577 O O . PRO B 1 216 ? 11.321 -69.797 22.864 1.00 21.30 216 PRO A O 1
ATOM 4581 N N . LEU B 1 217 ? 12.361 -68.750 21.143 1.00 18.92 217 LEU A N 1
ATOM 4582 C CA . LEU B 1 217 ? 11.867 -67.449 21.585 1.00 19.46 217 LEU A CA 1
ATOM 4583 C C . LEU B 1 217 ? 10.349 -67.402 21.462 1.00 21.97 217 LEU A C 1
ATOM 4584 O O . LEU B 1 217 ? 9.689 -66.742 22.280 1.00 23.58 217 LEU A O 1
ATOM 4589 N N . ASP B 1 218 ? 9.783 -68.090 20.458 1.00 21.06 218 ASP A N 1
ATOM 4590 C CA . ASP B 1 218 ? 8.323 -68.149 20.341 1.00 25.19 218 ASP A CA 1
ATOM 4591 C C . ASP B 1 218 ? 7.702 -68.911 21.492 1.00 26.65 218 ASP A C 1
ATOM 4592 O O . ASP B 1 218 ? 6.510 -68.734 21.794 1.00 30.60 218 ASP A O 1
ATOM 4597 N N . LEU B 1 219 ? 8.462 -69.773 22.119 1.00 21.11 219 LEU A N 1
ATOM 4598 C CA . LEU B 1 219 ? 7.964 -70.622 23.187 1.00 22.31 219 LEU A CA 1
ATOM 4599 C C . LEU B 1 219 ? 8.385 -70.098 24.550 1.00 28.31 219 LEU A C 1
ATOM 4600 O O . LEU B 1 219 ? 8.381 -70.859 25.516 1.00 31.93 219 LEU A O 1
ATOM 4605 N N . GLY B 1 220 ? 8.844 -68.851 24.617 1.00 23.18 220 GLY A N 1
ATOM 4606 C CA . GLY B 1 220 ? 9.063 -68.175 25.883 1.00 24.56 220 GLY A CA 1
ATOM 4607 C C . GLY B 1 220 ? 10.492 -68.144 26.375 1.00 22.82 220 GLY A C 1
ATOM 4608 O O . GLY B 1 220 ? 10.740 -67.619 27.477 1.00 25.62 220 GLY A O 1
ATOM 4609 N N . ALA B 1 221 ? 11.439 -68.722 25.637 1.00 21.43 221 ALA A N 1
ATOM 4610 C CA . ALA B 1 221 ? 12.810 -68.653 26.138 1.00 19.65 221 ALA A CA 1
ATOM 4611 C C . ALA B 1 221 ? 13.314 -67.216 26.133 1.00 20.70 221 ALA A C 1
ATOM 4612 O O . ALA B 1 221 ? 12.883 -66.377 25.343 1.00 22.36 221 ALA A O 1
ATOM 4614 N N . ASP B 1 222 ? 14.317 -66.941 26.989 1.00 20.05 222 ASP A N 1
ATOM 4615 C CA . ASP B 1 222 ? 14.812 -65.567 27.029 1.00 21.21 222 ASP A CA 1
ATOM 4616 C C . ASP B 1 222 ? 15.961 -65.335 26.056 1.00 19.04 222 ASP A C 1
ATOM 4617 O O . ASP B 1 222 ? 16.104 -64.225 25.554 1.00 20.55 222 ASP A O 1
ATOM 4622 N N . ILE B 1 223 ? 16.740 -66.390 25.803 1.00 19.14 223 ILE A N 1
ATOM 4623 C CA . ILE B 1 223 ? 17.875 -66.325 24.879 1.00 17.59 223 ILE A CA 1
ATOM 4624 C C . ILE B 1 223 ? 17.922 -67.610 24.084 1.00 17.96 223 ILE A C 1
ATOM 4625 O O . ILE B 1 223 ? 17.728 -68.695 24.640 1.00 20.33 223 ILE A O 1
ATOM 4630 N N . VAL B 1 224 ? 18.275 -67.512 22.794 1.00 19.40 224 VAL A N 1
ATOM 4631 C CA . VAL B 1 224 ? 18.613 -68.675 21.992 1.00 18.01 224 VAL A CA 1
ATOM 4632 C C . VAL B 1 224 ? 20.105 -68.608 21.645 1.00 17.09 224 VAL A C 1
ATOM 4633 O O . VAL B 1 224 ? 20.625 -67.536 21.275 1.00 20.01 224 VAL A O 1
ATOM 4637 N N . VAL B 1 225 ? 20.771 -69.756 21.723 1.00 17.99 225 VAL A N 1
ATOM 4638 C CA . VAL B 1 225 ? 22.133 -69.890 21.193 1.00 19.11 225 VAL A CA 1
ATOM 4639 C C . VAL B 1 225 ? 22.087 -70.828 19.997 1.00 19.83 225 VAL A C 1
ATOM 4640 O O . VAL B 1 225 ? 21.423 -71.859 20.030 1.00 18.21 225 VAL A O 1
ATOM 4644 N N . GLN B 1 226 ? 22.791 -70.457 18.929 1.00 16.96 226 GLN A N 1
ATOM 4645 C CA . GLN B 1 226 ? 22.923 -71.274 17.742 1.00 16.51 226 GLN A CA 1
ATOM 4646 C C . GLN B 1 226 ? 24.397 -71.488 17.413 1.00 14.87 226 GLN A C 1
ATOM 4647 O O . GLN B 1 226 ? 25.176 -70.533 17.439 1.00 17.91 226 GLN A O 1
ATOM 4653 N N . SER B 1 227 ? 24.751 -72.712 17.025 1.00 15.80 227 SER A N 1
ATOM 4654 C CA . SER B 1 227 ? 25.993 -72.902 16.270 1.00 14.63 227 SER A CA 1
ATOM 4655 C C . SER B 1 227 ? 25.575 -72.753 14.814 1.00 17.37 227 SER A C 1
ATOM 4656 O O . SER B 1 227 ? 24.941 -73.671 14.255 1.00 17.01 227 SER A O 1
ATOM 4659 N N . THR B 1 228 ? 25.945 -71.620 14.206 1.00 15.90 228 THR A N 1
ATOM 4660 C CA . THR B 1 228 ? 25.592 -71.434 12.789 1.00 15.85 228 THR A CA 1
ATOM 4661 C C . THR B 1 228 ? 26.446 -72.329 11.888 1.00 18.39 228 THR A C 1
ATOM 4662 O O . THR B 1 228 ? 26.097 -72.542 10.735 1.00 18.86 228 THR A O 1
ATOM 4666 N N . THR B 1 229 ? 27.543 -72.866 12.412 1.00 15.57 229 THR A N 1
ATOM 4667 C CA . THR B 1 229 ? 28.363 -73.872 11.738 1.00 16.33 229 THR A CA 1
ATOM 4668 C C . THR B 1 229 ? 27.521 -74.970 11.102 1.00 18.57 229 THR A C 1
ATOM 4669 O O . THR B 1 229 ? 27.906 -75.539 10.064 1.00 21.66 229 THR A O 1
ATOM 4673 N N . LYS B 1 230 ? 26.467 -75.390 11.805 1.00 17.16 230 LYS A N 1
ATOM 4674 C CA . LYS B 1 230 ? 25.870 -76.684 11.465 1.00 16.74 230 LYS A CA 1
ATOM 4675 C C . LYS B 1 230 ? 24.812 -76.543 10.363 1.00 17.99 230 LYS A C 1
ATOM 4676 O O . LYS B 1 230 ? 25.107 -76.851 9.206 1.00 22.03 230 LYS A O 1
ATOM 4682 N N . TYR B 1 231 ? 23.600 -76.115 10.694 1.00 17.09 231 TYR A N 1
ATOM 4683 C CA . TYR B 1 231 ? 22.544 -75.997 9.676 1.00 16.68 231 TYR A CA 1
ATOM 4684 C C . TYR B 1 231 ? 22.460 -74.612 9.040 1.00 16.28 231 TYR A C 1
ATOM 4685 O O . TYR B 1 231 ? 22.108 -74.495 7.848 1.00 17.18 231 TYR A O 1
ATOM 4694 N N . TYR B 1 232 ? 22.733 -73.514 9.762 1.00 17.93 232 TYR A N 1
ATOM 4695 C CA . TYR B 1 232 ? 22.632 -72.210 9.106 1.00 17.76 232 TYR A CA 1
ATOM 4696 C C . TYR B 1 232 ? 23.577 -72.150 7.917 1.00 17.57 232 TYR A C 1
ATOM 4697 O O . TYR B 1 232 ? 23.213 -71.673 6.846 1.00 18.28 232 TYR A O 1
ATOM 4706 N N . ASP B 1 233 ? 24.803 -72.633 8.127 1.00 18.14 233 ASP A N 1
ATOM 4707 C CA . ASP B 1 233 ? 25.754 -72.832 7.038 1.00 17.65 233 ASP A CA 1
ATOM 4708 C C . ASP B 1 233 ? 25.339 -74.031 6.196 1.00 17.97 233 ASP A C 1
ATOM 4709 O O . ASP B 1 233 ? 25.002 -73.870 5.008 1.00 21.01 233 ASP A O 1
ATOM 4714 N N . GLY B 1 234 ? 25.328 -75.227 6.788 1.00 18.50 234 GLY A N 1
ATOM 4715 C CA . GLY B 1 234 ? 24.793 -76.381 6.082 1.00 22.16 234 GLY A CA 1
ATOM 4716 C C . GLY B 1 234 ? 25.645 -76.879 4.950 1.00 18.61 234 GLY A C 1
ATOM 4717 O O . GLY B 1 234 ? 25.226 -77.750 4.190 1.00 18.63 234 GLY A O 1
ATOM 4718 N N . HIS B 1 235 ? 26.864 -76.342 4.793 1.00 17.07 235 HIS A N 1
ATOM 4719 C CA . HIS B 1 235 ? 27.705 -76.708 3.664 1.00 17.88 235 HIS A CA 1
ATOM 4720 C C . HIS B 1 235 ? 29.117 -77.070 4.119 1.00 20.59 235 HIS A C 1
ATOM 4721 O O . HIS B 1 235 ? 29.989 -77.210 3.273 1.00 19.33 235 HIS A O 1
ATOM 4728 N N . ASN B 1 236 ? 29.351 -77.207 5.423 1.00 18.25 236 ASN A N 1
ATOM 4729 C CA . ASN B 1 236 ? 30.673 -77.579 5.993 1.00 18.32 236 ASN A CA 1
ATOM 4730 C C . ASN B 1 236 ? 31.718 -76.519 5.672 1.00 19.40 236 ASN A C 1
ATOM 4731 O O . ASN B 1 236 ? 32.919 -76.831 5.594 1.00 21.67 236 ASN A O 1
ATOM 4736 N N . CYS B 1 237 ? 31.262 -75.307 5.449 1.00 17.64 237 CYS A N 1
ATOM 4737 C CA . CYS B 1 237 ? 32.103 -74.218 4.944 1.00 16.86 237 CYS A CA 1
ATOM 4738 C C . CYS B 1 237 ? 32.687 -73.383 6.088 1.00 21.69 237 CYS A C 1
ATOM 4739 O O . CYS B 1 237 ? 33.920 -73.265 6.188 1.00 25.06 237 CYS A O 1
ATOM 4742 N N . THR B 1 238 ? 31.838 -72.815 6.960 1.00 16.40 238 THR A N 1
ATOM 4743 C CA . THR B 1 238 ? 32.281 -71.841 7.955 1.00 17.32 238 THR A CA 1
ATOM 4744 C C . THR B 1 238 ? 32.021 -72.359 9.365 1.00 21.26 238 THR A C 1
ATOM 4745 O O . THR B 1 238 ? 31.136 -73.198 9.579 1.00 26.77 238 THR A O 1
ATOM 4749 N N . LEU B 1 239 ? 32.745 -71.796 10.337 1.00 17.60 239 LEU A N 1
ATOM 4750 C CA . LEU B 1 239 ? 32.360 -71.829 11.757 1.00 17.94 239 LEU A CA 1
ATOM 4751 C C . LEU B 1 239 ? 31.591 -70.562 12.073 1.00 18.25 239 LEU A C 1
ATOM 4752 O O . LEU B 1 239 ? 31.896 -69.491 11.536 1.00 20.11 239 LEU A O 1
ATOM 4757 N N . GLY B 1 240 ? 30.641 -70.667 13.010 1.00 15.70 240 GLY A N 1
ATOM 4758 C CA . GLY B 1 240 ? 30.028 -69.461 13.483 1.00 14.45 240 GLY A CA 1
ATOM 4759 C C . GLY B 1 240 ? 29.020 -69.748 14.569 1.00 15.43 240 GLY A C 1
ATOM 4760 O O . GLY B 1 240 ? 28.611 -70.900 14.802 1.00 17.30 240 GLY A O 1
ATOM 4761 N N . GLY B 1 241 ? 28.719 -68.687 15.318 1.00 15.49 241 GLY A N 1
ATOM 4762 C CA . GLY B 1 241 ? 27.729 -68.771 16.378 1.00 17.48 241 GLY A CA 1
ATOM 4763 C C . GLY B 1 241 ? 26.803 -67.567 16.386 1.00 16.92 241 GLY A C 1
ATOM 4764 O O . GLY B 1 241 ? 27.109 -66.508 15.841 1.00 16.98 241 GLY A O 1
ATOM 4765 N N . ALA B 1 242 ? 25.661 -67.713 17.078 1.00 15.66 242 ALA A N 1
ATOM 4766 C CA . ALA B 1 242 ?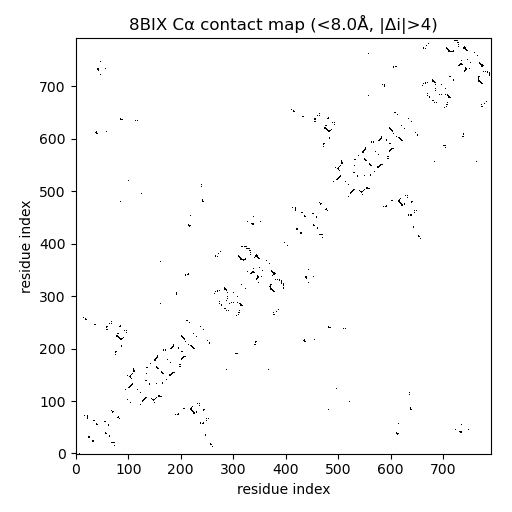 24.768 -66.560 17.217 1.00 15.42 242 ALA A CA 1
ATOM 4767 C C . ALA B 1 242 ? 24.085 -66.638 18.566 1.00 16.99 242 ALA A C 1
ATOM 4768 O O . ALA B 1 242 ? 23.766 -67.735 19.039 1.00 17.41 242 ALA A O 1
ATOM 4770 N N . VAL B 1 243 ? 23.869 -65.459 19.164 1.00 16.54 243 VAL A N 1
ATOM 4771 C CA . VAL B 1 243 ? 23.023 -65.335 20.355 1.00 17.08 243 VAL A CA 1
ATOM 4772 C C . VAL B 1 243 ? 21.857 -64.454 19.948 1.00 18.16 243 VAL A C 1
ATOM 4773 O O . VAL B 1 243 ? 22.060 -63.327 19.483 1.00 19.18 243 VAL A O 1
ATOM 4777 N N . ILE B 1 244 ? 20.620 -64.949 20.122 1.00 19.19 244 ILE A N 1
ATOM 4778 C CA . ILE B 1 244 ? 19.429 -64.162 19.781 1.00 17.02 244 ILE A CA 1
ATOM 4779 C C . ILE B 1 244 ? 18.712 -63.858 21.077 1.00 19.21 244 ILE A C 1
ATOM 4780 O O . ILE B 1 244 ? 18.400 -64.776 21.850 1.00 19.28 244 ILE A O 1
ATOM 4785 N N . SER B 1 245 ? 18.496 -62.571 21.331 1.00 18.98 245 SER A N 1
ATOM 4786 C CA . SER B 1 245 ? 17.990 -62.109 22.638 1.00 19.14 245 SER A CA 1
ATOM 4787 C C . SER B 1 245 ? 16.531 -61.678 22.522 1.00 21.68 245 SER A C 1
ATOM 4788 O O . SER B 1 245 ? 16.164 -61.009 21.559 1.00 23.46 245 SER A O 1
ATOM 4791 N N . SER B 1 246 ? 15.756 -61.980 23.569 1.00 21.71 246 SER A N 1
ATOM 4792 C CA . SER B 1 246 ? 14.338 -61.601 23.597 1.00 24.17 246 SER A CA 1
ATOM 4793 C C . SER B 1 246 ? 14.143 -60.112 23.842 1.00 28.44 246 SER A C 1
ATOM 4794 O O . SER B 1 246 ? 13.088 -59.578 23.489 1.00 27.10 246 SER A O 1
ATOM 4797 N N . THR B 1 247 ? 15.076 -59.443 24.518 1.00 24.27 247 THR A N 1
ATOM 4798 C CA . THR B 1 247 ? 14.890 -58.047 24.909 1.00 26.27 247 THR A CA 1
ATOM 4799 C C . THR B 1 247 ? 16.142 -57.238 24.622 1.00 28.18 247 THR A C 1
ATOM 4800 O O . THR B 1 247 ? 17.254 -57.785 24.487 1.00 26.10 247 THR A O 1
ATOM 4804 N N . LYS B 1 248 ? 15.927 -55.916 24.585 1.00 28.03 248 LYS A N 1
ATOM 4805 C CA . LYS B 1 248 ? 17.033 -54.966 24.408 1.00 25.99 248 LYS A CA 1
ATOM 4806 C C . LYS B 1 248 ? 18.033 -55.051 25.559 1.00 25.43 248 LYS A C 1
ATOM 4807 O O . LYS B 1 248 ? 19.242 -54.984 25.315 1.00 28.90 248 LYS A O 1
ATOM 4813 N N . GLU B 1 249 ? 17.558 -55.117 26.818 1.00 26.62 249 GLU A N 1
ATOM 4814 C CA . GLU B 1 249 ? 18.472 -55.224 27.953 1.00 29.47 249 GLU A CA 1
ATOM 4815 C C . GLU B 1 249 ? 19.422 -56.412 27.796 1.00 27.44 249 GLU A C 1
ATOM 4816 O O . GLU B 1 249 ? 20.652 -56.285 27.978 1.00 28.74 249 GLU A O 1
ATOM 4822 N N . ILE B 1 250 ? 18.871 -57.573 27.434 1.00 26.61 250 ILE A N 1
ATOM 4823 C CA . ILE B 1 250 ? 19.708 -58.754 27.272 1.00 23.83 250 ILE A CA 1
ATOM 4824 C C . ILE B 1 250 ? 20.662 -58.567 26.079 1.00 22.65 250 ILE A C 1
ATOM 4825 O O . ILE B 1 250 ? 21.866 -58.887 26.166 1.00 23.14 250 ILE A O 1
ATOM 4830 N N . HIS B 1 251 ? 20.122 -58.085 24.952 1.00 23.53 251 HIS A N 1
ATOM 4831 C CA . HIS B 1 251 ? 20.915 -57.876 23.737 1.00 23.17 251 HIS A CA 1
ATOM 4832 C C . HIS B 1 251 ? 22.110 -56.970 24.016 1.00 21.96 251 HIS A C 1
ATOM 4833 O O . HIS B 1 251 ? 23.247 -57.247 23.591 1.00 21.70 251 HIS A O 1
ATOM 4840 N N . ASP B 1 252 ? 21.866 -55.858 24.715 1.00 22.84 252 ASP A N 1
ATOM 4841 C CA . ASP B 1 252 ? 22.945 -54.907 24.971 1.00 25.50 252 ASP A CA 1
ATOM 4842 C C . ASP B 1 252 ? 24.019 -55.508 25.848 1.00 24.37 252 ASP A C 1
ATOM 4843 O O . ASP B 1 252 ? 25.212 -55.197 25.664 1.00 24.52 252 ASP A O 1
ATOM 4848 N N . LYS B 1 253 ? 23.632 -56.359 26.825 1.00 22.70 253 LYS A N 1
ATOM 4849 C CA . LYS B 1 253 ? 24.643 -57.004 27.658 1.00 21.90 253 LYS A CA 1
ATOM 4850 C C . LYS B 1 253 ? 25.529 -57.928 26.825 1.00 25.16 253 LYS A C 1
ATOM 4851 O O . LYS B 1 253 ? 26.768 -57.945 26.993 1.00 23.31 253 LYS A O 1
ATOM 4857 N N . VAL B 1 254 ? 24.899 -58.712 25.927 1.00 21.25 254 VAL A N 1
ATOM 4858 C CA . VAL B 1 254 ? 25.672 -59.621 25.071 1.00 19.50 254 VAL A CA 1
ATOM 4859 C C . VAL B 1 254 ? 26.606 -58.832 24.157 1.00 18.55 254 VAL A C 1
ATOM 4860 O O . VAL B 1 254 ? 27.783 -59.205 23.975 1.00 22.53 254 VAL A O 1
ATOM 4864 N N . PHE B 1 255 ? 26.079 -57.779 23.526 1.00 18.88 255 PHE A N 1
ATOM 4865 C CA . PHE B 1 255 ? 26.862 -56.961 22.591 1.00 19.96 255 PHE A CA 1
ATOM 4866 C C . PHE B 1 255 ? 28.084 -56.363 23.285 1.00 22.34 255 PHE A C 1
ATOM 4867 O O . PHE B 1 255 ? 29.226 -56.403 22.768 1.00 21.58 255 PHE A O 1
ATOM 4875 N N . PHE B 1 256 ? 27.863 -55.801 24.467 1.00 21.84 256 PHE A N 1
ATOM 4876 C CA . PHE B 1 256 ? 28.983 -55.198 25.198 1.00 24.97 256 PHE A CA 1
ATOM 4877 C C . PHE B 1 256 ? 30.086 -56.211 25.473 1.00 24.48 256 PHE A C 1
ATOM 4878 O O . PHE B 1 256 ? 31.297 -55.937 25.270 1.00 23.14 256 PHE A O 1
ATOM 4886 N N . LEU B 1 257 ? 29.696 -57.416 25.913 1.00 20.30 257 LEU A N 1
ATOM 4887 C CA . LEU B 1 257 ? 30.698 -58.391 26.292 1.00 21.55 257 LEU A CA 1
ATOM 4888 C C . LEU B 1 257 ? 31.376 -59.009 25.074 1.00 22.32 257 LEU A C 1
ATOM 4889 O O . LEU B 1 257 ? 32.567 -59.354 25.137 1.00 22.47 257 LEU A O 1
ATOM 4894 N N . ARG B 1 258 ? 30.664 -59.102 23.947 1.00 20.51 258 ARG A N 1
ATOM 4895 C CA . ARG B 1 258 ? 31.323 -59.584 22.733 1.00 19.22 258 ARG A CA 1
ATOM 4896 C C . ARG B 1 258 ? 32.495 -58.666 22.380 1.00 20.63 258 ARG A C 1
ATOM 4897 O O . ARG B 1 258 ? 33.562 -59.147 21.959 1.00 20.55 258 ARG A O 1
ATOM 4905 N N . ASN B 1 259 ? 32.308 -57.356 22.557 1.00 19.35 259 ASN A N 1
ATOM 4906 C CA . ASN B 1 259 ? 33.395 -56.428 22.190 1.00 22.33 259 ASN A CA 1
ATOM 4907 C C . ASN B 1 259 ? 34.583 -56.598 23.127 1.00 21.92 259 ASN A C 1
ATOM 4908 O O . ASN B 1 259 ? 35.750 -56.513 22.706 1.00 24.07 259 ASN A O 1
ATOM 4913 N N . VAL B 1 260 ? 34.296 -56.846 24.400 1.00 21.53 260 VAL A N 1
ATOM 4914 C CA . VAL B 1 260 ? 35.373 -57.076 25.362 1.00 24.35 260 VAL A CA 1
ATOM 4915 C C . VAL B 1 260 ? 36.093 -58.400 25.095 1.00 24.32 260 VAL A C 1
ATOM 4916 O O . VAL B 1 260 ? 37.328 -58.485 25.175 1.00 25.97 260 VAL A O 1
ATOM 4920 N N . MET B 1 261 ? 35.345 -59.478 24.772 1.00 19.33 261 MET A N 1
ATOM 4921 C CA . MET B 1 261 ? 35.983 -60.772 24.604 1.00 20.25 261 MET A CA 1
ATOM 4922 C C . MET B 1 261 ? 36.597 -60.962 23.216 1.00 18.68 261 MET A C 1
ATOM 4923 O O . MET B 1 261 ? 37.322 -61.949 23.006 1.00 21.04 261 MET A O 1
ATOM 4928 N N . GLY B 1 262 ? 36.277 -60.090 22.288 1.00 17.87 262 GLY A N 1
ATOM 4929 C CA . GLY B 1 262 ? 36.908 -60.116 20.971 1.00 17.80 262 GLY A CA 1
ATOM 4930 C C . GLY B 1 262 ? 36.546 -61.342 20.159 1.00 17.51 262 GLY A C 1
ATOM 4931 O O . GLY B 1 262 ? 37.368 -61.831 19.386 1.00 17.98 262 GLY A O 1
ATOM 4932 N N . ASN B 1 263 ? 35.302 -61.844 20.292 1.00 17.67 263 ASN A N 1
ATOM 4933 C CA . ASN B 1 263 ? 34.962 -63.097 19.631 1.00 17.61 263 ASN A CA 1
ATOM 4934 C C . ASN B 1 263 ? 33.853 -62.912 18.570 1.00 16.38 263 ASN A C 1
ATOM 4935 O O . ASN B 1 263 ? 33.158 -63.881 18.243 1.00 17.86 263 ASN A O 1
ATOM 4940 N N . ILE B 1 264 ? 33.740 -61.714 17.989 1.00 17.22 264 ILE A N 1
ATOM 4941 C CA . ILE B 1 264 ? 32.788 -61.462 16.892 1.00 16.26 264 ILE A CA 1
ATOM 4942 C C . ILE B 1 264 ? 33.111 -62.311 15.673 1.00 16.74 264 ILE A C 1
ATOM 4943 O O . ILE B 1 264 ? 34.257 -62.736 15.451 1.00 17.86 264 ILE A O 1
ATOM 4948 N N . MET B 1 265 ? 32.055 -62.630 14.917 1.00 15.82 265 MET A N 1
ATOM 4949 C CA . MET B 1 265 ? 32.178 -63.222 13.588 1.00 14.65 265 MET A CA 1
ATOM 4950 C C . MET B 1 265 ? 32.893 -62.274 12.603 1.00 17.68 265 MET A C 1
ATOM 4951 O O . MET B 1 265 ? 32.806 -61.053 12.705 1.00 18.99 265 MET A O 1
ATOM 4956 N N . SER B 1 266 ? 33.560 -62.859 11.614 1.00 16.03 266 SER A N 1
ATOM 4957 C CA . SER B 1 266 ? 34.204 -62.057 10.577 1.00 17.26 266 SER A CA 1
ATOM 4958 C C . SER B 1 266 ? 33.229 -61.712 9.436 1.00 16.28 266 SER A C 1
ATOM 4959 O O . SER B 1 266 ? 32.214 -62.389 9.214 1.00 17.02 266 SER A O 1
ATOM 4962 N N . ALA B 1 267 ? 33.551 -60.634 8.702 1.00 16.55 267 ALA A N 1
ATOM 4963 C CA . ALA B 1 267 ? 32.668 -60.257 7.592 1.00 17.37 267 ALA A CA 1
ATOM 4964 C C . ALA B 1 267 ? 32.588 -61.354 6.537 1.00 17.39 267 ALA A C 1
ATOM 4965 O O . ALA B 1 267 ? 31.509 -61.571 5.950 1.00 16.94 267 ALA A O 1
ATOM 4967 N N . GLN B 1 268 ? 33.702 -62.049 6.271 1.00 16.82 268 GLN A N 1
ATOM 4968 C CA . GLN B 1 268 ? 33.621 -63.066 5.220 1.00 18.04 268 GLN A CA 1
ATOM 4969 C C . GLN B 1 268 ? 32.741 -64.232 5.663 1.00 18.37 268 GLN A C 1
ATOM 4970 O O . GLN B 1 268 ? 31.956 -64.780 4.853 1.00 18.65 268 GLN A O 1
ATOM 4976 N N . THR B 1 269 ? 32.842 -64.620 6.940 1.00 16.11 269 THR A N 1
ATOM 4977 C CA . THR B 1 269 ? 31.973 -65.685 7.426 1.00 16.45 269 THR A CA 1
ATOM 4978 C C . THR B 1 269 ? 30.527 -65.245 7.362 1.00 17.10 269 THR A C 1
ATOM 4979 O O . THR B 1 269 ? 29.636 -66.025 6.974 1.00 18.03 269 THR A O 1
ATOM 4983 N N . ALA B 1 270 ? 30.269 -63.986 7.704 1.00 17.26 270 ALA A N 1
ATOM 4984 C CA . ALA B 1 270 ? 28.902 -63.486 7.641 1.00 16.92 270 ALA A CA 1
ATOM 4985 C C . ALA B 1 270 ? 28.375 -63.499 6.210 1.00 17.90 270 ALA A C 1
ATOM 4986 O O . ALA B 1 270 ? 27.206 -63.839 5.998 1.00 19.26 270 ALA A O 1
ATOM 4988 N N . PHE B 1 271 ? 29.219 -63.127 5.218 1.00 16.86 271 PHE A N 1
ATOM 4989 C CA . PHE B 1 271 ? 28.778 -63.196 3.826 1.00 17.05 271 PHE A CA 1
ATOM 4990 C C . PHE B 1 271 ? 28.396 -64.631 3.438 1.00 17.20 271 PHE A C 1
ATOM 4991 O O . PHE B 1 271 ? 27.332 -64.861 2.827 1.00 19.19 271 PHE A O 1
ATOM 4999 N N . TYR B 1 272 ? 29.260 -65.607 3.756 1.00 19.54 272 TYR A N 1
ATOM 5000 C CA . TYR B 1 272 ? 28.916 -66.999 3.437 1.00 18.35 272 TYR A CA 1
ATOM 5001 C C . TYR B 1 272 ? 27.574 -67.384 4.079 1.00 19.01 272 TYR A C 1
ATOM 5002 O O . TYR B 1 272 ? 26.739 -68.036 3.433 1.00 20.75 272 TYR A O 1
ATOM 5011 N N . THR B 1 273 ? 27.363 -67.016 5.352 1.00 18.32 273 THR A N 1
ATOM 5012 C CA . THR B 1 273 ? 26.147 -67.457 6.056 1.00 15.45 273 THR A CA 1
ATOM 5013 C C . THR B 1 273 ? 24.926 -66.734 5.540 1.00 20.92 273 THR A C 1
ATOM 5014 O O . THR B 1 273 ? 23.836 -67.305 5.481 1.00 19.04 273 THR A O 1
ATOM 5018 N N . LEU B 1 274 ? 25.082 -65.458 5.158 1.00 19.47 274 LEU A N 1
ATOM 5019 C CA . LEU B 1 274 ? 23.987 -64.763 4.487 1.00 21.23 274 LEU A CA 1
ATOM 5020 C C . LEU B 1 274 ? 23.540 -65.521 3.248 1.00 22.39 274 LEU A C 1
ATOM 5021 O O . LEU B 1 274 ? 22.336 -65.547 2.942 1.00 26.34 274 LEU A O 1
ATOM 5026 N N . LEU B 1 275 ? 24.491 -66.078 2.502 1.00 21.23 275 LEU A N 1
ATOM 5027 C CA . LEU B 1 275 ? 24.147 -66.816 1.277 1.00 19.88 275 LEU A CA 1
ATOM 5028 C C . LEU B 1 275 ? 23.515 -68.165 1.611 1.00 23.98 275 LEU A C 1
ATOM 5029 O O . LEU B 1 275 ? 22.480 -68.534 1.037 1.00 20.32 275 LEU A O 1
ATOM 5034 N N . THR B 1 276 ? 24.120 -68.917 2.552 1.00 16.94 276 THR A N 1
ATOM 5035 C CA . THR B 1 276 ? 23.604 -70.284 2.781 1.00 18.11 276 THR A CA 1
ATOM 5036 C C . THR B 1 276 ? 22.275 -70.283 3.502 1.00 16.91 276 THR A C 1
ATOM 5037 O O . THR B 1 276 ? 21.455 -71.216 3.287 1.00 18.40 276 THR A O 1
ATOM 5041 N N . LEU B 1 277 ? 21.975 -69.247 4.311 1.00 16.90 277 LEU A N 1
ATOM 5042 C CA . LEU B 1 277 ? 20.692 -69.239 5.015 1.00 17.01 277 LEU A CA 1
ATOM 5043 C C . LEU B 1 277 ? 19.522 -69.192 4.038 1.00 17.67 277 LEU A C 1
ATOM 5044 O O . LEU B 1 277 ? 18.417 -69.620 4.394 1.00 19.05 277 LEU A O 1
ATOM 5049 N N A LYS B 1 278 ? 19.758 -68.679 2.813 0.55 17.45 278 LYS A N 1
ATOM 5050 N N B LYS B 1 278 ? 19.713 -68.641 2.843 0.45 17.48 278 LYS A N 1
ATOM 5051 C CA A LYS B 1 278 ? 18.720 -68.521 1.791 0.55 15.93 278 LYS A CA 1
ATOM 5052 C CA B LYS B 1 278 ? 18.574 -68.526 1.947 0.45 15.69 278 LYS A CA 1
ATOM 5053 C C A LYS B 1 278 ? 18.044 -69.845 1.449 0.55 17.61 278 LYS A C 1
ATOM 5054 C C B LYS B 1 278 ? 17.952 -69.886 1.656 0.45 17.71 278 LYS A C 1
ATOM 5055 O O A LYS B 1 278 ? 16.870 -69.864 1.030 0.55 18.20 278 LYS A O 1
ATOM 5056 O O B LYS B 1 278 ? 16.720 -69.974 1.499 0.45 18.15 278 LYS A O 1
ATOM 5067 N N . THR B 1 279 ? 18.767 -70.950 1.604 1.00 17.40 279 THR A N 1
ATOM 5068 C CA . THR B 1 279 ? 18.250 -72.276 1.252 1.00 15.64 279 THR A CA 1
ATOM 5069 C C . THR B 1 279 ? 17.970 -73.130 2.490 1.00 17.02 279 THR A C 1
ATOM 5070 O O . THR B 1 279 ? 17.739 -74.335 2.332 1.00 17.94 279 THR A O 1
ATOM 5074 N N . LEU B 1 280 ? 18.012 -72.571 3.703 1.00 16.58 280 LEU A N 1
ATOM 5075 C CA . LEU B 1 280 ? 17.799 -73.423 4.876 1.00 15.77 280 LEU A CA 1
ATOM 5076 C C . LEU B 1 280 ? 16.452 -74.153 4.797 1.00 17.63 280 LEU A C 1
ATOM 5077 O O . LEU B 1 280 ? 16.421 -75.369 5.028 1.00 15.84 280 LEU A O 1
ATOM 5082 N N . PRO B 1 281 ? 15.333 -73.506 4.481 1.00 16.22 281 PRO A N 1
ATOM 5083 C CA . PRO B 1 281 ? 14.068 -74.283 4.449 1.00 16.56 281 PRO A CA 1
ATOM 5084 C C . PRO B 1 281 ? 14.103 -75.471 3.471 1.00 17.93 281 PRO A C 1
ATOM 5085 O O . PRO B 1 281 ? 13.731 -76.625 3.857 1.00 17.07 281 PRO A O 1
ATOM 5089 N N . ILE B 1 282 ? 14.553 -75.260 2.225 1.00 15.66 282 ILE A N 1
ATOM 5090 C CA . ILE B 1 282 ? 14.538 -76.385 1.270 1.00 16.09 282 ILE A CA 1
ATOM 5091 C C . ILE B 1 282 ? 15.587 -77.443 1.642 1.00 15.84 282 ILE A C 1
ATOM 5092 O O . ILE B 1 282 ? 15.386 -78.643 1.402 1.00 16.51 282 ILE A O 1
ATOM 5097 N N . ARG B 1 283 ? 16.730 -77.020 2.215 1.00 15.47 283 ARG A N 1
ATOM 5098 C CA . ARG B 1 283 ? 17.695 -78.017 2.682 1.00 14.94 283 ARG A CA 1
ATOM 5099 C C . ARG B 1 283 ? 17.098 -78.860 3.792 1.00 15.90 283 ARG A C 1
ATOM 5100 O O . ARG B 1 283 ? 17.219 -80.092 3.766 1.00 17.57 283 ARG A O 1
ATOM 5108 N N . VAL B 1 284 ? 16.607 -78.216 4.831 1.00 15.37 284 VAL A N 1
ATOM 5109 C CA . VAL B 1 284 ? 16.090 -78.960 5.987 1.00 16.10 284 VAL A CA 1
ATOM 5110 C C . VAL B 1 284 ? 14.913 -79.841 5.571 1.00 16.92 284 VAL A C 1
ATOM 5111 O O . VAL B 1 284 ? 14.766 -80.964 6.065 1.00 19.00 284 VAL A O 1
ATOM 5115 N N . GLU B 1 285 ? 14.059 -79.368 4.651 1.00 16.05 285 GLU A N 1
ATOM 5116 C CA . GLU B 1 285 ? 12.992 -80.259 4.151 1.00 17.52 285 GLU A CA 1
ATOM 5117 C C . GLU B 1 285 ? 13.566 -81.516 3.507 1.00 17.09 285 GLU A C 1
ATOM 5118 O O . GLU B 1 285 ? 13.092 -82.648 3.766 1.00 19.70 285 GLU A O 1
ATOM 5124 N N . LYS B 1 286 ? 14.583 -81.366 2.659 1.00 15.63 286 LYS A N 1
ATOM 5125 C CA . LYS B 1 286 ? 15.138 -82.543 1.992 1.00 16.17 286 LYS A CA 1
ATOM 5126 C C . LYS B 1 286 ? 15.854 -83.477 2.977 1.00 19.70 286 LYS A C 1
ATOM 5127 O O . LYS B 1 286 ? 15.671 -84.715 2.954 1.00 18.38 286 LYS A O 1
ATOM 5133 N N . GLN B 1 287 ? 16.705 -82.899 3.860 1.00 15.71 287 GLN A N 1
ATOM 5134 C CA . GLN B 1 287 ? 17.420 -83.698 4.849 1.00 14.65 287 GLN A CA 1
ATOM 5135 C C . GLN B 1 287 ? 16.446 -84.454 5.726 1.00 16.22 287 GLN A C 1
ATOM 5136 O O . GLN B 1 287 ? 16.711 -85.599 6.085 1.00 17.76 287 GLN A O 1
ATOM 5142 N N . SER B 1 288 ? 15.342 -83.811 6.114 1.00 15.93 288 SER A N 1
ATOM 5143 C CA . SER B 1 288 ? 14.407 -84.423 7.032 1.00 17.10 288 SER A CA 1
ATOM 5144 C C . SER B 1 288 ? 13.607 -85.509 6.327 1.00 19.46 288 SER A C 1
ATOM 5145 O O . SER B 1 288 ? 13.275 -86.522 6.946 1.00 19.11 288 SER A O 1
ATOM 5148 N N . ALA B 1 289 ? 13.247 -85.300 5.062 1.00 18.74 289 ALA A N 1
ATOM 5149 C CA . ALA B 1 289 ? 12.579 -86.383 4.315 1.00 18.94 289 ALA A CA 1
ATOM 5150 C C . ALA B 1 289 ? 13.494 -87.581 4.164 1.00 19.39 289 ALA A C 1
ATOM 5151 O O . ALA B 1 289 ? 13.087 -88.744 4.349 1.00 19.38 289 ALA A O 1
ATOM 5153 N N . ASN B 1 290 ? 14.780 -87.328 3.877 1.00 15.59 290 ASN A N 1
ATOM 5154 C CA . ASN B 1 290 ? 15.748 -88.417 3.837 1.00 16.19 290 ASN A CA 1
ATOM 5155 C C . ASN B 1 290 ? 15.882 -89.115 5.190 1.00 18.05 290 ASN A C 1
ATOM 5156 O O . ASN B 1 290 ? 15.971 -90.356 5.257 1.00 18.13 290 ASN A O 1
ATOM 5161 N N . ALA B 1 291 ? 15.952 -88.334 6.265 1.00 16.95 291 ALA A N 1
ATOM 5162 C CA . ALA B 1 291 ? 16.164 -88.898 7.603 1.00 17.11 291 ALA A CA 1
ATOM 5163 C C . ALA B 1 291 ? 14.977 -89.762 8.008 1.00 20.25 291 ALA A C 1
ATOM 5164 O O . ALA B 1 291 ? 15.163 -90.831 8.593 1.00 18.69 291 ALA A O 1
ATOM 5166 N N . GLN B 1 292 ? 13.758 -89.321 7.684 1.00 18.39 292 GLN A N 1
ATOM 5167 C CA . GLN B 1 292 ? 12.576 -90.149 7.995 1.00 19.13 292 GLN A CA 1
ATOM 5168 C C . GLN B 1 292 ? 12.695 -91.524 7.334 1.00 19.97 292 GLN A C 1
ATOM 5169 O O . GLN B 1 292 ? 12.467 -92.559 7.981 1.00 20.16 292 GLN A O 1
ATOM 5175 N N . LYS B 1 293 ? 13.060 -91.545 6.030 1.00 19.09 293 LYS A N 1
ATOM 5176 C CA . LYS B 1 293 ? 13.199 -92.818 5.301 1.00 19.58 293 LYS A CA 1
ATOM 5177 C C . LYS B 1 293 ? 14.335 -93.676 5.860 1.00 22.98 293 LYS A C 1
ATOM 5178 O O . LYS B 1 293 ? 14.205 -94.908 5.968 1.00 21.05 293 LYS A O 1
ATOM 5184 N N . ILE B 1 294 ? 15.484 -93.054 6.181 1.00 17.60 294 ILE A N 1
ATOM 5185 C CA . ILE B 1 294 ? 16.592 -93.803 6.744 1.00 15.62 294 ILE A CA 1
ATOM 5186 C C . ILE B 1 294 ? 16.201 -94.385 8.099 1.00 20.90 294 ILE A C 1
ATOM 5187 O O . ILE B 1 294 ? 16.533 -95.544 8.399 1.00 19.67 294 ILE A O 1
ATOM 5192 N N . ALA B 1 295 ? 15.528 -93.589 8.957 1.00 17.62 295 ALA A N 1
ATOM 5193 C CA . ALA B 1 295 ? 15.140 -94.083 10.288 1.00 17.45 295 ALA A CA 1
ATOM 5194 C C . ALA B 1 295 ? 14.153 -95.253 10.169 1.00 18.12 295 ALA A C 1
ATOM 5195 O O . ALA B 1 295 ? 14.280 -96.237 10.908 1.00 21.24 295 ALA A O 1
ATOM 5197 N N . GLU B 1 296 ? 13.219 -95.168 9.226 1.00 20.94 296 GLU A N 1
ATOM 5198 C CA . GLU B 1 296 ? 12.313 -96.295 8.972 1.00 22.64 296 GLU A CA 1
ATOM 5199 C C . GLU B 1 296 ? 13.088 -97.538 8.547 1.00 23.34 296 GLU A C 1
ATOM 5200 O O . GLU B 1 296 ? 12.874 -98.649 9.081 1.00 22.29 296 GLU A O 1
ATOM 5206 N N . PHE B 1 297 ? 14.039 -97.365 7.618 1.00 19.90 297 PHE A N 1
ATOM 5207 C CA . PHE B 1 297 ? 14.847 -98.499 7.159 1.00 19.65 297 PHE A CA 1
ATOM 5208 C C . PHE B 1 297 ? 15.590 -99.141 8.326 1.00 22.12 297 PHE A C 1
ATOM 5209 O O . PHE B 1 297 ? 15.602 -100.363 8.485 1.00 21.83 297 PHE A O 1
ATOM 5217 N N . LEU B 1 298 ? 16.264 -98.318 9.128 1.00 19.71 298 LEU A N 1
ATOM 5218 C CA . LEU B 1 298 ? 17.039 -98.822 10.257 1.00 17.19 298 LEU A CA 1
ATOM 5219 C C . LEU B 1 298 ? 16.144 -99.542 11.256 1.00 19.77 298 LEU A C 1
ATOM 5220 O O . LEU B 1 298 ? 16.566 -100.546 11.861 1.00 21.49 298 LEU A O 1
ATOM 5225 N N . SER B 1 299 ? 14.947 -99.005 11.479 1.00 20.46 299 SER A N 1
ATOM 5226 C CA . SER B 1 299 ? 14.051 -99.585 12.497 1.00 21.30 299 SER A CA 1
ATOM 5227 C C . SER B 1 299 ? 13.561 -100.970 12.093 1.00 26.10 299 SER A C 1
ATOM 5228 O O . SER B 1 299 ? 13.091 -101.722 12.971 1.00 28.95 299 SER A O 1
ATOM 5231 N N . LYS B 1 300 ? 13.629 -101.308 10.811 1.00 21.10 300 LYS A N 1
ATOM 5232 C CA . LYS B 1 300 ? 13.253 -102.664 10.331 1.00 24.32 300 LYS A CA 1
ATOM 5233 C C . LYS B 1 300 ? 14.439 -103.605 10.190 1.00 29.06 300 LYS A C 1
ATOM 5234 O O . LYS B 1 300 ? 14.244 -104.796 9.882 1.00 25.89 300 LYS A O 1
ATOM 5240 N N . HIS B 1 301 ? 15.661 -103.112 10.379 1.00 22.21 301 HIS A N 1
ATOM 5241 C CA . HIS B 1 301 ? 16.854 -103.857 10.015 1.00 21.19 301 HIS A CA 1
ATOM 5242 C C . HIS B 1 301 ? 17.279 -104.825 11.100 1.00 23.54 301 HIS A C 1
ATOM 5243 O O . HIS B 1 301 ? 17.433 -104.460 12.276 1.00 24.99 301 HIS A O 1
ATOM 5250 N N . HIS B 1 302 ? 17.527 -106.073 10.687 1.00 27.44 302 HIS A N 1
ATOM 5251 C CA . HIS B 1 302 ? 17.765 -107.107 11.673 1.00 27.23 302 HIS A CA 1
ATOM 5252 C C . HIS B 1 302 ? 19.096 -106.984 12.410 1.00 33.59 302 HIS A C 1
ATOM 5253 O O . HIS B 1 302 ? 19.265 -107.639 13.433 1.00 34.28 302 HIS A O 1
ATOM 5260 N N . LYS B 1 303 ? 20.032 -106.124 11.984 1.00 24.63 303 LYS A N 1
ATOM 5261 C CA . LYS B 1 303 ? 21.260 -105.949 12.738 1.00 24.29 303 LYS A CA 1
ATOM 5262 C C . LYS B 1 303 ? 21.296 -104.637 13.518 1.00 25.80 303 LYS A C 1
ATOM 5263 O O . LYS B 1 303 ? 22.333 -104.284 14.105 1.00 28.21 303 LYS A O 1
ATOM 5269 N N . VAL B 1 304 ? 20.168 -103.936 13.586 1.00 22.23 304 VAL A N 1
ATOM 5270 C CA . VAL B 1 304 ? 20.061 -102.680 14.329 1.00 21.95 304 VAL A CA 1
ATOM 5271 C C . VAL B 1 304 ? 19.278 -102.923 15.610 1.00 27.11 304 VAL A C 1
ATOM 5272 O O . VAL B 1 304 ? 18.179 -103.479 15.577 1.00 27.97 304 VAL A O 1
ATOM 5276 N N . GLU B 1 305 ? 19.840 -102.494 16.728 1.00 26.50 305 GLU A N 1
ATOM 5277 C CA . GLU B 1 305 ? 19.260 -102.765 18.045 1.00 34.34 305 GLU A CA 1
ATOM 5278 C C . GLU B 1 305 ? 18.208 -101.734 18.420 1.00 35.06 305 GLU A C 1
ATOM 5279 O O . GLU B 1 305 ? 17.121 -102.096 18.883 1.00 32.58 305 GLU A O 1
ATOM 5285 N N . HIS B 1 306 ? 18.509 -100.439 18.226 1.00 27.48 306 HIS A N 1
ATOM 5286 C CA . HIS B 1 306 ? 17.591 -99.365 18.585 1.00 26.74 306 HIS A CA 1
ATOM 5287 C C . HIS B 1 306 ? 17.798 -98.268 17.544 1.00 27.43 306 HIS A C 1
ATOM 5288 O O . HIS B 1 306 ? 18.907 -98.121 17.038 1.00 26.38 306 HIS A O 1
ATOM 5295 N N . VAL B 1 307 ? 16.735 -97.538 17.216 1.00 24.81 307 VAL A N 1
ATOM 5296 C CA . VAL B 1 307 ? 16.803 -96.357 16.337 1.00 23.27 307 VAL A CA 1
ATOM 5297 C C . VAL B 1 307 ? 16.123 -95.204 17.053 1.00 24.27 307 VAL A C 1
ATOM 5298 O O . VAL B 1 307 ? 15.018 -95.363 17.587 1.00 23.20 307 VAL A O 1
ATOM 5302 N N . ILE B 1 308 ? 16.747 -94.027 17.040 1.00 19.56 308 ILE A N 1
ATOM 5303 C CA . ILE B 1 308 ? 16.209 -92.834 17.686 1.00 19.97 308 ILE A CA 1
ATOM 5304 C C . ILE B 1 308 ? 16.011 -91.761 16.611 1.00 20.70 308 ILE A C 1
ATOM 5305 O O . ILE B 1 308 ? 16.989 -91.327 15.987 1.00 19.98 308 ILE A O 1
ATOM 5310 N N . TYR B 1 309 ? 14.759 -91.379 16.346 1.00 20.34 309 TYR A N 1
ATOM 5311 C CA . TYR B 1 309 ? 14.478 -90.294 15.404 1.00 21.30 309 TYR A CA 1
ATOM 5312 C C . TYR B 1 309 ? 13.153 -89.698 15.871 1.00 21.88 309 TYR A C 1
ATOM 5313 O O . TYR B 1 309 ? 12.202 -90.465 16.112 1.00 21.33 309 TYR A O 1
ATOM 5322 N N . PRO B 1 310 ? 13.013 -88.370 15.994 1.00 20.45 310 PRO A N 1
ATOM 5323 C CA . PRO B 1 310 ? 11.752 -87.833 16.544 1.00 18.36 310 PRO A CA 1
ATOM 5324 C C . PRO B 1 310 ? 10.534 -88.111 15.672 1.00 20.59 310 PRO A C 1
ATOM 5325 O O . PRO B 1 310 ? 9.397 -88.011 16.181 1.00 22.55 310 PRO A O 1
ATOM 5329 N N . GLY B 1 311 ? 10.727 -88.505 14.411 1.00 19.57 311 GLY A N 1
ATOM 5330 C CA . GLY B 1 311 ? 9.615 -88.724 13.515 1.00 20.74 311 GLY A CA 1
ATOM 5331 C C . GLY B 1 311 ? 9.178 -90.179 13.384 1.00 23.35 311 GLY A C 1
ATOM 5332 O O . GLY B 1 311 ? 8.210 -90.427 12.653 1.00 23.71 311 GLY A O 1
ATOM 5333 N N . ILE B 1 312 ? 9.867 -91.138 13.993 1.00 21.95 312 ILE A N 1
ATOM 5334 C CA . ILE B 1 312 ? 9.354 -92.518 13.832 1.00 24.06 312 ILE A CA 1
ATOM 5335 C C . ILE B 1 312 ? 8.392 -92.826 14.982 1.00 21.02 312 ILE A C 1
ATOM 5336 O O . ILE B 1 312 ? 8.461 -92.215 16.067 1.00 21.98 312 ILE A O 1
ATOM 5341 N N . PRO B 1 313 ? 7.449 -93.742 14.748 1.00 23.81 313 PRO A N 1
ATOM 5342 C CA . PRO B 1 313 ? 6.338 -93.910 15.700 1.00 24.87 313 PRO A CA 1
ATOM 5343 C C . PRO B 1 313 ? 6.776 -94.370 17.066 1.00 23.14 313 PRO A C 1
ATOM 5344 O O . PRO B 1 313 ? 6.038 -94.108 18.026 1.00 25.69 313 PRO A O 1
ATOM 5348 N N . SER B 1 314 ? 7.922 -95.048 17.182 1.00 24.68 314 SER A N 1
ATOM 5349 C CA . SER B 1 314 ? 8.409 -95.548 18.473 1.00 29.36 314 SER A CA 1
ATOM 5350 C C . SER B 1 314 ? 9.189 -94.508 19.272 1.00 25.89 314 SER A C 1
ATOM 5351 O O . SER B 1 314 ? 9.637 -94.818 20.377 1.00 25.19 314 SER A O 1
ATOM 5354 N N . PHE B 1 315 ? 9.370 -93.286 18.765 1.00 23.67 315 PHE A N 1
ATOM 5355 C CA . PHE B 1 315 ? 10.154 -92.295 19.514 1.00 23.03 315 PHE A CA 1
ATOM 5356 C C . PHE B 1 315 ? 9.574 -92.115 20.918 1.00 24.41 315 PHE A C 1
ATOM 5357 O O . PHE B 1 315 ? 8.373 -91.836 21.071 1.00 23.22 315 PHE A O 1
ATOM 5365 N N . PRO B 1 316 ? 10.381 -92.249 21.969 1.00 22.64 316 PRO A N 1
ATOM 5366 C CA . PRO B 1 316 ? 9.812 -92.189 23.329 1.00 24.62 316 PRO A CA 1
ATOM 5367 C C . PRO B 1 316 ? 9.168 -90.872 23.695 1.00 28.23 316 PRO A C 1
ATOM 5368 O O . PRO B 1 316 ? 8.267 -90.859 24.537 1.00 28.80 316 PRO A O 1
ATOM 5372 N N . GLN B 1 317 ? 9.582 -89.753 23.103 1.00 22.26 317 GLN A N 1
ATOM 5373 C CA . GLN B 1 317 ? 9.013 -88.444 23.393 1.00 21.45 317 GLN A CA 1
ATOM 5374 C C . GLN B 1 317 ? 8.209 -87.954 22.195 1.00 22.45 317 GLN A C 1
ATOM 5375 O O . GLN B 1 317 ? 8.172 -86.763 21.897 1.00 21.51 317 GLN A O 1
ATOM 5381 N N . LYS B 1 318 ? 7.528 -88.897 21.544 1.00 23.09 318 LYS A N 1
ATOM 5382 C CA . LYS B 1 318 ? 6.687 -88.598 20.375 1.00 22.74 318 LYS A CA 1
ATOM 5383 C C . LYS B 1 318 ? 5.702 -87.473 20.640 1.00 22.71 318 LYS A C 1
ATOM 5384 O O . LYS B 1 318 ? 5.542 -86.566 19.811 1.00 21.96 318 LYS A O 1
ATOM 5390 N N . GLU B 1 319 ? 4.983 -87.512 21.770 1.00 22.44 319 GLU A N 1
ATOM 5391 C CA . GLU B 1 319 ? 3.965 -86.492 21.971 1.00 20.32 319 GLU A CA 1
ATOM 5392 C C . GLU B 1 319 ? 4.565 -85.084 22.054 1.00 20.53 319 GLU A C 1
ATOM 5393 O O . GLU B 1 319 ? 4.022 -84.116 21.475 1.00 22.97 319 GLU A O 1
ATOM 5396 N N . LEU B 1 320 ? 5.735 -84.961 22.709 1.00 20.96 320 LEU A N 1
ATOM 5397 C CA . LEU B 1 320 ? 6.397 -83.663 22.740 1.00 20.18 320 LEU A CA 1
ATOM 5398 C C . LEU B 1 320 ? 6.937 -83.269 21.355 1.00 18.33 320 LEU A C 1
ATOM 5399 O O . LEU B 1 320 ? 6.867 -82.090 20.987 1.00 20.41 320 LEU A O 1
ATOM 5404 N N . ALA B 1 321 ? 7.455 -84.235 20.598 1.00 18.46 321 ALA A N 1
ATOM 5405 C CA . ALA B 1 321 ? 7.921 -83.952 19.235 1.00 18.38 321 ALA A CA 1
ATOM 5406 C C . ALA B 1 321 ? 6.778 -83.386 18.394 1.00 19.91 321 ALA A C 1
ATOM 5407 O O . ALA B 1 321 ? 6.948 -82.426 17.644 1.00 19.78 321 ALA A O 1
ATOM 5409 N N . LEU B 1 322 ? 5.587 -83.970 18.524 1.00 18.81 322 LEU A N 1
ATOM 5410 C CA . LEU B 1 322 ? 4.488 -83.487 17.691 1.00 17.96 322 LEU A CA 1
ATOM 5411 C C . LEU B 1 322 ? 3.984 -82.139 18.145 1.00 20.94 322 LEU A C 1
ATOM 5412 O O . LEU B 1 322 ? 3.433 -81.385 17.322 1.00 24.72 322 LEU A O 1
ATOM 5417 N N . LYS B 1 323 ? 4.141 -81.823 19.433 1.00 19.88 323 LYS A N 1
ATOM 5418 C CA . LYS B 1 323 ? 3.731 -80.512 19.937 1.00 21.25 323 LYS A CA 1
ATOM 5419 C C . LYS B 1 323 ? 4.703 -79.401 19.522 1.00 23.81 323 LYS A C 1
ATOM 5420 O O . LYS B 1 323 ? 4.291 -78.264 19.270 1.00 23.44 323 LYS A O 1
ATOM 5426 N N . GLN B 1 324 ? 5.999 -79.709 19.514 1.00 20.60 324 GLN A N 1
ATOM 5427 C CA . GLN B 1 324 ? 7.036 -78.697 19.500 1.00 21.70 324 GLN A CA 1
ATOM 5428 C C . GLN B 1 324 ? 7.756 -78.568 18.160 1.00 21.02 324 GLN A C 1
ATOM 5429 O O . GLN B 1 324 ? 8.432 -77.549 17.930 1.00 21.74 324 GLN A O 1
ATOM 5435 N N . HIS B 1 325 ? 7.659 -79.556 17.287 1.00 18.00 325 HIS A N 1
ATOM 5436 C CA . HIS B 1 325 ? 8.284 -79.514 15.957 1.00 18.42 325 HIS A CA 1
ATOM 5437 C C . HIS B 1 325 ? 7.315 -79.072 14.877 1.00 22.48 325 HIS A C 1
ATOM 5438 O O . HIS B 1 325 ? 6.247 -79.676 14.714 1.00 21.72 325 HIS A O 1
ATOM 5445 N N . LYS B 1 326 ? 7.717 -78.056 14.109 1.00 18.17 326 LYS A N 1
ATOM 5446 C CA . LYS B 1 326 ? 7.012 -77.593 12.927 1.00 20.12 326 LYS A CA 1
ATOM 5447 C C . LYS B 1 326 ? 7.667 -78.170 11.684 1.00 20.19 326 LYS A C 1
ATOM 5448 O O . LYS B 1 326 ? 8.895 -78.248 11.602 1.00 17.85 326 LYS A O 1
ATOM 5454 N N . ASN B 1 327 ? 6.832 -78.538 10.696 1.00 17.99 327 ASN A N 1
ATOM 5455 C CA . ASN B 1 327 ? 7.230 -78.957 9.358 1.00 17.69 327 ASN A CA 1
ATOM 5456 C C . ASN B 1 327 ? 7.893 -80.319 9.244 1.00 21.88 327 ASN A C 1
ATOM 5457 O O . ASN B 1 327 ? 7.557 -81.097 8.331 1.00 23.75 327 ASN A O 1
ATOM 5462 N N . VAL B 1 328 ? 8.897 -80.572 10.086 1.00 19.17 328 VAL A N 1
ATOM 5463 C CA . VAL B 1 328 ? 9.831 -81.679 9.928 1.00 19.97 328 VAL A CA 1
ATOM 5464 C C . VAL B 1 328 ? 10.207 -82.176 11.315 1.00 18.34 328 VAL A C 1
ATOM 5465 O O . VAL B 1 328 ? 9.909 -81.531 12.318 1.00 19.36 328 VAL A O 1
ATOM 5469 N N . HIS B 1 329 ? 10.922 -83.315 11.369 1.00 16.65 329 HIS A N 1
ATOM 5470 C CA . HIS B 1 329 ? 11.544 -83.787 12.610 1.00 18.71 329 HIS A CA 1
ATOM 5471 C C . HIS B 1 329 ? 13.072 -83.786 12.551 1.00 19.02 329 HIS A C 1
ATOM 5472 O O . HIS B 1 329 ? 13.740 -84.356 13.452 1.00 19.36 329 HIS A O 1
ATOM 5479 N N . GLY B 1 330 ? 13.651 -83.179 11.505 1.00 19.44 330 GLY A N 1
ATOM 5480 C CA . GLY B 1 330 ? 15.063 -82.855 11.483 1.00 18.58 330 GLY A CA 1
ATOM 5481 C C . GLY B 1 330 ? 15.912 -83.846 10.713 1.00 18.12 330 GLY A C 1
ATOM 5482 O O . GLY B 1 330 ? 15.465 -84.902 10.252 1.00 18.68 330 GLY A O 1
ATOM 5483 N N . GLY B 1 331 ? 17.182 -83.437 10.524 1.00 18.88 331 GLY A N 1
ATOM 5484 C CA . GLY B 1 331 ? 18.166 -84.234 9.825 1.00 18.04 331 GLY A CA 1
ATOM 5485 C C . GLY B 1 331 ? 18.993 -85.175 10.688 1.00 16.52 331 GLY A C 1
ATOM 5486 O O . GLY B 1 331 ? 19.756 -85.965 10.126 1.00 18.62 331 GLY A O 1
ATOM 5487 N N . MET B 1 332 ? 18.833 -85.153 12.015 1.00 18.34 332 MET A N 1
ATOM 5488 C CA . MET B 1 332 ? 19.665 -85.944 12.908 1.00 16.90 332 MET A CA 1
ATOM 5489 C C . MET B 1 332 ? 18.911 -87.192 13.342 1.00 19.36 332 MET A C 1
ATOM 5490 O O . MET B 1 332 ? 17.723 -87.119 13.669 1.00 18.90 332 MET A O 1
ATOM 5495 N N . LEU B 1 333 ? 19.634 -88.319 13.395 1.00 18.04 333 LEU A N 1
ATOM 5496 C CA . LEU B 1 333 ? 19.098 -89.538 13.980 1.00 17.72 333 LEU A CA 1
ATOM 5497 C C . LEU B 1 333 ? 20.234 -90.284 14.643 1.00 20.34 333 LEU A C 1
ATOM 5498 O O . LEU B 1 333 ? 21.409 -89.928 14.523 1.00 21.06 333 LEU A O 1
ATOM 5503 N N . ALA B 1 334 ? 19.888 -91.322 15.382 1.00 19.60 334 ALA A N 1
ATOM 5504 C CA . ALA B 1 334 ? 20.949 -92.107 16.016 1.00 20.92 334 ALA A CA 1
ATOM 5505 C C . ALA B 1 334 ? 20.482 -93.560 16.051 1.00 20.12 334 ALA A C 1
ATOM 5506 O O . ALA B 1 334 ? 19.284 -93.845 15.931 1.00 23.34 334 ALA A O 1
ATOM 5508 N N . PHE B 1 335 ? 21.453 -94.474 16.135 1.00 20.04 335 PHE A N 1
ATOM 5509 C CA . PHE B 1 335 ? 21.077 -95.888 16.255 1.00 21.39 335 PHE A CA 1
ATOM 5510 C C . PHE B 1 335 ? 22.191 -96.657 16.937 1.00 23.67 335 PHE A C 1
ATOM 5511 O O . PHE B 1 335 ? 23.320 -96.196 17.059 1.00 23.43 335 PHE A O 1
ATOM 5519 N N . GLU B 1 336 ? 21.871 -97.889 17.342 1.00 22.74 336 GLU A N 1
ATOM 5520 C CA . GLU B 1 336 ? 22.839 -98.789 17.954 1.00 25.89 336 GLU A CA 1
ATOM 5521 C C . GLU B 1 336 ? 22.864 -100.065 17.137 1.00 24.32 336 GLU A C 1
ATOM 5522 O O . GLU B 1 336 ? 21.800 -100.565 16.751 1.00 26.05 336 GLU A O 1
ATOM 5528 N N . VAL B 1 337 ? 24.070 -100.550 16.788 1.00 25.32 337 VAL A N 1
ATOM 5529 C CA . VAL B 1 337 ? 24.185 -101.809 16.045 1.00 24.87 337 VAL A CA 1
ATOM 5530 C C . VAL B 1 337 ? 24.216 -102.956 17.055 1.00 32.03 337 VAL A C 1
ATOM 5531 O O . VAL B 1 337 ? 24.740 -102.802 18.163 1.00 31.80 337 VAL A O 1
ATOM 5535 N N . LYS B 1 338 ? 23.586 -104.069 16.707 1.00 28.18 338 LYS A N 1
ATOM 5536 C CA . LYS B 1 338 ? 23.652 -105.272 17.535 1.00 31.07 338 LYS A CA 1
ATOM 5537 C C . LYS B 1 338 ? 25.073 -105.809 17.562 1.00 39.74 338 LYS A C 1
ATOM 5538 O O . LYS B 1 338 ? 25.782 -105.791 16.551 1.00 37.93 338 LYS A O 1
ATOM 5544 N N . GLY B 1 339 ? 25.487 -106.294 18.720 1.00 42.78 339 GLY A N 1
ATOM 5545 C CA . GLY B 1 339 ? 26.814 -106.841 18.876 1.00 39.91 339 GLY A CA 1
ATOM 5546 C C . GLY B 1 339 ? 27.789 -105.948 19.592 1.00 44.50 339 GLY A C 1
ATOM 5547 O O . GLY B 1 339 ? 28.999 -106.177 19.488 1.00 57.90 339 GLY A O 1
ATOM 5548 N N . GLY B 1 340 ? 27.316 -104.919 20.273 1.00 48.26 340 GLY A N 1
ATOM 5549 C CA . GLY B 1 340 ? 28.229 -104.106 21.018 1.00 49.53 340 GLY A CA 1
ATOM 5550 C C . GLY B 1 340 ? 29.252 -103.326 20.213 1.00 51.83 340 GLY A C 1
ATOM 5551 O O . GLY B 1 340 ? 29.162 -103.131 18.995 1.00 45.30 340 GLY A O 1
ATOM 5552 N N . THR B 1 341 ? 30.275 -102.909 20.949 1.00 50.20 341 THR A N 1
ATOM 5553 C CA . THR B 1 341 ? 31.260 -101.970 20.434 1.00 50.63 341 THR A CA 1
ATOM 5554 C C . THR B 1 341 ? 32.001 -102.519 19.223 1.00 54.87 341 THR A C 1
ATOM 5555 O O . THR B 1 341 ? 32.295 -101.772 18.278 1.00 48.69 341 THR A O 1
ATOM 5559 N N . GLU B 1 342 ? 32.346 -103.808 19.238 1.00 38.66 342 GLU A N 1
ATOM 5560 C CA . GLU B 1 342 ? 33.106 -104.346 18.116 1.00 36.13 342 GLU A CA 1
ATOM 5561 C C . GLU B 1 342 ? 32.303 -104.233 16.828 1.00 40.38 342 GLU A C 1
ATOM 5562 O O . GLU B 1 342 ? 32.851 -103.916 15.763 1.00 34.08 342 GLU A O 1
ATOM 5568 N N . ALA B 1 343 ? 30.995 -104.482 16.918 1.00 34.29 343 ALA A N 1
ATOM 5569 C CA . ALA B 1 343 ? 30.146 -104.418 15.735 1.00 33.46 343 ALA A CA 1
ATOM 5570 C C . ALA B 1 343 ? 29.925 -102.972 15.309 1.00 38.11 343 ALA A C 1
ATOM 5571 O O . ALA B 1 343 ? 29.931 -102.666 14.110 1.00 33.79 343 ALA A O 1
ATOM 5573 N N . GLY B 1 344 ? 29.740 -102.065 16.275 1.00 37.50 344 GLY A N 1
ATOM 5574 C CA . GLY B 1 344 ? 29.647 -100.648 15.928 1.00 42.02 344 GLY A CA 1
ATOM 5575 C C . GLY B 1 344 ? 30.868 -100.145 15.182 1.00 42.56 344 GLY A C 1
ATOM 5576 O O . GLY B 1 344 ? 30.752 -99.433 14.173 1.00 35.37 344 GLY A O 1
ATOM 5577 N N . ILE B 1 345 ? 32.054 -100.534 15.654 1.00 35.42 345 ILE A N 1
ATOM 5578 C CA . ILE B 1 345 ? 33.315 -100.122 15.042 1.00 34.72 345 ILE A CA 1
ATOM 5579 C C . ILE B 1 345 ? 33.484 -100.725 13.651 1.00 42.22 345 ILE A C 1
ATOM 5580 O O . ILE B 1 345 ? 33.915 -100.035 12.708 1.00 34.78 345 ILE A O 1
ATOM 5585 N N . ARG B 1 346 ? 33.186 -102.023 13.496 1.00 30.26 346 ARG A N 1
ATOM 5586 C CA . ARG B 1 346 ? 33.269 -102.631 12.175 1.00 30.84 346 ARG A CA 1
ATOM 5587 C C . ARG B 1 346 ? 32.307 -101.935 11.209 1.00 30.64 346 ARG A C 1
ATOM 5588 O O . ARG B 1 346 ? 32.631 -101.693 10.033 1.00 28.98 346 ARG A O 1
ATOM 5596 N N . MET B 1 347 ? 31.118 -101.599 11.701 1.00 25.52 347 MET A N 1
ATOM 5597 C CA . MET B 1 347 ? 30.146 -100.937 10.828 1.00 29.20 347 MET A CA 1
ATOM 5598 C C . MET B 1 347 ? 30.704 -99.592 10.363 1.00 30.80 347 MET A C 1
ATOM 5599 O O . MET B 1 347 ? 30.765 -99.295 9.152 1.00 27.66 347 MET A O 1
ATOM 5604 N N . MET B 1 348 ? 31.157 -98.780 11.321 1.00 31.46 348 MET A N 1
ATOM 5605 C CA . MET B 1 348 ? 31.734 -97.470 11.016 1.00 30.75 348 MET A CA 1
ATOM 5606 C C . MET B 1 348 ? 32.876 -97.552 10.032 1.00 31.75 348 MET A C 1
ATOM 5607 O O . MET B 1 348 ? 32.983 -96.737 9.102 1.00 35.71 348 MET A O 1
ATOM 5612 N N . ASN B 1 349 ? 33.768 -98.512 10.234 1.00 30.54 349 ASN A N 1
ATOM 5613 C CA . ASN B 1 349 ? 34.909 -98.662 9.367 1.00 29.90 349 ASN A CA 1
ATOM 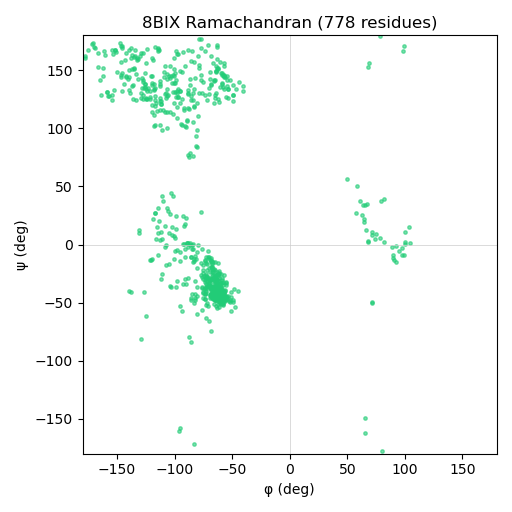5614 C C . ASN B 1 349 ? 34.541 -99.093 7.971 1.00 34.06 349 ASN A C 1
ATOM 5615 O O . ASN B 1 349 ? 35.404 -99.039 7.088 1.00 32.83 349 ASN A O 1
ATOM 5620 N N . HIS B 1 350 ? 33.321 -99.581 7.764 1.00 29.94 350 HIS A N 1
ATOM 5621 C CA . HIS B 1 350 ? 32.962 -100.044 6.443 1.00 27.49 350 HIS A CA 1
ATOM 5622 C C . HIS B 1 350 ? 31.856 -99.226 5.804 1.00 24.21 350 HIS A C 1
ATOM 5623 O O . HIS B 1 350 ? 31.295 -99.675 4.789 1.00 24.84 350 HIS A O 1
ATOM 5630 N N . VAL B 1 351 ? 31.536 -98.041 6.330 1.00 25.22 351 VAL A N 1
ATOM 5631 C CA . VAL B 1 351 ? 30.470 -97.274 5.688 1.00 21.84 351 VAL A CA 1
ATOM 5632 C C . VAL B 1 351 ? 31.064 -96.556 4.475 1.00 20.96 351 VAL A C 1
ATOM 5633 O O . VAL B 1 351 ? 32.023 -95.773 4.611 1.00 25.69 351 VAL A O 1
ATOM 5637 N N . PRO B 1 352 ? 30.545 -96.791 3.291 1.00 20.73 352 PRO A N 1
ATOM 5638 C CA . PRO B 1 352 ? 31.157 -96.277 2.063 1.00 20.64 352 PRO A CA 1
ATOM 5639 C C . PRO B 1 352 ? 30.650 -94.880 1.722 1.00 20.93 352 PRO A C 1
ATOM 5640 O O . PRO B 1 352 ? 29.660 -94.386 2.285 1.00 20.60 352 PRO A O 1
ATOM 5644 N N . ARG B 1 353 ? 31.355 -94.243 0.780 1.00 21.72 353 ARG A N 1
ATOM 5645 C CA . ARG B 1 353 ? 30.798 -93.043 0.162 1.00 18.47 353 ARG A CA 1
ATOM 5646 C C . ARG B 1 353 ? 29.428 -93.406 -0.420 1.00 22.32 353 ARG A C 1
ATOM 5647 O O . ARG B 1 353 ? 29.239 -94.529 -0.907 1.00 24.19 353 ARG A O 1
ATOM 5655 N N . PRO B 1 354 ? 28.447 -92.505 -0.381 1.00 19.95 354 PRO A N 1
ATOM 5656 C CA . PRO B 1 354 ? 28.597 -91.059 -0.153 1.00 20.87 354 PRO A CA 1
ATOM 5657 C C . PRO B 1 354 ? 28.755 -90.612 1.298 1.00 22.45 354 PRO A C 1
ATOM 5658 O O . PRO B 1 354 ? 28.953 -89.400 1.499 1.00 21.80 354 PRO A O 1
ATOM 5662 N N . TRP B 1 355 ? 28.628 -91.504 2.285 1.00 18.71 355 TRP A N 1
ATOM 5663 C CA . TRP B 1 355 ? 28.805 -91.121 3.687 1.00 19.05 355 TRP A CA 1
ATOM 5664 C C . TRP B 1 355 ? 30.232 -90.662 3.971 1.00 18.36 355 TRP A C 1
ATOM 5665 O O . TRP B 1 355 ? 31.189 -91.063 3.300 1.00 19.03 355 TRP A O 1
ATOM 5676 N N . SER B 1 356 ? 30.351 -89.736 4.926 1.00 17.87 356 SER A N 1
ATOM 5677 C CA . SER B 1 356 ? 31.645 -89.305 5.470 1.00 20.30 356 SER A CA 1
ATOM 5678 C C . SER B 1 356 ? 31.748 -89.636 6.945 1.00 19.47 356 SER A C 1
ATOM 5679 O O . SER B 1 356 ? 30.838 -89.348 7.721 1.00 18.21 356 SER A O 1
ATOM 5682 N N . LEU B 1 357 ? 32.896 -90.187 7.349 1.00 20.37 357 LEU A N 1
ATOM 5683 C CA . LEU B 1 357 ? 33.164 -90.541 8.744 1.00 18.19 357 LEU A CA 1
ATOM 5684 C C . LEU B 1 357 ? 33.914 -89.374 9.396 1.00 20.79 357 LEU A C 1
ATOM 5685 O O . LEU B 1 357 ? 35.098 -89.188 9.130 1.00 21.62 357 LEU A O 1
ATOM 5690 N N . CYS B 1 358 ? 33.234 -88.583 10.209 1.00 19.47 358 CYS A N 1
ATOM 5691 C CA . CYS B 1 358 ? 33.841 -87.371 10.748 1.00 20.60 358 CYS A CA 1
ATOM 5692 C C . CYS B 1 358 ? 32.920 -86.797 11.796 1.00 24.23 358 CYS A C 1
ATOM 5693 O O . CYS B 1 358 ? 31.807 -87.286 12.009 1.00 24.50 358 CYS A O 1
ATOM 5696 N N . GLU B 1 359 ? 33.414 -85.757 12.474 1.00 24.67 359 GLU A N 1
ATOM 5697 C CA . GLU B 1 359 ? 32.628 -84.939 13.384 1.00 23.61 359 GLU A CA 1
ATOM 5698 C C . GLU B 1 359 ? 31.781 -83.936 12.588 1.00 22.23 359 GLU A C 1
ATOM 5699 O O . GLU B 1 359 ? 31.883 -83.832 11.355 1.00 25.21 359 GLU A O 1
ATOM 5705 N N . SER B 1 360 ? 30.969 -83.175 13.325 1.00 25.71 360 SER A N 1
ATOM 5706 C CA . SER B 1 360 ? 30.071 -82.124 12.830 1.00 21.23 360 SER A CA 1
ATOM 5707 C C . SER B 1 360 ? 28.790 -82.739 12.269 1.00 21.83 360 SER A C 1
ATOM 5708 O O . SER B 1 360 ? 28.570 -83.963 12.353 1.00 23.19 360 SER A O 1
ATOM 5711 N N . LEU B 1 361 ? 27.924 -81.875 11.750 1.00 20.78 361 LEU A N 1
ATOM 5712 C CA . LEU B 1 361 ? 26.562 -82.256 11.405 1.00 19.03 361 LEU A CA 1
ATOM 5713 C C . LEU B 1 361 ? 25.910 -81.066 10.726 1.00 22.27 361 LEU A C 1
ATOM 5714 O O . LEU B 1 361 ? 26.425 -79.946 10.757 1.00 20.29 361 LEU A O 1
ATOM 5719 N N . GLY B 1 362 ? 24.746 -81.318 10.105 1.00 17.68 362 GLY A N 1
ATOM 5720 C CA . GLY B 1 362 ? 23.917 -80.259 9.581 1.00 17.33 362 GLY A CA 1
ATOM 5721 C C . GLY B 1 362 ? 24.099 -80.009 8.103 1.00 18.13 362 GLY A C 1
ATOM 5722 O O . GLY B 1 362 ? 23.387 -79.163 7.554 1.00 20.58 362 GLY A O 1
ATOM 5723 N N . ALA B 1 363 ? 25.013 -80.719 7.457 1.00 20.06 363 ALA A N 1
ATOM 5724 C CA . ALA B 1 363 ? 25.488 -80.349 6.126 1.00 20.11 363 ALA A CA 1
ATOM 5725 C C . ALA B 1 363 ? 24.788 -81.094 5.012 1.00 18.00 363 ALA A C 1
ATOM 5726 O O . ALA B 1 363 ? 24.176 -82.147 5.221 1.00 20.23 363 ALA A O 1
ATOM 5728 N N . CYS B 1 364 ? 24.952 -80.559 3.801 1.00 17.27 364 CYS A N 1
ATOM 5729 C CA . CYS B 1 364 ? 24.533 -81.248 2.570 1.00 17.96 364 CYS A CA 1
ATOM 5730 C C . CYS B 1 364 ? 25.154 -82.629 2.441 1.00 17.06 364 CYS A C 1
ATOM 5731 O O . CYS B 1 364 ? 24.531 -83.526 1.871 1.00 18.74 364 CYS A O 1
ATOM 5734 N N . GLU B 1 365 ? 26.379 -82.814 2.941 1.00 18.89 365 GLU A N 1
ATOM 5735 C CA . GLU B 1 365 ? 27.078 -84.101 2.934 1.00 17.94 365 GLU A CA 1
ATOM 5736 C C . GLU B 1 365 ? 26.665 -84.903 4.176 1.00 17.18 365 GLU A C 1
ATOM 5737 O O . GLU B 1 365 ? 26.813 -84.421 5.318 1.00 18.95 365 GLU A O 1
ATOM 5743 N N . SER B 1 366 ? 26.160 -86.128 3.949 1.00 17.40 366 SER A N 1
ATOM 5744 C CA . SER B 1 366 ? 25.782 -86.972 5.068 1.00 18.31 366 SER A CA 1
ATOM 5745 C C . SER B 1 366 ? 26.988 -87.437 5.877 1.00 18.19 366 SER A C 1
ATOM 5746 O O . SER B 1 366 ? 28.023 -87.807 5.318 1.00 19.17 366 SER A O 1
ATOM 5749 N N . ILE B 1 367 ? 26.838 -87.415 7.205 1.00 18.30 367 ILE A N 1
ATOM 5750 C CA . ILE B 1 367 ? 27.965 -87.634 8.119 1.00 15.84 367 ILE A CA 1
ATOM 5751 C C . ILE B 1 367 ? 27.609 -88.729 9.100 1.00 20.02 367 ILE A C 1
ATOM 5752 O O . ILE B 1 367 ? 26.480 -88.764 9.624 1.00 19.22 367 ILE A O 1
ATOM 5757 N N . ILE B 1 368 ? 28.576 -89.600 9.395 1.00 19.70 368 ILE A N 1
ATOM 5758 C CA . ILE B 1 368 ? 28.360 -90.589 10.437 1.00 20.91 368 ILE A CA 1
ATOM 5759 C C . ILE B 1 368 ? 29.476 -90.466 11.467 1.00 21.49 368 ILE A C 1
ATOM 5760 O O . ILE B 1 368 ? 30.649 -90.300 11.114 1.00 21.88 368 ILE A O 1
ATOM 5765 N N . THR B 1 369 ? 29.087 -90.475 12.753 1.00 23.57 369 THR A N 1
ATOM 5766 C CA . THR B 1 369 ? 29.957 -90.059 13.868 1.00 28.36 369 THR A CA 1
ATOM 5767 C C . THR B 1 369 ? 29.821 -91.135 14.951 1.00 35.09 369 THR A C 1
ATOM 5768 O O . THR B 1 369 ? 28.751 -91.747 15.106 1.00 29.82 369 THR A O 1
ATOM 5772 N N . CYS B 1 370 ? 30.879 -91.415 15.707 1.00 38.28 370 CYS A N 1
ATOM 5773 C CA . CYS B 1 370 ? 30.571 -92.209 16.899 1.00 52.87 370 CYS A CA 1
ATOM 5774 C C . CYS B 1 370 ? 30.931 -91.346 18.102 1.00 56.18 370 CYS A C 1
ATOM 5775 O O . CYS B 1 370 ? 32.066 -90.842 18.192 1.00 43.05 370 CYS A O 1
ATOM 5778 N N . PRO B 1 371 ? 29.962 -91.025 18.959 1.00 51.84 371 PRO A N 1
ATOM 5779 C CA . PRO B 1 371 ? 30.216 -90.030 20.012 1.00 52.84 371 PRO A CA 1
ATOM 5780 C C . PRO B 1 371 ? 31.224 -90.467 21.055 1.00 56.03 371 PRO A C 1
ATOM 5781 O O . PRO B 1 371 ? 31.866 -89.597 21.659 1.00 54.15 371 PRO A O 1
ATOM 5785 N N . ALA B 1 372 ? 31.383 -91.778 21.279 1.00 64.03 372 ALA A N 1
ATOM 5786 C CA . ALA B 1 372 ? 32.315 -92.249 22.299 1.00 65.58 372 ALA A CA 1
ATOM 5787 C C . ALA B 1 372 ? 33.731 -91.779 22.005 1.00 70.54 372 ALA A C 1
ATOM 5788 O O . ALA B 1 372 ? 34.484 -91.429 22.924 1.00 64.96 372 ALA A O 1
ATOM 5790 N N . VAL B 1 373 ? 34.097 -91.735 20.728 1.00 63.83 373 VAL A N 1
ATOM 5791 C CA . VAL B 1 373 ? 35.478 -91.492 20.325 1.00 66.45 373 VAL A CA 1
ATOM 5792 C C . VAL B 1 373 ? 35.665 -90.063 19.813 1.00 60.84 373 VAL A C 1
ATOM 5793 O O . VAL B 1 373 ? 36.698 -89.438 20.068 1.00 52.83 373 VAL A O 1
ATOM 5797 N N . PHE B 1 374 ? 34.654 -89.517 19.130 1.00 55.52 374 PHE A N 1
ATOM 5798 C CA . PHE B 1 374 ? 34.786 -88.277 18.363 1.00 64.77 374 PHE A CA 1
ATOM 5799 C C . PHE B 1 374 ? 34.304 -87.020 19.100 1.00 66.09 374 PHE A C 1
ATOM 5800 O O . PHE B 1 374 ? 34.816 -85.927 18.828 1.00 65.63 374 PHE A O 1
ATOM 5808 N N . THR B 1 375 ? 33.291 -87.122 19.983 1.00 60.97 375 THR A N 1
ATOM 5809 C CA . THR B 1 375 ? 32.661 -85.940 20.591 1.00 69.66 375 THR A CA 1
ATOM 5810 C C . THR B 1 375 ? 32.627 -85.991 22.113 1.00 80.12 375 THR A C 1
ATOM 5811 O O . THR B 1 375 ? 32.858 -84.962 22.763 1.00 74.31 375 THR A O 1
ATOM 5815 N N . HIS B 1 376 ? 32.331 -87.156 22.702 1.00 69.37 376 HIS A N 1
ATOM 5816 C CA . HIS B 1 376 ? 32.198 -87.302 24.149 1.00 71.23 376 HIS A CA 1
ATOM 5817 C C . HIS B 1 376 ? 33.278 -88.210 24.746 1.00 79.14 376 HIS A C 1
ATOM 5818 O O . HIS B 1 376 ? 33.033 -88.887 25.750 1.00 72.35 376 HIS A O 1
ATOM 5825 N N . ALA B 1 377 ? 34.483 -88.224 24.144 1.00 80.16 377 ALA A N 1
ATOM 5826 C CA . ALA B 1 377 ? 35.571 -89.103 24.585 1.00 83.62 377 ALA A CA 1
ATOM 5827 C C . ALA B 1 377 ? 36.130 -88.713 25.950 1.00 86.42 377 ALA A C 1
ATOM 5828 O O . ALA B 1 377 ? 36.769 -89.542 26.614 1.00 82.41 377 ALA A O 1
ATOM 5830 N N . ASN B 1 378 ? 35.897 -87.478 26.375 1.00 77.52 378 ASN A N 1
ATOM 5831 C CA . ASN B 1 378 ? 36.355 -86.934 27.644 1.00 80.43 378 ASN A CA 1
ATOM 5832 C C . ASN B 1 378 ? 35.400 -87.225 28.800 1.00 85.13 378 ASN A C 1
ATOM 5833 O O . ASN B 1 378 ? 35.667 -86.807 29.936 1.00 74.84 378 ASN A O 1
ATOM 5838 N N . MET B 1 379 ? 34.294 -87.917 28.534 1.00 81.02 379 MET A N 1
ATOM 5839 C CA . MET B 1 379 ? 33.310 -88.278 29.544 1.00 77.26 379 MET A CA 1
ATOM 5840 C C . MET B 1 379 ? 33.575 -89.705 30.013 1.00 79.43 379 MET A C 1
ATOM 5841 O O . MET B 1 379 ? 33.816 -90.597 29.190 1.00 81.16 379 MET A O 1
ATOM 5846 N N . LEU B 1 380 ? 33.552 -89.911 31.334 1.00 78.37 380 LEU A N 1
ATOM 5847 C CA . LEU B 1 380 ? 33.803 -91.233 31.898 1.00 77.10 380 LEU A CA 1
ATOM 5848 C C . LEU B 1 380 ? 32.782 -92.236 31.368 1.00 71.03 380 LEU A C 1
ATOM 5849 O O . LEU B 1 380 ? 31.594 -91.924 31.250 1.00 74.09 380 LEU A O 1
ATOM 5851 N N . ARG B 1 381 ? 33.257 -93.449 31.047 1.00 72.09 381 ARG A N 1
ATOM 5852 C CA . ARG B 1 381 ? 32.412 -94.425 30.357 1.00 68.29 381 ARG A CA 1
ATOM 5853 C C . ARG B 1 381 ? 31.166 -94.782 31.160 1.00 71.23 381 ARG A C 1
ATOM 5854 O O . ARG B 1 381 ? 30.091 -94.991 30.581 1.00 69.87 381 ARG A O 1
ATOM 5862 N N . GLU B 1 382 ? 31.287 -94.882 32.489 1.00 66.76 382 GLU A N 1
ATOM 5863 C CA . GLU B 1 382 ? 30.096 -95.077 33.311 1.00 70.86 382 GLU A CA 1
ATOM 5864 C C . GLU B 1 382 ? 29.133 -93.900 33.157 1.00 67.33 382 GLU A C 1
ATOM 5865 O O . GLU B 1 382 ? 27.913 -94.091 33.063 1.00 67.14 382 GLU A O 1
ATOM 5867 N N . ASP B 1 383 ? 29.669 -92.675 33.068 1.00 65.12 383 ASP A N 1
ATOM 5868 C CA . ASP B 1 383 ? 28.812 -91.502 32.887 1.00 68.86 383 ASP A CA 1
ATOM 5869 C C . ASP B 1 383 ? 28.231 -91.443 31.471 1.00 75.96 383 ASP A C 1
ATOM 5870 O O . ASP B 1 383 ? 27.044 -91.114 31.295 1.00 70.74 383 ASP A O 1
ATOM 5875 N N . ARG B 1 384 ? 29.052 -91.759 30.454 1.00 62.25 384 ARG A N 1
ATOM 5876 C CA . ARG B 1 384 ? 28.556 -91.894 29.080 1.00 69.60 384 ARG A CA 1
ATOM 5877 C C . ARG B 1 384 ? 27.382 -92.860 29.009 1.00 67.13 384 ARG A C 1
ATOM 5878 O O . ARG B 1 384 ? 26.350 -92.563 28.396 1.00 63.22 384 ARG A O 1
ATOM 5886 N N . LEU B 1 385 ? 27.530 -94.036 29.626 1.00 65.92 385 LEU A N 1
ATOM 5887 C CA . LEU B 1 385 ? 26.428 -94.990 29.665 1.00 60.96 385 LEU A CA 1
ATOM 5888 C C . LEU B 1 385 ? 25.236 -94.419 30.426 1.00 67.00 385 LEU A C 1
ATOM 5889 O O . LEU B 1 385 ? 24.081 -94.669 30.058 1.00 69.87 385 LEU A O 1
ATOM 5894 N N . LYS B 1 386 ? 25.498 -93.629 31.476 1.00 68.07 386 LYS A N 1
ATOM 5895 C CA . LYS B 1 386 ? 24.411 -93.070 32.276 1.00 73.24 386 LYS A CA 1
ATOM 5896 C C . LYS B 1 386 ? 23.546 -92.121 31.456 1.00 72.73 386 LYS A C 1
ATOM 5897 O O . LYS B 1 386 ? 22.318 -92.095 31.620 1.00 68.36 386 LYS A O 1
ATOM 5899 N N . VAL B 1 387 ? 24.166 -91.335 30.565 1.00 73.90 387 VAL A N 1
ATOM 5900 C CA . VAL B 1 387 ? 23.405 -90.395 29.733 1.00 76.48 387 VAL A CA 1
ATOM 5901 C C . VAL B 1 387 ? 22.774 -91.037 28.505 1.00 77.93 387 VAL A C 1
ATOM 5902 O O . VAL B 1 387 ? 21.951 -90.397 27.835 1.00 70.04 387 VAL A O 1
ATOM 5906 N N . GLY B 1 388 ? 23.124 -92.282 28.187 1.00 66.91 388 GLY A N 1
ATOM 5907 C CA . GLY B 1 388 ? 22.620 -92.932 27.000 1.00 63.49 388 GLY A CA 1
ATOM 5908 C C . GLY B 1 388 ? 23.597 -93.037 25.848 1.00 57.63 388 GLY A C 1
ATOM 5909 O O . GLY B 1 388 ? 23.218 -93.565 24.798 1.00 52.97 388 GLY A O 1
ATOM 5910 N N . ILE B 1 389 ? 24.837 -92.557 26.000 1.00 50.83 389 ILE A N 1
ATOM 5911 C CA . ILE B 1 389 ? 25.841 -92.767 24.962 1.00 44.29 389 ILE A CA 1
ATOM 5912 C C . ILE B 1 389 ? 26.423 -94.168 25.118 1.00 65.15 389 ILE A C 1
ATOM 5913 O O . ILE B 1 389 ? 27.464 -94.373 25.762 1.00 53.65 389 ILE A O 1
ATOM 5918 N N . THR B 1 390 ? 25.751 -95.147 24.535 1.00 55.23 390 THR A N 1
ATOM 5919 C CA . THR B 1 390 ? 26.151 -96.525 24.749 1.00 65.24 390 THR A CA 1
ATOM 5920 C C . THR B 1 390 ? 27.279 -96.903 23.802 1.00 69.03 390 THR A C 1
ATOM 5921 O O . THR B 1 390 ? 27.842 -96.089 23.057 1.00 51.10 390 THR A O 1
ATOM 5925 N N . ASP B 1 391 ? 27.576 -98.196 23.830 1.00 72.41 391 ASP A N 1
ATOM 5926 C CA . ASP B 1 391 ? 28.768 -98.728 23.194 1.00 68.54 391 ASP A CA 1
ATOM 5927 C C . ASP B 1 391 ? 28.618 -98.740 21.683 1.00 64.84 391 ASP A C 1
ATOM 5928 O O . ASP B 1 391 ? 29.520 -98.305 20.953 1.00 64.19 391 ASP A O 1
ATOM 5933 N N . GLY B 1 392 ? 27.481 -99.225 21.197 1.00 52.59 392 GLY A N 1
ATOM 5934 C CA . GLY B 1 392 ? 27.290 -99.319 19.769 1.00 54.24 392 GLY A CA 1
ATOM 5935 C C . GLY B 1 392 ? 26.609 -98.100 19.189 1.00 49.78 392 GLY A C 1
ATOM 5936 O O . GLY B 1 392 ? 26.008 -98.205 18.113 1.00 47.08 392 GLY A O 1
ATOM 5937 N N . PHE B 1 393 ? 26.727 -96.949 19.869 1.00 39.89 393 PHE A N 1
ATOM 5938 C CA . PHE B 1 393 ? 25.885 -95.786 19.592 1.00 44.37 393 PHE A CA 1
ATOM 5939 C C . PHE B 1 393 ? 26.456 -94.938 18.459 1.00 32.63 393 PHE A C 1
ATOM 5940 O O . PHE B 1 393 ? 27.622 -94.514 18.502 1.00 34.07 393 PHE A O 1
ATOM 5948 N N . ILE B 1 394 ? 25.623 -94.658 17.459 1.00 23.61 394 ILE A N 1
ATOM 5949 C CA . ILE B 1 394 ? 26.092 -94.043 16.224 1.00 25.49 394 ILE A CA 1
ATOM 5950 C C . ILE B 1 394 ? 25.221 -92.816 15.991 1.00 22.59 394 ILE A C 1
ATOM 5951 O O . ILE B 1 394 ? 23.988 -92.947 15.966 1.00 24.07 394 ILE A O 1
ATOM 5956 N N . ARG B 1 395 ? 25.841 -91.633 15.828 1.00 23.04 395 ARG A N 1
ATOM 5957 C CA . ARG B 1 395 ? 25.085 -90.412 15.527 1.00 21.15 395 ARG A CA 1
ATOM 5958 C C . ARG B 1 395 ? 25.157 -90.180 14.024 1.00 19.90 395 ARG A C 1
ATOM 5959 O O . ARG B 1 395 ? 26.246 -90.239 13.432 1.00 24.06 395 ARG A O 1
ATOM 5967 N N . VAL B 1 396 ? 24.003 -89.909 13.401 1.00 17.56 396 VAL A N 1
ATOM 5968 C CA . VAL B 1 396 ? 23.896 -89.779 11.951 1.00 18.91 396 VAL A CA 1
ATOM 5969 C C . VAL B 1 396 ? 23.362 -88.391 11.628 1.00 18.54 396 VAL A C 1
ATOM 5970 O O . VAL B 1 396 ? 22.325 -87.976 12.160 1.00 18.96 396 VAL A O 1
ATOM 5974 N N . SER B 1 397 ? 24.076 -87.672 10.759 1.00 16.24 397 SER A N 1
ATOM 5975 C CA . SER B 1 397 ? 23.574 -86.401 10.219 1.00 15.42 397 SER A CA 1
ATOM 5976 C C . SER B 1 397 ? 23.245 -86.612 8.760 1.00 15.65 397 SER A C 1
ATOM 5977 O O . SER B 1 397 ? 24.110 -86.960 7.945 1.00 17.18 397 SER A O 1
ATOM 5980 N N . VAL B 1 398 ? 21.958 -86.490 8.408 1.00 16.97 398 VAL A N 1
ATOM 5981 C CA . VAL B 1 398 ? 21.528 -86.814 7.051 1.00 17.58 398 VAL A CA 1
ATOM 5982 C C . VAL B 1 398 ? 21.641 -85.586 6.155 1.00 15.42 398 VAL A C 1
ATOM 5983 O O . VAL B 1 398 ? 21.182 -84.495 6.521 1.00 17.40 398 VAL A O 1
ATOM 5987 N N . GLY B 1 399 ? 22.282 -85.771 4.998 1.00 15.37 399 GLY A N 1
ATOM 5988 C CA . GLY B 1 399 ? 22.440 -84.736 3.967 1.00 16.21 399 GLY A CA 1
ATOM 5989 C C . GLY B 1 399 ? 21.378 -84.824 2.880 1.00 18.00 399 GLY A C 1
ATOM 5990 O O . GLY B 1 399 ? 20.273 -85.342 3.108 1.00 18.21 399 GLY A O 1
ATOM 5991 N N . ILE B 1 400 ? 21.685 -84.260 1.699 1.00 15.89 400 ILE A N 1
ATOM 5992 C CA . ILE B 1 400 ? 20.682 -84.122 0.638 1.00 17.17 400 ILE A CA 1
ATOM 5993 C C . ILE B 1 400 ? 21.026 -84.998 -0.570 1.00 18.59 400 ILE A C 1
ATOM 5994 O O . ILE B 1 400 ? 20.502 -84.743 -1.676 1.00 18.54 400 ILE A O 1
ATOM 5999 N N . GLU B 1 401 ? 21.870 -86.022 -0.392 1.00 18.03 401 GLU A N 1
ATOM 6000 C CA . GLU B 1 401 ? 22.102 -87.024 -1.428 1.00 18.19 401 GLU A CA 1
ATOM 6001 C C . GLU B 1 401 ? 20.806 -87.780 -1.720 1.00 15.67 401 GLU A C 1
ATOM 6002 O O . GLU B 1 401 ? 19.801 -87.633 -1.037 1.00 19.63 401 GLU A O 1
ATOM 6008 N N . ASP B 1 402 ? 20.844 -88.571 -2.799 1.00 18.18 402 ASP A N 1
ATOM 6009 C CA . ASP B 1 402 ? 19.731 -89.496 -3.076 1.00 18.36 402 ASP A CA 1
ATOM 6010 C C . ASP B 1 402 ? 19.639 -90.499 -1.930 1.00 17.88 402 ASP A C 1
ATOM 6011 O O . ASP B 1 402 ? 20.624 -91.151 -1.576 1.00 19.33 402 ASP A O 1
ATOM 6016 N N . VAL B 1 403 ? 18.447 -90.593 -1.327 1.00 18.94 403 VAL A N 1
ATOM 6017 C CA . VAL B 1 403 ? 18.310 -91.406 -0.119 1.00 19.68 403 VAL A CA 1
ATOM 6018 C C . VAL B 1 403 ? 18.598 -92.868 -0.410 1.00 20.56 403 VAL A C 1
ATOM 6019 O O . VAL B 1 403 ? 19.003 -93.594 0.507 1.00 19.88 403 VAL A O 1
ATOM 6023 N N . ASN B 1 404 ? 18.442 -93.305 -1.670 1.00 20.21 404 ASN A N 1
ATOM 6024 C CA . ASN B 1 404 ? 18.702 -94.720 -1.971 1.00 20.52 404 ASN A CA 1
ATOM 6025 C C . ASN B 1 404 ? 20.198 -95.033 -1.935 1.00 20.78 404 ASN A C 1
ATOM 6026 O O . ASN B 1 404 ? 20.608 -96.125 -1.530 1.00 21.91 404 ASN A O 1
ATOM 6031 N N . ASP B 1 405 ? 21.032 -94.085 -2.335 1.00 20.58 405 ASP A N 1
ATOM 6032 C CA . ASP B 1 405 ? 22.468 -94.251 -2.146 1.00 20.80 405 ASP A CA 1
ATOM 6033 C C . ASP B 1 405 ? 22.835 -94.272 -0.665 1.00 19.40 405 ASP A C 1
ATOM 6034 O O . ASP B 1 405 ? 23.719 -95.037 -0.247 1.00 21.42 405 ASP A O 1
ATOM 6039 N N . LEU B 1 406 ? 22.174 -93.432 0.139 1.00 18.35 406 LEU A N 1
ATOM 6040 C CA . LEU B 1 406 ? 22.464 -93.394 1.578 1.00 18.30 406 LEU A CA 1
ATOM 6041 C C . LEU B 1 406 ? 22.075 -94.717 2.254 1.00 19.63 406 LEU A C 1
ATOM 6042 O O . LEU B 1 406 ? 22.864 -95.284 3.023 1.00 20.81 406 LEU A O 1
ATOM 6047 N N . ILE B 1 407 ? 20.880 -95.214 1.946 1.00 20.18 407 ILE A N 1
ATOM 6048 C CA . ILE B 1 407 ? 20.438 -96.505 2.497 1.00 19.31 407 ILE A CA 1
ATOM 6049 C C . ILE B 1 407 ? 21.319 -97.642 1.981 1.00 19.60 407 ILE A C 1
ATOM 6050 O O . ILE B 1 407 ? 21.724 -98.507 2.767 1.00 20.90 407 ILE A O 1
ATOM 6055 N N . ASP B 1 408 ? 21.612 -97.686 0.666 1.00 20.26 408 ASP A N 1
ATOM 6056 C CA . ASP B 1 408 ? 22.516 -98.714 0.142 1.00 24.45 408 ASP A CA 1
ATOM 6057 C C . ASP B 1 408 ? 23.819 -98.753 0.934 1.00 22.35 408 ASP A C 1
ATOM 6058 O O . ASP B 1 408 ? 24.349 -99.839 1.240 1.00 21.67 408 ASP A O 1
ATOM 6063 N N . GLY B 1 409 ? 24.405 -97.578 1.210 1.00 21.53 409 GLY A N 1
ATOM 6064 C CA . GLY B 1 409 ? 25.658 -97.573 1.957 1.00 21.11 409 GLY A CA 1
ATOM 6065 C C . GLY B 1 409 ? 25.536 -98.077 3.387 1.00 19.71 409 GLY A C 1
ATOM 6066 O O . GLY B 1 409 ? 26.389 -98.858 3.867 1.00 20.12 409 GLY A O 1
ATOM 6067 N N . LEU B 1 410 ? 24.456 -97.695 4.077 1.00 20.15 410 LEU A N 1
ATOM 6068 C CA . LEU B 1 410 ? 24.256 -98.223 5.425 1.00 19.80 410 LEU A CA 1
ATOM 6069 C C . LEU B 1 410 ? 23.999 -99.718 5.394 1.00 20.38 410 LEU A C 1
ATOM 6070 O O . LEU B 1 410 ? 24.463 -100.438 6.282 1.00 22.32 410 LEU A O 1
ATOM 6075 N N . ASP B 1 411 ? 23.200 -100.170 4.433 1.00 19.11 411 ASP A N 1
ATOM 6076 C CA . ASP B 1 411 ? 22.904 -101.607 4.358 1.00 19.28 411 ASP A CA 1
ATOM 6077 C C . ASP B 1 411 ? 24.177 -102.423 4.109 1.00 24.88 411 ASP A C 1
ATOM 6078 O O . ASP B 1 411 ? 24.381 -103.477 4.737 1.00 22.01 411 ASP A O 1
ATOM 6083 N N . TYR B 1 412 ? 25.075 -101.923 3.241 1.00 20.66 412 TYR A N 1
ATOM 6084 C CA . TYR B 1 412 ? 26.361 -102.587 3.045 1.00 20.87 412 TYR A CA 1
ATOM 6085 C C . TYR B 1 412 ? 27.138 -102.641 4.357 1.00 20.17 412 TYR A C 1
ATOM 6086 O O . TYR B 1 412 ? 27.633 -103.710 4.780 1.00 22.53 412 TYR A O 1
ATOM 6095 N N . ALA B 1 413 ? 27.254 -101.486 5.033 1.00 20.53 413 ALA A N 1
ATOM 6096 C CA . ALA B 1 413 ? 28.065 -101.455 6.239 1.00 20.31 413 ALA A CA 1
ATOM 6097 C C . ALA B 1 413 ? 27.464 -102.361 7.316 1.00 22.86 413 ALA A C 1
ATOM 6098 O O . ALA B 1 413 ? 28.194 -103.004 8.069 1.00 22.84 413 ALA A O 1
ATOM 6100 N N . LEU B 1 414 ? 26.134 -102.401 7.406 1.00 20.31 414 LEU A N 1
ATOM 6101 C CA . LEU B 1 414 ? 25.489 -103.263 8.395 1.00 24.15 414 LEU A CA 1
ATOM 6102 C C . LEU B 1 414 ? 25.738 -104.746 8.081 1.00 24.80 414 LEU A C 1
ATOM 6103 O O . LEU B 1 414 ? 25.871 -105.567 9.004 1.00 25.76 414 LEU A O 1
ATOM 6108 N N . SER B 1 415 ? 25.771 -105.101 6.802 1.00 22.81 415 SER A N 1
ATOM 6109 C CA . SER B 1 415 ? 26.038 -106.488 6.438 1.00 22.38 415 SER A CA 1
ATOM 6110 C C . SER B 1 415 ? 27.463 -106.864 6.838 1.00 25.75 415 SER A C 1
ATOM 6111 O O . SER B 1 415 ? 27.702 -108.016 7.227 1.00 28.56 415 SER A O 1
ATOM 6114 N N . LYS B 1 416 ? 28.401 -105.876 6.824 1.00 23.89 416 LYS A N 1
ATOM 6115 C CA . LYS B 1 416 ? 29.776 -106.147 7.255 1.00 24.01 416 LYS A CA 1
ATOM 6116 C C . LYS B 1 416 ? 29.967 -106.149 8.767 1.00 29.68 416 LYS A C 1
ATOM 6117 O O . LYS B 1 416 ? 30.957 -106.723 9.246 1.00 33.32 416 LYS A O 1
ATOM 6123 N N . ALA B 1 417 ? 29.061 -105.537 9.536 1.00 25.39 417 ALA A N 1
ATOM 6124 C CA . ALA B 1 417 ? 29.287 -105.294 10.953 1.00 26.36 417 ALA A CA 1
ATOM 6125 C C . ALA B 1 417 ? 29.455 -106.578 11.783 1.00 36.50 417 ALA A C 1
ATOM 6126 O O . ALA B 1 417 ? 28.794 -107.584 11.450 1.00 35.63 417 ALA A O 1
#

Radius of gyration: 27.62 Å; Cα contacts (8 Å, |Δi|>4): 1843; chains: 2; bounding box: 71×84×54 Å

Solvent-accessible surface area: 29501 Å² total

Organism: Toxoplasma gondii (strain ATCC 50861 / VEG) (NCBI:txid432359)

Sequence (792 aa):
VKAGDWLPGFTPREETVYVHGGVEPDPLTGAILPPIYQNTTFVQESVENYLSKGFSYSRTSNPTVLSLEKKIAEIEGGFGACCFATGMAATVTIFSAFLAPGDHCLVTNCSYGGTNRCARLHFSKYNIDFEFIDFRDPTNVEKAIRPQTKVVFSESPCNPTLYLADIEAISQICKEKKVLHVCDSTFATPYMMRPLDLGADIVVQSTTKYYDGHNCTLGGAVISSTKEIHDKVFFLRNVMGNIMSAQTAFYTLLTLKKTLPIRVEKQSANAQKIAEFLSKHHKVEHVIYPGIPSFPQKELALKQHKNVHGGMLAFEVKGGTEAGIRMMNHVPRPWSLCESLGACESIITCPAVFTHANMLREDRLKVGITDGFIRVSVGIEDVNDLIDGLDYALSKAVKAGDWLPGFTPREETVYVHGGVEPDPLTGAILPPIYQNTTFVQESVENYLSKGFSYSRTSNPTVLSLEKKIAEIEGGFGACCFATGMAATVTIFSAFLAPGDHCLVTNCSYGGTNRRCARLHFSKYNIDFEFIDFRDPTNVEKAIRPQTKVVFSESPCNPTLYLADIEEAISQICKEKKVLHVCDSTFATPYMMRPLDLGADIVVQSTTKYYDGHNCTLGGAVISSTKEIHDKVFFLRNVMGNIMSAQTAFYTLLTLKKTLPIRVEKQSANAQKIAEFLSKHHKVEHVIYPGIPSFPQKELALKQHKNVHGGMLAFEVKGGTEAGIRMMNHVPRPWSLCESLGACESIITCPAVFTHANMLREDRLKVGITDGFIRVSVGIEDVNDLIDGLDYALSKA

Foldseek 3Di:
DDPQDDDPPDDDDQLVLLQCFLDGQDPVPRNRADDQPQDFADDAPDPVCVCVVPGGGPLLPDSLQQSLFRSVLVLLVAPTKFKFQALLVLLVLCCVLFDAAPAEEEEAQLAQVSSVVCVPPPPVVRNYHYDHDHQLDLVRVLVPDDLRYAEYEEEALGPFQRRGHLLLSNLVSCVVSVHAYEYEDQQQPSQWFRSVVSRHQKYKYFCCAALLQANPGHMIMIGGRDPVVVVSSSVVSSVVSGGHHSVRSSSSSVSSSCSVVFFLLLQVLQLVLQVVLVPDPQWDDKAFLPDPPHPPVVSSVVGTPPGRGNKIKTFGPPFQVLLVQLLVQQDPVEDDDDGANHQRKYKYQCCVPRVVVPDQVVCVVNPSTRRMMMIHGHNPDSVSNNVRSVRSNVRD/DDPQDDDPPDDDDQLVLLQCFLDGQDPVPRHRADDQQQDAADDAPDPVCVCVVPGGGVLQPDSLQQSLFRSVLVLLVAPTKFKFQALLVQLVLVCVLFDAAPAEEEEALLAFLSSVCCVPVPPCVRNYHYDHDHQLDLVRVLVPDDPRYAEYEEEALGPPQRRGHLLLSNLVSCVVVVHAYEYEDQQQPSQWFRSVVSRHAKYKYFCCAALLQANPGTMIMIGGRDPVVVVSSSVVSSVVSGGHHSVRSSSSSVSSSCSVVFFLLLQVLQVVLQVLLVPDPFWDDKAFQPDPPHPPVVSSVVGTDPGRGNKIKTFTPDFQVLLVQLLVQQDPVEDEADGANHQRKYKYQCCPHGNVVPDQVSCVVVPSGGRMMMIHGHNPDSVVVNVRSVVSSVRD

Nearest PDB structures (foldseek):
  8biv-assembly1_A  TM=1.001E+00  e=1.121E-84  Toxoplasma gondii
  8biw-assembly1_E  TM=1.002E+00  e=4.947E-83  Toxoplasma gondii
  8biz-assembly1_E-2  TM=1.002E+00  e=5.249E-83  Toxoplasma gondii
  8bis-assembly1_A-2  TM=1.000E+00  e=5.569E-83  Toxoplasma gondii
  8biu-assembly1_A-2  TM=9.995E-01  e=4.947E-83  Toxoplasma gondii

InterPro domains:
  IPR000277 Cys/Met metabolism, pyridoxal phosphate-dependent enzyme [PF01053] (36-414)
  IPR000277 Cys/Met metabolism, pyridoxal phosphate-dependent enzyme [PIRSF001434] (35-416)
  IPR000277 Cys/Met metabolism, pyridoxal phosphate-dependent enzyme [PTHR11808] (36-417)
  IPR000277 Cys/Met metabolism, pyridoxal phosphate-dependent enzyme [cd00614] (51-415)
  IPR015421 Pyridoxal phosphate-dependent transferase, major domain [G3DSA:3.40.640.10] (32-280)
  IPR015422 Pyridoxal phosphate-dependent transferase, small domain [G3DSA:3.90.1150.10] (282-417)
  IPR015424 Pyridoxal phosphate-dependent transferase [SSF53383] (35-414)

Secondary structure (DSSP, 8-state):
--TT-PPTT-PPPHHHHHHHTT----TTT--SSPPP---SB---S-STTTTTTS-SBTTT--HHHHHHHHHHHHHHT-SEEEEESSHHHHHHHHHHHH--TT-EEEEETTS-HHHHHHHHHTGGGGT-EEEEE-TTSHHHHHHH--TTEEEEEEESSPTTT-----HHHHHHHHHHHT-EEEEE-TTT-TTT--GGGGT-SEEEEETTTTTT-SS----EEEEESSHHHHHHHHHHHHHHT-BPPHHHHHHHHHHGGGHHHHHHHHHHHHHHHHHHHHH-TTEEEEE-TTSTT-TTHHHHHHH--S---SEEEEEETTHHHHHHHHHHTPPTTSEESS--SSSS-EEE-HHHHTSTTS-HHHHHHHT--TTEEEEE--SS-HHHHHHHHHHHHHH-/--TTPPPTT----HHHHHHHTT----TTT--SSPPP---SB---S-STTTTTTS-SBTTT--HHHHHHHHHHHHHHT-SEEEEESSHHHHHHHHHHHH--TT-EEEEETT--HHHHHIIIIIGGGGT-EEEEE-TTSHHHHHHH--TTEEEEEEESSPTTT-----HHHHHHHHHHHT-EEEEE-TTT-TTT--GGGGT-SEEEEETTTTTT-SS----EEEEESSHHHHHHHHHHHHHHT-BPPHHHHHHHHHHGGGHHHHHHHHHHHHHHHHHHHHT-TTEEEEE-TTSTT-TTHHHHHHH--S---SEEEEEETTHHHHHHHHHHTPPTTSEESS--SSSS-EEE-TTTTTTTTS-HHHHHHTT--TTEEEEE--SS-HHHHHHHHHHHHHH-

B-factor: mean 29.94, std 14.34, range [14.34, 110.14]